Protein AF-A0AAF5DG46-F1 (afdb_monomer_lite)

Radius of gyration: 40.52 Å; chains: 1; bounding box: 109×115×112 Å

Organism: Strongyloides stercoralis (NCBI:txid6248)

Sequence (1044 aa):
SNCTDLVAKKNVWPFIKIKRNTKYVKRVKSITKSHSLKGSKYETRNIYICYGSWSNYEIKRKTKNILDYYFYFIKPTVSKISIVLEEEGLPFPSVTFCNFNPIRYSYVNKLNKTGLFSTKLLDYISMSLIEIPELMNLADYNDLMKGQEELEKYINNTHENFSINDFIFNAGFECKDMLRICSLGGKEFNCCSAARPVLTKNGKCFEINLKSSNLKWLHNPIRLGVDNGLMIIADYHSEEQLFFDTDIAEESLFGDIFQKGFRYSMHEKKAGNPFASEDSTASPGTRVFTALNVEYNKLLENNNWGNCTKTWPSKYKDKREYSSKICKTLCRAKYFNDLCGCTPYPYNIDGKYNVCTPYKLYNCIKKDKNYLNGNFLLSKCQECSPDCESWIYSAYNSYGGEFPSEALYKLAGRNKTWTPNFIKNNFVAVNIFFKDNSYTYYEQIKATTVSEVLSNIGGSMGLFLGMNIISVGEIYIYLLRIFWICVSKKRRRNVMEKKKRSSSQITSSRHEFARLQQTFCQLCKTPSDVKFKINCYICERPFHLECLLFKEKSINFFKEKCNEGKFRCPRCITCEICKEMILNPEFIECFNCSSPICSICIENQGKKIEKLRCKICKSYFSKKENFKETLNDEEIEENNLLIKRKLRSCTNKNIEKSKNHNNSKENVIENEKIFKDEVNQYTQLKLDTNSIKNCNNKVMEKALKKIFDMEIENKSMSDEEKIKIMKEIACESDFKLYINSKKENNCKEEREDENSKTTSTLHYNNFVMKGLFPSKYPHDIKCKEDIYVCRFCLTPLPEKEAYIEHDKLCNWKHPPGNEIYRDEEEMISIFEVDGKKRPDYARRLCWLASLFIPHKVSAYSVWFFQFYILTKITKAGFSLIGYFSKEMKPSGNNNLSCILTMPHCMGHGYGQLLIDLSYSLSKREKKIGSPEHPLSDQGLIAYRKYWKSILLCYIRQKYKEKAPSISLKELSHQSAIFIDDLVSTALSLGIIGYNKFSESYLINMSQAIDQPLKELRRKVLKEKLLIWSPENKPTADGWSRYDC

Foldseek 3Di:
DPDPPPPPDDDDDDDDDDDDDPPPPPPPVVPPPDDDDDDDDDDPVPPCPDDPDDDCLVVVVCCVLVVLVVLVVLQDWDKDKDKDFDPQAAFFFKKKKFFLALFFQVVLVVVVVVVLRDPLLVVLLVLLLDDPLVLLVPDDLVSLVVNVVSVVSSCVVVVDPDASLVNSAVRGDDCCQWWPWKDALNHTDDQVQQWDWFQASSGTIIIGHQCSGPPVVSRGHFDFDQSRWIKTKTFNPPVRHDDDDVVVCVVCVPPPSPAGFMKMAGFHPQDAHRPDPAIDGWHAQKEKEKAKAKAKEAFDPPVNSTFADQDQDPVDDDPTTDALRLLLLVVQQVVCCVQQVAGRSNSCRPVPGGHDRSSSSNVSQVPDPQCDPSDHDGDPSVVRTHHRIGMDIHIDMDMDGGDDPVVLVVVCVVDVPRHSVSRNRTIYMYTYGHNHSIHMYIYIDRPADPVRSVVVVQVLCCVQVVDDPVNVVVVVVVVVVVVVCVVDVVVVVVVVVVVVPPVPPVPPVVVVVVVVQQCAALQPSDNDPLADWAAQLPPRGIHGVVLLVDDPQQVVLCVVCVPPQRHHFLQCQAAPPPRHRAQAQPWDAQPHNGRTHHPVRVVVVPDDDPHDHPPVRVVVVVVVVVPPPPDDDDPPVVVVVVVPPPPDDPDDDDDDDDDDDDDDPPVVVVVVVVVVVVVVVVVVPPPPCVSVVRDPPPLSVVLVVVVVVVVVVVDDDDPVNVLVSCCSPDDPVVSVVVVVVVVVVVVPVVPDDDPQAQWAWEAAPPDIHTFPHQFPDPPVQRPANYWYAYQFLRDIDRDPVVNVVCNVVPPGFHHPADWFFADPVQQKTKGKDQCLVVLSSLLSVQRVCVSPDVDGDDSVPSNQWIKIFMFGHDPRHTGTQWIWIDGPDDPAQALTEDIDGPPVNPPPQVSLARVLVSQLVCLLQLAQHDHDDDADPVRCVSLLLNLLLLLLSQLVVCVVVVPPDDDLVVSCSVRSYDSVSNVVSQVVLVQWDQDSVSRDTDGNSVSSSSHRSNSNHGDHGPSVRRRDHDPDDDDPPGHDDPDD

pLDDT: mean 73.76, std 21.63, range [20.73, 98.12]

Struct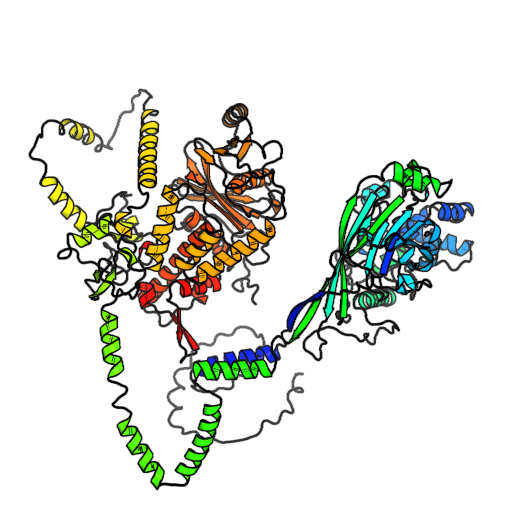ure (mmCIF, N/CA/C/O backbone):
data_AF-A0AAF5DG46-F1
#
_entry.id   AF-A0AAF5DG46-F1
#
loop_
_atom_site.group_PDB
_atom_site.id
_atom_site.type_symbol
_atom_site.label_atom_id
_atom_site.label_alt_id
_atom_site.label_comp_id
_atom_site.label_asym_id
_atom_site.label_entity_id
_atom_site.label_seq_id
_atom_site.pdbx_PDB_ins_code
_atom_site.Cartn_x
_atom_site.Cartn_y
_atom_site.Cartn_z
_atom_site.occupancy
_atom_site.B_iso_or_equiv
_atom_site.auth_seq_id
_atom_site.auth_comp_id
_atom_site.auth_asym_id
_atom_site.auth_atom_id
_atom_site.pdbx_PDB_model_num
ATOM 1 N N . SER A 1 1 ? -35.134 -11.183 -35.462 1.00 25.66 1 SER A N 1
ATOM 2 C CA . SER A 1 1 ? -35.303 -12.377 -36.311 1.00 25.66 1 SER A CA 1
ATOM 3 C C . SER A 1 1 ? -34.145 -13.376 -36.239 1.00 25.66 1 SER A C 1
ATOM 5 O O . SER A 1 1 ? -34.348 -14.460 -36.748 1.00 25.66 1 SER A O 1
ATOM 7 N N . ASN A 1 2 ? -33.017 -13.136 -35.546 1.00 30.39 2 ASN A N 1
ATOM 8 C CA . ASN A 1 2 ? -31.899 -14.105 -35.492 1.00 30.39 2 ASN A CA 1
ATOM 9 C C . ASN A 1 2 ? -31.485 -14.486 -34.057 1.00 30.39 2 ASN A C 1
ATOM 11 O O . ASN A 1 2 ? -30.464 -14.006 -33.585 1.00 30.39 2 ASN A O 1
ATOM 15 N N . CYS A 1 3 ? -32.259 -15.324 -33.354 1.00 29.08 3 CYS A N 1
ATOM 16 C CA . CYS A 1 3 ? -31.842 -15.888 -32.052 1.00 29.08 3 CYS A CA 1
ATOM 17 C C . CYS A 1 3 ? -32.527 -17.237 -31.712 1.00 29.08 3 CYS A C 1
ATOM 19 O O . CYS A 1 3 ? -32.825 -17.498 -30.547 1.00 29.08 3 CYS A O 1
ATOM 21 N N . THR A 1 4 ? -32.819 -18.094 -32.700 1.00 33.88 4 THR A N 1
ATOM 22 C CA . THR A 1 4 ? -33.536 -19.371 -32.470 1.00 33.88 4 THR A CA 1
ATOM 23 C C . THR A 1 4 ? -32.671 -20.633 -32.360 1.00 33.88 4 THR A C 1
ATOM 25 O O . THR A 1 4 ? -33.206 -21.654 -31.946 1.00 33.88 4 THR A O 1
ATOM 28 N N . ASP A 1 5 ? -31.350 -20.595 -32.567 1.00 34.50 5 ASP A N 1
ATOM 29 C CA . ASP A 1 5 ? -30.600 -21.851 -32.796 1.00 34.50 5 ASP A CA 1
ATOM 30 C C . ASP A 1 5 ? -29.727 -22.393 -31.646 1.00 34.50 5 ASP A C 1
ATOM 32 O O . ASP A 1 5 ? -28.920 -23.289 -31.868 1.00 34.50 5 ASP A O 1
ATOM 36 N N . LEU A 1 6 ? -29.888 -21.950 -30.391 1.00 30.27 6 LEU A N 1
ATOM 37 C CA . LEU A 1 6 ? -28.991 -22.400 -29.299 1.00 30.27 6 LEU A CA 1
ATOM 38 C C . LEU A 1 6 ? -29.641 -23.065 -28.072 1.00 30.27 6 LEU A C 1
ATOM 40 O O . LEU A 1 6 ? -29.008 -23.152 -27.023 1.00 30.27 6 LEU A O 1
ATOM 44 N N . VAL A 1 7 ? -30.865 -23.607 -28.171 1.00 29.56 7 VAL A N 1
ATOM 45 C CA . VAL A 1 7 ? -31.477 -24.378 -27.052 1.00 29.56 7 VAL A CA 1
ATOM 46 C C . VAL A 1 7 ? -32.059 -25.737 -27.477 1.00 29.56 7 VAL A C 1
ATOM 48 O O . VAL A 1 7 ? -32.929 -26.294 -26.813 1.00 29.56 7 VAL A O 1
ATOM 51 N N . ALA A 1 8 ? -31.557 -26.339 -28.556 1.00 29.19 8 ALA A N 1
ATOM 52 C CA . ALA A 1 8 ? -31.866 -27.734 -28.870 1.00 29.19 8 ALA A CA 1
ATOM 53 C C . ALA A 1 8 ? -30.824 -28.670 -28.226 1.00 29.19 8 ALA A C 1
ATOM 55 O O . ALA A 1 8 ? -29.629 -28.497 -28.436 1.00 29.19 8 ALA A O 1
ATOM 56 N N . LYS A 1 9 ? -31.300 -29.702 -27.511 1.00 26.81 9 LYS A N 1
ATOM 57 C CA . LYS A 1 9 ? -30.562 -30.849 -26.922 1.00 26.81 9 LYS A CA 1
ATOM 58 C C . LYS A 1 9 ? -30.070 -30.710 -25.472 1.00 26.81 9 LYS A C 1
ATOM 60 O O . LYS A 1 9 ? -28.873 -30.727 -25.216 1.00 26.81 9 LYS A O 1
ATOM 65 N N . LYS A 1 10 ? -30.987 -30.786 -24.500 1.00 29.92 10 LYS A N 1
ATOM 66 C CA . LYS A 1 10 ? -30.766 -31.604 -23.286 1.00 29.92 10 LYS A CA 1
ATOM 67 C C . LYS A 1 10 ? -32.069 -32.303 -22.893 1.00 29.92 10 LYS A C 1
ATOM 69 O O . LYS A 1 10 ? -32.980 -31.683 -22.356 1.00 29.92 10 LYS A O 1
ATOM 74 N N . ASN A 1 11 ? -32.142 -33.595 -23.210 1.00 26.83 11 ASN A N 1
ATOM 75 C CA . ASN A 1 11 ? -33.232 -34.505 -22.860 1.00 26.83 11 ASN A CA 1
ATOM 76 C C . ASN A 1 11 ? -33.349 -34.625 -21.333 1.00 26.83 11 ASN A C 1
ATOM 78 O O . ASN A 1 11 ? -32.525 -35.277 -20.694 1.00 26.83 11 ASN A O 1
ATOM 82 N N . VAL A 1 12 ? -34.369 -33.996 -20.748 1.00 31.06 12 VAL A N 1
ATOM 83 C CA . VAL A 1 12 ? -34.726 -34.174 -19.336 1.00 31.06 12 VAL A CA 1
ATOM 84 C C . VAL A 1 12 ? -35.682 -35.361 -19.232 1.00 31.06 12 VAL A C 1
ATOM 86 O O . VAL A 1 12 ? -36.730 -35.390 -19.873 1.00 31.06 12 VAL A O 1
ATOM 89 N N . TRP A 1 13 ? -35.271 -36.358 -18.451 1.00 23.77 13 TRP A N 1
ATOM 90 C CA . TRP A 1 13 ? -35.953 -37.636 -18.250 1.00 23.77 13 TRP A CA 1
ATOM 91 C C . TRP A 1 13 ? -37.372 -37.478 -17.661 1.00 23.77 13 TRP A C 1
ATOM 93 O O . TRP A 1 13 ? -37.564 -36.650 -16.765 1.00 23.77 13 TRP A O 1
ATOM 103 N N . PRO A 1 14 ? -38.366 -38.277 -18.102 1.00 34.19 14 PRO A N 1
ATOM 104 C CA . PRO A 1 14 ? -39.757 -38.117 -17.699 1.00 34.19 14 PRO A CA 1
ATOM 105 C C . PRO A 1 14 ? -40.133 -39.096 -16.580 1.00 34.19 14 PRO A C 1
ATOM 107 O O . PRO A 1 14 ? -40.186 -40.296 -16.814 1.00 34.19 14 PRO A O 1
ATOM 110 N N . PHE A 1 15 ? -40.497 -38.608 -15.392 1.00 25.69 15 PHE A N 1
ATOM 111 C CA . PHE A 1 15 ? -41.260 -39.420 -14.439 1.00 25.69 15 PHE A CA 1
ATOM 112 C C . PHE A 1 15 ? -42.315 -38.602 -13.671 1.00 25.69 15 PHE A C 1
ATOM 114 O O . PHE A 1 15 ? -42.012 -37.649 -12.961 1.00 25.69 15 PHE A O 1
ATOM 121 N N . ILE A 1 16 ? -43.556 -39.095 -13.805 1.00 25.77 16 ILE A N 1
ATOM 122 C CA . ILE A 1 16 ? -44.730 -38.966 -12.920 1.00 25.77 16 ILE A CA 1
ATOM 123 C C . ILE A 1 16 ? -45.666 -37.755 -13.156 1.00 25.77 16 ILE A C 1
ATOM 125 O O . ILE A 1 16 ? -45.583 -36.694 -12.541 1.00 25.77 16 ILE A O 1
ATOM 129 N N . LYS A 1 17 ? -46.674 -38.009 -14.011 1.00 24.27 17 LYS A N 1
ATOM 130 C CA . LYS A 1 17 ? -47.959 -37.289 -14.127 1.00 24.27 17 LYS A CA 1
ATOM 131 C C . LYS A 1 17 ? -48.744 -37.383 -12.807 1.00 24.27 17 LYS A C 1
ATOM 133 O O . LYS A 1 17 ? -49.314 -38.429 -12.506 1.00 24.27 17 LYS A O 1
ATOM 138 N N . ILE A 1 18 ? -48.866 -36.284 -12.064 1.00 29.38 18 ILE A N 1
ATOM 139 C CA . ILE A 1 18 ? -49.809 -36.172 -10.937 1.00 29.38 18 ILE A CA 1
ATOM 140 C C . ILE A 1 18 ? -51.119 -35.548 -11.448 1.00 29.38 18 ILE A C 1
ATOM 142 O O . ILE A 1 18 ? -51.140 -34.405 -11.910 1.00 29.38 18 ILE A O 1
ATOM 146 N N . LYS A 1 19 ? -52.220 -36.314 -11.384 1.00 27.69 19 LYS A N 1
ATOM 147 C CA . LYS A 1 19 ? -53.592 -35.880 -11.715 1.00 27.69 19 LYS A CA 1
ATOM 148 C C . LYS A 1 19 ? -53.982 -34.657 -10.866 1.00 27.69 19 LYS A C 1
ATOM 150 O O . LYS A 1 19 ? -54.117 -34.754 -9.649 1.00 27.69 19 LYS A O 1
ATOM 155 N N . ARG A 1 20 ? -54.179 -33.507 -11.523 1.00 29.72 20 ARG A N 1
ATOM 156 C CA . ARG A 1 20 ? -54.630 -32.240 -10.922 1.00 29.72 20 ARG A CA 1
ATOM 157 C C . ARG A 1 20 ? -56.107 -32.325 -10.528 1.00 29.72 20 ARG A C 1
ATOM 159 O O . ARG A 1 20 ? -56.972 -32.423 -11.390 1.00 29.72 20 ARG A O 1
ATOM 166 N N . ASN A 1 21 ? -56.384 -32.245 -9.229 1.00 29.67 21 ASN A N 1
ATOM 167 C CA . ASN A 1 21 ? -57.735 -32.159 -8.680 1.00 29.67 21 ASN A CA 1
ATOM 168 C C . ASN A 1 21 ? -58.224 -30.693 -8.753 1.00 29.67 21 ASN A C 1
ATOM 170 O O . ASN A 1 21 ? -57.635 -29.796 -8.150 1.00 29.67 21 ASN A O 1
ATOM 174 N N . THR A 1 22 ? -59.257 -30.426 -9.553 1.00 35.72 22 THR A N 1
ATOM 175 C CA . THR A 1 22 ? -59.615 -29.102 -10.107 1.00 35.72 22 THR A CA 1
ATOM 176 C C . THR A 1 22 ? -60.466 -28.196 -9.207 1.00 35.72 22 THR A C 1
ATOM 178 O O . THR A 1 22 ? -60.859 -27.113 -9.640 1.00 35.72 22 THR A O 1
ATOM 181 N N . LYS A 1 23 ? -60.718 -28.540 -7.937 1.00 35.06 23 LYS A N 1
ATOM 182 C CA . LYS A 1 23 ? -61.578 -27.705 -7.070 1.00 35.06 23 LYS A CA 1
ATOM 183 C C . LYS A 1 23 ? -60.915 -26.454 -6.471 1.00 35.06 23 LYS A C 1
ATOM 185 O O . LYS A 1 23 ? -61.635 -25.540 -6.086 1.00 35.06 23 LYS A O 1
ATOM 190 N N . TYR A 1 24 ? -59.584 -26.335 -6.459 1.00 33.06 24 TYR A N 1
ATOM 191 C CA . TYR A 1 24 ? -58.908 -25.191 -5.815 1.00 33.06 24 TYR A CA 1
ATOM 192 C C . TYR A 1 24 ? -58.553 -24.010 -6.742 1.00 33.06 24 TYR A C 1
ATOM 194 O O . TYR A 1 24 ? -58.163 -22.949 -6.262 1.00 33.06 24 TYR A O 1
ATOM 202 N N . VAL A 1 25 ? -58.724 -24.135 -8.065 1.00 34.22 25 VAL A N 1
ATOM 203 C CA . VAL A 1 25 ? -58.240 -23.114 -9.023 1.00 34.22 25 VAL A CA 1
ATOM 204 C C . VAL A 1 25 ? -59.238 -21.969 -9.264 1.00 34.22 25 VAL A C 1
ATOM 206 O O . VAL A 1 25 ? -58.837 -20.892 -9.701 1.00 34.22 25 VAL A O 1
ATOM 209 N N . LYS A 1 26 ? -60.527 -22.114 -8.921 1.00 35.12 26 LYS A N 1
ATOM 210 C CA . LYS A 1 26 ? -61.504 -21.028 -9.151 1.00 35.12 26 LYS A CA 1
ATOM 211 C C . LYS A 1 26 ? -61.382 -19.842 -8.184 1.00 35.12 26 LYS A C 1
ATOM 213 O O . LYS A 1 26 ? -61.832 -18.761 -8.538 1.00 35.12 26 LYS A O 1
ATOM 218 N N . ARG A 1 27 ? -60.739 -19.986 -7.018 1.00 33.81 27 ARG A N 1
ATOM 219 C CA . ARG A 1 27 ? -60.703 -18.906 -6.008 1.00 33.81 27 ARG A CA 1
ATOM 220 C C . ARG A 1 27 ? -59.530 -17.927 -6.144 1.00 33.81 27 ARG A C 1
ATOM 222 O O . ARG A 1 27 ? -59.548 -16.889 -5.503 1.00 33.81 27 ARG A O 1
ATOM 229 N N . VAL A 1 28 ? -58.540 -18.215 -6.995 1.00 34.69 28 VAL A N 1
ATOM 230 C CA . VAL A 1 28 ? -57.345 -17.353 -7.148 1.00 34.69 28 VAL A CA 1
ATOM 231 C C . VAL A 1 28 ? -57.417 -16.448 -8.388 1.00 34.69 28 VAL A C 1
ATOM 233 O O . VAL A 1 28 ? -56.741 -15.426 -8.442 1.00 34.69 28 VAL A O 1
ATOM 236 N N . LYS A 1 29 ? -58.292 -16.733 -9.363 1.00 34.03 29 LYS A N 1
ATOM 237 C CA . LYS A 1 29 ? -58.417 -15.902 -10.578 1.00 34.03 29 LYS A CA 1
ATOM 238 C C . LYS A 1 29 ? -59.112 -14.546 -10.380 1.00 34.03 29 LYS A C 1
ATOM 240 O O . LYS A 1 29 ? -59.095 -13.752 -11.313 1.00 34.03 29 LYS A O 1
ATOM 245 N N . SER A 1 30 ? -59.686 -14.247 -9.213 1.00 38.12 30 SER A N 1
ATOM 246 C CA . SER A 1 30 ? -60.318 -12.940 -8.976 1.00 38.12 30 SER A CA 1
ATOM 247 C C . SER A 1 30 ? -59.384 -11.877 -8.387 1.00 38.12 30 SER A C 1
ATOM 249 O O . SER A 1 30 ? -59.793 -10.727 -8.317 1.00 38.12 30 SER A O 1
ATOM 251 N N . ILE A 1 31 ? -58.151 -12.209 -7.977 1.00 31.92 31 ILE A N 1
ATOM 252 C CA . ILE A 1 31 ? -57.309 -11.269 -7.201 1.00 31.92 31 ILE A CA 1
ATOM 253 C C . ILE A 1 31 ? -56.119 -10.693 -7.998 1.00 31.92 31 ILE A C 1
ATOM 255 O O . ILE A 1 31 ? -55.473 -9.760 -7.544 1.00 31.92 31 ILE A O 1
ATOM 259 N N . THR A 1 32 ? -55.848 -11.134 -9.229 1.00 31.67 32 THR A N 1
ATOM 260 C CA . THR A 1 32 ? -54.680 -10.656 -10.008 1.00 31.67 32 THR A CA 1
ATOM 261 C C . THR A 1 32 ? -55.033 -9.814 -11.238 1.00 31.67 32 THR A C 1
ATOM 263 O O . THR A 1 32 ? -54.427 -9.959 -12.298 1.00 31.67 32 THR A O 1
ATOM 266 N N . LYS A 1 33 ? -56.002 -8.898 -11.104 1.00 29.19 33 LYS A N 1
ATOM 267 C CA . LYS A 1 33 ? -56.370 -7.919 -12.144 1.00 29.19 33 LYS A CA 1
ATOM 268 C C . LYS A 1 33 ? -56.185 -6.467 -11.670 1.00 29.19 33 LYS A C 1
ATOM 270 O O . LYS A 1 33 ? -57.102 -5.665 -11.747 1.00 29.19 33 LYS A O 1
ATOM 275 N N . SER A 1 34 ? -54.991 -6.117 -11.198 1.00 28.70 34 SER A N 1
ATOM 276 C CA . SER A 1 34 ? -54.542 -4.719 -11.080 1.00 28.70 34 SER A CA 1
ATOM 277 C C . SER A 1 34 ? -53.029 -4.673 -10.856 1.00 28.70 34 SER A C 1
ATOM 279 O O . SER A 1 34 ? -52.487 -5.543 -10.184 1.00 28.70 34 SER A O 1
ATOM 281 N N . HIS A 1 35 ? -52.371 -3.648 -11.401 1.00 31.73 35 HIS A N 1
ATOM 282 C CA . HIS A 1 35 ? -50.918 -3.385 -11.426 1.00 31.73 35 HIS A CA 1
ATOM 283 C C . HIS A 1 35 ? -50.159 -3.890 -12.660 1.00 31.73 35 HIS A C 1
ATOM 285 O O . HIS A 1 35 ? -49.275 -4.740 -12.611 1.00 31.73 35 HIS A O 1
ATOM 291 N N . SER A 1 36 ? -50.478 -3.251 -13.786 1.00 27.05 36 SER A N 1
ATOM 292 C CA . SER A 1 36 ? -49.556 -3.018 -14.894 1.00 27.05 36 SER A CA 1
ATOM 293 C C . SER A 1 36 ? -48.601 -1.865 -14.555 1.00 27.05 36 SER A C 1
ATOM 295 O O . SER A 1 36 ? -49.056 -0.734 -14.401 1.00 27.05 36 SER A O 1
ATOM 297 N N . LEU A 1 37 ? -47.293 -2.115 -14.511 1.00 29.52 37 LEU A N 1
ATOM 298 C CA . LEU A 1 37 ? -46.270 -1.074 -14.641 1.00 29.52 37 LEU A CA 1
ATOM 299 C C . LEU A 1 37 ? -45.226 -1.556 -15.655 1.00 29.52 37 LEU A C 1
ATOM 301 O O . LEU A 1 37 ? -44.532 -2.547 -15.444 1.00 29.52 37 LEU A O 1
ATOM 305 N N . LYS A 1 38 ? -45.210 -0.872 -16.804 1.00 25.83 38 LYS A N 1
ATOM 306 C CA . LYS A 1 38 ? -44.246 -1.012 -17.899 1.00 25.83 38 LYS A CA 1
ATOM 307 C C . LYS A 1 38 ? -42.946 -0.307 -17.495 1.00 25.83 38 LYS A C 1
ATOM 309 O O . LYS A 1 38 ? -42.996 0.861 -17.130 1.00 25.83 38 LYS A O 1
ATOM 314 N N . GLY A 1 39 ? -41.804 -0.979 -17.623 1.00 26.39 39 GLY A N 1
ATOM 315 C CA . GLY A 1 39 ? -40.482 -0.380 -17.416 1.00 26.39 39 GLY A CA 1
ATOM 316 C C . GLY A 1 39 ? -39.357 -1.292 -17.909 1.00 26.39 39 GLY A C 1
ATOM 317 O O . GLY A 1 39 ? -39.085 -2.310 -17.292 1.00 26.39 39 GLY A O 1
ATOM 318 N N . SER A 1 40 ? -38.803 -0.925 -19.069 1.00 24.83 40 SER A N 1
ATOM 319 C CA . SER A 1 40 ? -37.509 -1.262 -19.702 1.00 24.83 40 SER A CA 1
ATOM 320 C C . SER A 1 40 ? -36.788 -2.597 -19.422 1.00 24.83 40 SER A C 1
ATOM 322 O O . SER A 1 40 ? -36.368 -2.922 -18.316 1.00 24.83 40 SER A O 1
ATOM 324 N N . LYS A 1 41 ? -36.536 -3.287 -20.541 1.00 26.53 41 LYS A N 1
ATOM 325 C CA . LYS A 1 41 ? -35.821 -4.549 -20.757 1.00 26.53 41 LYS A CA 1
ATOM 326 C C . LYS A 1 41 ? -34.341 -4.499 -20.335 1.00 26.53 41 LYS A C 1
ATOM 328 O O . LYS A 1 41 ? -33.529 -3.928 -21.051 1.00 26.53 41 LYS A O 1
ATOM 333 N N . TYR A 1 42 ? -33.983 -5.225 -19.280 1.00 26.72 42 TYR A N 1
ATOM 334 C CA . TYR A 1 42 ? -32.708 -5.945 -19.212 1.00 26.72 42 TYR A CA 1
ATOM 335 C C . TYR A 1 42 ? -33.041 -7.419 -18.999 1.00 26.72 42 TYR A C 1
ATOM 337 O O . TYR A 1 42 ? -33.638 -7.799 -17.991 1.00 26.72 42 TYR A O 1
ATOM 345 N N . GLU A 1 43 ? -32.744 -8.227 -20.017 1.00 24.81 43 GLU A N 1
ATOM 346 C CA . GLU A 1 43 ? -33.071 -9.649 -20.126 1.00 24.81 43 GLU A CA 1
ATOM 347 C C . GLU A 1 43 ? -32.290 -10.490 -19.105 1.00 24.81 43 GLU A C 1
ATOM 349 O O . GLU A 1 43 ? -31.410 -11.278 -19.438 1.00 24.81 43 GLU A O 1
ATOM 354 N N . THR A 1 44 ? -32.653 -10.388 -17.830 1.00 25.03 44 THR A N 1
ATOM 355 C CA . THR A 1 44 ? -32.482 -11.522 -16.927 1.00 25.03 44 THR A CA 1
ATOM 356 C C . THR A 1 44 ? -33.541 -12.538 -17.330 1.00 25.03 44 THR A C 1
ATOM 358 O O . THR A 1 44 ? -34.737 -12.344 -17.112 1.00 25.03 44 THR A O 1
ATOM 361 N N . ARG A 1 45 ? -33.105 -13.604 -18.014 1.00 24.36 45 ARG A N 1
ATOM 362 C CA . ARG A 1 45 ? -33.895 -14.812 -18.291 1.00 24.36 45 ARG A CA 1
ATOM 363 C C . ARG A 1 45 ? -34.333 -15.433 -16.960 1.00 24.36 45 ARG A C 1
ATOM 365 O O . ARG A 1 45 ? -33.773 -16.422 -16.499 1.00 24.36 45 ARG A O 1
ATOM 372 N N . ASN A 1 46 ? -35.338 -14.836 -16.330 1.00 26.36 46 ASN A N 1
ATOM 373 C CA . ASN A 1 46 ? -36.010 -15.380 -15.169 1.00 26.36 46 ASN A CA 1
ATOM 374 C C . ASN A 1 46 ? -36.873 -16.536 -15.662 1.00 26.36 46 ASN A C 1
ATOM 376 O O . ASN A 1 46 ? -38.002 -16.359 -16.121 1.00 26.36 46 ASN A O 1
ATOM 380 N N . ILE A 1 47 ? -36.300 -17.736 -15.595 1.00 25.02 47 ILE A N 1
ATOM 381 C CA . ILE A 1 47 ? -37.017 -19.001 -15.701 1.00 25.02 47 ILE A CA 1
ATOM 382 C C . ILE A 1 47 ? -37.962 -19.070 -14.489 1.00 25.02 47 ILE A C 1
ATOM 384 O O . ILE A 1 47 ? -37.660 -19.660 -13.456 1.00 25.02 47 ILE A O 1
ATOM 388 N N . TYR A 1 48 ? -39.119 -18.415 -14.600 1.00 25.66 48 TYR A N 1
ATOM 389 C CA . TYR A 1 48 ? -40.245 -18.574 -13.687 1.00 25.66 48 TYR A CA 1
ATOM 390 C C . TYR A 1 48 ? -40.929 -19.906 -14.001 1.00 25.66 48 TYR A C 1
ATOM 392 O O . TYR A 1 48 ? -41.995 -19.953 -14.612 1.00 25.66 48 TYR A O 1
ATOM 400 N N . ILE A 1 49 ? -40.322 -21.022 -13.592 1.00 25.64 49 ILE A N 1
ATOM 401 C CA . ILE A 1 49 ? -41.090 -22.261 -13.469 1.00 25.64 49 ILE A CA 1
ATOM 402 C C . ILE A 1 49 ? -41.970 -22.093 -12.229 1.00 25.64 49 ILE A C 1
ATOM 404 O O . ILE A 1 49 ? -41.496 -22.112 -11.095 1.00 25.64 49 ILE A O 1
ATOM 408 N N . CYS A 1 50 ? -43.264 -21.873 -12.470 1.00 24.56 50 CYS A N 1
ATOM 409 C CA . CYS A 1 50 ? -44.302 -21.764 -11.454 1.00 24.56 50 CYS A CA 1
ATOM 410 C C . CYS A 1 50 ? -44.377 -23.038 -10.595 1.00 24.56 50 CYS A C 1
ATOM 412 O O . CYS A 1 50 ? -45.094 -23.978 -10.938 1.00 24.56 50 CYS A O 1
ATOM 414 N N . TYR A 1 51 ? -43.701 -23.053 -9.447 1.00 29.42 51 TYR A N 1
ATOM 415 C CA . TYR A 1 51 ? -43.971 -24.017 -8.383 1.00 29.42 51 TYR A CA 1
ATOM 416 C C . TYR A 1 51 ? -44.843 -23.357 -7.317 1.00 29.42 51 TYR A C 1
ATOM 418 O O . TYR A 1 51 ? -44.417 -22.474 -6.577 1.00 29.42 51 TYR A O 1
ATOM 426 N N . GLY A 1 52 ? -46.111 -23.766 -7.294 1.00 29.22 52 GLY A N 1
ATOM 427 C CA . GLY A 1 52 ? -47.086 -23.329 -6.307 1.00 29.22 52 GLY A CA 1
ATOM 428 C C . GLY A 1 52 ? -46.712 -23.766 -4.890 1.00 29.22 52 GLY A C 1
ATOM 429 O O . GLY A 1 52 ? -46.376 -24.924 -4.657 1.00 29.22 52 GLY A O 1
ATOM 430 N N . SER A 1 53 ? -46.815 -22.809 -3.966 1.00 32.62 53 SER A N 1
ATOM 431 C CA . SER A 1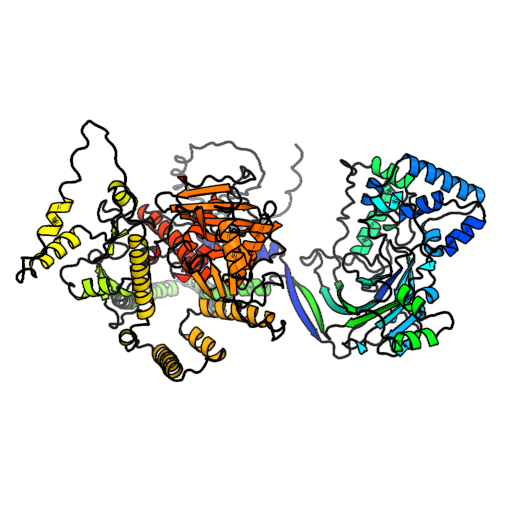 53 ? -47.048 -22.975 -2.524 1.00 32.62 53 SER A CA 1
ATOM 432 C C . SER A 1 53 ? -46.239 -24.055 -1.794 1.00 32.62 53 SER A C 1
ATOM 434 O O . SER A 1 53 ? -46.808 -24.826 -1.022 1.00 32.62 53 SER A O 1
ATOM 436 N N . TRP A 1 54 ? -44.920 -24.082 -1.981 1.00 28.62 54 TRP A N 1
ATOM 437 C CA . TRP A 1 54 ? -44.008 -24.698 -1.015 1.00 28.62 54 TRP A CA 1
ATOM 438 C C . TRP A 1 54 ? -43.227 -23.587 -0.306 1.00 28.62 54 TRP A C 1
ATOM 440 O O . TRP A 1 54 ? -42.676 -22.688 -0.936 1.00 28.62 54 TRP A O 1
ATOM 450 N N . SER A 1 55 ? -43.293 -23.593 1.024 1.00 37.78 55 SER A N 1
ATOM 451 C CA . SER A 1 55 ? -42.843 -22.530 1.926 1.00 37.78 55 SER A CA 1
ATOM 452 C C . SER A 1 55 ? -41.391 -22.095 1.686 1.00 37.78 55 SER A C 1
ATOM 454 O O . SER A 1 55 ? -40.503 -22.942 1.606 1.00 37.78 55 SER A O 1
ATOM 456 N N . ASN A 1 56 ? -41.146 -20.776 1.694 1.00 38.34 56 ASN A N 1
ATOM 457 C CA . ASN A 1 56 ? -39.856 -20.079 1.502 1.00 38.34 56 ASN A CA 1
ATOM 458 C C . ASN A 1 56 ? -38.647 -20.602 2.319 1.00 38.34 56 ASN A C 1
ATOM 460 O O . ASN A 1 56 ? -37.517 -20.177 2.097 1.00 38.34 56 ASN A O 1
ATOM 464 N N . TYR A 1 57 ? -38.857 -21.504 3.273 1.00 37.03 57 TYR A N 1
ATOM 465 C CA . TYR A 1 57 ? -37.830 -22.040 4.163 1.00 37.03 57 TYR A CA 1
ATOM 466 C C . TYR A 1 57 ? -37.064 -23.242 3.607 1.00 37.03 57 TYR A C 1
ATOM 468 O O . TYR A 1 57 ? -35.853 -23.327 3.802 1.00 37.03 57 TYR A O 1
ATOM 476 N N . GLU A 1 58 ? -37.703 -24.114 2.823 1.00 36.72 58 GLU A N 1
ATOM 477 C CA . GLU A 1 58 ? -36.942 -25.118 2.065 1.00 36.72 58 GLU A CA 1
ATOM 478 C C . GLU A 1 58 ? -36.105 -24.468 0.963 1.00 36.72 58 GLU A C 1
ATOM 480 O O . GLU A 1 58 ? -35.055 -24.994 0.604 1.00 36.72 58 GLU A O 1
ATOM 485 N N . ILE A 1 59 ? -36.512 -23.279 0.502 1.00 41.44 59 ILE A N 1
ATOM 486 C CA . ILE A 1 59 ? -35.708 -22.458 -0.400 1.00 41.44 59 ILE A CA 1
ATOM 487 C C . ILE A 1 59 ? -34.434 -22.009 0.317 1.00 41.44 59 ILE A C 1
ATOM 489 O O . ILE A 1 59 ? -33.386 -22.127 -0.294 1.00 41.44 59 ILE A O 1
ATOM 493 N N . LYS A 1 60 ? -34.457 -21.621 1.607 1.00 41.09 60 LYS A N 1
ATOM 494 C CA . LYS A 1 60 ? -33.225 -21.262 2.343 1.00 41.09 60 LYS A CA 1
ATOM 495 C C . LYS A 1 60 ? -32.300 -22.452 2.650 1.00 41.09 60 LYS A C 1
ATOM 497 O O . LYS A 1 60 ? -31.089 -22.346 2.458 1.00 41.09 60 LYS A O 1
ATOM 502 N N . ARG A 1 61 ? -32.874 -23.599 3.022 1.00 39.91 61 ARG A N 1
ATOM 503 C CA . ARG A 1 61 ? -32.161 -24.876 3.230 1.00 39.91 61 ARG A CA 1
ATOM 504 C C . ARG A 1 61 ? -31.462 -25.374 1.986 1.00 39.91 61 ARG A C 1
ATOM 506 O O . ARG A 1 61 ? -30.281 -25.718 2.000 1.00 39.91 61 ARG A O 1
ATOM 513 N N . LYS A 1 62 ? -32.213 -25.369 0.883 1.00 45.25 62 LYS A N 1
ATOM 514 C CA . LYS A 1 62 ? -31.621 -25.572 -0.419 1.00 45.25 62 LYS A CA 1
ATOM 515 C C . LYS A 1 62 ? -30.644 -24.444 -0.690 1.00 45.25 62 LYS A C 1
ATOM 517 O O . LYS A 1 62 ? -29.573 -24.791 -1.107 1.00 45.25 62 LYS A O 1
ATOM 522 N N . THR A 1 63 ? -30.875 -23.171 -0.354 1.00 47.31 63 THR A N 1
ATOM 523 C CA . THR A 1 63 ? -29.899 -22.107 -0.653 1.00 47.31 63 THR A CA 1
ATOM 524 C C . THR A 1 63 ? -28.562 -22.229 0.052 1.00 47.31 63 THR A C 1
ATOM 526 O O . THR A 1 63 ? -27.631 -21.802 -0.590 1.00 47.31 63 THR A O 1
ATOM 529 N N . LYS A 1 64 ? -28.389 -22.776 1.271 1.00 48.59 64 LYS A N 1
ATOM 530 C CA . LYS A 1 64 ? -27.025 -22.909 1.839 1.00 48.59 64 LYS A CA 1
ATOM 531 C C . LYS A 1 64 ? -26.248 -24.061 1.201 1.00 48.59 64 LYS A C 1
ATOM 533 O O . LYS A 1 64 ? -25.134 -23.853 0.755 1.00 48.59 64 LYS A O 1
ATOM 538 N N . ASN A 1 65 ? -26.871 -25.228 1.037 1.00 54.41 65 ASN A N 1
ATOM 539 C CA . ASN A 1 65 ? -26.244 -26.332 0.299 1.00 54.41 65 ASN A CA 1
ATOM 540 C C . ASN A 1 65 ? -26.131 -26.025 -1.205 1.00 54.41 65 ASN A C 1
ATOM 542 O O . ASN A 1 65 ? -25.163 -26.418 -1.836 1.00 54.41 65 ASN A O 1
ATOM 546 N N . ILE A 1 66 ? -27.097 -25.299 -1.780 1.00 58.75 66 ILE A N 1
ATOM 547 C CA . ILE A 1 66 ? -27.032 -24.714 -3.126 1.00 58.75 66 ILE A CA 1
ATOM 548 C C . ILE A 1 66 ? -25.989 -23.613 -3.136 1.00 58.75 66 ILE A C 1
ATOM 550 O O . ILE A 1 66 ? -25.395 -23.469 -4.174 1.00 58.75 66 ILE A O 1
ATOM 554 N N . LEU A 1 67 ? -25.740 -22.857 -2.063 1.00 58.94 67 LEU A N 1
ATOM 555 C CA . LEU A 1 67 ? -24.681 -21.848 -1.994 1.00 58.94 67 LEU A CA 1
ATOM 556 C C . LEU A 1 67 ? -23.343 -22.549 -1.979 1.00 58.94 67 LEU A C 1
ATOM 558 O O . LEU A 1 67 ? -22.532 -22.178 -2.792 1.00 58.94 67 LEU A O 1
ATOM 562 N N . ASP A 1 68 ? -23.121 -23.581 -1.169 1.00 59.16 68 ASP A N 1
ATOM 563 C CA . ASP A 1 68 ? -21.871 -24.352 -1.192 1.00 59.16 68 ASP A CA 1
ATOM 564 C C . ASP A 1 68 ? -21.683 -25.042 -2.554 1.00 59.16 68 ASP A C 1
ATOM 566 O O . ASP A 1 68 ? -20.604 -25.006 -3.142 1.00 59.16 68 ASP A O 1
ATOM 570 N N . TYR A 1 69 ? -22.763 -25.584 -3.124 1.00 65.75 69 TYR A N 1
ATOM 571 C CA . TYR A 1 69 ? -22.776 -26.129 -4.481 1.00 65.75 69 TYR A CA 1
ATOM 572 C C . TYR A 1 69 ? -22.521 -25.035 -5.532 1.00 65.75 69 TYR A C 1
ATOM 574 O O . TYR A 1 69 ? -21.733 -25.228 -6.443 1.00 65.75 69 TYR A O 1
ATOM 582 N N . TYR A 1 70 ? -23.131 -23.861 -5.403 1.00 67.25 70 TYR A N 1
ATOM 583 C CA . TYR A 1 70 ? -23.014 -22.718 -6.310 1.00 67.25 70 TYR A CA 1
ATOM 584 C C . TYR A 1 70 ? -21.642 -22.066 -6.193 1.00 67.25 70 TYR A C 1
ATOM 586 O O . TYR A 1 70 ? -21.054 -21.751 -7.215 1.00 67.25 70 TYR A O 1
ATOM 594 N N . PHE A 1 71 ? -21.091 -21.950 -4.987 1.00 64.81 71 PHE A N 1
ATOM 595 C CA . PHE A 1 71 ? -19.710 -21.585 -4.715 1.00 64.81 71 PHE A CA 1
ATOM 596 C C . PHE A 1 71 ? -18.802 -22.570 -5.439 1.00 64.81 71 PHE A C 1
ATOM 598 O O . PHE A 1 71 ? -17.954 -22.127 -6.199 1.00 64.81 71 PHE A O 1
ATOM 605 N N . TYR A 1 72 ? -19.050 -23.881 -5.364 1.00 69.56 72 TYR A N 1
ATOM 606 C CA . TYR A 1 72 ? -18.311 -24.847 -6.178 1.00 69.56 72 TYR A CA 1
ATOM 607 C C . TYR A 1 72 ? -18.434 -24.581 -7.701 1.00 69.56 72 TYR A C 1
ATOM 609 O O . TYR A 1 72 ? -17.455 -24.739 -8.428 1.00 69.56 72 TYR A O 1
ATOM 617 N N . PHE A 1 73 ? -19.577 -24.091 -8.208 1.00 71.38 73 PHE A N 1
ATOM 618 C CA . PHE A 1 73 ? -19.727 -23.679 -9.620 1.00 71.38 73 PHE A CA 1
ATOM 619 C C . PHE A 1 73 ? -19.118 -22.312 -9.974 1.00 71.38 73 PHE A C 1
ATOM 621 O O . PHE A 1 73 ? -18.738 -22.132 -11.131 1.00 71.38 73 PHE A O 1
ATOM 628 N N . ILE A 1 74 ? -19.000 -21.372 -9.028 1.00 74.81 74 ILE A N 1
ATOM 629 C CA . ILE A 1 74 ? -18.296 -20.086 -9.214 1.00 74.81 74 ILE A CA 1
ATOM 630 C C . ILE A 1 74 ? -16.782 -20.305 -9.311 1.00 74.81 74 ILE A C 1
ATOM 632 O O . ILE A 1 74 ? -16.089 -19.477 -9.896 1.00 74.81 74 ILE A O 1
ATOM 636 N N . LYS A 1 75 ? -16.284 -21.439 -8.799 1.00 75.88 75 LYS A N 1
ATOM 637 C CA . LYS A 1 75 ? -14.871 -21.829 -8.821 1.00 75.88 75 LYS A CA 1
ATOM 638 C C . LYS A 1 75 ? -13.931 -20.914 -7.996 1.00 75.88 75 LYS A C 1
ATOM 640 O O . LYS A 1 75 ? -12.888 -20.513 -8.504 1.00 75.88 75 LYS A O 1
ATOM 645 N N . PRO A 1 76 ? -14.249 -20.561 -6.733 1.00 80.12 76 PRO A N 1
ATOM 646 C CA . PRO A 1 76 ? -13.395 -19.722 -5.903 1.00 80.12 76 PRO A CA 1
ATOM 647 C C . PRO A 1 76 ? -12.108 -20.450 -5.499 1.00 80.12 76 PRO A C 1
ATOM 649 O O . PRO A 1 76 ? -12.100 -21.647 -5.194 1.00 80.12 76 PRO A O 1
ATOM 652 N N . THR A 1 77 ? -11.017 -19.699 -5.432 1.00 82.69 77 THR A N 1
ATOM 653 C CA . THR A 1 77 ? -9.699 -20.185 -5.012 1.00 82.69 77 THR A CA 1
ATOM 654 C C . THR A 1 77 ? -9.241 -19.464 -3.750 1.00 82.69 77 THR A C 1
ATOM 656 O O . THR A 1 77 ? -9.529 -18.280 -3.592 1.00 82.69 77 THR A O 1
ATOM 659 N N . VAL A 1 78 ? -8.484 -20.147 -2.896 1.00 86.94 78 VAL A N 1
ATOM 660 C CA . VAL A 1 78 ? -7.786 -19.556 -1.742 1.00 86.94 78 VAL A CA 1
ATOM 661 C C . VAL A 1 78 ? -6.291 -19.821 -1.867 1.00 86.94 78 VAL A C 1
ATOM 663 O O . VAL A 1 78 ? -5.891 -20.786 -2.515 1.00 86.94 78 VAL A O 1
ATOM 666 N N . SER A 1 79 ? -5.465 -18.983 -1.249 1.00 88.81 79 SER A N 1
ATOM 667 C CA . SER A 1 79 ? -4.014 -19.177 -1.232 1.00 88.81 79 SER A CA 1
ATOM 668 C C . SER A 1 79 ? -3.587 -19.788 0.096 1.00 88.81 79 SER A C 1
ATOM 670 O O . SER A 1 79 ? -3.843 -19.223 1.159 1.00 88.81 79 SER A O 1
ATOM 672 N N . LYS A 1 80 ? -2.932 -20.944 0.041 1.00 89.69 80 LYS A N 1
ATOM 673 C CA . LYS A 1 80 ? -2.226 -21.541 1.170 1.00 89.69 80 LYS A CA 1
ATOM 674 C C . LYS A 1 80 ? -0.832 -20.926 1.239 1.00 89.69 80 LYS A C 1
ATOM 676 O O . LYS A 1 80 ? -0.116 -20.927 0.243 1.00 89.69 80 LYS A O 1
ATOM 681 N N . ILE A 1 81 ? -0.464 -20.426 2.413 1.00 92.94 81 ILE A N 1
ATOM 682 C CA . ILE A 1 81 ? 0.857 -19.857 2.681 1.00 92.94 81 ILE A CA 1
ATOM 683 C C . ILE A 1 81 ? 1.620 -20.858 3.542 1.00 92.94 81 ILE A C 1
ATOM 685 O O . ILE A 1 81 ? 1.132 -21.276 4.593 1.00 92.94 81 ILE A O 1
ATOM 689 N N . SER A 1 82 ? 2.806 -21.249 3.098 1.00 91.25 82 SER A N 1
ATOM 690 C CA . SER A 1 82 ? 3.741 -22.065 3.872 1.00 91.25 82 SER A CA 1
ATOM 691 C C . SER A 1 82 ? 5.125 -21.443 3.824 1.00 91.25 82 SER A C 1
ATOM 693 O O . SER A 1 82 ? 5.527 -20.915 2.796 1.00 91.25 82 SER A O 1
ATOM 695 N N . ILE A 1 83 ? 5.854 -21.518 4.929 1.00 91.06 83 ILE A N 1
ATOM 696 C CA . ILE A 1 83 ? 7.250 -21.090 5.001 1.00 91.06 83 ILE A CA 1
ATOM 697 C C . ILE A 1 83 ? 8.090 -22.359 4.897 1.00 91.06 83 ILE A C 1
ATOM 699 O O . ILE A 1 83 ? 7.918 -23.270 5.708 1.00 91.06 83 ILE A O 1
ATOM 703 N N . VAL A 1 84 ? 8.943 -22.441 3.879 1.00 87.69 84 VAL A N 1
ATOM 704 C CA . VAL A 1 84 ? 9.827 -23.591 3.653 1.00 87.69 84 VAL A CA 1
ATOM 705 C C . VAL A 1 84 ? 11.232 -23.193 4.078 1.00 87.69 84 VAL A C 1
ATOM 707 O O . VAL A 1 84 ? 11.744 -22.184 3.603 1.00 87.69 84 VAL A O 1
ATOM 710 N N . LEU A 1 85 ? 11.828 -23.962 4.989 1.00 86.94 85 LEU A N 1
ATOM 711 C CA . LEU A 1 85 ? 13.200 -23.787 5.469 1.00 86.94 85 LEU A CA 1
ATOM 712 C C . LEU A 1 85 ? 14.127 -24.697 4.660 1.00 86.94 85 LEU A C 1
ATOM 714 O O . LEU A 1 85 ? 13.858 -25.892 4.576 1.00 86.94 85 LEU A O 1
ATOM 718 N N . GLU A 1 86 ? 15.204 -24.147 4.099 1.00 83.31 86 GLU A N 1
ATOM 719 C CA . GLU A 1 86 ? 16.144 -24.901 3.262 1.00 83.31 86 GLU A CA 1
ATOM 720 C C . GLU A 1 86 ? 17.526 -24.961 3.927 1.00 83.31 86 GLU A C 1
ATOM 722 O O . GLU A 1 86 ? 18.315 -24.024 3.835 1.00 83.31 86 GLU A O 1
ATOM 727 N N . GLU A 1 87 ? 17.837 -26.040 4.648 1.00 78.31 87 GLU A N 1
ATOM 728 C CA . GLU A 1 87 ? 19.060 -26.124 5.471 1.00 78.31 87 GLU A CA 1
ATOM 729 C C . GLU A 1 87 ? 20.362 -26.055 4.655 1.00 78.31 87 GLU A C 1
ATOM 731 O O . GLU A 1 87 ? 21.358 -25.496 5.120 1.00 78.31 87 GLU A O 1
ATOM 736 N N . GLU A 1 88 ? 20.354 -26.569 3.423 1.00 79.06 88 GLU A N 1
ATOM 737 C CA . GLU A 1 88 ? 21.528 -26.568 2.541 1.00 79.06 88 GLU A CA 1
ATOM 738 C C . GLU A 1 88 ? 21.777 -25.212 1.854 1.00 79.06 88 GLU A C 1
ATOM 740 O O . GLU A 1 88 ? 22.845 -25.002 1.274 1.00 79.06 88 GLU A O 1
ATOM 745 N N . GLY A 1 89 ? 20.840 -24.267 1.976 1.00 82.44 89 GLY A N 1
ATOM 746 C CA . GLY A 1 89 ? 20.874 -22.953 1.339 1.00 82.44 89 GLY A CA 1
ATOM 747 C C . GLY A 1 89 ? 20.031 -22.879 0.066 1.00 82.44 89 GLY A C 1
ATOM 748 O O . GLY A 1 89 ? 19.523 -23.875 -0.445 1.00 82.44 89 GLY A O 1
ATOM 749 N N . LEU A 1 90 ? 19.885 -21.668 -0.472 1.00 86.06 90 LEU A N 1
ATOM 750 C CA . LEU A 1 90 ? 19.006 -21.398 -1.611 1.00 86.06 90 LEU A CA 1
ATOM 751 C C . LEU A 1 90 ? 19.800 -21.198 -2.909 1.00 86.06 90 LEU A C 1
ATOM 753 O O . LEU A 1 90 ? 20.912 -20.656 -2.892 1.00 86.06 90 LEU A O 1
ATOM 757 N N . PRO A 1 91 ? 19.247 -21.598 -4.070 1.00 85.44 91 PRO A N 1
ATOM 758 C CA . PRO A 1 91 ? 19.855 -21.285 -5.353 1.00 85.44 91 PRO A CA 1
ATOM 759 C C . PRO A 1 91 ? 19.797 -19.775 -5.607 1.00 85.44 91 PRO A C 1
ATOM 761 O O . PRO A 1 91 ? 18.729 -19.166 -5.552 1.00 85.44 91 PRO A O 1
ATOM 764 N N . PHE A 1 92 ? 20.941 -19.177 -5.936 1.00 89.50 92 PHE A N 1
ATOM 765 C CA . PHE A 1 92 ? 21.008 -17.744 -6.216 1.00 89.50 92 PHE A CA 1
ATOM 766 C C . PHE A 1 92 ? 20.222 -17.364 -7.484 1.00 89.50 92 PHE A C 1
ATOM 768 O O . PHE A 1 92 ? 20.315 -18.090 -8.486 1.00 89.50 92 PHE A O 1
ATOM 775 N N . PRO A 1 93 ? 19.477 -16.240 -7.484 1.00 90.62 93 PRO A N 1
ATOM 776 C CA . PRO A 1 93 ? 18.832 -15.731 -8.691 1.00 90.62 93 PRO A CA 1
ATOM 777 C C . PRO A 1 93 ? 19.853 -15.281 -9.740 1.00 90.62 93 PRO A C 1
ATOM 779 O O . PRO A 1 93 ? 21.035 -15.083 -9.458 1.00 90.62 93 PRO A O 1
ATOM 782 N N . SER A 1 94 ? 19.381 -15.082 -10.969 1.00 90.50 94 SER A N 1
ATOM 783 C CA . SER A 1 94 ? 20.153 -14.330 -11.960 1.00 90.50 94 SER A CA 1
ATOM 784 C C . SER A 1 94 ? 20.052 -12.840 -11.638 1.00 90.50 94 SER A C 1
ATOM 786 O O . SER A 1 94 ? 18.996 -12.363 -11.219 1.00 90.50 94 SER A O 1
ATOM 788 N N . VAL A 1 95 ? 21.153 -12.114 -11.806 1.00 91.88 95 VAL A N 1
ATOM 789 C CA . VAL A 1 95 ? 21.229 -10.674 -11.537 1.00 91.88 95 VAL A CA 1
ATOM 790 C C . VAL A 1 95 ? 21.533 -9.964 -12.843 1.00 91.88 95 VAL A C 1
ATOM 792 O O . VAL A 1 95 ? 22.625 -10.128 -13.382 1.00 91.88 95 VAL A O 1
ATOM 795 N N . THR A 1 96 ? 20.601 -9.165 -13.356 1.00 92.06 96 THR A N 1
ATOM 796 C CA . THR A 1 96 ? 20.904 -8.273 -14.483 1.00 92.06 96 THR A CA 1
ATOM 797 C C . THR A 1 96 ? 21.413 -6.948 -13.949 1.00 92.06 96 THR A C 1
ATOM 799 O O . THR A 1 96 ? 20.720 -6.307 -13.166 1.00 92.06 96 THR A O 1
ATOM 802 N N . PHE A 1 97 ? 22.601 -6.541 -14.389 1.00 92.50 97 PHE A N 1
ATOM 803 C CA . PHE A 1 97 ? 23.289 -5.319 -13.983 1.00 92.50 97 PHE A CA 1
ATOM 804 C C . PHE A 1 97 ? 23.474 -4.402 -15.203 1.00 92.50 97 PHE A C 1
ATOM 806 O O . PHE A 1 97 ? 24.058 -4.815 -16.208 1.00 92.50 97 PHE A O 1
ATOM 813 N N . CYS A 1 98 ? 22.962 -3.175 -15.131 1.00 92.12 98 CYS A N 1
ATOM 814 C CA . CYS A 1 98 ? 22.985 -2.177 -16.200 1.00 92.12 98 CYS A CA 1
ATOM 815 C C . CYS A 1 98 ? 23.707 -0.913 -15.739 1.00 92.12 98 CYS A C 1
ATOM 817 O O . CYS A 1 98 ? 23.397 -0.389 -14.668 1.00 92.12 98 CYS A O 1
ATOM 819 N N . ASN A 1 99 ? 24.616 -0.397 -16.564 1.00 92.75 99 ASN A N 1
ATOM 820 C CA . ASN A 1 99 ? 25.172 0.941 -16.381 1.00 92.75 99 ASN A CA 1
ATOM 821 C C . ASN A 1 99 ? 24.136 1.983 -16.843 1.00 92.75 99 ASN A C 1
ATOM 823 O O . ASN A 1 99 ? 23.517 1.798 -17.890 1.00 92.75 99 ASN A O 1
ATOM 827 N N . PHE A 1 100 ? 23.939 3.062 -16.080 1.00 89.31 100 PHE A N 1
ATOM 828 C CA . PHE A 1 100 ? 23.092 4.184 -16.504 1.00 89.31 100 PHE A CA 1
ATOM 829 C C . PHE A 1 100 ? 23.663 4.983 -17.679 1.00 89.31 100 PHE A C 1
ATOM 831 O O . PHE A 1 100 ? 22.949 5.790 -18.263 1.00 89.31 100 PHE A O 1
ATOM 838 N N . ASN A 1 101 ? 24.920 4.745 -18.049 1.00 88.06 101 ASN A N 1
ATOM 839 C CA . ASN A 1 101 ? 25.529 5.269 -19.257 1.00 88.06 101 ASN A CA 1
ATOM 840 C C . ASN A 1 101 ? 25.438 4.232 -20.406 1.00 88.06 101 ASN A C 1
ATOM 842 O O . ASN A 1 101 ? 26.299 3.351 -20.501 1.00 88.06 101 ASN A O 1
ATOM 846 N N . PRO A 1 102 ? 24.404 4.276 -21.274 1.00 86.69 102 PRO A N 1
ATOM 847 C CA . PRO A 1 102 ? 24.217 3.286 -22.338 1.00 86.69 102 PRO A CA 1
ATOM 848 C C . PRO A 1 102 ? 25.183 3.464 -23.520 1.00 86.69 102 PRO A C 1
ATOM 850 O O . PRO A 1 102 ? 25.412 2.505 -24.259 1.00 86.69 102 PRO A O 1
ATOM 853 N N . ILE A 1 103 ? 25.727 4.671 -23.723 1.00 89.00 103 ILE A N 1
ATOM 854 C CA . ILE A 1 103 ? 26.531 5.048 -24.894 1.00 89.00 103 ILE A CA 1
ATOM 855 C C . ILE A 1 103 ? 27.814 5.732 -24.416 1.00 89.00 103 ILE A C 1
ATOM 857 O O . ILE A 1 103 ? 27.781 6.830 -23.873 1.00 89.00 103 ILE A O 1
ATOM 861 N N . ARG A 1 104 ? 28.964 5.109 -24.681 1.00 91.56 104 ARG A N 1
ATOM 862 C CA . ARG A 1 104 ? 30.276 5.655 -24.307 1.00 91.56 104 ARG A CA 1
ATOM 863 C C . ARG A 1 104 ? 30.667 6.876 -25.141 1.00 91.56 104 ARG A C 1
ATOM 865 O O . ARG A 1 104 ? 30.665 6.810 -26.375 1.00 91.56 104 ARG A O 1
ATOM 872 N N . TYR A 1 105 ? 31.128 7.938 -24.484 1.00 90.06 105 TYR A N 1
ATOM 873 C CA . TYR A 1 105 ? 31.711 9.114 -25.136 1.00 90.06 105 TYR A CA 1
ATOM 874 C C . TYR A 1 105 ? 32.852 8.753 -26.098 1.00 90.06 105 TYR A C 1
ATOM 876 O O . TYR A 1 105 ? 32.899 9.245 -27.225 1.00 90.06 105 TYR A O 1
ATOM 884 N N . SER A 1 106 ? 33.754 7.851 -25.712 1.00 91.44 106 SER A N 1
ATOM 885 C CA . SER A 1 106 ? 34.884 7.438 -26.548 1.00 91.44 106 SER A CA 1
ATOM 886 C C . SER A 1 106 ? 34.454 6.706 -27.820 1.00 91.44 106 SER A C 1
ATOM 888 O O . SER A 1 106 ? 35.133 6.818 -28.844 1.00 91.44 106 SER A O 1
ATOM 890 N N . TYR A 1 107 ? 33.326 5.990 -27.789 1.00 92.00 107 TYR A N 1
ATOM 891 C CA . TYR A 1 107 ? 32.737 5.362 -28.972 1.00 92.00 107 TYR A CA 1
ATOM 892 C C . TYR A 1 107 ? 32.190 6.421 -29.935 1.00 92.00 107 TYR A C 1
ATOM 894 O O . TYR A 1 107 ? 32.545 6.427 -31.113 1.00 92.00 107 TYR A O 1
ATOM 902 N N . VAL A 1 108 ? 31.419 7.380 -29.414 1.00 88.75 108 VAL A N 1
ATOM 903 C CA . VAL A 1 108 ? 30.888 8.509 -30.194 1.00 88.75 108 VAL A CA 1
ATOM 904 C C . VAL A 1 108 ? 32.013 9.356 -30.781 1.00 88.75 108 VAL A C 1
ATOM 906 O O . VAL A 1 108 ? 31.983 9.684 -31.960 1.00 88.75 108 VAL A O 1
ATOM 909 N N . ASN A 1 109 ? 33.049 9.670 -30.003 1.00 88.25 109 ASN A N 1
ATOM 910 C CA . ASN A 1 109 ? 34.177 10.477 -30.465 1.00 88.25 109 ASN A CA 1
ATOM 911 C C . ASN A 1 109 ? 34.943 9.791 -31.614 1.00 88.25 109 ASN A C 1
ATOM 913 O O . ASN A 1 109 ? 35.382 10.449 -32.554 1.00 88.25 109 ASN A O 1
ATOM 917 N N . LYS A 1 110 ? 35.068 8.455 -31.595 1.00 89.69 110 LYS A N 1
ATOM 918 C CA . LYS A 1 110 ? 35.637 7.698 -32.726 1.00 89.69 110 LYS A CA 1
ATOM 919 C C . LYS A 1 110 ? 34.787 7.827 -33.989 1.00 89.69 110 LYS A C 1
ATOM 921 O O . LYS A 1 110 ? 35.356 7.997 -35.062 1.00 89.69 110 LYS A O 1
ATOM 926 N N . LEU A 1 111 ? 33.460 7.785 -33.862 1.00 88.00 111 LEU A N 1
ATOM 927 C CA . LEU A 1 111 ? 32.550 7.995 -34.990 1.00 88.00 111 LEU A CA 1
ATOM 928 C C . LEU A 1 111 ? 32.592 9.445 -35.485 1.00 88.00 111 LEU A C 1
ATOM 930 O O . LEU A 1 111 ? 32.689 9.668 -36.687 1.00 88.00 111 LEU A O 1
ATOM 934 N N . ASN A 1 112 ? 32.613 10.429 -34.586 1.00 85.50 112 ASN A N 1
ATOM 935 C CA . ASN A 1 112 ? 32.687 11.849 -34.936 1.00 85.50 112 ASN A CA 1
ATOM 936 C C . ASN A 1 112 ? 33.974 12.180 -35.720 1.00 85.50 112 ASN A C 1
ATOM 938 O O . ASN A 1 112 ? 33.943 12.931 -36.689 1.00 85.50 112 ASN A O 1
ATOM 942 N N . LYS A 1 113 ? 35.103 11.530 -35.395 1.00 86.94 113 LYS A N 1
ATOM 943 C CA . LYS A 1 113 ? 36.367 11.671 -36.147 1.00 86.94 113 LYS A CA 1
ATOM 944 C C . LYS A 1 113 ? 36.283 11.261 -37.619 1.00 86.94 113 LYS A C 1
ATOM 946 O O . LYS A 1 113 ? 37.134 11.682 -38.394 1.00 86.94 113 LYS A O 1
ATOM 951 N N . THR A 1 114 ? 35.289 10.465 -38.017 1.00 85.69 114 THR A N 1
ATOM 952 C CA . THR A 1 114 ? 35.052 10.158 -39.439 1.00 85.69 114 THR A CA 1
ATOM 953 C C . THR A 1 114 ? 34.489 11.355 -40.213 1.00 85.69 114 THR A C 1
ATOM 955 O O . THR A 1 114 ? 34.494 11.340 -41.438 1.00 85.69 114 THR A O 1
ATOM 958 N N . GLY A 1 115 ? 33.989 12.383 -39.514 1.00 83.94 115 GLY A N 1
ATOM 959 C CA . GLY A 1 115 ? 33.301 13.539 -40.092 1.00 83.94 115 GLY A CA 1
ATOM 960 C C . GLY A 1 115 ? 31.862 13.257 -40.539 1.00 83.94 115 GLY A C 1
ATOM 961 O O . GLY A 1 115 ? 31.166 14.180 -40.948 1.00 83.94 115 GLY A O 1
ATOM 962 N N . LEU A 1 116 ? 31.404 12.003 -40.456 1.00 84.94 116 LEU A N 1
ATOM 963 C CA . LEU A 1 116 ? 30.089 11.576 -40.945 1.00 84.94 116 LEU A CA 1
ATOM 964 C C . LEU A 1 116 ? 29.016 11.510 -39.848 1.00 84.94 116 LEU A C 1
ATOM 966 O O . LEU A 1 116 ? 27.830 11.515 -40.163 1.00 84.94 116 LEU A O 1
ATOM 970 N N . PHE A 1 117 ? 29.409 11.414 -38.574 1.00 87.62 117 PHE A N 1
ATOM 971 C CA . PHE A 1 117 ? 28.488 11.206 -37.452 1.00 87.62 117 PHE A CA 1
ATOM 972 C C . PHE A 1 117 ? 28.294 12.500 -36.650 1.00 87.62 117 PHE A C 1
ATOM 974 O O . PHE A 1 117 ? 29.155 12.875 -35.854 1.00 87.62 117 PHE A O 1
ATOM 981 N N . SER A 1 118 ? 27.171 13.185 -36.874 1.00 85.44 118 SER A N 1
ATOM 982 C CA . SER A 1 118 ? 26.851 14.463 -36.229 1.00 85.44 118 SER A CA 1
ATOM 983 C C . SER A 1 118 ? 26.292 14.291 -34.807 1.00 85.44 118 SER A C 1
ATOM 985 O O . SER A 1 118 ? 25.757 13.242 -34.447 1.00 85.44 118 SER A O 1
ATOM 987 N N . THR A 1 119 ? 26.375 15.339 -33.979 1.00 82.81 119 THR A N 1
ATOM 988 C CA . THR A 1 119 ? 25.738 15.364 -32.645 1.00 82.81 119 THR A CA 1
ATOM 989 C C . THR A 1 119 ? 24.219 15.247 -32.744 1.00 82.81 119 THR A C 1
ATOM 991 O O . THR A 1 119 ? 23.613 14.468 -32.021 1.00 82.81 119 THR A O 1
ATOM 994 N N . LYS A 1 120 ? 23.612 15.908 -33.736 1.00 83.88 120 LYS A N 1
ATOM 995 C CA . LYS A 1 120 ? 22.175 15.791 -34.029 1.00 83.88 120 LYS A CA 1
ATOM 996 C C . LYS A 1 120 ? 21.749 14.352 -34.323 1.00 83.88 120 LYS A C 1
ATOM 998 O O . LYS A 1 120 ? 20.669 13.934 -33.913 1.00 83.88 120 LYS A O 1
ATOM 1003 N N . LEU A 1 121 ? 22.594 13.585 -35.017 1.00 87.69 121 LEU A N 1
ATOM 1004 C CA . LEU A 1 121 ? 22.343 12.168 -35.263 1.00 87.69 121 LEU A CA 1
ATOM 1005 C C . LEU A 1 121 ? 22.398 11.348 -33.966 1.00 87.69 121 LEU A C 1
ATOM 1007 O O . LEU A 1 121 ? 21.561 10.467 -33.770 1.00 87.69 121 LEU A O 1
ATOM 1011 N N . LEU A 1 122 ? 23.339 11.645 -33.065 1.00 87.12 122 LEU A N 1
ATOM 1012 C CA . LEU A 1 122 ? 23.405 11.007 -31.749 1.00 87.12 122 LEU A CA 1
ATOM 1013 C C . LEU A 1 122 ? 22.142 11.267 -30.926 1.00 87.12 122 LEU A C 1
ATOM 1015 O O . LEU A 1 122 ? 21.584 10.318 -30.371 1.00 87.12 122 LEU A O 1
ATOM 1019 N N . ASP A 1 123 ? 21.687 12.517 -30.867 1.00 82.81 123 ASP A N 1
ATOM 1020 C CA . ASP A 1 123 ? 20.480 12.900 -30.130 1.00 82.81 123 ASP A CA 1
ATOM 1021 C C . ASP A 1 123 ? 19.258 12.177 -30.703 1.00 82.81 123 ASP A C 1
ATOM 1023 O O . ASP A 1 123 ? 18.493 11.546 -29.969 1.00 82.81 123 ASP A O 1
ATOM 1027 N N . TYR A 1 124 ? 19.141 12.149 -32.034 1.00 87.19 124 TYR A N 1
ATOM 1028 C CA . TYR A 1 124 ? 18.082 11.427 -32.728 1.00 87.19 124 TYR A CA 1
ATOM 1029 C C . TYR A 1 124 ? 18.106 9.919 -32.443 1.00 87.19 124 TYR A C 1
ATOM 1031 O O . TYR A 1 124 ? 17.069 9.329 -32.153 1.00 87.19 124 TYR A O 1
ATOM 1039 N N . ILE A 1 125 ? 19.270 9.263 -32.472 1.00 86.69 125 ILE A N 1
ATOM 1040 C CA . ILE A 1 125 ? 19.367 7.834 -32.132 1.00 86.69 125 ILE A CA 1
ATOM 1041 C C . ILE A 1 125 ? 19.024 7.611 -30.651 1.00 86.69 125 ILE A C 1
ATOM 1043 O O . ILE A 1 125 ? 18.322 6.652 -30.324 1.00 86.69 125 ILE A O 1
ATOM 1047 N N . SER A 1 126 ? 19.460 8.502 -29.760 1.00 84.19 126 SER A N 1
ATOM 1048 C CA . SER A 1 126 ? 19.236 8.400 -28.311 1.00 84.19 126 SER A CA 1
ATOM 1049 C C . SER A 1 126 ? 17.756 8.510 -27.934 1.00 84.19 126 SER A C 1
ATOM 1051 O O . SER A 1 126 ? 17.319 7.831 -27.005 1.00 84.19 126 SER A O 1
ATOM 1053 N N . MET A 1 127 ? 16.943 9.238 -28.710 1.00 85.19 127 MET A N 1
ATOM 1054 C CA . MET A 1 127 ? 15.482 9.274 -28.540 1.00 85.19 127 MET A CA 1
ATOM 1055 C C . MET A 1 127 ? 14.820 7.888 -28.634 1.00 85.19 127 MET A C 1
ATOM 1057 O O . MET A 1 127 ? 13.731 7.692 -28.100 1.00 85.19 127 MET A O 1
ATOM 1061 N N . SER A 1 128 ? 15.459 6.899 -29.272 1.00 84.75 128 SER A N 1
ATOM 1062 C CA . SER A 1 128 ? 14.936 5.525 -29.324 1.00 84.75 128 SER A CA 1
ATOM 1063 C C . SER A 1 128 ? 14.930 4.807 -27.965 1.00 84.75 128 SER A C 1
ATOM 1065 O O . SER A 1 128 ? 14.189 3.837 -27.798 1.00 84.75 128 SER A O 1
ATOM 1067 N N . LEU A 1 129 ? 15.717 5.284 -26.993 1.00 80.81 129 LEU A N 1
ATOM 1068 C CA . LEU A 1 129 ? 15.762 4.754 -25.627 1.00 80.81 129 LEU A CA 1
ATOM 1069 C C . LEU A 1 129 ? 14.588 5.243 -24.758 1.00 80.81 129 LEU A C 1
ATOM 1071 O O . LEU A 1 129 ? 14.285 4.617 -23.743 1.00 80.81 129 LEU A O 1
ATOM 1075 N N . ILE A 1 130 ? 13.924 6.332 -25.156 1.00 78.50 130 ILE A N 1
ATOM 1076 C CA . ILE A 1 130 ? 12.839 6.975 -24.403 1.00 78.50 130 ILE A CA 1
ATOM 1077 C C . ILE A 1 130 ? 11.558 6.127 -24.486 1.00 78.50 130 ILE A C 1
ATOM 1079 O O . ILE A 1 130 ? 11.240 5.538 -25.527 1.00 78.50 130 ILE A O 1
ATOM 1083 N N . GLU A 1 131 ? 10.792 6.047 -23.391 1.00 78.75 131 GLU A N 1
ATOM 1084 C CA . GLU A 1 131 ? 9.507 5.348 -23.419 1.00 78.75 131 GLU A CA 1
ATOM 1085 C C . GLU A 1 131 ? 8.492 6.082 -24.306 1.00 78.75 131 GLU A C 1
ATOM 1087 O O . GLU A 1 131 ? 8.464 7.304 -24.399 1.00 78.75 131 GLU A O 1
ATOM 1092 N N . ILE A 1 132 ? 7.612 5.324 -24.961 1.00 81.69 132 ILE A N 1
ATOM 1093 C CA . ILE A 1 132 ? 6.708 5.866 -25.986 1.00 81.69 132 ILE A CA 1
ATOM 1094 C C . ILE A 1 132 ? 5.878 7.066 -25.502 1.00 81.69 132 ILE A C 1
ATOM 1096 O O . ILE A 1 132 ? 5.812 8.046 -26.238 1.00 81.69 132 ILE A O 1
ATOM 1100 N N . PRO A 1 133 ? 5.239 7.043 -24.315 1.00 79.00 133 PRO A N 1
ATOM 1101 C CA . PRO A 1 133 ? 4.466 8.195 -23.856 1.00 79.00 133 PRO A CA 1
ATOM 1102 C C . PRO A 1 133 ? 5.321 9.456 -23.681 1.00 79.00 133 PRO A C 1
ATOM 1104 O O . PRO A 1 133 ? 4.871 10.541 -24.030 1.00 79.00 133 PRO A O 1
ATOM 1107 N N . GLU A 1 134 ? 6.551 9.313 -23.186 1.00 76.31 134 GLU A N 1
ATOM 1108 C CA . GLU A 1 134 ? 7.495 10.422 -23.007 1.00 76.31 134 GLU A CA 1
ATOM 1109 C C . GLU A 1 134 ? 7.987 10.944 -24.357 1.00 76.31 134 GLU A C 1
ATOM 1111 O O . GLU A 1 134 ? 7.937 12.146 -24.595 1.00 76.31 134 GLU A O 1
ATOM 1116 N N . LEU A 1 135 ? 8.345 10.048 -25.285 1.00 79.12 135 LEU A N 1
ATOM 1117 C CA . LEU A 1 135 ? 8.723 10.415 -26.650 1.00 79.12 135 LEU A CA 1
ATOM 1118 C C . LEU A 1 135 ? 7.606 11.206 -27.343 1.00 79.12 135 LEU A C 1
ATOM 1120 O O . LEU A 1 135 ? 7.877 12.200 -28.003 1.00 79.12 135 LEU A O 1
ATOM 1124 N N . MET A 1 136 ? 6.345 10.792 -27.189 1.00 80.44 136 MET A N 1
ATOM 1125 C CA . MET A 1 136 ? 5.209 11.493 -27.801 1.00 80.44 136 MET A CA 1
ATOM 1126 C C . MET A 1 136 ? 4.968 12.888 -27.208 1.00 80.44 136 MET A C 1
ATOM 1128 O O . MET A 1 136 ? 4.384 13.723 -27.897 1.00 80.44 136 MET A O 1
ATOM 1132 N N . ASN A 1 137 ? 5.392 13.125 -25.965 1.00 75.62 137 ASN A N 1
ATOM 1133 C CA . ASN A 1 137 ? 5.252 14.414 -25.290 1.00 75.62 137 ASN A CA 1
ATOM 1134 C C . ASN A 1 137 ? 6.423 15.360 -25.587 1.00 75.62 137 ASN A C 1
ATOM 1136 O O . ASN A 1 137 ? 6.190 16.551 -25.749 1.00 75.62 137 ASN A O 1
ATOM 1140 N N . LEU A 1 138 ? 7.649 14.830 -25.656 1.00 71.69 138 LEU A N 1
ATOM 1141 C CA . LEU A 1 138 ? 8.880 15.605 -25.857 1.00 71.69 138 LEU A CA 1
ATOM 1142 C C . LEU A 1 138 ? 9.181 15.893 -27.334 1.00 71.69 138 LEU A C 1
ATOM 1144 O O . LEU A 1 138 ? 9.887 16.842 -27.650 1.00 71.69 138 LEU A O 1
ATOM 1148 N N . ALA A 1 139 ? 8.702 15.062 -28.262 1.00 74.56 139 ALA A N 1
ATOM 1149 C CA . ALA A 1 139 ? 9.142 15.161 -29.647 1.00 74.56 139 ALA A CA 1
ATOM 1150 C C . ALA A 1 139 ? 8.501 16.329 -30.421 1.00 74.56 139 ALA A C 1
ATOM 1152 O O . ALA A 1 139 ? 7.289 16.336 -30.666 1.00 74.56 139 ALA A O 1
ATOM 1153 N N . ASP A 1 140 ? 9.342 17.235 -30.934 1.00 81.31 140 ASP A N 1
ATOM 1154 C CA . ASP A 1 140 ? 8.993 18.151 -32.024 1.00 81.31 140 ASP A CA 1
ATOM 1155 C C . ASP A 1 140 ? 9.112 17.430 -33.377 1.00 81.31 140 ASP A C 1
ATOM 1157 O O . ASP A 1 140 ? 10.132 16.831 -33.730 1.00 81.31 140 ASP A O 1
ATOM 1161 N N . TYR A 1 141 ? 8.049 17.514 -34.174 1.00 83.25 141 TYR A N 1
ATOM 1162 C CA . TYR A 1 141 ? 7.994 16.959 -35.519 1.00 83.25 141 TYR A CA 1
ATOM 1163 C C . TYR A 1 141 ? 9.129 17.457 -36.430 1.00 83.25 141 TYR A C 1
ATOM 1165 O O . TYR A 1 141 ? 9.669 16.673 -37.215 1.00 83.25 141 TYR A O 1
ATOM 1173 N N . ASN A 1 142 ? 9.499 18.737 -36.340 1.00 85.19 142 ASN A N 1
ATOM 1174 C CA . ASN A 1 142 ? 10.545 19.314 -37.186 1.00 85.19 142 ASN A CA 1
ATOM 1175 C C . ASN A 1 142 ? 11.925 18.742 -36.854 1.00 85.19 142 ASN A C 1
ATOM 1177 O O . ASN A 1 142 ? 12.714 18.475 -37.762 1.00 85.19 142 ASN A O 1
ATOM 1181 N N . ASP A 1 143 ? 12.206 18.518 -35.574 1.00 84.31 143 ASP A N 1
ATOM 1182 C CA . ASP A 1 143 ? 13.482 17.961 -35.133 1.00 84.31 143 ASP A CA 1
ATOM 1183 C C . ASP A 1 143 ? 13.576 16.467 -35.436 1.00 84.31 143 ASP A C 1
ATOM 1185 O O . ASP A 1 143 ? 14.619 15.997 -35.892 1.00 84.31 143 ASP A O 1
ATOM 1189 N N . LEU A 1 144 ? 12.460 15.737 -35.329 1.00 88.06 144 LEU A N 1
ATOM 1190 C CA . LEU A 1 144 ? 12.382 14.352 -35.791 1.00 88.06 144 LEU A CA 1
ATOM 1191 C C . LEU A 1 144 ? 12.654 14.221 -37.299 1.00 88.06 144 LEU A C 1
ATOM 1193 O O . LEU A 1 144 ? 13.351 13.291 -37.705 1.00 88.06 144 LEU A O 1
ATOM 1197 N N . MET A 1 145 ? 12.122 15.127 -38.132 1.00 89.31 145 MET A N 1
ATOM 1198 C CA . MET A 1 145 ? 12.403 15.123 -39.576 1.00 89.31 145 MET A CA 1
ATOM 1199 C C . MET A 1 145 ? 13.884 15.367 -39.864 1.00 89.31 145 MET A C 1
ATOM 1201 O O . MET A 1 145 ? 14.500 14.579 -40.577 1.00 89.31 145 MET A O 1
ATOM 1205 N N . LYS A 1 146 ? 14.476 16.408 -39.265 1.00 88.94 146 LYS A N 1
ATOM 1206 C CA . LYS A 1 146 ? 15.909 16.706 -39.431 1.00 88.94 146 LYS A CA 1
ATOM 1207 C C . LYS A 1 146 ? 16.786 15.542 -38.967 1.00 88.94 146 LYS A C 1
ATOM 1209 O O . LYS A 1 146 ? 17.757 15.204 -39.636 1.00 88.94 146 LYS A O 1
ATOM 1214 N N . GLY A 1 147 ? 16.442 14.911 -37.844 1.00 87.75 147 GLY A N 1
ATOM 1215 C CA . GLY A 1 147 ? 17.153 13.737 -37.338 1.00 87.75 147 GLY A CA 1
ATOM 1216 C C . GLY A 1 147 ? 17.087 12.546 -38.299 1.00 87.75 147 GLY A C 1
ATOM 1217 O O . GLY A 1 147 ? 18.094 11.874 -38.524 1.00 87.75 147 GLY A O 1
ATOM 1218 N N . GLN A 1 148 ? 15.931 12.318 -38.931 1.00 93.06 148 GLN A N 1
ATOM 1219 C CA . GLN A 1 148 ? 15.771 11.284 -39.955 1.00 93.06 148 GLN A CA 1
ATOM 1220 C C . GLN A 1 148 ? 16.629 11.563 -41.201 1.00 93.06 148 GLN A C 1
ATOM 1222 O O . GLN A 1 148 ? 17.275 10.642 -41.697 1.00 93.06 148 GLN A O 1
ATOM 1227 N N . GLU A 1 149 ? 16.688 12.811 -41.671 1.00 92.88 149 GLU A N 1
ATOM 1228 C CA . GLU A 1 149 ? 17.553 13.204 -42.795 1.00 92.88 149 GLU A CA 1
ATOM 1229 C C . GLU A 1 149 ? 19.040 12.978 -42.482 1.00 92.88 149 GLU A C 1
ATOM 1231 O O . GLU A 1 149 ? 19.785 12.482 -43.325 1.00 92.88 149 GLU A O 1
ATOM 1236 N N . GLU A 1 150 ? 19.487 13.308 -41.268 1.00 90.50 150 GLU A N 1
ATOM 1237 C CA . GLU A 1 150 ? 20.865 13.056 -40.824 1.00 90.50 150 GLU A CA 1
ATOM 1238 C C . GLU A 1 150 ? 21.190 11.557 -40.780 1.00 90.50 150 GLU A C 1
ATOM 1240 O O . GLU A 1 150 ? 22.272 11.145 -41.203 1.00 90.50 150 GLU A O 1
ATOM 1245 N N . LEU A 1 151 ? 20.243 10.725 -40.334 1.00 90.94 151 LEU A N 1
ATOM 1246 C CA . LEU A 1 151 ? 20.407 9.272 -40.339 1.00 90.94 151 LEU A CA 1
ATOM 1247 C C . LEU A 1 151 ? 20.526 8.721 -41.767 1.00 90.94 151 LEU A C 1
ATOM 1249 O O . LEU A 1 151 ? 21.378 7.874 -42.030 1.00 90.94 151 LEU A O 1
ATOM 1253 N N . GLU A 1 152 ? 19.708 9.207 -42.698 1.00 91.12 152 GLU A N 1
ATOM 1254 C CA . GLU A 1 152 ? 19.761 8.795 -44.105 1.00 91.12 152 GLU A CA 1
ATOM 1255 C C . GLU A 1 152 ? 21.071 9.217 -44.778 1.00 91.12 152 GLU A C 1
ATOM 1257 O O . GLU A 1 152 ? 21.683 8.411 -45.481 1.00 91.12 152 GLU A O 1
ATOM 1262 N N . LYS A 1 153 ? 21.558 10.437 -44.512 1.00 90.38 153 LYS A N 1
ATOM 1263 C CA . LYS A 1 153 ? 22.885 10.886 -44.967 1.00 90.38 153 LYS A CA 1
ATOM 1264 C C . LYS A 1 153 ? 23.992 9.975 -44.442 1.00 90.38 153 LYS A C 1
ATOM 1266 O O . LYS A 1 153 ? 24.869 9.589 -45.209 1.00 90.38 153 LYS A O 1
ATOM 1271 N N . TYR A 1 154 ? 23.946 9.614 -43.159 1.00 89.56 154 TYR A N 1
ATOM 1272 C CA . TYR A 1 154 ? 24.937 8.728 -42.554 1.00 89.56 154 TYR A CA 1
ATOM 1273 C C . TYR A 1 154 ? 24.944 7.344 -43.213 1.00 89.56 154 TYR A C 1
ATOM 1275 O O . TYR A 1 154 ? 26.001 6.892 -43.643 1.00 89.56 154 TYR A O 1
ATOM 1283 N N . ILE A 1 155 ? 23.773 6.717 -43.373 1.00 88.69 155 ILE A N 1
ATOM 1284 C CA . ILE A 1 155 ? 23.631 5.399 -44.020 1.00 88.69 155 ILE A CA 1
ATOM 1285 C C . ILE A 1 155 ? 24.136 5.432 -45.468 1.00 88.69 155 ILE A C 1
ATOM 1287 O O . ILE A 1 155 ? 24.862 4.534 -45.896 1.00 88.69 155 ILE A O 1
ATOM 1291 N N . ASN A 1 156 ? 23.783 6.476 -46.222 1.00 87.88 156 ASN A N 1
ATOM 1292 C CA . ASN A 1 156 ? 24.206 6.619 -47.614 1.00 87.88 156 ASN A CA 1
ATOM 1293 C C . ASN A 1 156 ? 25.725 6.780 -47.748 1.00 87.88 156 ASN A C 1
ATOM 1295 O O . ASN A 1 156 ? 26.300 6.259 -48.698 1.00 87.88 156 ASN A O 1
ATOM 1299 N N . ASN A 1 157 ? 26.366 7.475 -46.806 1.00 87.06 157 ASN A N 1
ATOM 1300 C CA . ASN A 1 157 ? 27.804 7.735 -46.844 1.00 87.06 157 ASN A CA 1
ATOM 1301 C C . ASN A 1 157 ? 28.648 6.552 -46.351 1.00 87.06 157 ASN A C 1
ATOM 1303 O O . ASN A 1 157 ? 29.751 6.350 -46.853 1.00 87.06 157 ASN A O 1
ATOM 1307 N N . THR A 1 158 ? 28.174 5.787 -45.364 1.00 83.50 158 THR A N 1
ATOM 1308 C CA . THR A 1 158 ? 28.918 4.622 -44.855 1.00 83.50 158 THR A CA 1
ATOM 1309 C C . THR A 1 158 ? 28.697 3.369 -45.697 1.00 83.50 158 THR A C 1
ATOM 1311 O O . THR A 1 158 ? 29.532 2.470 -45.661 1.00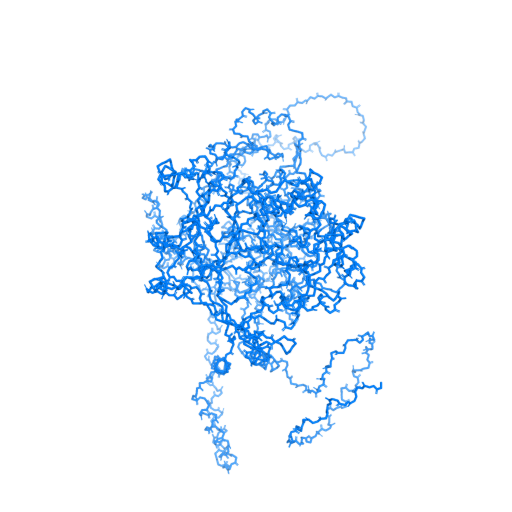 83.50 158 THR A O 1
ATOM 1314 N N . HIS A 1 159 ? 27.593 3.295 -46.452 1.00 73.94 159 HIS A N 1
ATOM 1315 C CA . HIS A 1 159 ? 27.122 2.078 -47.127 1.00 73.94 159 HIS A CA 1
ATOM 1316 C C . HIS A 1 159 ? 26.945 0.877 -46.174 1.00 73.94 159 HIS A C 1
ATOM 1318 O O . HIS A 1 159 ? 26.925 -0.276 -46.610 1.00 73.94 159 HIS A O 1
ATOM 1324 N N . GLU A 1 160 ? 26.800 1.131 -44.871 1.00 73.69 160 GLU A N 1
ATOM 1325 C CA . GLU A 1 160 ? 26.607 0.100 -43.854 1.00 73.69 160 GLU A CA 1
ATOM 1326 C C . GLU A 1 160 ? 25.120 -0.090 -43.531 1.00 73.69 160 GLU A C 1
ATOM 1328 O O . GLU A 1 160 ? 24.339 0.862 -43.459 1.00 73.69 160 GLU A O 1
ATOM 1333 N N . ASN A 1 161 ? 24.724 -1.339 -43.267 1.00 79.88 161 ASN A N 1
ATOM 1334 C CA . ASN A 1 161 ? 23.393 -1.657 -42.750 1.00 79.88 161 ASN A CA 1
ATOM 1335 C C . ASN A 1 161 ? 23.284 -1.187 -41.290 1.00 79.88 161 ASN A C 1
ATOM 1337 O O . ASN A 1 161 ? 23.562 -1.943 -40.361 1.00 79.88 161 ASN A O 1
ATOM 1341 N N . PHE A 1 162 ? 22.886 0.069 -41.085 1.00 85.62 162 PHE A N 1
ATOM 1342 C CA . PHE A 1 162 ? 22.725 0.633 -39.749 1.00 85.62 162 PHE A CA 1
ATOM 1343 C C . PHE A 1 162 ? 21.503 0.053 -39.024 1.00 85.62 162 PHE A C 1
ATOM 1345 O O . PHE A 1 162 ? 20.381 0.049 -39.534 1.00 85.62 162 PHE A O 1
ATOM 1352 N N . SER A 1 163 ? 21.715 -0.367 -37.780 1.00 86.88 163 SER A N 1
ATOM 1353 C CA . SER A 1 163 ? 20.681 -0.850 -36.870 1.00 86.88 163 SER A CA 1
ATOM 1354 C C . SER A 1 163 ? 20.881 -0.207 -35.505 1.00 86.88 163 SER A C 1
ATOM 1356 O O . SER A 1 163 ? 21.969 -0.257 -34.932 1.00 86.88 163 SER A O 1
ATOM 1358 N N . ILE A 1 164 ? 19.811 0.368 -34.954 1.00 87.50 164 ILE A N 1
ATOM 1359 C CA . ILE A 1 164 ? 19.827 0.996 -33.624 1.00 87.50 164 ILE A CA 1
ATOM 1360 C C . ILE A 1 164 ? 20.241 -0.017 -32.542 1.00 87.50 164 ILE A C 1
ATOM 1362 O O . ILE A 1 164 ? 20.990 0.332 -31.633 1.00 87.50 164 ILE A O 1
ATOM 1366 N N . ASN A 1 165 ? 19.812 -1.281 -32.660 1.00 87.94 165 ASN A N 1
ATOM 1367 C CA . ASN A 1 165 ? 20.206 -2.337 -31.724 1.00 87.94 165 ASN A CA 1
ATOM 1368 C C . ASN A 1 165 ? 21.721 -2.559 -31.731 1.00 87.94 165 ASN A C 1
ATOM 1370 O O . ASN A 1 165 ? 22.330 -2.630 -30.665 1.00 87.94 165 ASN A O 1
ATOM 1374 N N . ASP A 1 166 ? 22.318 -2.644 -32.920 1.00 88.44 166 ASP A N 1
ATOM 1375 C CA . ASP A 1 166 ? 23.751 -2.900 -33.072 1.00 88.44 166 ASP A CA 1
ATOM 1376 C C . ASP A 1 166 ? 24.568 -1.687 -32.622 1.00 88.44 166 ASP A C 1
ATOM 1378 O O . ASP A 1 166 ? 25.578 -1.840 -31.936 1.00 88.44 166 ASP A O 1
ATOM 1382 N N . PHE A 1 167 ? 24.087 -0.474 -32.916 1.00 90.38 167 PHE A N 1
ATOM 1383 C CA . PHE A 1 167 ? 24.682 0.760 -32.411 1.00 90.38 167 PHE A CA 1
ATOM 1384 C C . PHE A 1 167 ? 24.707 0.787 -30.879 1.00 90.38 167 PHE A C 1
ATOM 1386 O O . PHE A 1 167 ? 25.779 0.938 -30.298 1.00 90.38 167 PHE A O 1
ATOM 1393 N N . ILE A 1 168 ? 23.561 0.590 -30.214 1.00 89.38 168 ILE A N 1
ATOM 1394 C CA . ILE A 1 168 ? 23.472 0.631 -28.745 1.00 89.38 168 ILE A CA 1
ATOM 1395 C C . ILE A 1 168 ? 24.288 -0.507 -28.116 1.00 89.38 168 ILE A C 1
ATOM 1397 O O . ILE A 1 168 ? 24.955 -0.312 -27.098 1.00 89.38 168 ILE A O 1
ATOM 1401 N N . PHE A 1 169 ? 24.289 -1.694 -28.727 1.00 90.12 169 PHE A N 1
ATOM 1402 C CA . PHE A 1 169 ? 25.080 -2.822 -28.244 1.00 90.12 169 PHE A CA 1
ATOM 1403 C C . PHE A 1 169 ? 26.592 -2.552 -28.325 1.00 90.12 169 PHE A C 1
ATOM 1405 O O . PHE A 1 169 ? 27.316 -2.821 -27.366 1.00 90.12 169 PHE A O 1
ATOM 1412 N N . ASN A 1 170 ? 27.081 -1.992 -29.433 1.00 91.75 170 ASN A N 1
ATOM 1413 C CA . ASN A 1 170 ? 28.505 -1.691 -29.625 1.00 91.75 170 ASN A CA 1
ATOM 1414 C C . ASN A 1 170 ? 28.963 -0.452 -28.836 1.00 91.75 170 ASN A C 1
ATOM 1416 O O . ASN A 1 170 ? 30.107 -0.388 -28.368 1.00 91.75 170 ASN A O 1
ATOM 1420 N N . ALA A 1 171 ? 28.066 0.518 -28.650 1.00 91.75 171 ALA A N 1
ATOM 1421 C CA . ALA A 1 171 ? 28.324 1.717 -27.866 1.00 91.75 171 ALA A CA 1
ATOM 1422 C C . ALA A 1 171 ? 28.449 1.432 -26.362 1.00 91.75 171 ALA A C 1
ATOM 1424 O O . ALA A 1 171 ? 29.197 2.134 -25.676 1.00 91.75 171 ALA A O 1
ATOM 1425 N N . GLY A 1 172 ? 27.771 0.395 -25.862 1.00 92.06 172 GLY A N 1
ATOM 1426 C CA . GLY A 1 172 ? 27.817 -0.007 -24.459 1.00 92.06 172 GLY A CA 1
ATOM 1427 C C . GLY A 1 172 ? 29.179 -0.534 -23.989 1.00 92.06 172 GLY A C 1
ATOM 1428 O O . GLY A 1 172 ? 30.099 -0.783 -24.772 1.00 92.06 172 GLY A O 1
ATOM 1429 N N . PHE A 1 173 ? 29.308 -0.713 -22.675 1.00 94.75 173 PHE A N 1
ATOM 1430 C CA . PHE A 1 173 ? 30.542 -1.177 -22.037 1.00 94.75 173 PHE A CA 1
ATOM 1431 C C . PHE A 1 173 ? 30.792 -2.675 -22.247 1.00 94.75 173 PHE A C 1
ATOM 1433 O O . PHE A 1 173 ? 29.866 -3.483 -22.357 1.00 94.75 173 PHE A O 1
ATOM 1440 N N . GLU A 1 174 ? 32.068 -3.063 -22.258 1.00 95.44 174 GLU A N 1
ATOM 1441 C CA . GLU A 1 174 ? 32.455 -4.468 -22.160 1.00 95.44 174 GLU A CA 1
ATOM 1442 C C . GLU A 1 174 ? 32.413 -4.947 -20.706 1.00 95.44 174 GLU A C 1
ATOM 1444 O O . GLU A 1 174 ? 32.602 -4.173 -19.767 1.00 95.44 174 GLU A O 1
ATOM 1449 N N . CYS A 1 175 ? 32.209 -6.253 -20.508 1.00 95.50 175 CYS A N 1
ATOM 1450 C CA . CYS A 1 175 ? 32.032 -6.824 -19.170 1.00 95.50 175 CYS A CA 1
ATOM 1451 C C . CYS A 1 175 ? 33.198 -6.488 -18.228 1.00 95.50 175 CYS A C 1
ATOM 1453 O O . CYS A 1 175 ? 32.975 -6.085 -17.093 1.00 95.50 175 CYS A O 1
ATOM 1455 N N . LYS A 1 176 ? 34.437 -6.614 -18.718 1.00 93.94 176 LYS A N 1
ATOM 1456 C CA . LYS A 1 176 ? 35.671 -6.368 -17.949 1.00 93.94 176 LYS A CA 1
ATOM 1457 C C . LYS A 1 176 ? 35.866 -4.903 -17.542 1.00 93.94 176 LYS A C 1
ATOM 1459 O O . LYS A 1 176 ? 36.611 -4.620 -16.602 1.00 93.94 176 LYS A O 1
ATOM 1464 N N . ASP A 1 177 ? 35.240 -3.989 -18.279 1.00 92.75 177 ASP A N 1
ATOM 1465 C CA . ASP A 1 177 ? 35.318 -2.555 -18.025 1.00 92.75 177 ASP A CA 1
ATOM 1466 C C . ASP A 1 177 ? 34.293 -2.174 -16.956 1.00 92.75 177 ASP A C 1
ATOM 1468 O O . ASP A 1 177 ? 34.622 -1.466 -16.016 1.00 92.75 177 ASP A O 1
ATOM 1472 N N . MET A 1 178 ? 33.094 -2.758 -17.029 1.00 94.25 178 MET A N 1
ATOM 1473 C CA . MET A 1 178 ? 32.000 -2.482 -16.102 1.00 94.25 178 MET A CA 1
ATOM 1474 C C . MET A 1 178 ? 32.091 -3.267 -14.781 1.00 94.25 178 MET A C 1
ATOM 1476 O O . MET A 1 178 ? 31.995 -2.687 -13.705 1.00 94.25 178 MET A O 1
ATOM 1480 N N . LEU A 1 179 ? 32.244 -4.593 -14.834 1.00 95.75 179 LEU A N 1
ATOM 1481 C CA . LEU A 1 179 ? 32.249 -5.487 -13.671 1.00 95.75 179 LEU A CA 1
ATOM 1482 C C . LEU A 1 179 ? 33.694 -5.815 -13.284 1.00 95.75 179 LEU A C 1
ATOM 1484 O O . LEU A 1 179 ? 34.327 -6.684 -13.886 1.00 95.75 179 LEU A O 1
ATOM 1488 N N . ARG A 1 180 ? 34.228 -5.114 -12.278 1.00 94.06 180 ARG A N 1
ATOM 1489 C CA . ARG A 1 180 ? 35.648 -5.203 -11.908 1.00 94.06 180 ARG A CA 1
ATOM 1490 C C . ARG A 1 180 ? 35.949 -6.384 -10.998 1.00 94.06 180 ARG A C 1
ATOM 1492 O O . ARG A 1 180 ? 36.902 -7.117 -11.245 1.00 94.06 180 ARG A O 1
ATOM 1499 N N . ILE A 1 181 ? 35.175 -6.542 -9.926 1.00 94.19 181 ILE A N 1
ATOM 1500 C CA . ILE A 1 181 ? 35.421 -7.566 -8.904 1.00 94.19 181 ILE A CA 1
ATOM 1501 C C . ILE A 1 181 ? 34.099 -8.244 -8.572 1.00 94.19 181 ILE A C 1
ATOM 1503 O O . ILE A 1 181 ? 33.129 -7.567 -8.242 1.00 94.19 181 ILE A O 1
ATOM 1507 N N . CYS A 1 182 ? 34.083 -9.575 -8.617 1.00 95.69 182 CYS A N 1
ATOM 1508 C CA . CYS A 1 182 ? 32.980 -10.377 -8.107 1.00 95.69 182 CYS A CA 1
ATOM 1509 C C . CYS A 1 182 ? 33.506 -11.335 -7.048 1.00 95.69 182 CYS A C 1
ATOM 1511 O O . CYS A 1 182 ? 34.554 -11.959 -7.219 1.00 95.69 182 CYS A O 1
ATOM 1513 N N . SER A 1 183 ? 32.779 -11.447 -5.946 1.00 94.12 183 SER A N 1
ATOM 1514 C CA . SER A 1 183 ? 33.104 -12.348 -4.850 1.00 94.12 183 SER A CA 1
ATOM 1515 C C . SER A 1 183 ? 31.838 -13.012 -4.344 1.00 94.12 183 SER A C 1
ATOM 1517 O O . SER A 1 183 ? 30.806 -12.357 -4.220 1.00 94.12 183 SER A O 1
ATOM 1519 N N . LEU A 1 184 ? 31.912 -14.311 -4.080 1.00 93.50 184 LEU A N 1
ATOM 1520 C CA . LEU A 1 184 ? 30.822 -15.083 -3.498 1.00 93.50 184 LEU A CA 1
ATOM 1521 C C . LEU A 1 184 ? 31.313 -15.697 -2.193 1.00 93.50 184 LEU A C 1
ATOM 1523 O O . LEU A 1 184 ? 32.289 -16.451 -2.203 1.00 93.50 184 LEU A O 1
ATOM 1527 N N . GLY A 1 185 ? 30.678 -15.355 -1.072 1.00 88.50 185 GLY A N 1
ATOM 1528 C CA . GLY A 1 185 ? 31.116 -15.848 0.238 1.00 88.50 185 GLY A CA 1
ATOM 1529 C C . GLY A 1 185 ? 32.554 -15.454 0.597 1.00 88.50 185 GLY A C 1
ATOM 1530 O O . GLY A 1 185 ? 33.277 -16.232 1.213 1.00 88.50 185 GLY A O 1
ATOM 1531 N N . GLY A 1 186 ? 33.024 -14.303 0.106 1.00 87.00 186 GLY A N 1
ATOM 1532 C CA . GLY A 1 186 ? 34.403 -13.834 0.277 1.00 87.00 186 GLY A CA 1
ATOM 1533 C C . GLY A 1 186 ? 35.421 -14.404 -0.721 1.00 87.00 186 GLY A C 1
ATOM 1534 O O . GLY A 1 186 ? 36.528 -13.872 -0.814 1.00 87.00 186 GLY A O 1
ATOM 1535 N N . LYS A 1 187 ? 35.068 -15.419 -1.523 1.00 91.69 187 LYS A N 1
ATOM 1536 C CA . LYS A 1 187 ? 35.950 -15.972 -2.560 1.00 91.69 187 LYS A CA 1
ATOM 1537 C C . LYS A 1 187 ? 35.761 -15.254 -3.894 1.00 91.69 187 LYS A C 1
ATOM 1539 O O . LYS A 1 187 ? 34.696 -15.315 -4.508 1.00 91.69 187 LYS A O 1
ATOM 1544 N N . GLU A 1 188 ? 36.827 -14.617 -4.367 1.00 93.38 188 GLU A N 1
ATOM 1545 C CA . GLU A 1 188 ? 36.818 -13.873 -5.627 1.00 93.38 188 GLU A CA 1
ATOM 1546 C C . GLU A 1 188 ? 36.788 -14.781 -6.860 1.00 93.38 188 GLU A C 1
ATOM 1548 O O . GLU A 1 188 ? 37.394 -15.856 -6.897 1.00 93.38 188 GLU A O 1
ATOM 1553 N N . PHE A 1 189 ? 36.089 -14.320 -7.896 1.00 94.56 189 PHE A N 1
ATOM 1554 C CA . PHE A 1 189 ? 36.025 -14.957 -9.203 1.00 94.56 189 PHE A CA 1
ATOM 1555 C C . PHE A 1 189 ? 35.883 -13.914 -10.316 1.00 94.56 189 PHE A C 1
ATOM 1557 O O . PHE A 1 189 ? 35.497 -12.767 -10.095 1.00 94.56 189 PHE A O 1
ATOM 1564 N N . ASN A 1 190 ? 36.182 -14.323 -11.548 1.00 93.62 190 ASN A N 1
ATOM 1565 C CA . ASN A 1 190 ? 35.994 -13.461 -12.708 1.00 93.62 190 ASN A CA 1
ATOM 1566 C C . ASN A 1 190 ? 34.493 -13.297 -13.007 1.00 93.62 190 ASN A C 1
ATOM 1568 O O . ASN A 1 190 ? 33.856 -14.256 -13.451 1.00 93.62 190 ASN A O 1
ATOM 1572 N N . CYS A 1 191 ? 33.953 -12.086 -12.833 1.00 93.94 191 CYS A N 1
ATOM 1573 C CA . CYS A 1 191 ? 32.560 -11.741 -13.142 1.00 93.94 191 CYS A CA 1
ATOM 1574 C C . CYS A 1 191 ? 32.120 -12.242 -14.526 1.00 93.94 191 CYS A C 1
ATOM 1576 O O . CYS A 1 191 ? 31.078 -12.878 -14.672 1.00 93.94 191 CYS A O 1
ATOM 1578 N N . CYS A 1 192 ? 32.958 -12.023 -15.540 1.00 94.56 192 CYS A N 1
ATOM 1579 C CA . CYS A 1 192 ? 32.657 -12.313 -16.941 1.00 94.56 192 CYS A CA 1
ATOM 1580 C C . CYS A 1 192 ? 32.643 -13.809 -17.270 1.00 94.56 192 CYS A C 1
ATOM 1582 O O . CYS A 1 192 ? 32.185 -14.193 -18.338 1.00 94.56 192 CYS A O 1
ATOM 1584 N N . SER A 1 193 ? 33.097 -14.666 -16.350 1.00 92.56 193 SER A N 1
ATOM 1585 C CA . SER A 1 193 ? 32.931 -16.120 -16.473 1.00 92.56 193 SER A CA 1
ATOM 1586 C C . SER A 1 193 ? 31.511 -16.597 -16.146 1.00 92.56 193 SER A C 1
ATOM 1588 O O . SER A 1 193 ? 31.174 -17.740 -16.441 1.00 92.56 193 SER A O 1
ATOM 1590 N N . ALA A 1 194 ? 30.703 -15.749 -15.503 1.00 92.12 194 ALA A N 1
ATOM 1591 C CA . ALA A 1 194 ? 29.318 -16.023 -15.123 1.00 92.12 194 ALA A CA 1
ATOM 1592 C C . ALA A 1 194 ? 28.326 -15.007 -15.719 1.00 92.12 194 ALA A C 1
ATOM 1594 O O . ALA A 1 194 ? 27.119 -15.156 -15.531 1.00 92.12 194 ALA A O 1
ATOM 1595 N N . ALA A 1 195 ? 28.823 -13.969 -16.398 1.00 93.50 195 ALA A N 1
ATOM 1596 C CA . ALA A 1 195 ? 28.028 -12.889 -16.961 1.00 93.50 195 ALA A CA 1
ATOM 1597 C C . ALA A 1 195 ? 27.914 -13.016 -18.483 1.00 93.50 195 ALA A C 1
ATOM 1599 O O . ALA A 1 195 ? 28.903 -13.287 -19.163 1.00 93.50 195 ALA A O 1
ATOM 1600 N N . ARG A 1 196 ? 26.727 -12.750 -19.032 1.00 91.38 196 ARG A N 1
ATOM 1601 C CA . ARG A 1 196 ? 26.499 -12.653 -20.482 1.00 91.38 196 ARG A CA 1
ATOM 1602 C C . ARG A 1 196 ? 25.888 -11.299 -20.851 1.00 91.38 196 ARG A C 1
ATOM 1604 O O . ARG A 1 196 ? 25.078 -10.788 -20.076 1.00 91.38 196 ARG A O 1
ATOM 1611 N N . PRO A 1 197 ? 26.228 -10.722 -22.014 1.00 91.94 197 PRO A N 1
ATOM 1612 C CA . PRO A 1 197 ? 25.612 -9.481 -22.455 1.00 91.94 197 PRO A CA 1
ATOM 1613 C C . PRO A 1 197 ? 24.143 -9.717 -22.837 1.00 91.94 197 PRO A C 1
ATOM 1615 O O . PRO A 1 197 ? 23.804 -10.711 -23.485 1.00 91.94 197 PRO A O 1
ATOM 1618 N N . VAL A 1 198 ? 23.272 -8.796 -22.434 1.00 87.81 198 VAL A N 1
ATOM 1619 C CA . VAL A 1 198 ? 21.841 -8.774 -22.756 1.00 87.81 198 VAL A CA 1
ATOM 1620 C C . VAL A 1 198 ? 21.453 -7.342 -23.107 1.00 87.81 198 VAL A C 1
ATOM 1622 O O . VAL A 1 198 ? 21.754 -6.412 -22.361 1.00 87.81 198 VAL A O 1
ATOM 1625 N N . LEU A 1 199 ? 20.782 -7.160 -24.244 1.00 85.81 199 LEU A N 1
ATOM 1626 C CA . LEU A 1 199 ? 20.262 -5.860 -24.649 1.00 85.81 199 LEU A CA 1
ATOM 1627 C C . LEU A 1 199 ? 18.931 -5.599 -23.932 1.00 85.81 199 LEU A C 1
ATOM 1629 O O . LEU A 1 199 ? 18.023 -6.430 -23.962 1.00 85.81 199 LEU A O 1
ATOM 1633 N N . THR A 1 200 ? 18.823 -4.460 -23.256 1.00 84.94 200 THR A N 1
ATOM 1634 C CA . THR A 1 200 ? 17.625 -4.055 -22.509 1.00 84.94 200 THR A CA 1
ATOM 1635 C C . THR A 1 200 ? 17.219 -2.633 -22.886 1.00 84.94 200 THR A C 1
ATOM 1637 O O . THR A 1 200 ? 17.916 -1.957 -23.645 1.00 84.94 200 THR A O 1
ATOM 1640 N N . LYS A 1 201 ? 16.119 -2.128 -22.311 1.00 79.44 201 LYS A N 1
ATOM 1641 C CA . LYS A 1 201 ? 15.727 -0.722 -22.490 1.00 79.44 201 LYS A CA 1
ATOM 1642 C C . LYS A 1 201 ? 16.808 0.278 -22.039 1.00 79.44 201 LYS A C 1
ATOM 1644 O O . LYS A 1 201 ? 16.859 1.372 -22.573 1.00 79.44 201 LYS A O 1
ATOM 1649 N N . ASN A 1 202 ? 17.707 -0.132 -21.138 1.00 82.81 202 ASN A N 1
ATOM 1650 C CA . ASN A 1 202 ? 18.828 0.676 -20.642 1.00 82.81 202 ASN A CA 1
ATOM 1651 C C . ASN A 1 202 ? 20.131 0.452 -21.440 1.00 82.81 202 ASN A C 1
ATOM 1653 O O . ASN A 1 202 ? 21.214 0.761 -20.958 1.00 82.81 202 ASN A O 1
ATOM 1657 N N . GLY A 1 203 ? 20.052 -0.158 -22.625 1.00 87.19 203 GLY A N 1
ATOM 1658 C CA . GLY A 1 203 ? 21.215 -0.505 -23.441 1.00 87.19 203 GLY A CA 1
ATOM 1659 C C . GLY A 1 203 ? 21.823 -1.869 -23.105 1.00 87.19 203 GLY A C 1
ATOM 1660 O O . GLY A 1 203 ? 21.118 -2.798 -22.691 1.00 87.19 203 GLY A O 1
ATOM 1661 N N . LYS A 1 204 ? 23.133 -2.016 -23.348 1.00 90.94 204 LYS A N 1
ATOM 1662 C CA . LYS A 1 204 ? 23.885 -3.260 -23.116 1.00 90.94 204 LYS A CA 1
ATOM 1663 C C . LYS A 1 204 ? 24.120 -3.470 -21.621 1.00 90.94 204 LYS A C 1
ATOM 1665 O O . LYS A 1 204 ? 24.922 -2.780 -20.999 1.00 90.94 204 LYS A O 1
ATOM 1670 N N . CYS A 1 205 ? 23.439 -4.465 -21.069 1.00 92.50 205 CYS A N 1
ATOM 1671 C CA . CYS A 1 205 ? 23.566 -4.890 -19.681 1.00 92.50 205 CYS A CA 1
ATOM 1672 C C . CYS A 1 205 ? 24.197 -6.277 -19.591 1.00 92.50 205 CYS A C 1
ATOM 1674 O O . CYS A 1 205 ? 24.370 -6.963 -20.600 1.00 92.50 205 CYS A O 1
ATOM 1676 N N . PHE A 1 206 ? 24.503 -6.717 -18.374 1.00 93.31 206 PHE A N 1
ATOM 1677 C CA . PHE A 1 206 ? 25.081 -8.031 -18.127 1.00 93.31 206 PHE A CA 1
ATOM 1678 C C . PHE A 1 206 ? 24.218 -8.831 -17.158 1.00 93.31 206 PHE A C 1
ATOM 1680 O O . PHE A 1 206 ? 24.012 -8.423 -16.018 1.00 93.31 206 PHE A O 1
ATOM 1687 N N . GLU A 1 207 ? 23.723 -9.981 -17.613 1.00 92.06 207 GLU A N 1
ATOM 1688 C CA . GLU A 1 207 ? 23.048 -10.954 -16.756 1.00 92.06 207 GLU A CA 1
ATOM 1689 C C . GLU A 1 207 ? 24.095 -11.894 -16.159 1.00 92.06 207 GLU A C 1
ATOM 1691 O O . GLU A 1 207 ? 24.737 -12.661 -16.879 1.00 92.06 207 GLU A O 1
ATOM 1696 N N . ILE A 1 208 ? 24.254 -11.834 -14.841 1.00 92.50 208 ILE A N 1
ATOM 1697 C CA . ILE A 1 208 ? 25.116 -12.702 -14.047 1.00 92.50 208 ILE A CA 1
ATOM 1698 C C . ILE A 1 208 ? 24.284 -13.892 -13.580 1.00 92.50 208 ILE A C 1
ATOM 1700 O O . ILE A 1 208 ? 23.352 -13.747 -12.789 1.00 92.50 208 ILE A O 1
ATOM 1704 N N . ASN A 1 209 ? 24.642 -15.085 -14.043 1.00 91.31 209 ASN A N 1
ATOM 1705 C CA . ASN A 1 209 ? 24.026 -16.333 -13.619 1.00 91.31 209 ASN A CA 1
ATOM 1706 C C . ASN A 1 209 ? 25.110 -17.308 -13.153 1.00 91.31 209 ASN A C 1
ATOM 1708 O O . ASN A 1 209 ? 25.815 -17.920 -13.960 1.00 91.31 209 ASN A O 1
ATOM 1712 N N . LEU A 1 210 ? 25.206 -17.492 -11.836 1.00 90.75 210 LEU A N 1
ATOM 1713 C CA . LEU A 1 210 ? 26.236 -18.321 -11.205 1.00 90.75 210 LEU A CA 1
ATOM 1714 C C . LEU A 1 210 ? 26.200 -19.782 -11.682 1.00 90.75 210 LEU A C 1
ATOM 1716 O O . LEU A 1 210 ? 27.253 -20.367 -11.929 1.00 90.75 210 LEU A O 1
ATOM 1720 N N . LYS A 1 211 ? 25.005 -20.340 -11.931 1.00 86.50 211 LYS A N 1
ATOM 1721 C CA . LYS A 1 211 ? 24.828 -21.710 -12.455 1.00 86.50 211 LYS A CA 1
ATOM 1722 C C . LYS A 1 211 ? 25.295 -21.877 -13.900 1.00 86.50 211 LYS A C 1
ATOM 1724 O O . LYS A 1 211 ? 25.505 -22.997 -14.350 1.00 86.50 211 LYS A O 1
ATOM 1729 N N . SER A 1 212 ? 25.409 -20.782 -14.648 1.00 84.69 212 SER A N 1
ATOM 1730 C CA . SER A 1 212 ? 25.894 -20.810 -16.031 1.00 84.69 212 SER A CA 1
ATOM 1731 C C . SER A 1 212 ? 27.419 -20.746 -16.137 1.00 84.69 212 SER A C 1
ATOM 1733 O O . SER A 1 212 ? 27.958 -20.944 -17.221 1.00 84.69 212 SER A O 1
ATOM 1735 N N . SER A 1 213 ? 28.114 -20.494 -15.023 1.00 87.88 213 SER A N 1
ATOM 1736 C CA . SER A 1 213 ? 29.570 -20.399 -15.007 1.00 87.88 213 SER A CA 1
ATOM 1737 C C . SER A 1 213 ? 30.239 -21.752 -15.233 1.00 87.88 213 SER A C 1
ATOM 1739 O O . SER A 1 213 ? 29.760 -22.786 -14.772 1.00 87.88 213 SER A O 1
ATOM 1741 N N . ASN A 1 214 ? 31.425 -21.736 -15.836 1.00 88.19 214 ASN A N 1
ATOM 1742 C CA . ASN A 1 214 ? 32.291 -22.914 -15.932 1.00 88.19 214 ASN A CA 1
ATOM 1743 C C . ASN A 1 214 ? 32.868 -23.334 -14.561 1.00 88.19 214 ASN A C 1
ATOM 1745 O O . ASN A 1 214 ? 33.372 -24.447 -14.401 1.00 88.19 214 ASN A O 1
ATOM 1749 N N . LEU A 1 215 ? 32.805 -22.451 -13.559 1.00 88.06 215 LEU A N 1
ATOM 1750 C CA . LEU A 1 215 ? 33.286 -22.702 -12.205 1.00 88.06 215 LEU A CA 1
ATOM 1751 C C . LEU A 1 215 ? 32.227 -23.462 -11.393 1.00 88.06 215 LEU A C 1
ATOM 1753 O O . LEU A 1 215 ? 31.339 -22.858 -10.799 1.00 88.06 215 LEU A O 1
ATOM 1757 N N . LYS A 1 216 ? 32.357 -24.792 -11.312 1.00 87.19 216 LYS A N 1
ATOM 1758 C CA . LYS A 1 216 ? 31.385 -25.681 -10.637 1.00 87.19 216 LYS A CA 1
ATOM 1759 C C . LYS A 1 216 ? 31.046 -25.288 -9.194 1.00 87.19 216 LYS A C 1
ATOM 1761 O O . LYS A 1 216 ? 29.921 -25.485 -8.760 1.00 87.19 216 LYS A O 1
ATOM 1766 N N . TRP A 1 217 ? 31.995 -24.722 -8.445 1.00 88.94 217 TRP A N 1
ATOM 1767 C CA . TRP A 1 217 ? 31.759 -24.331 -7.050 1.00 88.94 217 TRP A CA 1
ATOM 1768 C C . TRP A 1 217 ? 30.759 -23.170 -6.902 1.00 88.94 217 TRP A C 1
ATOM 1770 O O . TRP A 1 217 ? 30.140 -23.049 -5.851 1.00 88.94 217 TRP A O 1
ATOM 1780 N N . LEU A 1 218 ? 30.557 -22.355 -7.948 1.00 88.62 218 LEU A N 1
ATOM 1781 C CA . LEU A 1 218 ? 29.542 -21.291 -7.970 1.00 88.62 218 LEU A CA 1
ATOM 1782 C C . LEU A 1 218 ? 28.112 -21.836 -8.105 1.00 88.62 218 LEU A C 1
ATOM 1784 O O . LEU A 1 218 ? 27.153 -21.080 -7.982 1.00 88.62 218 LEU A O 1
ATOM 1788 N N . HIS A 1 219 ? 27.948 -23.128 -8.403 1.00 86.44 219 HIS A N 1
ATOM 1789 C CA . HIS A 1 219 ? 26.631 -23.741 -8.602 1.00 86.44 219 HIS A CA 1
ATOM 1790 C C . HIS A 1 219 ? 25.984 -24.163 -7.284 1.00 86.44 219 HIS A C 1
ATOM 1792 O O . HIS A 1 219 ? 24.788 -24.462 -7.265 1.00 86.44 219 HIS A O 1
ATOM 1798 N N . ASN A 1 220 ? 26.773 -24.193 -6.208 1.00 86.38 220 ASN A N 1
ATOM 1799 C CA . ASN A 1 220 ? 26.326 -24.618 -4.894 1.00 86.38 220 ASN A CA 1
ATOM 1800 C C . ASN A 1 220 ? 25.283 -23.637 -4.328 1.00 86.38 220 ASN A C 1
ATOM 1802 O O . ASN A 1 220 ? 25.376 -22.431 -4.581 1.00 86.38 220 ASN A O 1
ATOM 1806 N N . PRO A 1 221 ? 24.302 -24.130 -3.552 1.00 83.88 221 PRO A N 1
ATOM 1807 C CA . PRO A 1 221 ? 23.371 -23.264 -2.846 1.00 83.88 221 PRO A CA 1
ATOM 1808 C C . PRO A 1 221 ? 24.109 -22.339 -1.872 1.00 83.88 221 PRO A C 1
ATOM 1810 O O . PRO A 1 221 ? 25.165 -22.682 -1.333 1.00 83.88 221 PRO A O 1
ATOM 1813 N N . ILE A 1 222 ? 23.555 -21.148 -1.663 1.00 84.62 222 ILE A N 1
ATOM 1814 C CA . ILE A 1 222 ? 24.173 -20.103 -0.847 1.00 84.62 222 ILE A CA 1
ATOM 1815 C C . ILE A 1 222 ? 23.445 -20.009 0.489 1.00 84.62 222 ILE A C 1
ATOM 1817 O O . ILE A 1 222 ? 22.213 -20.000 0.546 1.00 84.62 222 ILE A O 1
ATOM 1821 N N . ARG A 1 223 ? 24.231 -19.928 1.565 1.00 83.81 223 ARG A N 1
ATOM 1822 C CA . ARG A 1 223 ? 23.739 -19.753 2.935 1.00 83.81 223 ARG A CA 1
ATOM 1823 C C . ARG A 1 223 ? 23.283 -18.314 3.189 1.00 83.81 223 ARG A C 1
ATOM 1825 O O . ARG A 1 223 ? 23.679 -17.387 2.490 1.00 83.81 223 ARG A O 1
ATOM 1832 N N . LEU A 1 224 ? 22.479 -18.132 4.233 1.00 84.50 224 LEU A N 1
ATOM 1833 C CA . LEU A 1 224 ? 21.994 -16.821 4.673 1.00 84.50 224 LEU A CA 1
ATOM 1834 C C . LEU A 1 224 ? 23.124 -15.876 5.118 1.00 84.50 224 LEU A C 1
ATOM 1836 O O . LEU A 1 224 ? 24.198 -16.318 5.535 1.00 84.50 224 LEU A O 1
ATOM 1840 N N . GLY A 1 225 ? 22.829 -14.576 5.119 1.00 82.56 225 GLY A N 1
ATOM 1841 C CA . GLY A 1 225 ? 23.661 -13.560 5.762 1.00 82.56 225 GLY A CA 1
ATOM 1842 C C . GLY A 1 225 ? 24.623 -12.824 4.830 1.00 82.56 225 GLY A C 1
ATOM 1843 O O . GLY A 1 225 ? 24.988 -13.290 3.752 1.00 82.56 225 GL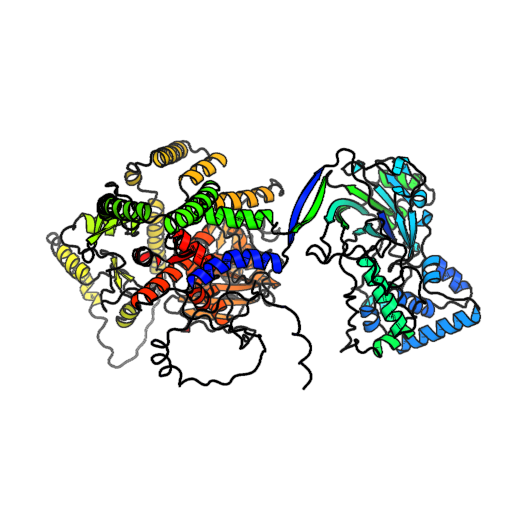Y A O 1
ATOM 1844 N N . VAL A 1 226 ? 25.030 -11.638 5.284 1.00 85.94 226 VAL A N 1
ATOM 1845 C CA . VAL A 1 226 ? 25.786 -10.642 4.506 1.00 85.94 226 VAL A CA 1
ATOM 1846 C C . VAL A 1 226 ? 27.114 -11.191 3.979 1.00 85.94 226 VAL A C 1
ATOM 1848 O O . VAL A 1 226 ? 27.502 -10.870 2.857 1.00 85.94 226 VAL A O 1
ATOM 1851 N N . ASP A 1 227 ? 27.789 -12.036 4.757 1.00 87.56 227 ASP A N 1
ATOM 1852 C CA . ASP A 1 227 ? 29.120 -12.558 4.421 1.00 87.56 227 ASP A CA 1
ATOM 1853 C C . ASP A 1 227 ? 29.091 -13.621 3.316 1.00 87.56 227 ASP A C 1
ATOM 1855 O O . ASP A 1 227 ? 30.092 -13.823 2.633 1.00 87.56 227 ASP A O 1
ATOM 1859 N N . ASN A 1 228 ? 27.942 -14.272 3.109 1.00 89.12 228 ASN A N 1
ATOM 1860 C CA . ASN A 1 228 ? 27.759 -15.341 2.124 1.00 89.12 228 ASN A CA 1
ATOM 1861 C C . ASN A 1 228 ? 27.250 -14.831 0.764 1.00 89.12 228 ASN A C 1
ATOM 1863 O O . ASN A 1 228 ? 27.147 -15.606 -0.187 1.00 89.12 228 ASN A O 1
ATOM 1867 N N . GLY A 1 229 ? 26.927 -13.539 0.669 1.00 92.06 229 GLY A N 1
ATOM 1868 C CA . GLY A 1 229 ? 26.345 -12.919 -0.516 1.00 92.06 229 GLY A CA 1
ATOM 1869 C C . GLY A 1 229 ? 27.264 -12.849 -1.737 1.00 92.06 229 GLY A C 1
ATOM 1870 O O . GLY A 1 229 ? 28.466 -13.125 -1.683 1.00 92.06 229 GLY A O 1
ATOM 1871 N N . LEU A 1 230 ? 26.664 -12.440 -2.855 1.00 94.75 230 LEU A N 1
ATOM 1872 C CA . LEU A 1 230 ? 27.360 -12.024 -4.064 1.00 94.75 230 LEU A CA 1
ATOM 1873 C C . LEU A 1 230 ? 27.723 -10.541 -3.947 1.00 94.75 230 LEU A C 1
ATOM 1875 O O . LEU A 1 230 ? 26.861 -9.669 -4.061 1.00 94.75 230 LEU A O 1
ATOM 1879 N N . MET A 1 231 ? 29.009 -10.261 -3.774 1.00 94.69 231 MET A N 1
ATOM 1880 C CA . MET A 1 231 ? 29.561 -8.915 -3.824 1.00 94.69 231 MET A CA 1
ATOM 1881 C C . MET A 1 231 ? 30.046 -8.595 -5.239 1.00 94.69 231 MET A C 1
ATOM 1883 O O . MET A 1 231 ? 30.854 -9.330 -5.802 1.00 94.69 231 MET A O 1
ATOM 1887 N N . ILE A 1 232 ? 29.585 -7.476 -5.790 1.00 96.31 232 ILE A N 1
ATOM 1888 C CA . ILE A 1 232 ? 29.965 -6.934 -7.094 1.00 96.31 232 ILE A CA 1
ATOM 1889 C C . ILE A 1 232 ? 30.529 -5.533 -6.866 1.00 96.31 232 ILE A C 1
ATOM 1891 O O . ILE A 1 232 ? 29.849 -4.673 -6.308 1.00 96.31 232 ILE A O 1
ATOM 1895 N N . ILE A 1 233 ? 31.757 -5.293 -7.319 1.00 94.81 233 ILE A N 1
ATOM 1896 C CA . ILE A 1 233 ? 32.326 -3.950 -7.442 1.00 94.81 233 ILE A CA 1
ATOM 1897 C C . ILE A 1 233 ? 32.338 -3.600 -8.924 1.00 94.81 233 ILE A C 1
ATOM 1899 O O . ILE A 1 233 ? 33.016 -4.262 -9.718 1.00 94.81 233 ILE A O 1
ATOM 1903 N N . ALA A 1 234 ? 31.563 -2.583 -9.282 1.00 96.19 234 ALA A N 1
ATOM 1904 C CA . ALA A 1 234 ? 31.373 -2.144 -10.656 1.00 96.19 234 ALA A CA 1
ATOM 1905 C C . ALA A 1 234 ? 31.830 -0.693 -10.844 1.00 96.19 234 ALA A C 1
ATOM 1907 O O . ALA A 1 234 ? 31.783 0.103 -9.908 1.00 96.19 234 ALA A O 1
ATOM 1908 N N . ASP A 1 235 ? 32.277 -0.377 -12.055 1.00 94.94 235 ASP A N 1
ATOM 1909 C CA . ASP A 1 235 ? 32.875 0.896 -12.458 1.00 94.94 235 ASP A CA 1
ATOM 1910 C C . ASP A 1 235 ? 31.942 1.646 -13.416 1.00 94.94 235 ASP A C 1
ATOM 1912 O O . ASP A 1 235 ? 31.682 1.191 -14.534 1.00 94.94 235 ASP A O 1
ATOM 1916 N N . TYR A 1 236 ? 31.375 2.760 -12.946 1.00 93.62 236 TYR A N 1
ATOM 1917 C CA . TYR A 1 236 ? 30.408 3.565 -13.694 1.00 93.62 236 TYR A CA 1
ATOM 1918 C C . TYR A 1 236 ? 31.031 4.266 -14.908 1.00 93.62 236 TYR A C 1
ATOM 1920 O O . TYR A 1 236 ? 30.316 4.495 -15.884 1.00 93.62 236 TYR A O 1
ATOM 1928 N N . HIS A 1 237 ? 32.336 4.574 -14.871 1.00 93.19 237 HIS A N 1
ATOM 1929 C CA . HIS A 1 237 ? 33.029 5.373 -15.886 1.00 93.19 237 HIS A CA 1
ATOM 1930 C C . HIS A 1 237 ? 32.375 6.748 -16.144 1.00 93.19 237 HIS A C 1
ATOM 1932 O O . HIS A 1 237 ? 31.859 7.020 -17.230 1.00 93.19 237 HIS A O 1
ATOM 1938 N N . SER A 1 238 ? 32.399 7.646 -15.149 1.00 88.94 238 SER A N 1
ATOM 1939 C CA . SER A 1 238 ? 31.843 9.007 -15.273 1.00 88.94 238 SER A CA 1
ATOM 1940 C C . SER A 1 238 ? 32.501 9.845 -16.371 1.00 88.94 238 SER A C 1
ATOM 1942 O O . SER A 1 238 ? 31.850 10.718 -16.936 1.00 88.94 238 SER A O 1
ATOM 1944 N N . GLU A 1 239 ? 33.754 9.558 -16.718 1.00 87.81 239 GLU A N 1
ATOM 1945 C CA . GLU A 1 239 ? 34.475 10.193 -17.823 1.00 87.81 239 GLU A CA 1
ATOM 1946 C C . GLU A 1 239 ? 33.939 9.817 -19.215 1.00 87.81 239 GLU A C 1
ATOM 1948 O O . GLU A 1 239 ? 34.226 10.505 -20.190 1.00 87.81 239 GLU A O 1
ATOM 1953 N N . GLU A 1 240 ? 33.158 8.741 -19.317 1.00 89.19 240 GLU A N 1
ATOM 1954 C CA . GLU A 1 240 ? 32.523 8.290 -20.559 1.00 89.19 240 GLU A CA 1
ATOM 1955 C C . GLU A 1 240 ? 31.096 8.839 -20.722 1.00 89.19 240 GLU A C 1
ATOM 1957 O O . GLU A 1 240 ? 30.404 8.466 -21.672 1.00 89.19 240 GLU A O 1
ATOM 1962 N N . GLN A 1 241 ? 30.622 9.674 -19.790 1.00 85.00 241 GLN A N 1
ATOM 1963 C CA . GLN A 1 241 ? 29.282 10.255 -19.829 1.00 85.00 241 GLN A CA 1
ATOM 1964 C C . GLN A 1 241 ? 29.168 11.286 -20.963 1.00 85.00 241 GLN A C 1
ATOM 1966 O O . GLN A 1 241 ? 30.007 12.175 -21.105 1.00 85.00 241 GLN A O 1
ATOM 1971 N N . LEU A 1 242 ? 28.102 11.182 -21.758 1.00 78.31 242 LEU A N 1
ATOM 1972 C CA . LEU A 1 242 ? 27.756 12.183 -22.765 1.00 78.31 242 LEU A CA 1
ATOM 1973 C C . LEU A 1 242 ? 27.126 13.414 -22.098 1.00 78.31 242 LEU A C 1
ATOM 1975 O O . LEU A 1 242 ? 26.268 13.285 -21.223 1.00 78.31 242 LEU A O 1
ATOM 1979 N N . PHE A 1 243 ? 27.548 14.604 -22.521 1.00 66.75 243 PHE A N 1
ATOM 1980 C CA . PHE A 1 243 ? 26.915 15.863 -22.134 1.00 66.75 243 PHE A CA 1
ATOM 1981 C C . PHE A 1 243 ? 25.809 16.175 -23.143 1.00 66.75 243 PHE A C 1
ATOM 1983 O O . PHE A 1 243 ? 26.097 16.352 -24.325 1.00 66.75 243 PHE A O 1
ATOM 1990 N N . PHE A 1 244 ? 24.560 16.204 -22.681 1.00 59.06 244 PHE A N 1
ATOM 1991 C CA . PHE A 1 244 ? 23.426 16.669 -23.478 1.00 59.06 244 PHE A CA 1
ATOM 1992 C C . PHE A 1 244 ? 23.339 18.197 -23.401 1.00 59.06 244 PHE A C 1
ATOM 1994 O O . PHE A 1 244 ? 23.683 18.777 -22.367 1.00 59.06 244 PHE A O 1
ATOM 2001 N N . ASP A 1 245 ? 22.907 18.832 -24.490 1.00 52.91 245 ASP A N 1
ATOM 2002 C CA . ASP A 1 245 ? 22.725 20.285 -24.547 1.00 52.91 245 ASP A CA 1
ATOM 2003 C C . ASP A 1 245 ? 21.681 20.747 -23.512 1.00 52.91 245 ASP A C 1
ATOM 2005 O O . ASP A 1 245 ? 20.760 19.996 -23.165 1.00 52.91 245 ASP A O 1
ATOM 2009 N N . THR A 1 246 ? 21.839 21.964 -22.984 1.00 48.19 246 THR A N 1
ATOM 2010 C CA . THR A 1 246 ? 21.094 22.455 -21.804 1.00 48.19 246 THR A CA 1
ATOM 2011 C C . THR A 1 246 ? 19.578 22.426 -21.973 1.00 48.19 246 THR A C 1
ATOM 2013 O O . THR A 1 246 ? 18.866 22.230 -20.989 1.00 48.19 246 THR A O 1
ATOM 2016 N N . ASP A 1 247 ? 19.092 22.547 -23.207 1.00 49.22 247 ASP A N 1
ATOM 2017 C CA . ASP A 1 247 ? 17.662 22.616 -23.516 1.00 49.22 247 ASP A CA 1
ATOM 2018 C C . ASP A 1 247 ? 16.934 21.302 -23.178 1.00 49.22 247 ASP A C 1
ATOM 2020 O O . ASP A 1 247 ? 15.812 21.318 -22.676 1.00 49.22 247 ASP A O 1
ATOM 2024 N N . ILE A 1 248 ? 17.595 20.149 -23.344 1.00 47.28 248 ILE A N 1
ATOM 2025 C CA . ILE A 1 248 ? 17.014 18.842 -22.988 1.00 47.28 248 ILE A CA 1
ATOM 2026 C C . ILE A 1 248 ? 16.997 18.666 -21.463 1.00 47.28 248 ILE A C 1
ATOM 2028 O O . ILE A 1 248 ? 16.091 18.029 -20.918 1.00 47.28 248 ILE A O 1
ATOM 2032 N N . ALA A 1 249 ? 17.981 19.233 -20.757 1.00 45.41 249 ALA A N 1
ATOM 2033 C CA . ALA A 1 249 ? 18.134 19.070 -19.314 1.00 45.41 249 ALA A CA 1
ATOM 2034 C C . ALA A 1 249 ? 16.997 19.710 -18.505 1.00 45.41 249 ALA A C 1
ATOM 2036 O O . ALA A 1 249 ? 16.606 19.151 -17.477 1.00 45.41 249 ALA A O 1
ATOM 2037 N N . GLU A 1 250 ? 16.434 20.830 -18.970 1.00 44.41 250 GLU A N 1
ATOM 2038 C CA . GLU A 1 250 ? 15.298 21.474 -18.300 1.00 44.41 250 GLU A CA 1
ATOM 2039 C C . GLU A 1 250 ? 14.020 20.625 -18.376 1.00 44.41 250 GLU A C 1
ATOM 2041 O O . GLU A 1 250 ? 13.325 20.468 -17.370 1.00 44.41 250 GLU A O 1
ATOM 2046 N N . GLU A 1 251 ? 13.727 20.018 -19.530 1.00 46.59 251 GLU A N 1
ATOM 2047 C CA . GLU A 1 251 ? 12.494 19.239 -19.724 1.00 46.59 251 GLU A CA 1
ATOM 2048 C C . GLU A 1 251 ? 12.550 17.846 -19.083 1.00 46.59 251 GLU A C 1
ATOM 2050 O O . GLU A 1 251 ? 11.533 17.307 -18.638 1.00 46.59 251 GLU A O 1
ATOM 2055 N N . SER A 1 252 ? 13.745 17.260 -18.987 1.00 45.91 252 SER A N 1
ATOM 2056 C CA . SER A 1 252 ? 13.945 15.885 -18.515 1.00 45.91 252 SER A CA 1
ATOM 2057 C C . SER A 1 252 ? 14.389 15.771 -17.054 1.00 45.91 252 SER A C 1
ATOM 2059 O O . SER A 1 252 ? 14.702 14.677 -16.585 1.00 45.91 252 SER A O 1
ATOM 2061 N N . LEU A 1 253 ? 14.329 16.870 -16.293 1.00 43.66 253 LEU A N 1
ATOM 2062 C CA . LEU A 1 253 ? 14.619 16.939 -14.850 1.00 43.66 253 LEU A CA 1
ATOM 2063 C C . LEU A 1 253 ? 13.829 15.910 -14.011 1.00 43.66 253 LEU A C 1
ATOM 2065 O O . LEU A 1 253 ? 14.222 15.574 -12.895 1.00 43.66 253 LEU A O 1
ATOM 2069 N N . PHE A 1 254 ? 12.720 15.402 -14.557 1.00 46.38 254 PHE A N 1
ATOM 2070 C CA . PHE A 1 254 ? 11.853 14.389 -13.950 1.00 46.38 254 PHE A CA 1
ATOM 2071 C C . PHE A 1 254 ? 12.025 12.968 -14.523 1.00 46.38 254 PHE A C 1
ATOM 2073 O O . PHE A 1 254 ? 11.346 12.052 -14.060 1.00 46.38 254 PHE A O 1
ATOM 2080 N N . GLY A 1 255 ? 12.892 12.769 -15.521 1.00 48.38 255 GLY A N 1
ATOM 2081 C CA . GLY A 1 255 ? 13.148 11.475 -16.156 1.00 48.38 255 GLY A CA 1
ATOM 2082 C C . GLY A 1 255 ? 14.280 10.690 -15.485 1.00 48.38 255 GLY A C 1
ATOM 2083 O O . GLY A 1 255 ? 15.247 11.259 -14.980 1.00 48.38 255 GLY A O 1
ATOM 2084 N N . ASP A 1 256 ? 14.205 9.357 -15.542 1.00 52.53 256 ASP A N 1
ATOM 2085 C CA . ASP A 1 256 ? 15.231 8.437 -15.011 1.00 52.53 256 ASP A CA 1
ATOM 2086 C C . ASP A 1 256 ? 16.623 8.607 -15.663 1.00 52.53 256 ASP A C 1
ATOM 2088 O O . ASP A 1 256 ? 17.611 8.053 -15.174 1.00 52.53 256 ASP A O 1
ATOM 2092 N N . ILE A 1 257 ? 16.713 9.366 -16.760 1.00 54.16 257 ILE A N 1
ATOM 2093 C CA . ILE A 1 257 ? 17.910 9.523 -17.594 1.00 54.16 257 ILE A CA 1
ATOM 2094 C C . ILE A 1 257 ? 19.083 10.243 -16.904 1.00 54.16 257 ILE A C 1
ATOM 2096 O O . ILE A 1 257 ? 20.214 10.116 -17.365 1.00 54.16 257 ILE A O 1
ATOM 2100 N N . PHE A 1 258 ? 18.861 10.949 -15.788 1.00 57.56 258 PHE A N 1
ATOM 2101 C CA . PHE A 1 258 ? 19.918 11.684 -15.066 1.00 57.56 258 PHE A CA 1
ATOM 2102 C C . PHE A 1 258 ? 20.493 10.969 -13.838 1.00 57.56 258 PHE A C 1
ATOM 2104 O O . PHE A 1 258 ? 21.163 11.588 -13.006 1.00 57.56 258 PHE A O 1
ATOM 2111 N N . GLN A 1 259 ? 20.267 9.666 -13.694 1.00 73.12 259 GLN A N 1
ATOM 2112 C CA . GLN A 1 259 ? 20.852 8.909 -12.589 1.00 73.12 259 GLN A CA 1
ATOM 2113 C C . GLN A 1 259 ? 22.286 8.474 -12.916 1.00 73.12 259 GLN A C 1
ATOM 2115 O O . GLN A 1 259 ? 22.558 7.916 -13.972 1.00 73.12 259 GLN A O 1
ATOM 2120 N N . LYS A 1 260 ? 23.221 8.704 -11.987 1.00 84.25 260 LYS A N 1
ATOM 2121 C CA . LYS A 1 260 ? 24.584 8.155 -12.069 1.00 84.25 260 LYS A CA 1
ATOM 2122 C C . LYS A 1 260 ? 24.641 6.786 -11.403 1.00 84.25 260 LYS A C 1
ATOM 2124 O O . LYS A 1 260 ? 24.016 6.576 -10.365 1.00 84.25 260 LYS A O 1
ATOM 2129 N N . GLY A 1 261 ? 25.469 5.893 -11.940 1.00 91.94 261 GLY A N 1
ATOM 2130 C CA . GLY A 1 261 ? 25.736 4.575 -11.366 1.00 91.94 261 GLY A CA 1
ATOM 2131 C C . GLY A 1 261 ? 25.036 3.449 -12.114 1.00 91.94 261 GLY A C 1
ATOM 2132 O O . GLY A 1 261 ? 25.127 3.352 -13.337 1.00 91.94 261 GLY A O 1
ATOM 2133 N N . PHE A 1 262 ? 24.361 2.577 -11.372 1.00 93.31 262 PHE A N 1
ATOM 2134 C CA . PHE A 1 262 ? 23.859 1.314 -11.899 1.00 93.31 262 PHE A CA 1
ATOM 2135 C C . PHE A 1 262 ? 22.420 1.031 -11.505 1.00 93.31 262 PHE A C 1
ATOM 2137 O O . PHE A 1 262 ? 21.979 1.364 -10.405 1.00 93.31 262 PHE A O 1
ATOM 2144 N N . ARG A 1 263 ? 21.727 0.310 -12.385 1.00 90.75 263 ARG A N 1
ATOM 2145 C CA . ARG A 1 263 ? 20.428 -0.308 -12.129 1.00 90.75 263 ARG A CA 1
ATOM 2146 C C . ARG A 1 263 ? 20.568 -1.820 -12.211 1.00 90.75 263 ARG A C 1
ATOM 2148 O O . ARG A 1 263 ? 21.153 -2.334 -13.164 1.00 90.75 263 ARG A O 1
ATOM 2155 N N . TYR A 1 264 ? 20.012 -2.542 -11.250 1.00 92.69 264 TYR A N 1
ATOM 2156 C CA . TYR A 1 264 ? 20.061 -3.998 -11.235 1.00 92.69 264 TYR A CA 1
ATOM 2157 C C . TYR A 1 264 ? 18.772 -4.625 -10.720 1.00 92.69 264 TYR A C 1
ATOM 2159 O O . TYR A 1 264 ? 17.993 -3.996 -10.012 1.00 92.69 264 TYR A O 1
ATOM 2167 N N . SER A 1 265 ? 18.521 -5.868 -11.121 1.00 90.31 265 SER A N 1
ATOM 2168 C CA . SER A 1 265 ? 17.328 -6.620 -10.722 1.00 90.31 265 SER A CA 1
ATOM 2169 C C . SER A 1 265 ? 17.636 -8.108 -10.590 1.00 90.31 265 SER A C 1
ATOM 2171 O O . SER A 1 265 ? 18.477 -8.646 -11.316 1.00 90.31 265 SER A O 1
ATOM 2173 N N . MET A 1 266 ? 16.944 -8.765 -9.658 1.00 89.94 266 MET A N 1
ATOM 2174 C CA . MET A 1 266 ? 17.076 -10.192 -9.377 1.00 89.94 266 MET A CA 1
ATOM 2175 C C . MET A 1 266 ? 15.887 -10.930 -9.978 1.00 89.94 266 MET A C 1
ATOM 2177 O O . MET A 1 266 ? 14.734 -10.587 -9.725 1.00 89.94 266 MET A O 1
ATOM 2181 N N . HIS A 1 267 ? 16.152 -11.952 -10.781 1.00 86.94 267 HIS A N 1
ATOM 2182 C CA . HIS A 1 267 ? 15.099 -12.690 -11.463 1.00 86.94 267 HIS A CA 1
ATOM 2183 C C . HIS A 1 267 ? 15.491 -14.142 -11.742 1.00 86.94 267 HIS A C 1
ATOM 2185 O O . HIS A 1 267 ? 16.653 -14.548 -11.684 1.00 86.94 267 HIS A O 1
ATOM 2191 N N . GLU A 1 268 ? 14.485 -14.953 -12.062 1.00 83.19 268 GLU A N 1
ATOM 2192 C CA . GLU A 1 268 ? 14.685 -16.306 -12.574 1.00 83.19 268 GLU A CA 1
ATOM 2193 C C . GLU A 1 268 ? 15.328 -16.264 -13.977 1.00 83.19 268 GLU A C 1
ATOM 2195 O O . GLU A 1 268 ? 15.195 -15.284 -14.711 1.00 83.19 268 GLU A O 1
ATOM 2200 N N . LYS A 1 269 ? 15.973 -17.361 -14.398 1.00 70.19 269 LYS A N 1
ATOM 2201 C CA . LYS A 1 269 ? 16.597 -17.507 -15.731 1.00 70.19 269 LYS A CA 1
ATOM 2202 C C . LYS A 1 269 ? 15.599 -17.424 -16.903 1.00 70.19 269 LYS A C 1
ATOM 2204 O O . LYS A 1 269 ? 16.018 -17.465 -18.057 1.00 70.19 269 LYS A O 1
ATOM 2209 N N . LYS A 1 270 ? 14.283 -17.346 -16.664 1.00 64.69 270 LYS A N 1
ATOM 2210 C CA . LYS A 1 270 ? 13.275 -17.218 -17.732 1.00 64.69 270 LYS A CA 1
ATOM 2211 C C . LYS A 1 270 ? 13.538 -15.921 -18.512 1.00 64.69 270 LYS A C 1
ATOM 2213 O O . LYS A 1 270 ? 13.158 -14.836 -18.090 1.00 64.69 270 LYS A O 1
ATOM 2218 N N . ALA A 1 271 ? 14.266 -16.056 -19.621 1.00 52.03 271 ALA A N 1
ATOM 2219 C CA . ALA A 1 271 ? 14.940 -14.974 -20.329 1.00 52.03 271 ALA A CA 1
ATOM 2220 C C . ALA A 1 271 ? 13.947 -13.965 -20.927 1.00 52.03 271 ALA A C 1
ATOM 2222 O O . ALA A 1 271 ? 13.406 -14.196 -22.008 1.00 52.03 271 ALA A O 1
ATOM 2223 N N . GLY A 1 272 ? 13.730 -12.847 -20.234 1.00 56.56 272 GLY A N 1
ATOM 2224 C CA . GLY A 1 272 ? 12.857 -11.742 -20.631 1.00 56.56 272 GLY A CA 1
ATOM 2225 C C . GLY A 1 272 ? 13.392 -10.390 -20.167 1.00 56.56 272 GLY A C 1
ATOM 2226 O O . GLY A 1 272 ? 14.491 -10.317 -19.630 1.00 56.56 272 GLY A O 1
ATOM 2227 N N . ASN A 1 273 ? 12.613 -9.318 -20.363 1.00 59.44 273 ASN A N 1
ATOM 2228 C CA . ASN A 1 273 ? 12.967 -7.993 -19.844 1.00 59.44 273 ASN A CA 1
ATOM 2229 C C . ASN A 1 273 ? 12.895 -8.020 -18.301 1.00 59.44 273 ASN A C 1
ATOM 2231 O O . ASN A 1 273 ? 11.799 -8.226 -17.766 1.00 59.44 273 ASN A O 1
ATOM 2235 N N . PRO A 1 274 ? 14.022 -7.861 -17.587 1.00 57.44 274 PRO A N 1
ATOM 2236 C CA . PRO A 1 274 ? 14.065 -8.091 -16.147 1.00 57.44 274 PRO A CA 1
ATOM 2237 C C . PRO A 1 274 ? 13.456 -6.925 -15.347 1.00 57.44 274 PRO A C 1
ATOM 2239 O O . PRO A 1 274 ? 12.997 -7.113 -14.221 1.00 57.44 274 PRO A O 1
ATOM 2242 N N . PHE A 1 275 ? 13.343 -5.742 -15.959 1.00 55.94 275 PHE A N 1
ATOM 2243 C CA . PHE A 1 275 ? 12.830 -4.526 -15.331 1.00 55.94 275 PHE A CA 1
ATOM 2244 C C . PHE A 1 275 ? 11.311 -4.419 -15.505 1.00 55.94 275 PHE A C 1
ATOM 2246 O O . PHE A 1 275 ? 10.829 -3.950 -16.537 1.00 55.94 275 PHE A O 1
ATOM 2253 N N . ALA A 1 276 ? 10.537 -4.873 -14.514 1.00 48.59 276 ALA A N 1
ATOM 2254 C CA . ALA A 1 276 ? 9.077 -4.718 -14.539 1.00 48.59 276 ALA A CA 1
ATOM 2255 C C . ALA A 1 276 ? 8.424 -4.247 -13.224 1.00 48.59 276 ALA A C 1
ATOM 2257 O O . ALA A 1 276 ? 7.250 -3.891 -13.284 1.00 48.59 276 ALA A O 1
ATOM 2258 N N . SER A 1 277 ? 9.130 -4.202 -12.082 1.00 51.41 277 SER A N 1
ATOM 2259 C CA . SER A 1 277 ? 8.619 -3.557 -10.846 1.00 51.41 277 SER A CA 1
ATOM 2260 C C . SER A 1 277 ? 9.581 -3.541 -9.649 1.00 51.41 277 SER A C 1
ATOM 2262 O O . SER A 1 277 ? 9.387 -2.723 -8.761 1.00 51.41 277 SER A O 1
ATOM 2264 N N . GLU A 1 278 ? 10.564 -4.445 -9.579 1.00 62.38 278 GLU A N 1
ATOM 2265 C CA . GLU A 1 278 ? 11.467 -4.584 -8.421 1.00 62.38 278 GLU A CA 1
ATOM 2266 C C . GLU A 1 278 ? 12.932 -4.465 -8.866 1.00 62.38 278 GLU A C 1
ATOM 2268 O O . GLU A 1 278 ? 13.672 -5.449 -8.922 1.00 62.38 278 GLU A O 1
ATOM 2273 N N . ASP A 1 279 ? 13.335 -3.262 -9.270 1.00 79.06 279 ASP A N 1
ATOM 2274 C CA . ASP A 1 279 ? 14.728 -2.916 -9.526 1.00 79.06 279 ASP A CA 1
ATOM 2275 C C . ASP A 1 279 ? 15.329 -2.097 -8.381 1.00 79.06 279 ASP A C 1
ATOM 2277 O O . ASP A 1 279 ? 14.655 -1.381 -7.643 1.00 79.06 279 ASP A O 1
ATOM 2281 N N . SER A 1 280 ? 16.637 -2.245 -8.231 1.00 88.94 280 SER A N 1
ATOM 2282 C CA . SER A 1 280 ? 17.455 -1.515 -7.279 1.00 88.94 280 SER A CA 1
ATOM 2283 C C . SER A 1 280 ? 18.423 -0.627 -8.044 1.00 88.94 280 SER A C 1
ATOM 2285 O O . SER A 1 280 ? 18.919 -0.993 -9.114 1.00 88.94 280 SER A O 1
ATOM 2287 N N . THR A 1 281 ? 18.728 0.535 -7.484 1.00 90.56 281 THR A N 1
ATOM 2288 C CA . THR A 1 281 ? 19.729 1.452 -8.028 1.00 90.56 281 THR A CA 1
ATOM 2289 C C . THR A 1 281 ? 20.892 1.590 -7.057 1.00 90.56 281 THR A C 1
ATOM 2291 O O . THR A 1 281 ? 20.757 1.360 -5.853 1.00 90.56 281 THR A O 1
ATOM 2294 N N . ALA A 1 282 ? 22.073 1.898 -7.581 1.00 91.88 282 ALA A N 1
ATOM 2295 C CA . ALA A 1 282 ? 23.256 2.123 -6.768 1.00 91.88 282 ALA A CA 1
ATOM 2296 C C . ALA A 1 282 ? 24.122 3.223 -7.385 1.00 91.88 282 ALA A C 1
ATOM 2298 O O . ALA A 1 282 ? 24.580 3.103 -8.523 1.00 91.88 282 ALA A O 1
ATOM 2299 N N . SER A 1 283 ? 24.338 4.288 -6.615 1.00 91.19 283 SER A N 1
ATOM 2300 C CA . SER A 1 283 ? 25.104 5.460 -7.040 1.00 91.19 283 SER A CA 1
ATOM 2301 C C . SER A 1 283 ? 26.606 5.267 -6.802 1.00 91.19 283 SER A C 1
ATOM 2303 O O . SER A 1 283 ? 26.989 4.551 -5.868 1.00 91.19 283 SER A O 1
ATOM 2305 N N . PRO A 1 284 ? 27.482 5.924 -7.581 1.00 91.00 284 PRO A N 1
ATOM 2306 C CA . PRO A 1 284 ? 28.922 5.861 -7.356 1.00 91.00 284 PRO A CA 1
ATOM 2307 C C . PRO A 1 284 ? 29.318 6.339 -5.951 1.00 91.00 284 PRO A C 1
ATOM 2309 O O . PRO A 1 284 ? 28.645 7.180 -5.355 1.00 91.00 284 PRO A O 1
ATOM 2312 N N . GLY A 1 285 ? 30.397 5.775 -5.413 1.00 87.81 285 GLY A N 1
ATOM 2313 C CA . GLY A 1 285 ? 30.921 6.068 -4.078 1.00 87.81 285 GLY A CA 1
ATOM 2314 C C . GLY A 1 285 ? 30.166 5.395 -2.930 1.00 87.81 285 GLY A C 1
ATOM 2315 O O . GLY A 1 285 ? 30.584 5.527 -1.781 1.00 87.81 285 GLY A O 1
ATOM 2316 N N . THR A 1 286 ? 29.086 4.663 -3.217 1.00 90.31 286 THR A N 1
ATOM 2317 C CA . THR A 1 286 ? 28.250 4.018 -2.197 1.00 90.31 286 THR A CA 1
ATOM 2318 C C . THR A 1 286 ? 28.509 2.520 -2.084 1.00 90.31 286 THR A C 1
ATOM 2320 O O . THR A 1 286 ? 28.939 1.848 -3.032 1.00 90.31 286 THR A O 1
ATOM 2323 N N . ARG A 1 287 ? 28.197 1.975 -0.904 1.00 90.38 287 ARG A N 1
ATOM 2324 C CA . ARG A 1 287 ? 28.123 0.532 -0.676 1.00 90.38 287 ARG A CA 1
ATOM 2325 C C . ARG A 1 287 ? 26.680 0.133 -0.399 1.00 90.38 287 ARG A C 1
ATOM 2327 O O . ARG A 1 287 ? 26.112 0.557 0.598 1.00 90.38 287 ARG A O 1
ATOM 2334 N N . VAL A 1 288 ? 26.091 -0.702 -1.244 1.00 93.69 288 VAL A N 1
ATOM 2335 C CA . VAL A 1 288 ? 24.692 -1.125 -1.130 1.00 93.69 288 VAL A CA 1
ATOM 2336 C C . VAL A 1 288 ? 24.621 -2.567 -0.652 1.00 93.69 288 VAL A C 1
ATOM 2338 O O . VAL A 1 288 ? 25.187 -3.467 -1.266 1.00 93.69 288 VAL A O 1
ATOM 2341 N N . PHE A 1 289 ? 23.903 -2.795 0.440 1.00 94.06 289 PHE A N 1
ATOM 2342 C CA . PHE A 1 289 ? 23.589 -4.120 0.960 1.00 94.06 289 PHE A CA 1
ATOM 2343 C C . PHE A 1 289 ? 22.151 -4.458 0.579 1.00 94.06 289 PHE A C 1
ATOM 2345 O O . PHE A 1 289 ? 21.221 -3.814 1.054 1.00 94.06 289 PHE A O 1
ATOM 2352 N N . THR A 1 290 ? 21.976 -5.443 -0.295 1.00 94.81 290 THR A N 1
ATOM 2353 C CA . THR A 1 290 ? 20.676 -5.885 -0.808 1.00 94.81 290 THR A CA 1
ATOM 2354 C C . THR A 1 290 ? 20.294 -7.202 -0.151 1.00 94.81 290 THR A C 1
ATOM 2356 O O . THR A 1 290 ? 20.812 -8.259 -0.517 1.00 94.81 290 THR A O 1
ATOM 2359 N N . ALA A 1 291 ? 19.382 -7.140 0.814 1.00 94.12 291 ALA A N 1
ATOM 2360 C CA . ALA A 1 291 ? 18.808 -8.325 1.435 1.00 94.12 291 ALA A CA 1
ATOM 2361 C C . ALA A 1 291 ? 17.621 -8.823 0.595 1.00 94.12 291 ALA A C 1
ATOM 2363 O O . ALA A 1 291 ? 16.664 -8.084 0.366 1.00 94.12 291 ALA A O 1
ATOM 2364 N N . LEU A 1 292 ? 17.675 -10.074 0.140 1.00 92.44 292 LEU A N 1
ATOM 2365 C CA . LEU A 1 292 ? 16.634 -10.699 -0.673 1.00 92.44 292 LEU A CA 1
ATOM 2366 C C . LEU A 1 292 ? 15.635 -11.457 0.195 1.00 92.44 292 LEU A C 1
ATOM 2368 O O . LEU A 1 292 ? 16.027 -12.324 0.980 1.00 92.44 292 LEU A O 1
ATOM 2372 N N . ASN A 1 293 ? 14.351 -11.179 -0.016 1.00 91.69 293 ASN A N 1
ATOM 2373 C CA . ASN A 1 293 ? 13.257 -12.042 0.412 1.00 91.69 293 ASN A CA 1
ATOM 2374 C C . ASN A 1 293 ? 12.733 -12.828 -0.793 1.00 91.69 293 ASN A C 1
ATOM 2376 O O . ASN A 1 293 ? 12.497 -12.250 -1.855 1.00 91.69 293 ASN A O 1
ATOM 2380 N N . VAL A 1 294 ? 12.574 -14.139 -0.631 1.00 91.38 294 VAL A N 1
ATOM 2381 C CA . VAL A 1 294 ? 12.237 -15.046 -1.731 1.00 91.38 294 VAL A CA 1
ATOM 2382 C C . VAL A 1 294 ? 10.822 -15.572 -1.553 1.00 91.38 294 VAL A C 1
ATOM 2384 O O . VAL A 1 294 ? 10.461 -16.094 -0.495 1.00 91.38 294 VAL A O 1
ATOM 2387 N N . GLU A 1 295 ? 10.035 -15.485 -2.617 1.00 91.44 295 GLU A N 1
ATOM 2388 C CA . GLU A 1 295 ? 8.681 -16.020 -2.665 1.00 91.44 295 GLU A CA 1
ATOM 2389 C C . GLU A 1 295 ? 8.506 -16.916 -3.888 1.00 91.44 295 GLU A C 1
ATOM 2391 O O . GLU A 1 295 ? 9.004 -16.628 -4.979 1.00 91.44 295 GLU A O 1
ATOM 2396 N N . TYR A 1 296 ? 7.769 -18.006 -3.713 1.00 92.56 296 TYR A N 1
ATOM 2397 C CA . TYR A 1 296 ? 7.386 -18.900 -4.793 1.00 92.56 296 TYR A CA 1
ATOM 2398 C C . TYR A 1 296 ? 5.868 -18.946 -4.899 1.00 92.56 296 TYR A C 1
ATOM 2400 O O . TYR A 1 296 ? 5.184 -19.358 -3.963 1.00 92.56 296 TYR A O 1
ATOM 2408 N N . ASN A 1 297 ? 5.347 -18.546 -6.056 1.00 91.31 297 ASN A N 1
ATOM 2409 C CA . ASN A 1 297 ? 3.921 -18.552 -6.347 1.00 91.31 297 ASN A CA 1
ATOM 2410 C C . ASN A 1 297 ? 3.578 -19.699 -7.291 1.00 91.31 297 ASN A C 1
ATOM 2412 O O . ASN A 1 297 ? 4.135 -19.796 -8.386 1.00 91.31 297 ASN A O 1
ATOM 2416 N N . LYS A 1 298 ? 2.599 -20.511 -6.890 1.00 94.06 298 LYS A N 1
ATOM 2417 C CA . LYS A 1 298 ? 2.009 -21.575 -7.696 1.00 94.06 298 LYS A CA 1
ATOM 2418 C C . LYS A 1 298 ? 0.516 -21.329 -7.874 1.00 94.06 298 LYS A C 1
ATOM 2420 O O . LYS A 1 298 ? -0.263 -21.457 -6.932 1.00 94.06 298 LYS A O 1
ATOM 2425 N N . LEU A 1 299 ? 0.122 -20.963 -9.087 1.00 93.38 299 LEU A N 1
ATOM 2426 C CA . LEU A 1 299 ? -1.252 -20.656 -9.472 1.00 93.38 299 LEU A CA 1
ATOM 2427 C C . LEU A 1 299 ? -1.916 -21.850 -10.173 1.00 93.38 299 LEU A C 1
ATOM 2429 O O . LEU A 1 299 ? -1.251 -22.721 -10.735 1.00 93.38 299 LEU A O 1
ATOM 2433 N N . LEU A 1 300 ? -3.248 -21.880 -10.159 1.00 91.12 300 LEU A N 1
ATOM 2434 C CA . LEU A 1 300 ? -4.040 -22.911 -10.826 1.00 91.12 300 LEU A CA 1
ATOM 2435 C C . LEU A 1 300 ? -4.297 -22.556 -12.294 1.00 91.12 300 LEU A C 1
ATOM 2437 O O . LEU A 1 300 ? -4.569 -21.408 -12.661 1.00 91.12 300 LEU A O 1
ATOM 2441 N N . GLU A 1 301 ? -4.258 -23.576 -13.144 1.00 90.50 301 GLU A N 1
ATOM 2442 C CA . GLU A 1 301 ? -4.654 -23.463 -14.546 1.00 90.50 301 GLU A CA 1
ATOM 2443 C C . GLU A 1 301 ? -6.174 -23.280 -14.684 1.00 90.50 301 GLU A C 1
ATOM 2445 O O . GLU A 1 301 ? -6.959 -23.600 -13.784 1.00 90.50 301 GLU A O 1
ATOM 2450 N N . ASN A 1 302 ? -6.611 -22.811 -15.853 1.00 84.12 302 ASN A N 1
ATOM 2451 C CA . ASN A 1 302 ? -8.029 -22.574 -16.152 1.00 84.12 302 ASN A CA 1
ATOM 2452 C C . ASN A 1 302 ? -8.900 -23.849 -16.081 1.00 84.12 302 ASN A C 1
ATOM 2454 O O . ASN A 1 302 ? -10.049 -23.820 -15.629 1.00 84.12 302 ASN A O 1
ATOM 2458 N N . ASN A 1 303 ? -8.334 -25.012 -16.429 1.00 83.69 303 ASN A N 1
ATOM 2459 C CA . ASN A 1 303 ? -8.979 -26.322 -16.235 1.00 83.69 303 ASN A CA 1
ATOM 2460 C C . ASN A 1 303 ? -9.283 -26.627 -14.748 1.00 83.69 303 ASN A C 1
ATOM 2462 O O . ASN A 1 303 ? -10.191 -27.400 -14.441 1.00 83.69 303 ASN A O 1
ATOM 2466 N N . ASN A 1 304 ? -8.576 -25.968 -13.829 1.00 84.94 304 ASN A N 1
ATOM 2467 C CA . ASN A 1 304 ? -8.554 -26.217 -12.398 1.00 84.94 304 ASN A CA 1
ATOM 2468 C C . ASN A 1 304 ? -8.947 -24.991 -11.564 1.00 84.94 304 ASN A C 1
ATOM 2470 O O . ASN A 1 304 ? -8.568 -24.935 -10.401 1.00 84.94 304 ASN A O 1
ATOM 2474 N N . TRP A 1 305 ? -9.773 -24.091 -12.117 1.00 82.94 305 TRP A N 1
ATOM 2475 C CA . TRP A 1 305 ? -10.371 -22.914 -11.450 1.00 82.94 305 TRP A CA 1
ATOM 2476 C C . TRP A 1 305 ? -9.509 -21.650 -11.395 1.00 82.94 305 TRP A C 1
ATOM 2478 O O . TRP A 1 305 ? -10.013 -20.615 -10.968 1.00 82.94 305 TRP A O 1
ATOM 2488 N N . GLY A 1 306 ? -8.252 -21.693 -11.830 1.00 85.69 306 GLY A N 1
ATOM 2489 C CA . GLY A 1 306 ? -7.439 -20.482 -11.909 1.00 85.69 306 GLY A CA 1
ATOM 2490 C C . GLY A 1 306 ? -7.453 -19.853 -13.302 1.00 85.69 306 GLY A C 1
ATOM 2491 O O . GLY A 1 306 ? -8.361 -20.075 -14.097 1.00 85.69 306 GLY A O 1
ATOM 2492 N N . ASN A 1 307 ? -6.452 -19.027 -13.594 1.00 89.06 307 ASN A N 1
ATOM 2493 C CA . ASN A 1 307 ? -6.322 -18.320 -14.875 1.00 89.06 307 ASN A CA 1
ATOM 2494 C C . ASN A 1 307 ? -4.880 -18.342 -15.412 1.00 89.06 307 ASN A C 1
ATOM 2496 O O . ASN A 1 307 ? -4.553 -17.603 -16.340 1.00 89.06 307 ASN A O 1
ATOM 2500 N N . CYS A 1 308 ? -3.994 -19.146 -14.819 1.00 92.06 308 CYS A N 1
ATOM 2501 C CA . CYS A 1 308 ? -2.616 -19.244 -15.288 1.00 92.06 308 CYS A CA 1
ATOM 2502 C C . CYS A 1 308 ? -2.508 -20.153 -16.524 1.00 92.06 308 CYS A C 1
ATOM 2504 O O . CYS A 1 308 ? -3.402 -20.962 -16.802 1.00 92.06 308 CYS A O 1
ATOM 2506 N N . THR A 1 309 ? -1.402 -20.031 -17.258 1.00 90.12 309 THR A N 1
ATOM 2507 C CA . THR A 1 309 ? -1.039 -20.952 -18.344 1.00 90.12 309 THR A CA 1
ATOM 2508 C C . THR A 1 309 ? 0.449 -21.290 -18.301 1.00 90.12 309 THR A C 1
ATOM 2510 O O . THR A 1 309 ? 1.269 -20.484 -17.864 1.00 90.12 309 THR A O 1
ATOM 2513 N N . LYS A 1 310 ? 0.796 -22.484 -18.790 1.00 88.06 310 LYS A N 1
ATOM 2514 C CA . LYS A 1 310 ? 2.174 -22.893 -19.119 1.00 88.06 310 LYS A CA 1
ATOM 2515 C C . LYS A 1 310 ? 2.437 -22.901 -20.628 1.00 88.06 310 LYS A C 1
ATOM 2517 O O . LYS A 1 310 ? 3.561 -23.120 -21.065 1.00 88.06 310 LYS A O 1
ATOM 2522 N N . THR A 1 311 ? 1.392 -22.703 -21.431 1.00 87.94 311 THR A N 1
ATOM 2523 C CA . THR A 1 311 ? 1.439 -22.838 -22.891 1.00 87.94 311 THR A CA 1
ATOM 2524 C C . THR A 1 311 ? 1.428 -21.475 -23.567 1.00 87.94 311 THR A C 1
ATOM 2526 O O . THR A 1 311 ? 0.675 -20.580 -23.179 1.00 87.94 311 THR A O 1
ATOM 2529 N N . TRP A 1 312 ? 2.260 -21.330 -24.598 1.00 89.06 312 TRP A N 1
ATOM 2530 C CA . TRP A 1 312 ? 2.306 -20.129 -25.423 1.00 89.06 312 TRP A CA 1
ATOM 2531 C C . TRP A 1 312 ? 1.023 -19.969 -26.254 1.00 89.06 312 TRP A C 1
ATOM 2533 O O . TRP A 1 312 ? 0.538 -20.949 -26.828 1.00 89.06 312 TRP A O 1
ATOM 2543 N N . PRO A 1 313 ? 0.493 -18.740 -26.400 1.00 88.88 313 PRO A N 1
ATOM 2544 C CA . PRO A 1 313 ? -0.564 -18.467 -27.364 1.00 88.88 313 PRO A CA 1
ATOM 2545 C C . PRO A 1 313 ? -0.102 -18.803 -28.787 1.00 88.88 313 PRO A C 1
ATOM 2547 O O . PRO A 1 313 ? 1.006 -18.446 -29.178 1.00 88.88 313 PRO A O 1
ATOM 2550 N N . SER A 1 314 ? -0.971 -19.402 -29.605 1.00 84.25 314 SER A N 1
ATOM 2551 C CA . SER A 1 314 ? -0.649 -19.858 -30.973 1.00 84.25 314 SER A CA 1
ATOM 2552 C C . SER A 1 314 ? -0.078 -18.776 -31.904 1.00 84.25 314 SER A C 1
ATOM 2554 O O . SER A 1 314 ? 0.622 -19.087 -32.867 1.00 84.25 314 SER A O 1
ATOM 2556 N N . LYS A 1 315 ? -0.346 -17.496 -31.610 1.00 82.38 315 LYS A N 1
ATOM 2557 C CA . LYS A 1 315 ? 0.194 -16.334 -32.336 1.00 82.38 315 LYS A CA 1
ATOM 2558 C C . LYS A 1 315 ? 1.707 -16.151 -32.174 1.00 82.38 315 LYS A C 1
ATOM 2560 O O . LYS A 1 315 ? 2.311 -15.476 -33.013 1.00 82.38 315 LYS A O 1
ATOM 2565 N N . TYR A 1 316 ? 2.296 -16.692 -31.110 1.00 82.31 316 TYR A N 1
ATOM 2566 C CA . TYR A 1 316 ? 3.694 -16.506 -30.741 1.00 82.31 316 TYR A CA 1
ATOM 2567 C C . TYR A 1 316 ? 4.390 -17.873 -30.727 1.00 82.31 316 TYR A C 1
ATOM 2569 O O . TYR A 1 316 ? 3.997 -18.774 -29.995 1.00 82.31 316 TYR A O 1
ATOM 2577 N N . LYS A 1 317 ? 5.422 -18.038 -31.560 1.00 70.94 317 LYS A N 1
ATOM 2578 C CA . LYS A 1 317 ? 6.296 -19.218 -31.537 1.00 70.94 317 LYS A CA 1
ATOM 2579 C C . LYS A 1 317 ? 7.578 -18.845 -30.809 1.00 70.94 317 LYS A C 1
ATOM 2581 O O . LYS A 1 317 ? 8.347 -18.038 -31.330 1.00 70.94 317 LYS A O 1
ATOM 2586 N N . ASP A 1 318 ? 7.780 -19.428 -29.635 1.00 79.31 318 ASP A N 1
ATOM 2587 C CA . ASP A 1 318 ? 8.987 -19.270 -28.832 1.00 79.31 318 ASP A CA 1
ATOM 2588 C C . ASP A 1 318 ? 9.463 -20.641 -28.336 1.00 79.31 318 ASP A C 1
ATOM 2590 O O . ASP A 1 318 ? 8.646 -21.525 -28.082 1.00 79.31 318 ASP A O 1
ATOM 2594 N N . LYS A 1 319 ? 10.783 -20.833 -28.253 1.00 81.00 319 LYS A N 1
ATOM 2595 C CA . LYS A 1 319 ? 11.392 -22.072 -27.737 1.00 81.00 319 LYS A CA 1
ATOM 2596 C C . LYS A 1 319 ? 11.579 -22.030 -26.217 1.00 81.00 319 LYS A C 1
ATOM 2598 O O . LYS A 1 319 ? 11.827 -23.071 -25.617 1.00 81.00 319 LYS A O 1
ATOM 2603 N N . ARG A 1 320 ? 11.515 -20.840 -25.609 1.00 81.06 320 ARG A N 1
ATOM 2604 C CA . ARG A 1 320 ? 11.646 -20.633 -24.164 1.00 81.06 320 ARG A CA 1
ATOM 2605 C C . ARG A 1 320 ? 10.415 -21.158 -23.429 1.00 81.06 320 ARG A C 1
ATOM 2607 O O . ARG A 1 320 ? 9.321 -21.244 -23.991 1.00 81.06 320 ARG A O 1
ATOM 2614 N N . GLU A 1 321 ? 10.585 -21.444 -22.144 1.00 83.81 321 GLU A N 1
ATOM 2615 C CA . GLU A 1 321 ? 9.451 -21.649 -21.245 1.00 83.81 321 GLU A CA 1
ATOM 2616 C C . GLU A 1 321 ? 8.549 -20.413 -21.230 1.00 83.81 321 GLU A C 1
ATOM 2618 O O . GLU A 1 321 ? 9.016 -19.278 -21.374 1.00 83.81 321 GLU A O 1
ATOM 2623 N N . TYR A 1 322 ? 7.243 -20.638 -21.081 1.00 87.19 322 TYR A N 1
ATOM 2624 C CA . TYR A 1 322 ? 6.282 -19.548 -21.046 1.00 87.19 322 TYR A CA 1
ATOM 2625 C C . TYR A 1 322 ? 6.584 -18.595 -19.887 1.00 87.19 322 TYR A C 1
ATOM 2627 O O . TYR A 1 322 ? 6.786 -19.019 -18.750 1.00 87.19 322 TYR A O 1
ATOM 2635 N N . SER A 1 323 ? 6.585 -17.300 -20.202 1.00 86.44 323 SER A N 1
ATOM 2636 C CA . SER A 1 323 ? 6.568 -16.230 -19.215 1.00 86.44 323 SER A CA 1
ATOM 2637 C C . SER A 1 323 ? 5.525 -15.191 -19.606 1.00 86.44 323 SER A C 1
ATOM 2639 O O . SER A 1 323 ? 5.562 -14.675 -20.729 1.00 86.44 323 SER A O 1
ATOM 2641 N N . SER A 1 324 ? 4.649 -14.801 -18.681 1.00 87.06 324 SER A N 1
ATOM 2642 C CA . SER A 1 324 ? 3.666 -13.736 -18.911 1.00 87.06 324 SER A CA 1
ATOM 2643 C C . SER A 1 324 ? 4.346 -12.414 -19.288 1.00 87.06 324 SER A C 1
ATOM 2645 O O . SER A 1 324 ? 3.876 -11.696 -20.176 1.00 87.06 324 SER A O 1
ATOM 2647 N N . LYS A 1 325 ? 5.497 -12.110 -18.669 1.00 83.81 325 LYS A N 1
ATOM 2648 C CA . LYS A 1 325 ? 6.295 -10.906 -18.957 1.00 83.81 325 LYS A CA 1
ATOM 2649 C C . LYS A 1 325 ? 6.818 -10.918 -20.398 1.00 83.81 325 LYS A C 1
ATOM 2651 O O . LYS A 1 325 ? 6.618 -9.947 -21.123 1.00 83.81 325 LYS A O 1
ATOM 2656 N N . ILE A 1 326 ? 7.406 -12.033 -20.840 1.00 82.81 326 ILE A N 1
ATOM 2657 C CA . ILE A 1 326 ? 7.908 -12.187 -22.218 1.00 82.81 326 ILE A CA 1
ATOM 2658 C C . ILE A 1 326 ? 6.750 -12.150 -23.219 1.00 82.81 326 ILE A C 1
ATOM 2660 O O . ILE A 1 326 ? 6.835 -11.449 -24.225 1.00 82.81 326 ILE A O 1
ATOM 2664 N N . CYS A 1 327 ? 5.646 -12.846 -22.931 1.00 87.81 327 CYS A N 1
ATOM 2665 C CA . CYS A 1 327 ? 4.455 -12.848 -23.779 1.00 87.81 327 CYS A CA 1
ATOM 2666 C C . CYS A 1 327 ? 3.942 -11.431 -24.030 1.00 87.81 327 CYS A C 1
ATOM 2668 O O . CYS A 1 327 ? 3.702 -11.062 -25.178 1.00 87.81 327 CYS A O 1
ATOM 2670 N N . LYS A 1 328 ? 3.834 -10.607 -22.981 1.00 87.38 328 LYS A N 1
ATOM 2671 C CA . LYS A 1 328 ? 3.393 -9.213 -23.115 1.00 87.38 328 LYS A CA 1
ATOM 2672 C C . LYS A 1 328 ? 4.346 -8.396 -23.979 1.00 87.38 328 LYS A C 1
ATOM 2674 O O . LYS A 1 328 ? 3.875 -7.612 -24.801 1.00 87.38 328 LYS A O 1
ATOM 2679 N N . THR A 1 329 ? 5.656 -8.588 -23.847 1.00 84.00 329 THR A N 1
ATOM 2680 C CA . THR A 1 329 ? 6.609 -7.866 -24.694 1.00 84.00 329 THR A CA 1
ATOM 2681 C C . THR A 1 329 ? 6.569 -8.339 -26.145 1.00 84.00 329 THR A C 1
ATOM 2683 O O . THR A 1 329 ? 6.515 -7.500 -27.036 1.00 84.00 329 THR A O 1
ATOM 2686 N N . LEU A 1 330 ? 6.485 -9.647 -26.409 1.00 86.56 330 LEU A N 1
ATOM 2687 C CA . LEU A 1 330 ? 6.322 -10.186 -27.767 1.00 86.56 330 LEU A CA 1
ATOM 2688 C C . LEU A 1 330 ? 5.002 -9.745 -28.414 1.00 86.56 330 LEU A C 1
ATOM 2690 O O . LEU A 1 330 ? 4.972 -9.435 -29.605 1.00 86.56 330 LEU A O 1
ATOM 2694 N N . CYS A 1 331 ? 3.924 -9.686 -27.632 1.00 89.38 331 CYS A N 1
ATOM 2695 C CA . CYS A 1 331 ? 2.633 -9.154 -28.053 1.00 89.38 331 CYS A CA 1
ATOM 2696 C C . CYS A 1 331 ? 2.746 -7.683 -28.468 1.00 89.38 331 CYS A C 1
ATOM 2698 O O . CYS A 1 331 ? 2.299 -7.319 -29.554 1.00 89.38 331 CYS A O 1
ATOM 2700 N N . ARG A 1 332 ? 3.392 -6.844 -27.648 1.00 88.06 332 ARG A N 1
ATOM 2701 C CA . ARG A 1 332 ? 3.623 -5.424 -27.961 1.00 88.06 332 ARG A CA 1
ATOM 2702 C C . ARG A 1 332 ? 4.535 -5.248 -29.170 1.00 88.06 332 ARG A C 1
ATOM 2704 O O . ARG A 1 332 ? 4.216 -4.453 -30.045 1.00 88.06 332 ARG A O 1
ATOM 2711 N N . ALA A 1 333 ? 5.611 -6.025 -29.260 1.00 88.44 333 ALA A N 1
ATOM 2712 C CA . ALA A 1 333 ? 6.511 -6.016 -30.406 1.00 88.44 333 ALA A CA 1
ATOM 2713 C C . ALA A 1 333 ? 5.757 -6.321 -31.705 1.00 88.44 333 ALA A C 1
ATOM 2715 O O . ALA A 1 333 ? 5.808 -5.554 -32.662 1.00 88.44 333 ALA A O 1
ATOM 2716 N N . LYS A 1 334 ? 4.967 -7.400 -31.705 1.00 89.00 334 LYS A N 1
ATOM 2717 C CA . LYS A 1 334 ? 4.135 -7.767 -32.850 1.00 89.00 334 LYS A CA 1
ATOM 2718 C C . LYS A 1 334 ? 3.093 -6.697 -33.179 1.00 89.00 334 LYS A C 1
ATOM 2720 O O . LYS A 1 334 ? 2.934 -6.370 -34.345 1.00 89.00 334 LYS A O 1
ATOM 2725 N N . TYR A 1 335 ? 2.421 -6.139 -32.172 1.00 89.38 335 TYR A N 1
ATOM 2726 C CA . TYR A 1 335 ? 1.438 -5.070 -32.358 1.00 89.38 335 TYR A CA 1
ATOM 2727 C C . TYR A 1 335 ? 2.023 -3.887 -33.138 1.00 89.38 335 TYR A C 1
ATOM 2729 O O . TYR A 1 335 ? 1.431 -3.451 -34.121 1.00 89.38 335 TYR A O 1
ATOM 2737 N N . PHE A 1 336 ? 3.205 -3.403 -32.744 1.00 89.88 336 PHE A N 1
ATOM 2738 C CA . PHE A 1 336 ? 3.857 -2.310 -33.462 1.00 89.88 336 PHE A CA 1
ATOM 2739 C C . PHE A 1 336 ? 4.373 -2.727 -34.832 1.00 89.88 336 PHE A C 1
ATOM 2741 O O . PHE A 1 336 ? 4.240 -1.959 -35.777 1.00 89.88 336 PHE A O 1
ATOM 2748 N N . ASN A 1 337 ? 4.904 -3.941 -34.973 1.00 91.38 337 ASN A N 1
ATOM 2749 C CA . ASN A 1 337 ? 5.324 -4.435 -36.276 1.00 91.38 337 ASN A CA 1
ATOM 2750 C C . ASN A 1 337 ? 4.152 -4.508 -37.269 1.00 91.38 337 ASN A C 1
ATOM 2752 O O . ASN A 1 337 ? 4.302 -4.101 -38.416 1.00 91.38 337 ASN A O 1
ATOM 2756 N N . ASP A 1 338 ? 2.985 -4.977 -36.829 1.00 90.62 338 ASP A N 1
ATOM 2757 C CA . ASP A 1 338 ? 1.785 -5.074 -37.663 1.00 90.62 338 ASP A CA 1
ATOM 2758 C C . ASP A 1 338 ? 1.206 -3.679 -37.988 1.00 90.62 338 ASP A C 1
ATOM 2760 O O . ASP A 1 338 ? 0.664 -3.474 -39.072 1.00 90.62 338 ASP A O 1
ATOM 2764 N N . LEU A 1 339 ? 1.349 -2.708 -37.076 1.00 89.94 339 LEU A N 1
ATOM 2765 C CA . LEU A 1 339 ? 0.872 -1.331 -37.247 1.00 89.94 339 LEU A CA 1
ATOM 2766 C C . LEU A 1 339 ? 1.817 -0.461 -38.103 1.00 89.94 339 LEU A C 1
ATOM 2768 O O . LEU A 1 339 ? 1.360 0.284 -38.967 1.00 89.94 339 LEU A O 1
ATOM 2772 N N . CYS A 1 340 ? 3.126 -0.537 -37.855 1.00 91.31 340 CYS A N 1
ATOM 2773 C CA . CYS A 1 340 ? 4.147 0.385 -38.370 1.00 91.31 340 CYS A CA 1
ATOM 2774 C C . CYS A 1 340 ? 5.157 -0.265 -39.335 1.00 91.31 340 CYS A C 1
ATOM 2776 O O . CYS A 1 340 ? 5.974 0.437 -39.940 1.00 91.31 340 CYS A O 1
ATOM 2778 N N . GLY A 1 341 ? 5.184 -1.598 -39.439 1.00 91.56 341 GLY A N 1
ATOM 2779 C CA . GLY A 1 341 ? 6.237 -2.348 -40.140 1.00 91.56 341 GLY A CA 1
ATOM 2780 C C . GLY A 1 341 ? 7.600 -2.331 -39.431 1.00 91.56 341 GLY A C 1
ATOM 2781 O O . GLY A 1 341 ? 8.621 -2.623 -40.049 1.00 91.56 341 GLY A O 1
ATOM 2782 N N . CYS A 1 342 ? 7.645 -1.905 -38.168 1.00 92.75 342 CYS A N 1
ATOM 2783 C CA . CYS A 1 342 ? 8.832 -1.872 -37.316 1.00 92.75 342 CYS A CA 1
ATOM 2784 C C . CYS A 1 342 ? 8.406 -1.935 -35.842 1.00 92.75 342 CYS A C 1
ATOM 2786 O O . CYS A 1 342 ? 7.243 -1.695 -35.518 1.00 92.75 342 CYS A O 1
ATOM 2788 N N . THR A 1 343 ? 9.341 -2.232 -34.943 1.00 91.69 343 THR A N 1
ATOM 2789 C CA . THR A 1 343 ? 9.091 -2.308 -33.497 1.00 91.69 343 THR A CA 1
ATOM 2790 C C . THR A 1 343 ? 9.909 -1.254 -32.741 1.00 91.69 343 THR A C 1
ATOM 2792 O O . THR A 1 343 ? 11.100 -1.121 -33.006 1.00 91.69 343 THR A O 1
ATOM 2795 N N . PRO A 1 344 ? 9.334 -0.525 -31.769 1.00 90.06 344 PRO A N 1
ATOM 2796 C CA . PRO A 1 344 ? 10.087 0.347 -30.867 1.00 90.06 344 PRO A CA 1
ATOM 2797 C C . PRO A 1 344 ? 11.208 -0.398 -30.138 1.00 90.06 344 PRO A C 1
ATOM 2799 O O . PRO A 1 344 ? 10.998 -1.521 -29.670 1.00 90.06 344 PRO A O 1
ATOM 2802 N N . TYR A 1 345 ? 12.366 0.246 -29.975 1.00 87.38 345 TYR A N 1
ATOM 2803 C CA . TYR A 1 345 ? 13.536 -0.345 -29.317 1.00 87.38 345 TYR A CA 1
ATOM 2804 C C . TYR A 1 345 ? 13.219 -1.000 -27.951 1.00 87.38 345 TYR A C 1
ATOM 2806 O O . TYR A 1 345 ? 13.546 -2.179 -27.786 1.00 87.38 345 TYR A O 1
ATOM 2814 N N . PRO A 1 346 ? 12.473 -0.362 -27.018 1.00 82.69 346 PRO A N 1
ATOM 2815 C CA . PRO A 1 346 ? 12.205 -0.943 -25.695 1.00 82.69 346 PRO A CA 1
ATOM 2816 C C . PRO A 1 346 ? 11.430 -2.273 -25.702 1.00 82.69 346 PRO A C 1
ATOM 2818 O O . PRO A 1 346 ? 11.410 -2.986 -24.696 1.00 82.69 346 PRO A O 1
ATOM 2821 N N . TYR A 1 347 ? 10.767 -2.616 -26.812 1.00 84.12 347 TYR A N 1
ATOM 2822 C CA . TYR A 1 347 ? 9.991 -3.852 -26.951 1.00 84.12 347 TYR A CA 1
ATOM 2823 C C . TYR A 1 347 ? 10.658 -4.893 -27.859 1.00 84.12 347 TYR A C 1
ATOM 2825 O O . TYR A 1 347 ? 10.155 -6.011 -27.969 1.00 84.12 347 TYR A O 1
ATOM 2833 N N . ASN A 1 348 ? 11.801 -4.582 -28.475 1.00 83.25 348 ASN A N 1
ATOM 2834 C CA . ASN A 1 348 ? 12.468 -5.456 -29.439 1.00 83.25 348 ASN A CA 1
ATOM 2835 C C . ASN A 1 348 ? 13.490 -6.414 -28.788 1.00 83.25 348 ASN A C 1
ATOM 2837 O O . ASN A 1 348 ? 14.660 -6.418 -29.158 1.00 83.25 348 ASN A O 1
ATOM 2841 N N . ILE A 1 349 ? 13.044 -7.231 -27.821 1.00 66.44 349 ILE A N 1
ATOM 2842 C CA . ILE A 1 349 ? 13.914 -8.046 -26.937 1.00 66.44 349 ILE A CA 1
ATOM 2843 C C . ILE A 1 349 ? 14.956 -8.889 -27.694 1.00 66.44 349 ILE A C 1
ATOM 2845 O O . ILE A 1 349 ? 16.115 -8.908 -27.299 1.00 66.44 349 ILE A O 1
ATOM 2849 N N . ASP A 1 350 ? 14.558 -9.598 -28.753 1.00 68.94 350 ASP A N 1
ATOM 2850 C CA . ASP A 1 350 ? 15.445 -10.549 -29.446 1.00 68.94 350 ASP A CA 1
ATOM 2851 C C . ASP A 1 350 ? 15.989 -10.000 -30.780 1.00 68.94 350 ASP A C 1
ATOM 2853 O O . ASP A 1 350 ? 16.465 -10.771 -31.610 1.00 68.94 350 ASP A O 1
ATOM 2857 N N . GLY A 1 351 ? 15.827 -8.697 -31.055 1.00 75.56 351 GLY A N 1
ATOM 2858 C CA . GLY A 1 351 ? 16.140 -8.129 -32.375 1.00 75.56 351 GLY A CA 1
ATOM 2859 C C . GLY A 1 351 ? 15.330 -8.758 -33.517 1.00 75.56 351 GLY A C 1
ATOM 2860 O O . GLY A 1 351 ? 15.752 -8.744 -34.668 1.00 75.56 351 GLY A O 1
ATOM 2861 N N . LYS A 1 352 ? 14.171 -9.349 -33.198 1.00 78.31 352 LYS A N 1
ATOM 2862 C CA . LYS A 1 352 ? 13.356 -10.138 -34.134 1.00 78.31 352 LYS A CA 1
ATOM 2863 C C . LYS A 1 352 ? 12.766 -9.300 -35.268 1.00 78.31 352 LYS A C 1
ATOM 2865 O O . LYS A 1 352 ? 12.522 -9.825 -36.351 1.00 78.31 352 LYS A O 1
ATOM 2870 N N . TYR A 1 353 ? 12.480 -8.033 -34.991 1.00 86.81 353 TYR A N 1
ATOM 2871 C CA . TYR A 1 353 ? 11.931 -7.086 -35.952 1.00 86.81 353 TYR A CA 1
ATOM 2872 C C . TYR A 1 353 ? 12.895 -5.917 -36.135 1.00 86.81 353 TYR A C 1
ATOM 2874 O O . TYR A 1 353 ? 13.723 -5.639 -35.266 1.00 86.81 353 TYR A O 1
ATOM 2882 N N . ASN A 1 354 ? 12.736 -5.184 -37.233 1.00 88.62 354 ASN A N 1
ATOM 2883 C CA . ASN A 1 354 ? 13.481 -3.949 -37.449 1.00 88.62 354 ASN A CA 1
ATOM 2884 C C . ASN A 1 354 ? 13.057 -2.896 -36.420 1.00 88.62 354 ASN A C 1
ATOM 2886 O O . ASN A 1 354 ? 11.862 -2.732 -36.149 1.00 88.62 354 ASN A O 1
ATOM 2890 N N . VAL A 1 355 ? 14.028 -2.176 -35.858 1.00 90.62 355 VAL A N 1
ATOM 2891 C CA . VAL A 1 355 ? 13.762 -1.112 -34.885 1.00 90.62 355 VAL A CA 1
ATOM 2892 C C . VAL A 1 355 ? 13.142 0.092 -35.597 1.00 90.62 355 VAL A C 1
ATOM 2894 O O . VAL A 1 355 ? 13.607 0.492 -36.663 1.00 90.62 355 VAL A O 1
ATOM 2897 N N . CYS A 1 356 ? 12.081 0.674 -35.035 1.00 91.69 356 CYS A N 1
ATOM 2898 C CA . CYS A 1 356 ? 11.544 1.933 -35.549 1.00 91.69 356 CYS A CA 1
ATOM 2899 C C . CYS A 1 356 ? 12.499 3.090 -35.252 1.00 91.69 356 CYS A C 1
ATOM 2901 O O . CYS A 1 356 ? 12.911 3.267 -34.106 1.00 91.69 356 CYS A O 1
ATOM 2903 N N . THR A 1 357 ? 12.761 3.932 -36.252 1.00 91.38 357 THR A N 1
ATOM 2904 C CA . THR A 1 357 ? 13.342 5.254 -35.999 1.00 91.38 357 THR A CA 1
ATOM 2905 C C . THR A 1 357 ? 12.317 6.137 -35.272 1.00 91.38 357 THR A C 1
ATOM 2907 O O . THR A 1 357 ? 11.109 5.946 -35.481 1.00 91.38 357 THR A O 1
ATOM 2910 N N . PRO A 1 358 ? 12.744 7.094 -34.426 1.00 90.81 358 PRO A N 1
ATOM 2911 C CA . PRO A 1 358 ? 11.820 7.966 -33.697 1.00 90.81 358 PRO A CA 1
ATOM 2912 C C . PRO A 1 358 ? 10.817 8.692 -34.604 1.00 90.81 358 PRO A C 1
ATOM 2914 O O . PRO A 1 358 ? 9.622 8.694 -34.305 1.00 90.81 358 PRO A O 1
ATOM 2917 N N . TYR A 1 359 ? 11.252 9.195 -35.766 1.00 91.56 359 TYR A N 1
ATOM 2918 C CA . TYR A 1 359 ? 10.362 9.820 -36.753 1.00 91.56 359 TYR A CA 1
ATOM 2919 C C . TYR A 1 359 ? 9.289 8.856 -37.274 1.00 91.56 359 TYR A C 1
ATOM 2921 O O . TYR A 1 359 ? 8.092 9.167 -37.275 1.00 91.56 359 TYR A O 1
ATOM 2929 N N . LYS A 1 360 ? 9.699 7.650 -37.694 1.00 91.69 360 LYS A N 1
ATOM 2930 C CA . LYS A 1 360 ? 8.778 6.630 -38.214 1.00 91.69 360 LYS A CA 1
ATOM 2931 C C . LYS A 1 360 ? 7.778 6.191 -37.144 1.00 91.69 360 LYS A C 1
ATOM 2933 O O . LYS A 1 360 ? 6.598 6.011 -37.449 1.00 91.69 360 LYS A O 1
ATOM 2938 N N . LEU A 1 361 ? 8.235 6.047 -35.899 1.00 91.00 361 LEU A N 1
ATOM 2939 C CA . LEU A 1 361 ? 7.391 5.682 -34.768 1.00 91.00 361 LEU A CA 1
ATOM 2940 C C . LEU A 1 361 ? 6.351 6.765 -34.462 1.00 91.00 361 LEU A C 1
ATOM 2942 O O . LEU A 1 361 ? 5.162 6.455 -34.388 1.00 91.00 361 LEU A O 1
ATOM 2946 N N . TYR A 1 362 ? 6.781 8.023 -34.347 1.00 89.62 362 TYR A N 1
ATOM 2947 C CA . TYR A 1 362 ? 5.905 9.161 -34.063 1.00 89.62 362 TYR A CA 1
ATOM 2948 C C . TYR A 1 362 ? 4.794 9.291 -35.115 1.00 89.62 362 TYR A C 1
ATOM 2950 O O . TYR A 1 362 ? 3.606 9.356 -34.788 1.00 89.62 362 TYR A O 1
ATOM 2958 N N . ASN A 1 363 ? 5.162 9.224 -36.398 1.00 89.31 363 ASN A N 1
ATOM 2959 C CA . ASN A 1 363 ? 4.209 9.276 -37.507 1.00 89.31 363 ASN A CA 1
ATOM 2960 C C . ASN A 1 363 ? 3.235 8.101 -37.540 1.00 89.31 363 ASN A C 1
ATOM 2962 O O . ASN A 1 363 ? 2.088 8.266 -37.960 1.00 89.31 363 ASN A O 1
ATOM 2966 N N . CYS A 1 364 ? 3.689 6.919 -37.132 1.00 90.38 364 CYS A N 1
ATOM 2967 C CA . CYS A 1 364 ? 2.836 5.748 -37.042 1.00 90.38 364 CYS A CA 1
ATOM 2968 C C . CYS A 1 364 ? 1.799 5.899 -35.920 1.00 90.38 364 CYS A C 1
ATOM 2970 O O . CYS A 1 364 ? 0.602 5.744 -36.157 1.00 90.38 364 CYS A O 1
ATOM 2972 N N . ILE A 1 365 ? 2.246 6.269 -34.715 1.00 88.06 365 ILE A N 1
ATOM 2973 C CA . ILE A 1 365 ? 1.387 6.399 -33.530 1.00 88.06 365 ILE A CA 1
ATOM 2974 C C . ILE A 1 365 ? 0.350 7.505 -33.708 1.00 88.06 365 ILE A C 1
ATOM 2976 O O . ILE A 1 365 ? -0.813 7.306 -33.373 1.00 88.06 365 ILE A O 1
ATOM 2980 N N . LYS A 1 366 ? 0.733 8.648 -34.287 1.00 83.75 366 LYS A N 1
ATOM 2981 C CA . LYS A 1 366 ? -0.183 9.775 -34.524 1.00 83.75 366 LYS A CA 1
ATOM 2982 C C . LYS A 1 366 ? -1.354 9.416 -35.450 1.00 83.75 366 LYS A C 1
ATOM 2984 O O . LYS A 1 366 ? -2.390 10.074 -35.411 1.00 83.75 366 LYS A O 1
ATOM 2989 N N . LYS A 1 367 ? -1.196 8.379 -36.280 1.00 83.31 367 LYS A N 1
ATOM 2990 C CA . LYS A 1 367 ? -2.245 7.838 -37.159 1.00 83.31 367 LYS A CA 1
ATOM 2991 C C . LYS A 1 367 ? -3.057 6.715 -36.504 1.00 83.31 367 LYS A C 1
ATOM 2993 O O . LYS A 1 367 ? -4.071 6.306 -37.070 1.00 83.31 367 LYS A O 1
ATOM 2998 N N . ASP A 1 368 ? -2.625 6.196 -35.355 1.00 80.88 368 ASP A N 1
ATOM 2999 C CA . ASP A 1 368 ? -3.303 5.095 -34.679 1.00 80.88 368 ASP A CA 1
ATOM 3000 C C . ASP A 1 368 ? -4.579 5.563 -33.971 1.00 80.88 368 ASP A C 1
ATOM 3002 O O . ASP A 1 368 ? -4.637 6.629 -33.360 1.00 80.88 368 ASP A O 1
ATOM 3006 N N . LYS A 1 369 ? -5.609 4.715 -33.988 1.00 74.00 369 LYS A N 1
ATOM 3007 C CA . LYS A 1 369 ? -6.902 5.008 -33.350 1.00 74.00 369 LYS A CA 1
ATOM 3008 C C . LYS A 1 369 ? -6.806 5.083 -31.825 1.00 74.00 369 LYS A C 1
ATOM 3010 O O . LYS A 1 369 ? -7.679 5.676 -31.198 1.00 74.00 369 LYS A O 1
ATOM 3015 N N . ASN A 1 370 ? -5.781 4.466 -31.231 1.00 75.12 370 ASN A N 1
ATOM 3016 C CA . ASN A 1 370 ? -5.557 4.474 -29.783 1.00 75.12 370 ASN A CA 1
ATOM 3017 C C . ASN A 1 370 ? -4.859 5.745 -29.278 1.00 75.12 370 ASN A C 1
ATOM 3019 O O . ASN A 1 370 ? -4.697 5.890 -28.065 1.00 75.12 370 ASN A O 1
ATOM 3023 N N . TYR A 1 371 ? -4.438 6.647 -30.169 1.00 72.75 371 TYR A N 1
ATOM 3024 C CA . TYR A 1 371 ? -3.920 7.957 -29.797 1.00 72.75 371 TYR A CA 1
ATOM 3025 C C . TYR A 1 371 ? -5.090 8.939 -29.642 1.00 72.75 371 TYR A C 1
ATOM 3027 O O . TYR A 1 371 ? -5.659 9.419 -30.622 1.00 72.75 371 TYR A O 1
ATOM 3035 N N . LEU A 1 372 ? -5.489 9.208 -28.397 1.00 66.50 372 LEU A N 1
ATOM 3036 C CA . LEU A 1 372 ? -6.612 10.088 -28.061 1.00 66.50 372 LEU A CA 1
ATOM 3037 C C . LEU A 1 372 ? -6.135 11.198 -27.121 1.00 66.50 372 LEU A C 1
ATOM 3039 O O . LEU A 1 372 ? -5.626 10.918 -26.038 1.00 66.50 372 LEU A O 1
ATOM 3043 N N . ASN A 1 373 ? -6.345 12.459 -27.513 1.00 63.78 373 ASN A N 1
ATOM 3044 C CA . ASN A 1 373 ? -6.032 13.648 -26.706 1.00 63.78 373 ASN A CA 1
ATOM 3045 C C . ASN A 1 373 ? -4.595 13.660 -26.142 1.00 63.78 373 ASN A C 1
ATOM 3047 O O . ASN A 1 373 ? -4.398 13.943 -24.964 1.00 63.78 373 ASN A O 1
ATOM 3051 N N . GLY A 1 374 ? -3.600 13.300 -26.957 1.00 64.81 374 GLY A N 1
ATOM 3052 C CA . GLY A 1 374 ? -2.195 13.254 -26.533 1.00 64.81 374 GLY A CA 1
ATOM 3053 C C . GLY A 1 374 ? -1.776 11.964 -25.821 1.00 64.81 374 GLY A C 1
ATOM 3054 O O . GLY A 1 374 ? -0.586 11.708 -25.694 1.00 64.81 374 GLY A O 1
ATOM 3055 N N . ASN A 1 375 ? -2.719 11.103 -25.426 1.00 67.06 375 ASN A N 1
ATOM 3056 C CA . ASN A 1 375 ? -2.418 9.862 -24.718 1.00 67.06 375 ASN A CA 1
ATOM 3057 C C . ASN A 1 375 ? -2.532 8.644 -25.636 1.00 67.06 375 ASN A C 1
ATOM 3059 O O . ASN A 1 375 ? -3.572 8.392 -26.248 1.00 67.06 375 ASN A O 1
ATOM 3063 N N . PHE A 1 376 ? -1.464 7.849 -25.680 1.00 72.88 376 PHE A N 1
ATOM 3064 C CA . PHE A 1 376 ? -1.425 6.581 -26.397 1.00 72.88 376 PHE A CA 1
ATOM 3065 C C . PHE A 1 376 ? -1.780 5.408 -25.475 1.00 72.88 376 PHE A C 1
ATOM 3067 O O . PHE A 1 376 ? -1.056 5.115 -24.520 1.00 72.88 376 PHE A O 1
ATOM 3074 N N . LEU A 1 377 ? -2.879 4.701 -25.759 1.00 75.88 377 LEU A N 1
ATOM 3075 C CA . LEU A 1 377 ? -3.257 3.514 -24.988 1.00 75.88 377 LEU A CA 1
ATOM 3076 C C . LEU A 1 377 ? -2.571 2.254 -25.533 1.00 75.88 377 LEU A C 1
ATOM 3078 O O . LEU A 1 377 ? -2.979 1.687 -26.545 1.00 75.88 377 LEU A O 1
ATOM 3082 N N . LEU A 1 378 ? -1.561 1.774 -24.808 1.00 77.00 378 LEU A N 1
ATOM 3083 C CA . LEU A 1 378 ? -0.847 0.542 -25.139 1.00 77.00 378 LEU A CA 1
ATOM 3084 C C . LEU A 1 378 ? -1.776 -0.690 -25.095 1.00 77.00 378 LEU A C 1
ATOM 3086 O O . LEU A 1 378 ? -2.601 -0.832 -24.186 1.00 77.00 378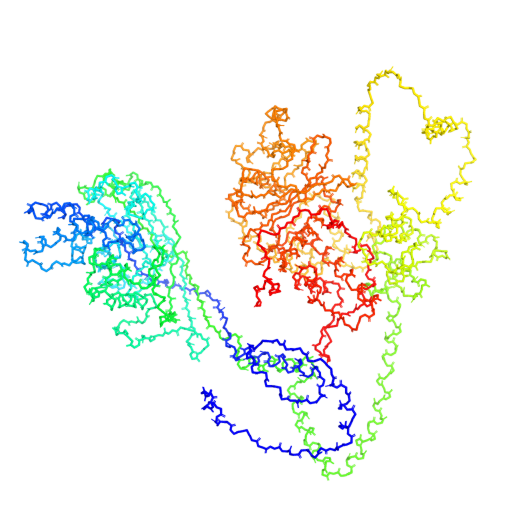 LEU A O 1
ATOM 3090 N N . SER A 1 379 ? -1.601 -1.631 -26.031 1.00 77.62 379 SER A N 1
ATOM 3091 C CA . SER A 1 379 ? -2.364 -2.887 -26.039 1.00 77.62 379 SER A CA 1
ATOM 3092 C C . SER A 1 379 ? -2.189 -3.665 -24.727 1.00 77.62 379 SER A C 1
ATOM 3094 O O . SER A 1 379 ? -1.072 -3.885 -24.244 1.00 77.62 379 SER A O 1
ATOM 3096 N N . LYS A 1 380 ? -3.313 -4.108 -24.147 1.00 80.31 380 LYS A N 1
ATOM 3097 C CA . LYS A 1 380 ? -3.347 -4.827 -22.861 1.00 80.31 380 LYS A CA 1
ATOM 3098 C C . LYS A 1 380 ? -2.859 -6.278 -22.952 1.00 80.31 380 LYS A C 1
ATOM 3100 O O . LYS A 1 380 ? -2.619 -6.874 -21.907 1.00 80.31 380 LYS A O 1
ATOM 3105 N N . CYS A 1 381 ? -2.712 -6.833 -24.161 1.00 87.38 381 CYS A N 1
ATOM 3106 C CA . CYS A 1 381 ? -2.265 -8.214 -24.397 1.00 87.38 381 CYS A CA 1
ATOM 3107 C C . CYS A 1 381 ? -3.054 -9.245 -23.568 1.00 87.38 381 CYS A C 1
ATOM 3109 O O . CYS A 1 381 ? -2.479 -9.998 -22.782 1.00 87.38 381 CYS A O 1
ATOM 3111 N N . GLN A 1 382 ? -4.385 -9.243 -23.714 1.00 86.81 382 GLN A N 1
ATOM 3112 C CA . GLN A 1 382 ? -5.301 -10.067 -22.908 1.00 86.81 382 GLN A CA 1
ATOM 3113 C C . GLN A 1 382 ? -5.074 -11.576 -23.077 1.00 86.81 382 GLN A C 1
ATOM 3115 O O . GLN A 1 382 ? -5.432 -12.342 -22.190 1.00 86.81 382 GLN A O 1
ATOM 3120 N N . GLU A 1 383 ? -4.460 -12.009 -24.179 1.00 88.00 383 GLU A N 1
ATOM 3121 C CA . GLU A 1 383 ? -4.072 -13.407 -24.386 1.00 88.00 383 GLU A CA 1
ATOM 3122 C C . GLU A 1 383 ? -2.910 -13.887 -23.496 1.00 88.00 383 GLU A C 1
ATOM 3124 O O . GLU A 1 383 ? -2.695 -15.093 -23.382 1.00 88.00 383 GLU A O 1
ATOM 3129 N N . CYS A 1 384 ? -2.151 -12.978 -22.877 1.00 90.19 384 CYS A N 1
ATOM 3130 C CA . CYS A 1 384 ? -1.007 -13.317 -22.032 1.00 90.19 384 CYS A CA 1
ATOM 3131 C C . CYS A 1 384 ? -1.443 -13.508 -20.574 1.00 90.19 384 CYS A C 1
ATOM 3133 O O . CYS A 1 384 ? -1.334 -12.597 -19.746 1.00 90.19 384 CYS A O 1
ATOM 3135 N N . SER A 1 385 ? -1.921 -14.712 -20.258 1.00 91.38 385 SER A N 1
ATOM 3136 C CA . SER A 1 385 ? -2.269 -15.122 -18.893 1.00 91.38 385 SER A CA 1
ATOM 3137 C C . SER A 1 385 ? -1.063 -15.097 -17.931 1.00 91.38 385 SER A C 1
ATOM 3139 O O . SER A 1 385 ? 0.087 -15.143 -18.381 1.00 91.38 385 SER A O 1
ATOM 3141 N N . PRO A 1 386 ? -1.285 -15.014 -16.606 1.00 90.88 386 PRO A N 1
ATOM 3142 C CA . PRO A 1 386 ? -0.221 -15.114 -15.607 1.00 90.88 386 PRO A CA 1
ATOM 3143 C C . PRO A 1 386 ? 0.533 -16.450 -15.655 1.00 90.88 386 PRO A C 1
ATOM 3145 O O . PRO A 1 386 ? -0.001 -17.466 -16.108 1.00 90.88 386 PRO A O 1
ATOM 3148 N N . ASP A 1 387 ? 1.760 -16.437 -15.144 1.00 89.75 387 ASP A N 1
ATOM 3149 C CA . ASP A 1 387 ? 2.594 -17.626 -14.976 1.00 89.75 387 ASP A CA 1
ATOM 3150 C C . ASP A 1 387 ? 1.991 -18.577 -13.939 1.00 89.75 387 ASP A C 1
ATOM 3152 O O . ASP A 1 387 ? 1.533 -18.139 -12.886 1.00 89.75 387 ASP A O 1
ATOM 3156 N N . CYS A 1 388 ? 1.979 -19.883 -14.221 1.00 91.69 388 CYS A N 1
ATOM 3157 C CA . CYS A 1 388 ? 1.522 -20.861 -13.229 1.00 91.69 388 CYS A CA 1
ATOM 3158 C C . CYS A 1 388 ? 2.522 -21.069 -12.097 1.00 91.69 388 CYS A C 1
ATOM 3160 O O . CYS A 1 388 ? 2.120 -21.405 -10.991 1.00 91.69 388 CYS A O 1
ATOM 3162 N N . GLU A 1 389 ? 3.810 -20.896 -12.375 1.00 90.50 389 GLU A N 1
ATOM 3163 C CA . GLU A 1 389 ? 4.887 -21.047 -11.404 1.00 90.50 389 GLU A CA 1
ATOM 3164 C C . GLU A 1 389 ? 5.875 -19.902 -11.605 1.00 90.50 389 GLU A C 1
ATOM 3166 O O . GLU A 1 389 ? 6.402 -19.712 -12.710 1.00 90.50 389 GLU A O 1
ATOM 3171 N N . SER A 1 390 ? 6.115 -19.128 -10.552 1.00 88.12 390 SER A N 1
ATOM 3172 C CA . SER A 1 390 ? 7.002 -17.967 -10.613 1.00 88.12 390 SER A CA 1
ATOM 3173 C C . SER A 1 390 ? 7.717 -17.732 -9.292 1.00 88.12 390 SER A C 1
ATOM 3175 O O . SER A 1 390 ? 7.078 -17.736 -8.238 1.00 88.12 390 SER A O 1
ATOM 3177 N N . TRP A 1 391 ? 9.012 -17.441 -9.379 1.00 88.19 391 TRP A N 1
ATOM 3178 C CA . TRP A 1 391 ? 9.816 -16.929 -8.274 1.00 88.19 391 TRP A CA 1
ATOM 3179 C C . TRP A 1 391 ? 9.790 -15.397 -8.256 1.00 88.19 391 TRP A C 1
ATOM 3181 O O . TRP A 1 391 ? 9.930 -14.762 -9.306 1.00 88.19 391 TRP A O 1
ATOM 3191 N N . ILE A 1 392 ? 9.622 -14.813 -7.073 1.00 88.06 392 ILE A N 1
ATOM 3192 C CA . ILE A 1 392 ? 9.691 -13.370 -6.820 1.00 88.06 392 ILE A CA 1
ATOM 3193 C C . ILE A 1 392 ? 10.830 -13.111 -5.829 1.00 88.06 392 ILE A C 1
ATOM 3195 O O . ILE A 1 392 ? 10.998 -13.855 -4.861 1.00 88.06 392 ILE A O 1
ATOM 3199 N N . TYR A 1 393 ? 11.627 -12.077 -6.103 1.00 88.88 393 TYR A N 1
ATOM 3200 C CA . TYR A 1 393 ? 12.818 -11.716 -5.336 1.00 88.88 393 TYR A CA 1
ATOM 3201 C C . TYR A 1 393 ? 12.725 -10.252 -4.911 1.00 88.88 393 TYR A C 1
ATOM 3203 O O . TYR A 1 393 ? 13.223 -9.364 -5.603 1.00 88.88 393 TYR A O 1
ATOM 3211 N N . SER A 1 394 ? 12.118 -10.002 -3.756 1.00 90.56 394 SER A N 1
ATOM 3212 C CA . SER A 1 394 ? 11.959 -8.642 -3.250 1.00 90.56 394 SER A CA 1
ATOM 3213 C C . SER A 1 394 ? 13.250 -8.161 -2.586 1.00 90.56 394 SER A C 1
ATOM 3215 O O . SER A 1 394 ? 13.806 -8.826 -1.705 1.00 90.56 394 SER A O 1
ATOM 3217 N N . ALA A 1 395 ? 13.726 -6.995 -3.021 1.00 91.06 395 ALA A N 1
ATOM 3218 C CA . ALA A 1 395 ? 14.985 -6.395 -2.600 1.00 91.06 395 ALA A CA 1
ATOM 3219 C C . ALA A 1 395 ? 14.782 -5.386 -1.462 1.00 91.06 395 ALA A C 1
ATOM 3221 O O . ALA A 1 395 ? 14.022 -4.429 -1.605 1.00 91.06 395 ALA A O 1
ATOM 3222 N N . TYR A 1 396 ? 15.504 -5.555 -0.356 1.00 92.12 396 TYR A N 1
ATOM 3223 C CA . TYR A 1 396 ? 15.576 -4.572 0.725 1.00 92.12 396 TYR A CA 1
ATOM 3224 C C . TYR A 1 396 ? 16.986 -3.989 0.781 1.00 92.12 396 TYR A C 1
ATOM 3226 O O . TYR A 1 396 ? 17.928 -4.664 1.202 1.00 92.12 396 TYR A O 1
ATOM 3234 N N . ASN A 1 397 ? 17.126 -2.741 0.334 1.00 92.44 397 ASN A N 1
ATOM 3235 C CA . ASN A 1 397 ? 18.423 -2.084 0.207 1.00 92.44 397 ASN A CA 1
ATOM 3236 C C . ASN A 1 397 ? 18.746 -1.242 1.441 1.00 92.44 397 ASN A C 1
ATOM 3238 O O . ASN A 1 397 ? 17.949 -0.401 1.857 1.00 92.44 397 ASN A O 1
ATOM 3242 N N . SER A 1 398 ? 19.965 -1.401 1.943 1.00 91.00 398 SER A N 1
ATOM 3243 C CA . SER A 1 398 ? 20.592 -0.508 2.915 1.00 91.00 398 SER A CA 1
ATOM 3244 C C . SER A 1 398 ? 21.818 0.136 2.279 1.00 91.00 398 SER A C 1
ATOM 3246 O O . SER A 1 398 ? 22.668 -0.557 1.717 1.00 91.00 398 SER A O 1
ATOM 3248 N N . TYR A 1 399 ? 21.919 1.459 2.374 1.00 89.31 399 TYR A N 1
ATOM 3249 C CA . TYR A 1 399 ? 23.004 2.230 1.771 1.00 89.31 399 TYR A CA 1
ATOM 3250 C C . TYR A 1 399 ? 24.027 2.605 2.843 1.00 89.31 399 TYR A C 1
ATOM 3252 O O . TYR A 1 399 ? 23.720 3.310 3.801 1.00 89.31 399 TYR A O 1
ATOM 3260 N N . GLY A 1 400 ? 25.247 2.106 2.681 1.00 81.75 400 GLY A N 1
ATOM 3261 C CA . GLY A 1 400 ? 26.431 2.571 3.383 1.00 81.75 400 GLY A CA 1
ATOM 3262 C C . GLY A 1 400 ? 27.041 3.773 2.667 1.00 81.75 400 GLY A C 1
ATOM 3263 O O . GLY A 1 400 ? 26.959 3.879 1.440 1.00 81.75 400 GLY A O 1
ATOM 3264 N N . GLY A 1 401 ? 27.646 4.665 3.454 1.00 76.50 401 GLY A N 1
ATOM 3265 C CA . GLY A 1 401 ? 28.379 5.825 2.948 1.00 76.50 401 GLY A CA 1
ATOM 3266 C C . GLY A 1 401 ? 29.663 5.444 2.204 1.00 76.50 401 GLY A C 1
ATOM 3267 O O . GLY A 1 401 ? 29.802 4.342 1.672 1.00 76.50 401 GLY A O 1
ATOM 3268 N N . GLU A 1 402 ? 30.609 6.378 2.179 1.00 76.94 402 GLU A N 1
ATOM 3269 C CA . GLU A 1 402 ? 31.868 6.218 1.451 1.00 76.94 402 GLU A CA 1
ATOM 3270 C C . GLU A 1 402 ? 32.671 4.988 1.900 1.00 76.94 402 GLU A C 1
ATOM 3272 O O . GLU A 1 402 ? 32.604 4.535 3.047 1.00 76.94 402 GLU A O 1
ATOM 3277 N N . PHE A 1 403 ? 33.473 4.456 0.975 1.00 81.19 403 PHE A N 1
ATOM 3278 C CA . PHE A 1 403 ? 34.407 3.380 1.278 1.00 81.19 403 PHE A CA 1
ATOM 3279 C C . PHE A 1 403 ? 35.382 3.808 2.390 1.00 81.19 403 PHE A C 1
ATOM 3281 O O . PHE A 1 403 ? 35.954 4.897 2.312 1.00 81.19 403 PHE A O 1
ATOM 3288 N N . PRO A 1 404 ? 35.641 2.947 3.391 1.00 83.56 404 PRO A N 1
ATOM 3289 C CA . PRO A 1 404 ? 36.663 3.211 4.398 1.00 83.56 404 PRO A CA 1
ATOM 3290 C C . PRO A 1 404 ? 38.024 3.476 3.747 1.00 83.56 404 PRO A C 1
ATOM 3292 O O . PRO A 1 404 ? 38.380 2.793 2.784 1.00 83.56 404 PRO A O 1
ATOM 3295 N N . SER A 1 405 ? 38.816 4.402 4.300 1.00 82.19 405 SER A N 1
ATOM 3296 C CA . SER A 1 405 ? 40.115 4.804 3.734 1.00 82.19 405 SER A CA 1
ATOM 3297 C C . SER A 1 405 ? 41.026 3.610 3.433 1.00 82.19 405 SER A C 1
ATOM 3299 O O . SER A 1 405 ? 41.598 3.517 2.353 1.00 82.19 405 SER A O 1
ATOM 3301 N N . GLU A 1 406 ? 41.089 2.639 4.344 1.00 83.44 406 GLU A N 1
ATOM 3302 C CA . GLU A 1 406 ? 41.880 1.416 4.169 1.00 83.44 406 GLU A CA 1
ATOM 3303 C C . GLU A 1 406 ? 41.395 0.555 2.989 1.00 83.44 406 GLU A C 1
ATOM 3305 O O . GLU A 1 406 ? 42.189 -0.001 2.229 1.00 83.44 406 GLU A O 1
ATOM 3310 N N . ALA A 1 407 ? 40.077 0.466 2.795 1.00 82.31 407 ALA A N 1
ATOM 3311 C CA . ALA A 1 407 ? 39.494 -0.253 1.668 1.00 82.31 407 ALA A CA 1
ATOM 3312 C C . ALA A 1 407 ? 39.775 0.468 0.340 1.00 82.31 407 ALA A C 1
ATOM 3314 O O . ALA A 1 407 ? 40.079 -0.194 -0.652 1.00 82.31 407 ALA A O 1
ATOM 3315 N N . LEU A 1 408 ? 39.738 1.807 0.331 1.00 84.62 408 LEU A N 1
ATOM 3316 C CA . LEU A 1 408 ? 40.109 2.620 -0.831 1.00 84.62 408 LEU A CA 1
ATOM 3317 C C . LEU A 1 408 ? 41.561 2.372 -1.247 1.00 84.62 408 LEU A C 1
ATOM 3319 O O . LEU A 1 408 ? 41.807 2.099 -2.420 1.00 84.62 408 LEU A O 1
ATOM 3323 N N . TYR A 1 409 ? 42.512 2.405 -0.307 1.00 85.38 409 TYR A N 1
ATOM 3324 C CA . TYR A 1 409 ? 43.926 2.154 -0.612 1.00 85.38 409 TYR A CA 1
ATOM 3325 C C . TYR A 1 409 ? 44.177 0.718 -1.083 1.00 85.38 409 TYR A C 1
ATOM 3327 O O . TYR A 1 409 ? 44.922 0.511 -2.041 1.00 85.38 409 TYR A O 1
ATOM 3335 N N . LYS A 1 410 ? 43.509 -0.278 -0.486 1.00 85.19 410 LYS A N 1
ATOM 3336 C CA . LYS A 1 410 ? 43.595 -1.674 -0.948 1.00 85.19 410 LYS A CA 1
ATOM 3337 C C . LYS A 1 410 ? 43.047 -1.864 -2.357 1.00 85.19 410 LYS A C 1
ATOM 3339 O O . LYS A 1 410 ? 43.649 -2.597 -3.139 1.00 85.19 410 LYS A O 1
ATOM 3344 N N . LEU A 1 411 ? 41.925 -1.225 -2.688 1.00 86.50 411 LEU A N 1
ATOM 3345 C CA . LEU A 1 411 ? 41.375 -1.256 -4.043 1.00 86.50 411 LEU A CA 1
ATOM 3346 C C . LEU A 1 411 ? 42.312 -0.541 -5.021 1.00 86.50 411 LEU A C 1
ATOM 3348 O O . LEU A 1 411 ? 42.660 -1.127 -6.041 1.00 86.50 411 LEU A O 1
ATOM 3352 N N . ALA A 1 412 ? 42.797 0.655 -4.680 1.00 86.75 412 ALA A N 1
ATOM 3353 C CA . ALA A 1 412 ? 43.757 1.412 -5.487 1.00 86.75 412 ALA A CA 1
ATOM 3354 C C . ALA A 1 412 ? 45.051 0.622 -5.762 1.00 86.75 412 ALA A C 1
ATOM 3356 O O . ALA A 1 412 ? 45.598 0.671 -6.859 1.00 86.75 412 ALA A O 1
ATOM 3357 N N . GLY A 1 413 ? 45.508 -0.188 -4.803 1.00 86.94 413 GLY A N 1
ATOM 3358 C CA . GLY A 1 413 ? 46.678 -1.053 -4.969 1.00 86.94 413 GLY A CA 1
ATOM 3359 C C . GLY A 1 413 ? 46.508 -2.190 -5.987 1.00 86.94 413 GLY A C 1
ATOM 3360 O O . GLY A 1 413 ? 47.509 -2.730 -6.455 1.00 86.94 413 GLY A O 1
ATOM 3361 N N . ARG A 1 414 ? 45.275 -2.565 -6.364 1.00 87.00 414 ARG A N 1
ATOM 3362 C CA . ARG A 1 414 ? 45.030 -3.663 -7.323 1.00 87.00 414 ARG A CA 1
ATOM 3363 C C . ARG A 1 414 ? 45.316 -3.283 -8.766 1.00 87.00 414 ARG A C 1
ATOM 3365 O O . ARG A 1 414 ? 45.647 -4.153 -9.567 1.00 87.00 414 ARG A O 1
ATOM 3372 N N . ASN A 1 415 ? 45.163 -2.010 -9.111 1.00 86.62 415 ASN A N 1
ATOM 3373 C CA . ASN A 1 415 ? 45.399 -1.526 -10.460 1.00 86.62 415 ASN A CA 1
ATOM 3374 C C . ASN A 1 415 ? 45.966 -0.110 -10.404 1.00 86.62 415 ASN A C 1
ATOM 3376 O O . ASN A 1 415 ? 45.353 0.783 -9.830 1.00 86.62 415 ASN A O 1
ATOM 3380 N N . LYS A 1 416 ? 47.103 0.107 -11.072 1.00 83.69 416 LYS A N 1
ATOM 3381 C CA . LYS A 1 416 ? 47.812 1.395 -11.094 1.00 83.69 416 LYS A CA 1
ATOM 3382 C C . LYS A 1 416 ? 46.946 2.560 -11.587 1.00 83.69 416 LYS A C 1
ATOM 3384 O O . LYS A 1 416 ? 47.240 3.702 -11.256 1.00 83.69 416 LYS A O 1
ATOM 3389 N N . THR A 1 417 ? 45.902 2.293 -12.375 1.00 84.94 417 THR A N 1
ATOM 3390 C CA . THR A 1 417 ? 44.981 3.325 -12.878 1.00 84.94 417 THR A CA 1
ATOM 3391 C C . THR A 1 417 ? 43.937 3.769 -11.851 1.00 84.94 417 THR A C 1
ATOM 3393 O O . THR A 1 417 ? 43.299 4.800 -12.044 1.00 84.94 417 THR A O 1
ATOM 3396 N N . TRP A 1 418 ? 43.714 3.009 -10.776 1.00 89.31 418 TRP A N 1
ATOM 3397 C CA . TRP A 1 418 ? 42.681 3.310 -9.788 1.00 89.31 418 TRP A CA 1
ATOM 3398 C C . TRP A 1 418 ? 43.248 4.195 -8.683 1.00 89.31 418 TRP A C 1
ATOM 3400 O O . TRP A 1 418 ? 43.961 3.738 -7.796 1.00 89.31 418 TRP A O 1
ATOM 3410 N N . THR A 1 419 ? 42.908 5.481 -8.716 1.00 88.44 419 THR A N 1
ATOM 3411 C CA . THR A 1 419 ? 43.205 6.403 -7.612 1.00 88.44 419 THR A CA 1
ATOM 3412 C C . THR A 1 419 ? 42.054 6.411 -6.599 1.00 88.44 419 THR A C 1
ATOM 3414 O O . THR A 1 419 ? 40.912 6.138 -6.977 1.00 88.44 419 THR A O 1
ATOM 3417 N N . PRO A 1 420 ? 42.290 6.771 -5.323 1.00 86.50 420 PRO A N 1
ATOM 3418 C CA . PRO A 1 420 ? 41.210 6.894 -4.339 1.00 86.50 420 PRO A CA 1
ATOM 3419 C C . PRO A 1 420 ? 40.070 7.816 -4.801 1.00 86.50 420 PRO A C 1
ATOM 3421 O O . PRO A 1 420 ? 38.899 7.503 -4.595 1.00 86.50 420 PRO A O 1
ATOM 3424 N N . ASN A 1 421 ? 40.401 8.913 -5.491 1.00 87.62 421 ASN A N 1
ATOM 3425 C CA . ASN A 1 421 ? 39.411 9.840 -6.043 1.00 87.62 421 ASN A CA 1
ATOM 3426 C C . ASN A 1 421 ? 38.620 9.221 -7.211 1.00 87.62 421 ASN A C 1
ATOM 3428 O O . ASN A 1 421 ? 37.405 9.379 -7.292 1.00 87.62 421 ASN A O 1
ATOM 3432 N N . PHE A 1 422 ? 39.290 8.470 -8.090 1.00 89.88 422 PHE A N 1
ATOM 3433 C CA . PHE A 1 422 ? 38.628 7.732 -9.168 1.00 89.88 422 PHE A CA 1
ATOM 3434 C C . PHE A 1 422 ? 37.632 6.704 -8.612 1.00 89.88 422 PHE A C 1
ATOM 3436 O O . PHE A 1 422 ? 36.478 6.679 -9.028 1.00 89.88 422 PHE A O 1
ATOM 3443 N N . ILE A 1 423 ? 38.042 5.916 -7.610 1.00 89.12 423 ILE A N 1
ATOM 3444 C CA . ILE A 1 423 ? 37.177 4.921 -6.956 1.00 89.12 423 ILE A CA 1
ATOM 3445 C C . ILE A 1 423 ? 35.954 5.604 -6.336 1.00 89.12 423 ILE A C 1
ATOM 3447 O O . ILE A 1 423 ? 34.831 5.159 -6.550 1.00 89.12 423 ILE A O 1
ATOM 3451 N N . LYS A 1 424 ? 36.144 6.717 -5.621 1.00 88.12 424 LYS A N 1
ATOM 3452 C CA . LYS A 1 424 ? 35.044 7.463 -4.997 1.00 88.12 424 LYS A CA 1
ATOM 3453 C C . LYS A 1 424 ? 34.005 7.964 -6.010 1.00 88.12 424 LYS A C 1
ATOM 3455 O O . LYS A 1 424 ? 32.817 7.925 -5.715 1.00 88.12 424 LYS A O 1
ATOM 3460 N N . ASN A 1 425 ? 34.436 8.403 -7.191 1.00 88.69 425 ASN A N 1
ATOM 3461 C CA . ASN A 1 425 ? 33.540 8.997 -8.189 1.00 88.69 425 ASN A CA 1
ATOM 3462 C C . ASN A 1 425 ? 32.913 7.983 -9.154 1.00 88.69 425 ASN A C 1
ATOM 3464 O O . ASN A 1 425 ? 31.888 8.292 -9.760 1.00 88.69 425 ASN A O 1
ATOM 3468 N N . ASN A 1 426 ? 33.504 6.792 -9.296 1.00 92.12 426 ASN A N 1
ATOM 3469 C CA . ASN A 1 426 ? 33.088 5.813 -10.300 1.00 92.12 426 ASN A CA 1
ATOM 3470 C C . ASN A 1 426 ? 32.635 4.469 -9.725 1.00 92.12 426 ASN A C 1
ATOM 3472 O O . ASN A 1 426 ? 31.780 3.818 -10.323 1.00 92.12 426 ASN A O 1
ATOM 3476 N N . PHE A 1 427 ? 33.186 4.015 -8.598 1.00 94.06 427 PHE A N 1
ATOM 3477 C CA . PHE A 1 427 ? 32.944 2.646 -8.145 1.00 94.06 427 PHE A CA 1
ATOM 3478 C C . PHE A 1 427 ? 31.700 2.555 -7.279 1.00 94.06 427 PHE A C 1
ATOM 3480 O O . PHE A 1 427 ? 31.440 3.410 -6.437 1.00 94.06 427 PHE A O 1
ATOM 3487 N N . VAL A 1 428 ? 30.975 1.454 -7.431 1.00 94.44 428 VAL A N 1
ATOM 3488 C CA . VAL A 1 428 ? 29.906 1.053 -6.522 1.00 94.44 428 VAL A CA 1
ATOM 3489 C C . VAL A 1 428 ? 30.179 -0.353 -6.018 1.00 94.44 428 VAL A C 1
ATOM 3491 O O . VAL A 1 428 ? 30.657 -1.196 -6.776 1.00 94.44 428 VAL A O 1
ATOM 3494 N N . ALA A 1 429 ? 29.880 -0.619 -4.750 1.00 94.25 429 ALA A N 1
ATOM 3495 C CA . ALA A 1 429 ? 29.949 -1.966 -4.193 1.00 94.25 429 ALA A CA 1
ATOM 3496 C C . ALA A 1 429 ? 28.549 -2.436 -3.814 1.00 94.25 429 ALA A C 1
ATOM 3498 O O . ALA A 1 429 ? 27.960 -1.922 -2.869 1.00 94.25 429 ALA A O 1
ATOM 3499 N N . VAL A 1 430 ? 28.026 -3.431 -4.521 1.00 95.50 430 VAL A N 1
ATOM 3500 C CA . VAL A 1 430 ? 26.719 -4.034 -4.246 1.00 95.50 430 VAL A CA 1
ATOM 3501 C C . VAL A 1 430 ? 26.940 -5.420 -3.658 1.00 95.50 430 VAL A C 1
ATOM 3503 O O . VAL A 1 430 ? 27.613 -6.242 -4.268 1.00 95.50 430 VAL A O 1
ATOM 3506 N N . ASN A 1 431 ? 26.389 -5.691 -2.478 1.00 94.56 431 ASN A N 1
ATOM 3507 C CA . ASN A 1 431 ? 26.398 -7.012 -1.860 1.00 94.56 431 ASN A CA 1
ATOM 3508 C C . ASN A 1 431 ? 24.972 -7.558 -1.772 1.00 94.56 431 ASN A C 1
ATOM 3510 O O . ASN A 1 431 ? 24.155 -7.014 -1.030 1.00 94.56 431 ASN A O 1
ATOM 3514 N N . ILE A 1 432 ? 24.680 -8.616 -2.523 1.00 95.19 432 ILE A N 1
ATOM 3515 C CA . ILE A 1 432 ? 23.355 -9.231 -2.631 1.00 95.19 432 ILE A CA 1
ATOM 3516 C C . ILE A 1 432 ? 23.359 -10.553 -1.863 1.00 95.19 432 ILE A C 1
ATOM 3518 O O . ILE A 1 432 ? 24.117 -11.462 -2.195 1.00 95.19 432 ILE A O 1
ATOM 3522 N N . PHE A 1 433 ? 22.499 -10.690 -0.857 1.00 94.19 433 PHE A N 1
ATOM 3523 C CA . PHE A 1 433 ? 22.455 -11.865 0.018 1.00 94.19 433 PHE A CA 1
ATOM 3524 C C . PHE A 1 433 ? 21.019 -12.230 0.400 1.00 94.19 433 PHE A C 1
ATOM 3526 O O . PHE A 1 433 ? 20.116 -11.401 0.322 1.00 94.19 433 PHE A O 1
ATOM 3533 N N . PHE A 1 434 ? 20.792 -13.470 0.836 1.00 93.06 434 PHE A N 1
ATOM 3534 C CA . PHE A 1 434 ? 19.486 -13.886 1.348 1.00 93.06 434 PHE A CA 1
ATOM 3535 C C . PHE A 1 434 ? 19.273 -13.377 2.772 1.00 93.06 434 PHE A C 1
ATOM 3537 O O . PHE A 1 434 ? 20.124 -13.579 3.644 1.00 93.06 434 PHE A O 1
ATOM 3544 N N . LYS A 1 435 ? 18.129 -12.721 2.992 1.00 89.69 435 LYS A N 1
ATOM 3545 C CA . LYS A 1 435 ? 17.722 -12.195 4.297 1.00 89.69 435 LYS A CA 1
ATOM 3546 C C . LYS A 1 435 ? 17.483 -13.324 5.301 1.00 89.69 435 LYS A C 1
ATOM 3548 O O . LYS A 1 435 ? 17.998 -13.272 6.411 1.00 89.69 435 LYS A O 1
ATOM 3553 N N . ASP A 1 436 ? 16.732 -14.332 4.869 1.00 86.88 436 ASP A N 1
ATOM 3554 C CA . ASP A 1 436 ? 16.281 -15.464 5.674 1.00 86.88 436 ASP A CA 1
ATOM 3555 C C . ASP A 1 436 ? 16.660 -16.782 4.966 1.00 86.88 436 ASP A C 1
ATOM 3557 O O . ASP A 1 436 ? 16.802 -16.817 3.743 1.00 86.88 436 ASP A O 1
ATOM 3561 N N . ASN A 1 437 ? 16.802 -17.885 5.714 1.00 84.75 437 ASN A N 1
ATOM 3562 C CA . ASN A 1 437 ? 17.050 -19.227 5.144 1.00 84.75 437 ASN A CA 1
ATOM 3563 C C . ASN A 1 437 ? 15.777 -19.928 4.641 1.00 84.75 437 ASN A C 1
ATOM 3565 O O . ASN A 1 437 ? 15.764 -21.127 4.358 1.00 84.75 437 ASN A O 1
ATOM 3569 N N . SER A 1 438 ? 14.672 -19.195 4.632 1.00 86.88 438 SER A N 1
ATOM 3570 C CA . SER A 1 438 ? 13.372 -19.687 4.223 1.00 86.88 438 SER A CA 1
ATOM 3571 C C . SER A 1 438 ? 12.821 -18.852 3.093 1.00 86.88 438 SER A C 1
ATOM 3573 O O . SER A 1 438 ? 13.040 -17.643 3.047 1.00 86.88 438 SER A O 1
ATOM 3575 N N . TYR A 1 439 ? 12.018 -19.483 2.251 1.00 91.06 439 TYR A N 1
ATOM 3576 C CA . TYR A 1 439 ? 11.200 -18.790 1.270 1.00 91.06 439 TYR A CA 1
ATOM 3577 C C . TYR A 1 439 ? 9.717 -19.025 1.557 1.00 91.06 439 TYR A C 1
ATOM 3579 O O . TYR A 1 439 ? 9.315 -20.047 2.127 1.00 91.06 439 TYR A O 1
ATOM 3587 N N . THR A 1 440 ? 8.892 -18.056 1.167 1.00 93.88 440 THR A N 1
ATOM 3588 C CA . THR A 1 440 ? 7.439 -18.153 1.336 1.00 93.88 440 THR A CA 1
ATOM 3589 C C . THR A 1 440 ? 6.829 -18.820 0.107 1.00 93.88 440 THR A C 1
ATOM 3591 O O . THR A 1 440 ? 6.940 -18.318 -1.007 1.00 93.88 440 THR A O 1
ATOM 3594 N N . TYR A 1 441 ? 6.188 -19.967 0.303 1.00 94.81 441 TYR A N 1
ATOM 3595 C CA . TYR A 1 441 ? 5.498 -20.739 -0.725 1.00 94.81 441 TYR A CA 1
ATOM 3596 C C . TYR A 1 441 ? 4.001 -20.421 -0.693 1.00 94.81 441 TYR A C 1
ATOM 3598 O O . TYR A 1 441 ? 3.294 -20.805 0.245 1.00 94.81 441 TYR A O 1
ATOM 3606 N N . TYR A 1 442 ? 3.524 -19.732 -1.724 1.00 93.81 442 TYR A N 1
ATOM 3607 C CA . TYR A 1 442 ? 2.118 -19.427 -1.951 1.00 93.81 442 TYR A CA 1
ATOM 3608 C C . TYR A 1 442 ? 1.538 -20.407 -2.970 1.00 93.81 442 TYR A C 1
ATOM 3610 O O . TYR A 1 442 ? 1.877 -20.380 -4.153 1.00 93.81 442 TYR A O 1
ATOM 3618 N N . GLU A 1 443 ? 0.617 -21.256 -2.526 1.00 93.75 443 GLU A N 1
ATOM 3619 C CA . GLU A 1 443 ? -0.082 -22.206 -3.390 1.00 93.75 443 GLU A CA 1
ATOM 3620 C C . GLU A 1 443 ? -1.557 -21.845 -3.510 1.00 93.75 443 GLU A C 1
ATOM 3622 O O . GLU A 1 443 ? -2.296 -21.848 -2.524 1.00 93.75 443 GLU A O 1
ATOM 3627 N N . GLN A 1 444 ? -2.015 -21.571 -4.727 1.00 91.69 444 GLN A N 1
ATOM 3628 C CA . GLN A 1 444 ? -3.432 -21.422 -5.013 1.00 91.69 444 GLN A CA 1
ATOM 3629 C C . GLN A 1 444 ? -4.095 -22.805 -4.974 1.00 91.69 444 GLN A C 1
ATOM 3631 O O . GLN A 1 444 ? -3.777 -23.693 -5.763 1.00 91.69 444 GLN A O 1
ATOM 3636 N N . ILE A 1 445 ? -5.046 -22.985 -4.062 1.00 88.19 445 ILE A N 1
ATOM 3637 C CA . ILE A 1 445 ? -5.828 -24.210 -3.900 1.00 88.19 445 ILE A CA 1
ATOM 3638 C C . ILE A 1 445 ? -7.321 -23.922 -4.087 1.00 88.19 445 ILE A C 1
ATOM 3640 O O . ILE A 1 445 ? -7.797 -22.788 -3.972 1.00 88.19 445 ILE A O 1
ATOM 3644 N N . LYS A 1 446 ? -8.089 -24.967 -4.403 1.00 84.44 446 LYS A N 1
ATOM 3645 C CA . LYS A 1 446 ? -9.551 -24.871 -4.518 1.00 84.44 446 LYS A CA 1
ATOM 3646 C C . LYS A 1 446 ? -10.118 -24.550 -3.134 1.00 84.44 446 LYS A C 1
ATOM 3648 O O . LYS A 1 446 ? -9.803 -25.259 -2.184 1.00 84.44 446 LYS A O 1
ATOM 3653 N N . ALA A 1 447 ? -10.948 -23.510 -3.027 1.00 77.00 447 ALA A N 1
ATOM 3654 C CA . ALA A 1 447 ? -11.488 -23.066 -1.737 1.00 77.00 447 ALA A CA 1
ATOM 3655 C C . ALA A 1 447 ? -12.358 -24.127 -1.051 1.00 77.00 447 ALA A C 1
ATOM 3657 O O . ALA A 1 447 ? -12.517 -24.102 0.161 1.00 77.00 447 ALA A O 1
ATOM 3658 N N . THR A 1 448 ? -12.947 -25.029 -1.839 1.00 76.50 448 THR A N 1
ATOM 3659 C CA . THR A 1 448 ? -13.753 -26.146 -1.351 1.00 76.50 448 THR A CA 1
ATOM 3660 C C . THR A 1 448 ? -13.446 -27.399 -2.163 1.00 76.50 448 THR A C 1
ATOM 3662 O O . THR A 1 448 ? -13.402 -27.375 -3.398 1.00 76.50 448 THR A O 1
ATOM 3665 N N . THR A 1 449 ? -13.239 -28.521 -1.477 1.00 79.50 449 THR A N 1
ATOM 3666 C CA . THR A 1 449 ? -13.138 -29.839 -2.125 1.00 79.50 449 THR A CA 1
ATOM 3667 C C . THR A 1 449 ? -14.500 -30.533 -2.163 1.00 79.50 449 THR A C 1
ATOM 3669 O O . THR A 1 449 ? -15.377 -30.240 -1.357 1.00 79.50 449 THR A O 1
ATOM 3672 N N . VAL A 1 450 ? -14.696 -31.506 -3.063 1.00 78.62 450 VAL A N 1
ATOM 3673 C CA . VAL A 1 450 ? -15.938 -32.311 -3.079 1.00 78.62 450 VAL A CA 1
ATOM 3674 C C . VAL A 1 450 ? -16.138 -33.028 -1.738 1.00 78.62 450 VAL A C 1
ATOM 3676 O O . VAL A 1 450 ? -17.256 -33.091 -1.235 1.00 78.62 450 VAL A O 1
ATOM 3679 N N . SER A 1 451 ? -15.048 -33.504 -1.126 1.00 79.19 451 SER A N 1
ATOM 3680 C CA . SER A 1 451 ? -15.073 -34.111 0.208 1.00 79.19 451 SER A CA 1
ATOM 3681 C C . SER A 1 451 ? -15.516 -33.119 1.280 1.00 79.19 451 SER A C 1
ATOM 3683 O O . SER A 1 451 ? -16.274 -33.482 2.170 1.00 79.19 451 SER A O 1
ATOM 3685 N N . GLU A 1 452 ? -15.072 -31.868 1.202 1.00 76.31 452 GLU A N 1
ATOM 3686 C CA . GLU A 1 452 ? -15.425 -30.819 2.157 1.00 76.31 452 GLU A CA 1
ATOM 3687 C C . GLU A 1 452 ? -16.859 -30.327 1.968 1.00 76.31 452 GLU A C 1
ATOM 3689 O O . GLU A 1 452 ? -17.560 -30.140 2.952 1.00 76.31 452 GLU A O 1
ATOM 3694 N N . VAL A 1 453 ? -17.354 -30.230 0.730 1.00 78.94 453 VAL A N 1
ATOM 3695 C CA . VAL A 1 453 ? -18.779 -29.977 0.460 1.00 78.94 453 VAL A CA 1
ATOM 3696 C C . VAL A 1 453 ? -19.635 -31.110 1.033 1.00 78.94 453 VAL A C 1
ATOM 3698 O O . VAL A 1 453 ? -20.606 -30.849 1.738 1.00 78.94 453 VAL A O 1
ATOM 3701 N N . LEU A 1 454 ? -19.259 -32.374 0.804 1.00 77.25 454 LEU A N 1
ATOM 3702 C CA . LEU A 1 454 ? -19.953 -33.529 1.387 1.00 77.25 454 LEU A CA 1
ATOM 3703 C C . LEU A 1 454 ? -19.848 -33.558 2.918 1.00 77.25 454 LEU A C 1
ATOM 3705 O O . LEU A 1 454 ? -20.828 -33.889 3.583 1.00 77.25 454 LEU A O 1
ATOM 3709 N N . SER A 1 455 ? -18.701 -33.170 3.476 1.00 77.00 455 SER A N 1
ATOM 3710 C CA . SER A 1 455 ? -18.473 -33.051 4.918 1.00 77.00 455 SER A CA 1
ATOM 3711 C C . SER A 1 455 ? -19.306 -31.928 5.530 1.00 77.00 455 SER A C 1
ATOM 3713 O O . SER A 1 455 ? -19.942 -32.138 6.553 1.00 77.00 455 SER A O 1
ATOM 3715 N N . ASN A 1 456 ? -19.401 -30.766 4.884 1.00 77.38 456 ASN A N 1
ATOM 3716 C CA . ASN A 1 456 ? -20.212 -29.635 5.333 1.00 77.38 456 ASN A CA 1
ATOM 3717 C C . ASN A 1 456 ? -21.706 -29.952 5.250 1.00 77.38 456 ASN A C 1
ATOM 3719 O O . ASN A 1 456 ? -22.450 -29.625 6.179 1.00 77.38 456 ASN A O 1
ATOM 3723 N N . ILE A 1 457 ? -22.142 -30.644 4.191 1.00 78.00 457 ILE A N 1
ATOM 3724 C CA . ILE A 1 457 ? -23.504 -31.178 4.078 1.00 78.00 457 ILE A CA 1
ATOM 3725 C C . ILE A 1 457 ? -23.749 -32.188 5.205 1.00 78.00 457 ILE A C 1
ATOM 3727 O O . ILE A 1 457 ? -24.728 -32.052 5.937 1.00 78.00 457 ILE A O 1
ATOM 3731 N N . GLY A 1 458 ? -22.849 -33.154 5.400 1.00 74.00 458 GLY A N 1
ATOM 3732 C CA . GLY A 1 458 ? -22.949 -34.180 6.439 1.00 74.00 458 GLY A CA 1
ATOM 3733 C C . GLY A 1 458 ? -22.934 -33.608 7.859 1.00 74.00 458 GLY A C 1
ATOM 3734 O O . GLY A 1 458 ? -23.769 -33.975 8.678 1.00 74.00 458 GLY A O 1
ATOM 3735 N N . GLY A 1 459 ? -22.051 -32.654 8.138 1.00 75.56 459 GLY A N 1
ATOM 3736 C CA . GLY A 1 459 ? -21.915 -31.956 9.413 1.00 75.56 459 GLY A CA 1
ATOM 3737 C C . GLY A 1 459 ? -23.103 -31.045 9.698 1.00 75.56 459 GLY A C 1
ATOM 3738 O O . GLY A 1 459 ? -23.618 -31.045 10.813 1.00 75.56 459 GLY A O 1
ATOM 3739 N N . SER A 1 460 ? -23.621 -30.344 8.686 1.00 75.81 460 SER A N 1
ATOM 3740 C CA . SER A 1 460 ? -24.865 -29.574 8.809 1.00 75.81 460 SER A CA 1
ATOM 3741 C C . SER A 1 460 ? -26.062 -30.497 9.056 1.00 75.81 460 SER A C 1
ATOM 3743 O O . SER A 1 460 ? -26.882 -30.221 9.930 1.00 75.81 460 SER A O 1
ATOM 3745 N N . MET A 1 461 ? -26.147 -31.637 8.362 1.00 71.25 461 MET A N 1
ATOM 3746 C CA . MET A 1 461 ? -27.169 -32.657 8.618 1.00 71.25 461 MET A CA 1
ATOM 3747 C C . MET A 1 461 ? -27.032 -33.261 10.025 1.00 71.25 461 MET A C 1
ATOM 3749 O O . MET A 1 461 ? -28.034 -33.403 10.723 1.00 71.25 461 MET A O 1
ATOM 3753 N N . GLY A 1 462 ? -25.818 -33.533 10.498 1.00 70.38 462 GLY A N 1
ATOM 3754 C CA . GLY A 1 462 ? -25.571 -34.015 11.857 1.00 70.38 462 GLY A CA 1
ATOM 3755 C C . GLY A 1 462 ? -25.927 -32.996 12.931 1.00 70.38 462 GLY A C 1
ATOM 3756 O O . GLY A 1 462 ? -26.616 -33.323 13.893 1.00 70.38 462 GLY A O 1
ATOM 3757 N N . LEU A 1 463 ? -25.557 -31.731 12.738 1.00 70.50 463 LEU A N 1
ATOM 3758 C CA . LEU A 1 463 ? -25.827 -30.654 13.690 1.00 70.50 463 LEU A CA 1
ATOM 3759 C C . LEU A 1 463 ? -27.312 -30.255 13.755 1.00 70.50 463 LEU A C 1
ATOM 3761 O O . LEU A 1 463 ? -27.787 -29.846 14.823 1.00 70.50 463 LEU A O 1
ATOM 3765 N N . PHE A 1 464 ? -28.031 -30.314 12.626 1.00 62.06 464 PHE A N 1
ATOM 3766 C CA . PHE A 1 464 ? -29.405 -29.805 12.519 1.00 62.06 464 PHE A CA 1
ATOM 3767 C C . PHE A 1 464 ? -30.483 -30.886 12.476 1.00 62.06 464 PHE A C 1
ATOM 3769 O O . PHE A 1 464 ? -31.558 -30.661 13.030 1.00 62.06 464 PHE A O 1
ATOM 3776 N N . LEU A 1 465 ? -30.224 -32.043 11.864 1.00 67.88 465 LEU A N 1
ATOM 3777 C CA . LEU A 1 465 ? -31.152 -33.183 11.869 1.00 67.88 465 LEU A CA 1
ATOM 3778 C C . LEU A 1 465 ? -30.810 -34.208 12.959 1.00 67.88 465 LEU A C 1
ATOM 3780 O O . LEU A 1 465 ? -31.601 -35.120 13.182 1.00 67.88 465 LEU A O 1
ATOM 3784 N N . GLY A 1 466 ? -29.656 -34.080 13.628 1.00 69.94 466 GLY A N 1
ATOM 3785 C CA . GLY A 1 466 ? -29.140 -35.133 14.506 1.00 69.94 466 GLY A CA 1
ATOM 3786 C C . GLY A 1 466 ? -28.719 -36.383 13.729 1.00 69.94 466 GLY A C 1
ATOM 3787 O O . GLY A 1 466 ? -28.590 -37.449 14.324 1.00 69.94 466 GLY A O 1
ATOM 3788 N N . MET A 1 467 ? -28.554 -36.275 12.404 1.00 74.50 467 MET A N 1
ATOM 3789 C CA . MET A 1 467 ? -28.211 -37.409 11.552 1.00 74.50 467 MET A CA 1
ATOM 3790 C C . MET A 1 467 ? -26.743 -37.779 11.722 1.00 74.50 467 MET A C 1
ATOM 3792 O O . MET A 1 467 ? -25.851 -37.038 11.321 1.00 74.50 467 MET A O 1
ATOM 3796 N N . ASN A 1 468 ? -26.482 -38.957 12.264 1.00 74.75 468 ASN A N 1
ATOM 3797 C CA . ASN A 1 468 ? -25.163 -39.574 12.203 1.00 74.75 468 ASN A CA 1
ATOM 3798 C C . ASN A 1 468 ? -25.130 -40.597 11.053 1.00 74.75 468 ASN A C 1
ATOM 3800 O O . ASN A 1 468 ? -26.130 -40.839 10.372 1.00 74.75 468 ASN A O 1
ATOM 3804 N N . ILE A 1 469 ? -23.976 -41.224 10.819 1.00 76.88 469 ILE A N 1
ATOM 3805 C CA . ILE A 1 469 ? -23.881 -42.289 9.811 1.00 76.88 469 ILE A CA 1
ATOM 3806 C C . ILE A 1 469 ? -24.803 -43.476 10.149 1.00 76.88 469 ILE A C 1
ATOM 3808 O O . ILE A 1 469 ? -25.332 -44.131 9.252 1.00 76.88 469 ILE A O 1
ATOM 3812 N N . ILE A 1 470 ? -25.092 -43.679 11.442 1.00 79.12 470 ILE A N 1
ATOM 3813 C CA . ILE A 1 470 ? -26.068 -44.662 11.923 1.00 79.12 470 ILE A CA 1
ATOM 3814 C C . ILE A 1 470 ? -27.477 -44.288 11.445 1.00 79.12 470 ILE A C 1
ATOM 3816 O O . ILE A 1 470 ? -28.196 -45.175 11.009 1.00 79.12 470 ILE A O 1
ATOM 3820 N N . SER A 1 471 ? -27.854 -43.006 11.396 1.00 78.81 471 SER A N 1
ATOM 3821 C CA . SER A 1 471 ? -29.147 -42.538 10.887 1.00 78.81 471 SER A CA 1
ATOM 3822 C C . SER A 1 471 ? -29.341 -42.853 9.408 1.00 78.81 471 SER A C 1
ATOM 3824 O O . SER A 1 471 ? -30.463 -43.108 8.988 1.00 78.81 471 SER A O 1
ATOM 3826 N N . VAL A 1 472 ? -28.277 -42.878 8.600 1.00 76.06 472 VAL A N 1
ATOM 3827 C CA . VAL A 1 472 ? -28.368 -43.357 7.208 1.00 76.06 472 VAL A CA 1
ATOM 3828 C C . VAL A 1 472 ? -28.686 -44.855 7.189 1.00 76.06 472 VAL A C 1
ATOM 3830 O O . VAL A 1 472 ? -29.580 -45.283 6.456 1.00 76.06 472 VAL A O 1
ATOM 3833 N N . GLY A 1 473 ? -28.039 -45.637 8.060 1.00 82.31 473 GLY A N 1
ATOM 3834 C CA . GLY A 1 473 ? -28.386 -47.040 8.303 1.00 82.31 473 GLY A CA 1
ATOM 3835 C C . GLY A 1 473 ? -29.818 -47.222 8.822 1.00 82.31 473 GLY A C 1
ATOM 3836 O O . GLY A 1 473 ? -30.535 -48.104 8.360 1.00 82.31 473 GLY A O 1
ATOM 3837 N N . GLU A 1 474 ? -30.291 -46.351 9.714 1.00 82.06 474 GLU A N 1
ATOM 3838 C CA . GLU A 1 474 ? -31.665 -46.348 10.218 1.00 82.06 474 GLU A CA 1
ATOM 3839 C C . GLU A 1 474 ? -32.667 -45.966 9.137 1.00 82.06 474 GLU A C 1
ATOM 3841 O O . GLU A 1 474 ? -33.724 -46.579 9.093 1.00 82.06 474 GLU A O 1
ATOM 3846 N N . ILE A 1 475 ? -32.361 -45.006 8.256 1.00 82.12 475 ILE A N 1
ATOM 3847 C CA . ILE A 1 475 ? -33.194 -44.656 7.097 1.00 82.12 475 ILE A CA 1
ATOM 3848 C C . ILE A 1 475 ? -33.266 -45.847 6.151 1.00 82.12 475 ILE A C 1
ATOM 3850 O O . ILE A 1 475 ? -34.353 -46.174 5.689 1.00 82.12 475 ILE A O 1
ATOM 3854 N N . TYR A 1 476 ? -32.155 -46.540 5.904 1.00 84.44 476 TYR A N 1
ATOM 3855 C CA . TYR A 1 476 ? -32.152 -47.762 5.107 1.00 84.44 476 TYR A CA 1
ATOM 3856 C C . TYR A 1 476 ? -33.020 -48.853 5.755 1.00 84.44 476 TYR A C 1
ATOM 3858 O O . TYR A 1 476 ? -33.939 -49.373 5.123 1.00 84.44 476 TYR A O 1
ATOM 3866 N N . ILE A 1 477 ? -32.837 -49.117 7.054 1.00 83.25 477 ILE A N 1
ATOM 3867 C CA . ILE A 1 477 ? -33.683 -50.035 7.832 1.00 83.25 477 ILE A CA 1
ATOM 3868 C C . ILE A 1 477 ? -35.142 -49.560 7.853 1.00 83.25 477 ILE A C 1
ATOM 3870 O O . ILE A 1 477 ? -36.057 -50.377 7.841 1.00 83.25 477 ILE A O 1
ATOM 3874 N N . TYR A 1 478 ? -35.397 -48.256 7.887 1.00 81.19 478 TYR A N 1
ATOM 3875 C CA . TYR A 1 478 ? -36.727 -47.659 7.911 1.00 81.19 478 TYR A CA 1
ATOM 3876 C C . TYR A 1 478 ? -37.414 -47.774 6.555 1.00 81.19 478 TYR A C 1
ATOM 3878 O O . TYR A 1 478 ? -38.585 -48.127 6.524 1.00 81.19 478 TYR A O 1
ATOM 3886 N N . LEU A 1 479 ? -36.708 -47.559 5.444 1.00 84.81 479 LEU A N 1
ATOM 3887 C CA . LEU A 1 479 ? -37.201 -47.807 4.091 1.00 84.81 479 LEU A CA 1
ATOM 3888 C C . LEU A 1 479 ? -37.493 -49.295 3.899 1.00 84.81 479 LEU A C 1
ATOM 3890 O O . LEU A 1 479 ? -38.574 -49.632 3.419 1.00 84.81 479 LEU A O 1
ATOM 3894 N N . LEU A 1 480 ? -36.614 -50.179 4.385 1.00 85.38 480 LEU A N 1
ATOM 3895 C CA . LEU A 1 480 ? -36.880 -51.617 4.448 1.00 85.38 480 LEU A CA 1
ATOM 3896 C C . LEU A 1 480 ? -38.114 -51.916 5.307 1.00 85.38 480 LEU A C 1
ATOM 3898 O O . LEU A 1 480 ? -38.976 -52.678 4.888 1.00 85.38 480 LEU A O 1
ATOM 3902 N N . ARG A 1 481 ? -38.271 -51.280 6.476 1.00 76.69 481 ARG A N 1
ATOM 3903 C CA . ARG A 1 481 ? -39.447 -51.440 7.348 1.00 76.69 481 ARG A CA 1
ATOM 3904 C C . ARG A 1 481 ? -40.719 -50.877 6.720 1.00 76.69 481 ARG A C 1
ATOM 3906 O O . ARG A 1 481 ? -41.755 -51.504 6.890 1.00 76.69 481 ARG A O 1
ATOM 3913 N N . ILE A 1 482 ? -40.683 -49.747 6.011 1.00 78.44 482 ILE A N 1
ATOM 3914 C CA . ILE A 1 482 ? -41.829 -49.205 5.264 1.00 78.44 482 ILE A CA 1
ATOM 3915 C C . ILE A 1 482 ? -42.207 -50.185 4.169 1.00 78.44 482 ILE A C 1
ATOM 3917 O O . ILE A 1 482 ? -43.376 -50.545 4.079 1.00 78.44 482 ILE A O 1
ATOM 3921 N N . PHE A 1 483 ? -41.234 -50.641 3.380 1.00 82.75 483 PHE A N 1
ATOM 3922 C CA . PHE A 1 483 ? -41.449 -51.655 2.357 1.00 82.75 483 PHE A CA 1
ATOM 3923 C C . PHE A 1 483 ? -42.114 -52.893 2.977 1.00 82.75 483 PHE A C 1
ATOM 3925 O O . PHE A 1 483 ? -43.154 -53.349 2.508 1.00 82.75 483 PHE A O 1
ATOM 3932 N N . TRP A 1 484 ? -41.636 -53.331 4.144 1.00 74.94 484 TRP A N 1
ATOM 3933 C CA . TRP A 1 484 ? -42.202 -54.468 4.866 1.00 74.94 484 TRP A CA 1
ATOM 3934 C C . TRP A 1 484 ? -43.585 -54.210 5.484 1.00 74.94 484 TRP A C 1
ATOM 3936 O O . TRP A 1 484 ? -44.418 -55.111 5.534 1.00 74.94 484 TRP A O 1
ATOM 3946 N N . ILE A 1 485 ? -43.868 -52.991 5.947 1.00 67.81 485 ILE A N 1
ATOM 3947 C CA . ILE A 1 485 ? -45.179 -52.564 6.469 1.00 67.81 485 ILE A CA 1
ATOM 3948 C C . ILE A 1 485 ? -46.189 -52.380 5.327 1.00 67.81 485 ILE A C 1
ATOM 3950 O O . ILE A 1 485 ? -47.386 -52.593 5.529 1.00 67.81 485 ILE A O 1
ATOM 3954 N N . CYS A 1 486 ? -45.738 -51.991 4.133 1.00 74.81 486 CYS A N 1
ATOM 3955 C CA . CYS A 1 486 ? -46.556 -51.969 2.922 1.00 74.81 486 CYS A CA 1
ATOM 3956 C C . CYS A 1 486 ? -46.957 -53.386 2.506 1.00 74.81 486 CYS A C 1
ATOM 3958 O O . CYS A 1 486 ? -48.106 -53.588 2.123 1.00 74.81 486 CYS A O 1
ATOM 3960 N N . VAL A 1 487 ? -46.059 -54.362 2.669 1.00 80.00 487 VAL A N 1
ATOM 3961 C CA . VAL A 1 487 ? -46.349 -55.781 2.414 1.00 80.00 487 VAL A CA 1
ATOM 3962 C C . VAL A 1 487 ? -47.194 -56.410 3.539 1.00 80.00 487 VAL A C 1
ATOM 3964 O O . VAL A 1 487 ? -48.090 -57.205 3.267 1.00 80.00 487 VAL A O 1
ATOM 3967 N N . SER A 1 488 ? -46.985 -56.041 4.810 1.00 65.31 488 SER A N 1
ATOM 3968 C CA . SER A 1 488 ? -47.610 -56.713 5.963 1.00 65.31 488 SER A CA 1
ATOM 3969 C C . SER A 1 488 ? -48.651 -55.866 6.713 1.00 65.31 488 SER A C 1
ATOM 3971 O O . SER A 1 488 ? -48.332 -54.996 7.533 1.00 65.31 488 SER A O 1
ATOM 3973 N N . LYS A 1 489 ? -49.936 -56.213 6.530 1.00 63.81 489 LYS A N 1
ATOM 3974 C CA . LYS A 1 489 ? -51.093 -55.583 7.205 1.00 63.81 489 LYS A CA 1
ATOM 3975 C C . LYS A 1 489 ? -51.070 -55.714 8.739 1.00 63.81 489 LYS A C 1
ATOM 3977 O O . LYS A 1 489 ? -51.556 -54.817 9.427 1.00 63.81 489 LYS A O 1
ATOM 3982 N N . LYS A 1 490 ? -50.497 -56.795 9.292 1.00 65.31 490 LYS A N 1
ATOM 3983 C CA . LYS A 1 490 ? -50.481 -57.083 10.745 1.00 65.31 490 LYS A CA 1
ATOM 3984 C C . LYS A 1 490 ? -49.611 -56.080 11.509 1.00 65.31 490 LYS A C 1
ATOM 3986 O O . LYS A 1 490 ? -50.010 -55.560 12.547 1.00 65.31 490 LYS A O 1
ATOM 3991 N N . ARG A 1 491 ? -48.455 -55.720 10.944 1.00 59.94 491 ARG A N 1
ATOM 3992 C CA . ARG A 1 491 ? -47.502 -54.794 11.576 1.00 59.94 491 ARG A CA 1
ATOM 3993 C C . ARG A 1 491 ? -47.984 -53.342 11.552 1.00 59.94 491 ARG A C 1
ATOM 3995 O O . ARG A 1 491 ? -47.683 -52.585 12.471 1.00 59.94 491 ARG A O 1
ATOM 4002 N N . ARG A 1 492 ? -48.799 -52.980 10.553 1.00 57.69 492 ARG A N 1
ATOM 4003 C CA . ARG A 1 492 ? -49.433 -51.658 10.439 1.00 57.69 492 ARG A CA 1
ATOM 4004 C C . ARG A 1 492 ? -50.339 -51.340 11.645 1.00 57.69 492 ARG A C 1
ATOM 4006 O O . ARG A 1 492 ? -50.383 -50.185 12.056 1.00 57.69 492 ARG A O 1
ATOM 4013 N N . ARG A 1 493 ? -50.984 -52.346 12.262 1.00 56.25 493 ARG A N 1
ATOM 4014 C CA . ARG A 1 493 ? -51.800 -52.170 13.485 1.00 56.25 493 ARG A CA 1
ATOM 4015 C C . ARG A 1 493 ? -50.944 -51.912 14.733 1.00 56.25 493 ARG A C 1
ATOM 4017 O O . ARG A 1 493 ? -51.185 -50.936 15.434 1.00 56.25 493 ARG A O 1
ATOM 4024 N N . ASN A 1 494 ? -49.872 -52.681 14.935 1.00 56.88 494 ASN A N 1
ATOM 4025 C CA . ASN A 1 494 ? -49.003 -52.550 16.118 1.00 56.88 494 ASN A CA 1
ATOM 4026 C C . ASN A 1 494 ? -48.282 -51.189 16.202 1.00 56.88 494 ASN A C 1
ATOM 4028 O O . ASN A 1 494 ? -48.002 -50.686 17.290 1.00 56.88 494 ASN A O 1
ATOM 4032 N N . VAL A 1 495 ? -47.975 -50.571 15.055 1.00 60.12 495 VAL A N 1
ATOM 4033 C CA . VAL A 1 495 ? -47.359 -49.231 15.016 1.00 60.12 495 VAL A CA 1
ATOM 4034 C C . VAL A 1 495 ? -48.350 -48.145 15.461 1.00 60.12 495 VAL A C 1
ATOM 4036 O O . VAL A 1 495 ? -47.936 -47.188 16.119 1.00 60.12 495 VAL A O 1
ATOM 4039 N N . MET A 1 496 ? -49.651 -48.295 15.176 1.00 55.22 496 MET A N 1
ATOM 4040 C CA . MET A 1 496 ? -50.670 -47.337 15.630 1.00 55.22 496 MET A CA 1
ATOM 4041 C C . MET A 1 496 ? -50.860 -47.365 17.153 1.00 55.22 496 MET A C 1
ATOM 4043 O O . MET A 1 496 ? -51.051 -46.314 17.760 1.00 55.22 496 MET A O 1
ATOM 4047 N N . GLU A 1 497 ? -50.746 -48.534 17.785 1.00 57.44 497 GLU A N 1
ATOM 4048 C CA . GLU A 1 497 ? -50.889 -48.672 19.241 1.00 57.44 497 GLU A CA 1
ATOM 4049 C C . GLU A 1 497 ? -49.707 -48.075 20.012 1.00 57.44 497 GLU A C 1
ATOM 4051 O O . GLU A 1 497 ? -49.908 -47.392 21.017 1.00 57.44 497 GLU A O 1
ATOM 4056 N N . LYS A 1 498 ? -48.471 -48.225 19.511 1.00 53.34 498 LYS A N 1
ATOM 4057 C CA . LYS A 1 498 ? -47.293 -47.585 20.129 1.00 53.34 498 LYS A CA 1
ATOM 4058 C C . LYS A 1 498 ? -47.349 -46.059 20.064 1.00 53.34 498 LYS A C 1
ATOM 4060 O O . LYS A 1 498 ? -46.942 -45.401 21.019 1.00 53.34 498 LYS A O 1
ATOM 4065 N N . LYS A 1 499 ? -47.919 -45.492 18.993 1.00 49.75 499 LYS A N 1
ATOM 4066 C CA . LYS A 1 499 ? -48.069 -44.036 18.837 1.00 49.75 499 LYS A CA 1
ATOM 4067 C C . LYS A 1 499 ? -49.024 -43.419 19.868 1.00 49.75 499 LYS A C 1
ATOM 4069 O O . LYS A 1 499 ? -48.863 -42.250 20.196 1.00 49.75 499 LYS A O 1
ATOM 4074 N N . LYS A 1 500 ? -49.965 -44.201 20.418 1.00 51.00 500 LYS A N 1
ATOM 4075 C CA . LYS A 1 500 ? -50.864 -43.756 21.498 1.00 51.00 500 LYS A CA 1
ATOM 4076 C C . LYS A 1 500 ? -50.176 -43.654 22.869 1.00 51.00 500 LYS A C 1
ATOM 4078 O O . LYS A 1 500 ? -50.668 -42.922 23.716 1.00 51.00 500 LYS A O 1
ATOM 4083 N N . ARG A 1 501 ? -49.052 -44.351 23.102 1.00 48.34 501 ARG A N 1
ATOM 4084 C CA . ARG A 1 501 ? -48.366 -44.383 24.414 1.00 48.34 501 ARG A CA 1
ATOM 4085 C C . ARG A 1 501 ? -47.252 -43.342 24.575 1.00 48.34 501 ARG A C 1
ATOM 4087 O O . ARG A 1 501 ? -46.965 -42.951 25.696 1.00 48.34 501 ARG A O 1
ATOM 4094 N N . SER A 1 502 ? -46.636 -42.869 23.489 1.00 43.78 502 SER A N 1
ATOM 4095 C CA . SER A 1 502 ? -45.491 -41.941 23.561 1.00 43.78 502 SER A CA 1
ATOM 4096 C C . SER A 1 502 ? -45.872 -40.455 23.627 1.00 43.78 502 SER A C 1
ATOM 4098 O O . SER A 1 502 ? -45.044 -39.627 23.996 1.00 43.78 502 SER A O 1
ATOM 4100 N N . SER A 1 503 ? -47.108 -40.088 23.273 1.00 43.25 503 SER A N 1
ATOM 4101 C CA . SER A 1 503 ? -47.571 -38.692 23.275 1.00 43.25 503 SER A CA 1
ATOM 4102 C C . SER A 1 503 ? -47.881 -38.131 24.669 1.00 43.25 503 SER A C 1
ATOM 4104 O O . SER A 1 503 ? -47.955 -36.916 24.812 1.00 43.25 503 SER A O 1
ATOM 4106 N N . SER A 1 504 ? -48.042 -38.977 25.692 1.00 48.31 504 SER A N 1
ATOM 4107 C CA . SER A 1 504 ? -48.421 -38.552 27.049 1.00 48.31 504 SER A CA 1
ATOM 4108 C C . SER A 1 504 ? -47.241 -38.213 27.969 1.00 48.31 504 SER A C 1
ATOM 4110 O O . SER A 1 504 ? -47.428 -37.465 28.919 1.00 48.31 504 SER A O 1
ATOM 4112 N N . GLN A 1 505 ? -46.026 -38.709 27.703 1.00 44.69 505 GLN A N 1
ATOM 4113 C CA . GLN A 1 505 ? -44.875 -38.516 28.606 1.00 44.69 505 GLN A CA 1
ATOM 4114 C C . GLN A 1 505 ? -44.033 -37.262 28.301 1.00 44.69 505 GLN A C 1
ATOM 4116 O O . GLN A 1 505 ? -43.368 -36.736 29.189 1.00 44.69 505 GLN A O 1
ATOM 4121 N N . ILE A 1 506 ? -44.080 -36.731 27.074 1.00 41.06 506 ILE A N 1
ATOM 4122 C CA . ILE A 1 506 ? -43.236 -35.594 26.643 1.00 41.06 506 ILE A CA 1
ATOM 4123 C C . ILE A 1 506 ? -43.785 -34.233 27.129 1.00 41.06 506 ILE A C 1
ATOM 4125 O O . ILE A 1 506 ? -43.061 -33.237 27.149 1.00 41.06 506 ILE A O 1
ATOM 4129 N N . THR A 1 507 ? -45.050 -34.162 27.552 1.00 43.59 507 THR A N 1
ATOM 4130 C CA . THR A 1 507 ? -45.700 -32.909 27.972 1.00 43.59 507 THR A CA 1
ATOM 4131 C C . THR A 1 507 ? -45.422 -32.525 29.431 1.00 43.59 507 THR A C 1
ATOM 4133 O O . THR A 1 507 ? -45.424 -31.335 29.734 1.00 43.59 507 THR A O 1
ATOM 4136 N N . SER A 1 508 ? -45.107 -33.475 30.323 1.00 42.81 508 SER A N 1
ATOM 4137 C CA . SER A 1 508 ? -44.968 -33.200 31.767 1.00 42.81 508 SER A CA 1
ATOM 4138 C C . SER A 1 508 ? -43.678 -32.451 32.140 1.00 42.81 508 SER A C 1
ATOM 4140 O O . SER A 1 508 ? -43.727 -31.487 32.899 1.00 42.81 508 SER A O 1
ATOM 4142 N N . SER A 1 509 ? -42.522 -32.808 31.565 1.00 46.81 509 SER A N 1
ATOM 4143 C CA . SER A 1 509 ? -41.224 -32.224 31.966 1.00 46.81 509 SER A CA 1
ATOM 4144 C C . SER A 1 509 ? -40.984 -30.796 31.453 1.00 46.81 509 SER A C 1
ATOM 4146 O O . SER A 1 509 ? -40.194 -30.043 32.021 1.00 46.81 509 SER A O 1
ATOM 4148 N N . ARG A 1 510 ? -41.694 -30.375 30.396 1.00 42.69 510 ARG A N 1
ATOM 4149 C CA . ARG A 1 510 ? -41.594 -29.012 29.843 1.00 42.69 510 ARG A CA 1
ATOM 4150 C C . ARG A 1 510 ? -42.304 -27.956 30.694 1.00 42.69 510 ARG A C 1
ATOM 4152 O O . ARG A 1 510 ? -41.897 -26.796 30.659 1.00 42.69 510 ARG A O 1
ATOM 4159 N N . HIS A 1 511 ? -43.336 -28.333 31.448 1.00 47.34 511 HIS A N 1
ATOM 4160 C CA . HIS A 1 511 ? -44.115 -27.386 32.250 1.00 47.34 511 HIS A CA 1
ATOM 4161 C C . HIS A 1 511 ? -43.442 -27.021 33.582 1.00 47.34 511 HIS A C 1
ATOM 4163 O O . HIS A 1 511 ? -43.534 -25.864 33.994 1.00 47.34 511 HIS A O 1
ATOM 4169 N N . GLU A 1 512 ? -42.704 -27.940 34.212 1.00 45.97 512 GLU A N 1
ATOM 4170 C CA . GLU A 1 512 ? -41.938 -27.637 35.435 1.00 45.97 512 GLU A CA 1
ATOM 4171 C C . GLU A 1 512 ? -40.743 -26.718 35.163 1.00 45.97 512 GLU A C 1
ATOM 4173 O O . GLU A 1 512 ? -40.554 -25.722 35.864 1.00 45.97 512 GLU A O 1
ATOM 4178 N N . PHE A 1 513 ? -39.994 -26.964 34.083 1.00 49.47 513 PHE A N 1
ATOM 4179 C CA . PHE A 1 513 ? -38.859 -26.112 33.713 1.00 49.47 513 PHE A CA 1
ATOM 4180 C C . PHE A 1 513 ? -39.301 -24.690 33.313 1.00 49.47 513 PHE A C 1
ATOM 4182 O O . PHE A 1 513 ? -38.617 -23.710 33.609 1.00 49.47 513 PHE A O 1
ATOM 4189 N N . ALA A 1 514 ? -40.479 -24.557 32.688 1.00 50.59 514 ALA A N 1
ATOM 4190 C CA . ALA A 1 514 ? -41.054 -23.263 32.320 1.00 50.59 514 ALA A CA 1
ATOM 4191 C C . ALA A 1 514 ? -41.540 -22.446 33.533 1.00 50.59 514 ALA A C 1
ATOM 4193 O O . ALA A 1 514 ? -41.462 -21.218 33.493 1.00 50.59 514 ALA A O 1
ATOM 4194 N N . ARG A 1 515 ? -42.009 -23.093 34.613 1.00 51.06 515 ARG A N 1
ATOM 4195 C CA . ARG A 1 515 ? -42.399 -22.402 35.858 1.00 51.06 515 ARG A CA 1
ATOM 4196 C C . ARG A 1 515 ? -41.191 -21.834 36.603 1.00 51.06 515 ARG A C 1
ATOM 4198 O O . ARG A 1 515 ? -41.240 -20.686 37.032 1.00 51.06 515 ARG A O 1
ATOM 4205 N N . LEU A 1 516 ? -40.091 -22.586 36.696 1.00 53.03 516 LEU A N 1
ATOM 4206 C CA . LEU A 1 516 ? -38.877 -22.141 37.397 1.00 53.03 516 LEU A CA 1
ATOM 4207 C C . LEU A 1 516 ? -38.252 -20.885 36.760 1.00 53.03 516 LEU A C 1
ATOM 4209 O O . LEU A 1 516 ? -37.861 -19.960 37.473 1.00 53.03 516 LEU A O 1
ATOM 4213 N N . GLN A 1 517 ? -38.240 -20.796 35.423 1.00 55.78 517 GLN A N 1
ATOM 4214 C CA . GLN A 1 517 ? -37.654 -19.662 34.693 1.00 55.78 517 GLN A CA 1
ATOM 4215 C C . GLN A 1 517 ? -38.385 -18.323 34.890 1.00 55.78 517 GLN A C 1
ATOM 4217 O O . GLN A 1 517 ? -37.782 -17.272 34.673 1.00 55.78 517 GLN A O 1
ATOM 4222 N N . GLN A 1 518 ? -39.657 -18.325 35.303 1.00 59.94 518 GLN A N 1
ATOM 4223 C CA . GLN A 1 518 ? -40.440 -17.092 35.482 1.00 59.94 518 GLN A CA 1
ATOM 4224 C C . GLN A 1 518 ? -39.985 -16.253 36.684 1.00 59.94 518 GLN A C 1
ATOM 4226 O O . GLN A 1 518 ? -40.315 -15.072 36.767 1.00 59.94 518 GLN A O 1
ATOM 4231 N N . THR A 1 519 ? -39.203 -16.833 37.597 1.00 64.62 519 THR A N 1
ATOM 4232 C CA . THR A 1 519 ? -38.735 -16.147 38.808 1.00 64.62 519 THR A CA 1
ATOM 4233 C C . THR A 1 519 ? -37.396 -15.426 38.622 1.00 64.62 519 THR A C 1
ATOM 4235 O O . THR A 1 519 ? -37.006 -14.642 39.488 1.00 64.62 519 THR A O 1
ATOM 4238 N N . PHE A 1 520 ? -36.681 -15.640 37.515 1.00 78.44 520 PHE A N 1
ATOM 4239 C CA . PHE A 1 520 ? -35.341 -15.082 37.309 1.00 78.44 520 PHE A CA 1
ATOM 4240 C C . PHE A 1 520 ? -35.381 -13.675 36.730 1.00 78.44 520 PHE A C 1
ATOM 4242 O O . PHE A 1 520 ? -36.225 -13.372 35.888 1.00 78.44 520 PHE A O 1
ATOM 4249 N N . CYS A 1 521 ? -34.416 -12.834 37.117 1.00 79.94 521 CYS A N 1
ATOM 4250 C CA . CYS A 1 521 ? -34.273 -11.508 36.526 1.00 79.94 521 CYS A CA 1
ATOM 4251 C C . CYS A 1 521 ? -34.237 -11.600 35.000 1.00 79.94 521 CYS A C 1
ATOM 4253 O O . CYS A 1 521 ? -33.433 -12.329 34.411 1.00 79.94 521 CYS A O 1
ATOM 4255 N N . GLN A 1 522 ? -35.098 -10.825 34.348 1.00 81.81 522 GLN A N 1
ATOM 4256 C CA . GLN A 1 522 ? -35.339 -10.979 32.923 1.00 81.81 522 GLN A CA 1
ATOM 4257 C C . GLN A 1 522 ? -34.139 -10.581 32.044 1.00 81.81 522 GLN A C 1
ATOM 4259 O O . GLN A 1 522 ? -34.085 -10.998 30.886 1.00 81.81 522 GLN A O 1
ATOM 4264 N N . LEU A 1 523 ? -33.164 -9.855 32.599 1.00 80.88 523 LEU A N 1
ATOM 4265 C CA . LEU A 1 523 ? -31.925 -9.466 31.923 1.00 80.88 523 LEU A CA 1
ATOM 4266 C C . LEU A 1 523 ? -30.787 -10.470 32.135 1.00 80.88 523 LEU A C 1
ATOM 4268 O O . LEU A 1 523 ? -30.340 -11.081 31.172 1.00 80.88 523 LEU A O 1
ATOM 4272 N N . CYS A 1 524 ? -30.330 -10.673 33.375 1.00 79.25 524 CYS A N 1
ATOM 4273 C CA . CYS A 1 524 ? -29.173 -11.537 33.652 1.00 79.25 524 CYS A CA 1
ATOM 4274 C C . CYS A 1 524 ? -29.518 -13.024 33.801 1.00 79.25 524 CYS A C 1
ATOM 4276 O O . CYS A 1 524 ? -28.610 -13.841 33.907 1.00 79.25 524 CYS A O 1
ATOM 4278 N N . LYS A 1 525 ? -30.808 -13.383 33.838 1.00 76.44 525 LYS A N 1
ATOM 4279 C CA . LYS A 1 525 ? -31.312 -14.756 34.021 1.00 76.44 525 LYS A CA 1
ATOM 4280 C C . LYS A 1 525 ? -30.808 -15.467 35.282 1.00 76.44 525 LYS A C 1
ATOM 4282 O O . LYS A 1 525 ? -30.967 -16.678 35.391 1.00 76.44 525 LYS A O 1
ATOM 4287 N N . THR A 1 526 ? -30.251 -14.737 36.249 1.00 71.25 526 THR A N 1
ATOM 4288 C CA . THR A 1 526 ? -29.837 -15.306 37.533 1.00 71.25 526 THR A CA 1
ATOM 4289 C C . THR A 1 526 ? -30.968 -15.187 38.564 1.00 71.25 526 THR A C 1
ATOM 4291 O O . THR A 1 526 ? -31.601 -14.128 38.643 1.00 71.25 526 THR A O 1
ATOM 4294 N N . PRO A 1 527 ? -31.238 -16.245 39.356 1.00 63.62 527 PRO A N 1
ATOM 4295 C CA . PRO A 1 527 ? -32.144 -16.174 40.506 1.00 63.62 527 PRO A CA 1
ATOM 4296 C C . PRO A 1 527 ? -31.591 -15.361 41.673 1.00 63.62 527 PRO A C 1
ATOM 4298 O O . PRO A 1 527 ? -32.373 -14.854 42.460 1.00 63.62 527 PRO A O 1
ATOM 4301 N N . SER A 1 528 ? -30.261 -15.295 41.775 1.00 55.88 528 SER A N 1
ATOM 4302 C CA . SER A 1 528 ? -29.489 -14.881 42.950 1.00 55.88 528 SER A CA 1
ATOM 4303 C C . SER A 1 528 ? -30.120 -13.754 43.779 1.00 55.88 528 SER A C 1
ATOM 4305 O O . SER A 1 528 ? -30.155 -12.613 43.315 1.00 55.88 528 SER A O 1
ATOM 4307 N N . ASP A 1 529 ? -30.449 -14.054 45.039 1.00 59.09 529 ASP A N 1
ATOM 4308 C CA . ASP A 1 529 ? -30.954 -13.109 46.055 1.00 59.09 529 ASP A CA 1
ATOM 4309 C C . ASP A 1 529 ? -29.949 -12.001 46.436 1.00 59.09 529 ASP A C 1
ATOM 4311 O O . ASP A 1 529 ? -30.249 -11.106 47.218 1.00 59.09 529 ASP A O 1
ATOM 4315 N N . VAL A 1 530 ? -28.741 -12.038 45.865 1.00 65.56 530 VAL A N 1
ATOM 4316 C CA . VAL A 1 530 ? -27.650 -11.085 46.123 1.00 65.56 530 VAL A CA 1
ATOM 4317 C C . VAL A 1 530 ? -27.988 -9.668 45.638 1.00 65.56 530 VAL A C 1
ATOM 4319 O O . VAL A 1 530 ? -27.476 -8.690 46.179 1.00 65.56 530 VAL A O 1
ATOM 4322 N N . LYS A 1 531 ? -28.824 -9.533 44.601 1.00 69.88 531 LYS A N 1
ATOM 4323 C CA . LYS A 1 531 ? -29.169 -8.239 43.989 1.00 69.88 531 LYS A CA 1
ATOM 4324 C C . LYS A 1 531 ? -30.614 -7.876 44.295 1.00 69.88 531 LYS A C 1
ATOM 4326 O O . LYS A 1 531 ? -31.485 -8.743 44.287 1.00 69.88 531 LYS A O 1
ATOM 4331 N N . PHE A 1 532 ? -30.884 -6.591 44.526 1.00 72.69 532 PHE A N 1
ATOM 4332 C CA . PHE A 1 532 ? -32.231 -6.142 44.868 1.00 72.69 532 PHE A CA 1
ATOM 4333 C C . PHE A 1 532 ? -33.185 -6.374 43.690 1.00 72.69 532 PHE A C 1
ATOM 4335 O O . PHE A 1 532 ? -33.101 -5.727 42.639 1.00 72.69 532 PHE A O 1
ATOM 4342 N N . LYS A 1 533 ? -34.089 -7.335 43.876 1.00 76.75 533 LYS A N 1
ATOM 4343 C CA . LYS A 1 533 ? -35.062 -7.773 42.881 1.00 76.75 533 LYS A CA 1
ATOM 4344 C C . LYS A 1 533 ? -36.388 -7.054 43.093 1.00 76.75 533 LYS A C 1
ATOM 4346 O O . LYS A 1 533 ? -36.939 -7.058 44.188 1.00 76.75 533 LYS A O 1
ATOM 4351 N N . ILE A 1 534 ? -36.919 -6.479 42.020 1.00 81.44 534 ILE A N 1
ATOM 4352 C CA . ILE A 1 534 ? -38.212 -5.796 42.006 1.00 81.44 534 ILE A CA 1
ATOM 4353 C C . ILE A 1 534 ? -39.042 -6.262 40.808 1.00 81.44 534 ILE A C 1
ATOM 4355 O O . ILE A 1 534 ? -38.528 -6.448 39.700 1.00 81.44 534 ILE A O 1
ATOM 4359 N N . ASN A 1 535 ? -40.342 -6.454 41.025 1.00 84.31 535 ASN A N 1
ATOM 4360 C CA . ASN A 1 535 ? -41.266 -6.873 39.977 1.00 84.31 535 ASN A CA 1
ATOM 4361 C C . ASN A 1 535 ? -41.893 -5.648 39.314 1.00 84.31 535 ASN A C 1
ATOM 4363 O O . ASN A 1 535 ? -42.267 -4.678 39.974 1.00 84.31 535 ASN A O 1
ATOM 4367 N N . CYS A 1 536 ? -42.027 -5.683 37.990 1.00 86.44 536 CYS A N 1
ATOM 4368 C CA . CYS A 1 536 ? -42.740 -4.632 37.279 1.00 86.44 536 CYS A CA 1
ATOM 4369 C C . CYS A 1 536 ? -44.213 -4.598 37.704 1.00 86.44 536 CYS A C 1
ATOM 4371 O O . CYS A 1 536 ? -44.913 -5.586 37.545 1.00 86.44 536 CYS A O 1
ATOM 4373 N N . TYR A 1 537 ? -44.722 -3.435 38.105 1.00 82.94 537 TYR A N 1
ATOM 4374 C CA . TYR A 1 537 ? -46.119 -3.259 38.512 1.00 82.94 537 TYR A CA 1
ATOM 4375 C C . TYR A 1 537 ? -47.155 -3.626 37.428 1.00 82.94 537 TYR A C 1
ATOM 4377 O O . TYR A 1 537 ? -48.300 -3.907 37.746 1.00 82.94 537 TYR A O 1
ATOM 4385 N N . ILE A 1 538 ? -46.779 -3.588 36.143 1.00 83.81 538 ILE A N 1
ATOM 4386 C CA . ILE A 1 538 ? -47.709 -3.808 35.020 1.00 83.81 538 ILE A CA 1
ATOM 4387 C C . ILE A 1 538 ? -47.649 -5.244 34.495 1.00 83.81 538 ILE A C 1
ATOM 4389 O O . ILE A 1 538 ? -48.682 -5.832 34.204 1.00 83.81 538 ILE A O 1
ATOM 4393 N N . CYS A 1 539 ? -46.448 -5.795 34.304 1.00 85.50 539 CYS A N 1
ATOM 4394 C CA . CYS A 1 539 ? -46.276 -7.124 33.707 1.00 85.50 539 CYS A CA 1
ATOM 4395 C C . CYS A 1 539 ? -45.757 -8.178 34.686 1.00 85.50 539 CYS A C 1
ATOM 4397 O O . CYS A 1 539 ? -45.474 -9.292 34.253 1.00 85.50 539 CYS A O 1
ATOM 4399 N N . GLU A 1 540 ? -45.543 -7.798 35.949 1.00 84.50 540 GLU A N 1
ATOM 4400 C CA . GLU A 1 540 ? -45.079 -8.627 37.074 1.00 84.50 540 GLU A CA 1
ATOM 4401 C C . GLU A 1 540 ? -43.733 -9.331 36.866 1.00 84.50 540 GLU A C 1
ATOM 4403 O O . GLU A 1 540 ? -43.250 -10.055 37.732 1.00 84.50 540 GLU A O 1
ATOM 4408 N N . ARG A 1 541 ? -43.061 -9.065 35.742 1.00 86.38 541 ARG A N 1
ATOM 4409 C CA . ARG A 1 541 ? -41.755 -9.644 35.439 1.00 86.38 541 ARG A CA 1
ATOM 4410 C C . ARG A 1 541 ? -40.695 -9.118 36.412 1.00 86.38 541 ARG A C 1
ATOM 4412 O O . ARG A 1 541 ? -40.632 -7.899 36.615 1.00 86.38 541 ARG A O 1
ATOM 4419 N N . PRO A 1 542 ? -39.841 -9.999 36.952 1.00 84.44 542 PRO A N 1
ATOM 4420 C CA . PRO A 1 542 ? -38.776 -9.621 37.871 1.00 84.44 542 PRO A CA 1
ATOM 4421 C C . PRO A 1 542 ? -37.555 -9.024 37.160 1.00 84.44 542 PRO A C 1
ATOM 4423 O O . PRO A 1 542 ? -37.097 -9.527 36.128 1.00 84.44 542 PRO A O 1
ATOM 4426 N N . PHE A 1 543 ? -36.974 -7.984 37.755 1.00 85.62 543 PHE A N 1
ATOM 4427 C CA . PHE A 1 543 ? -35.730 -7.350 37.318 1.00 85.62 543 PHE A CA 1
ATOM 4428 C C . PHE A 1 543 ? -34.838 -7.023 38.519 1.00 85.62 543 PHE A C 1
ATOM 4430 O O . PHE A 1 543 ? -35.332 -6.732 39.604 1.00 85.62 543 PHE A O 1
ATOM 4437 N N . HIS A 1 544 ? -33.525 -7.003 38.304 1.00 86.12 544 HIS A N 1
ATOM 4438 C CA . HIS A 1 544 ? -32.589 -6.347 39.219 1.00 86.12 544 HIS A CA 1
ATOM 4439 C C . HIS A 1 544 ? -32.448 -4.881 38.806 1.00 86.12 544 HIS A C 1
ATOM 4441 O O . HIS A 1 544 ? -32.239 -4.596 37.619 1.00 86.12 544 HIS A O 1
ATOM 4447 N N . LEU A 1 545 ? -32.536 -3.952 39.760 1.00 81.69 545 LEU A N 1
ATOM 4448 C CA . LEU A 1 545 ? -32.367 -2.525 39.461 1.00 81.69 545 LEU A CA 1
ATOM 4449 C C . LEU A 1 545 ? -30.942 -2.208 38.980 1.00 81.69 545 LEU A C 1
ATOM 4451 O O . LEU A 1 545 ? -30.763 -1.358 38.106 1.00 81.69 545 LEU A O 1
ATOM 4455 N N . GLU A 1 546 ? -29.943 -2.949 39.462 1.00 80.50 546 GLU A N 1
ATOM 4456 C CA . GLU A 1 546 ? -28.554 -2.853 39.009 1.00 80.50 546 GLU A CA 1
ATOM 4457 C C . GLU A 1 546 ? -28.417 -3.286 37.542 1.00 80.50 546 GLU A C 1
ATOM 4459 O O . GLU A 1 546 ? -27.743 -2.621 36.759 1.00 80.50 546 GLU A O 1
ATOM 4464 N N . CYS A 1 547 ? -29.114 -4.355 37.124 1.00 82.56 547 CYS A N 1
ATOM 4465 C CA . CYS A 1 547 ? -29.133 -4.790 35.719 1.00 82.56 547 CYS A CA 1
ATOM 4466 C C . CYS A 1 547 ? -29.796 -3.762 34.793 1.00 82.56 547 CYS A C 1
ATOM 4468 O O . CYS A 1 547 ? -29.518 -3.748 33.598 1.00 82.56 547 CYS A O 1
ATOM 4470 N N . LEU A 1 548 ? -30.658 -2.902 35.338 1.00 82.88 548 LEU A N 1
ATOM 4471 C CA . LEU A 1 548 ? -31.287 -1.789 34.631 1.00 82.88 548 LEU A CA 1
ATOM 4472 C C . LEU A 1 548 ? -30.474 -0.487 34.698 1.00 82.88 548 LEU A C 1
ATOM 4474 O O . LEU A 1 548 ? -30.960 0.565 34.277 1.00 82.88 548 LEU A O 1
ATOM 4478 N N . LEU A 1 549 ? -29.239 -0.548 35.205 1.00 79.88 549 LEU A N 1
ATOM 4479 C CA . LEU A 1 549 ? -28.320 0.583 35.335 1.00 79.88 549 LEU A CA 1
ATOM 4480 C C . LEU A 1 549 ? -28.890 1.727 36.191 1.00 79.88 549 LEU A C 1
ATOM 4482 O O . LEU A 1 549 ? -28.586 2.901 35.953 1.00 79.88 549 LEU A O 1
ATOM 4486 N N . PHE A 1 550 ? -29.749 1.437 37.174 1.00 77.06 550 PHE A N 1
ATOM 4487 C CA . PHE A 1 550 ? -30.217 2.456 38.118 1.00 77.06 550 PHE A CA 1
ATOM 4488 C C . PHE A 1 550 ? -29.049 2.945 38.985 1.00 77.06 550 PHE A C 1
ATOM 4490 O O . PHE A 1 550 ? -28.174 2.174 39.360 1.00 77.06 550 PHE A O 1
ATOM 4497 N N . LYS A 1 551 ? -29.018 4.254 39.276 1.00 75.25 551 LYS A N 1
ATOM 4498 C CA . LYS A 1 551 ? -28.026 4.811 40.209 1.00 75.25 551 LYS A CA 1
ATOM 4499 C C . LYS A 1 551 ? -28.406 4.390 41.625 1.00 75.25 551 LYS A C 1
ATOM 4501 O O . LYS A 1 551 ? -29.594 4.262 41.912 1.00 75.25 551 LYS A O 1
ATOM 4506 N N . GLU A 1 552 ? -27.428 4.287 42.514 1.00 72.50 552 GLU A N 1
ATOM 4507 C CA . GLU A 1 552 ? -27.634 3.874 43.906 1.00 72.50 552 GLU A CA 1
ATOM 4508 C C . GLU A 1 552 ? -28.727 4.679 44.625 1.00 72.50 552 GLU A C 1
ATOM 4510 O O . GLU A 1 552 ? -29.622 4.099 45.225 1.00 72.50 552 GLU A O 1
ATOM 4515 N N . LYS A 1 553 ? -28.770 6.007 44.446 1.00 70.50 553 LYS A N 1
ATOM 4516 C CA . LYS A 1 553 ? -29.839 6.863 45.001 1.00 70.50 553 LYS A CA 1
ATOM 4517 C C . LYS A 1 553 ? -31.247 6.449 44.553 1.00 70.50 553 LYS A C 1
ATOM 4519 O O . LYS A 1 553 ? -32.188 6.508 45.339 1.00 70.50 553 LYS A O 1
ATOM 4524 N N . SER A 1 554 ? -31.404 6.027 43.298 1.00 72.94 554 SER A N 1
ATOM 4525 C CA . SER A 1 554 ? -32.682 5.529 42.780 1.00 72.94 554 SER A CA 1
ATOM 4526 C C . SER A 1 554 ? -32.975 4.116 43.287 1.00 72.94 554 SER A C 1
ATOM 4528 O O . SER A 1 554 ? -34.127 3.807 43.566 1.00 72.94 554 SER A O 1
ATOM 4530 N N . ILE A 1 555 ? -31.948 3.272 43.446 1.00 75.38 555 ILE A N 1
ATOM 4531 C CA . ILE A 1 555 ? -32.078 1.942 44.059 1.00 75.38 555 ILE A CA 1
ATOM 4532 C C . ILE A 1 555 ? -32.560 2.081 45.509 1.00 75.38 555 ILE A C 1
ATOM 4534 O O . ILE A 1 555 ? -33.539 1.441 45.880 1.00 75.38 555 ILE A O 1
ATOM 4538 N N . ASN A 1 556 ? -31.946 2.969 46.293 1.00 75.19 556 ASN A N 1
ATOM 4539 C CA . ASN A 1 556 ? -32.321 3.243 47.682 1.00 75.19 556 ASN A CA 1
ATOM 4540 C C . ASN A 1 556 ? -33.740 3.815 47.778 1.00 75.19 556 ASN A C 1
ATOM 4542 O O . ASN A 1 556 ? -34.520 3.352 48.603 1.00 75.19 556 ASN A O 1
ATOM 4546 N N . PHE A 1 557 ? -34.127 4.709 46.858 1.00 72.38 557 PHE A N 1
ATOM 4547 C CA . PHE A 1 557 ? -35.510 5.186 46.755 1.00 72.38 557 PHE A CA 1
ATOM 4548 C C . PHE A 1 557 ? -36.525 4.038 46.597 1.00 72.38 557 PHE A C 1
ATOM 4550 O O . PHE A 1 557 ? -37.590 4.087 47.207 1.00 72.38 557 PHE A O 1
ATOM 4557 N N . PHE A 1 558 ? -36.216 3.002 45.809 1.00 75.75 558 PHE A N 1
ATOM 4558 C CA . PHE A 1 558 ? -37.093 1.832 45.673 1.00 75.75 558 PHE A CA 1
ATOM 4559 C C . PHE A 1 558 ? -36.991 0.857 46.856 1.00 75.75 558 PHE A C 1
ATOM 4561 O O . PHE A 1 558 ? -38.018 0.303 47.241 1.00 75.75 558 PHE A O 1
ATOM 4568 N N . LYS A 1 559 ? -35.805 0.676 47.458 1.00 73.69 559 LYS A N 1
ATOM 4569 C CA . LYS A 1 559 ? -35.607 -0.158 48.661 1.00 73.69 559 LYS A CA 1
ATOM 4570 C C . LYS A 1 559 ? -36.401 0.368 49.858 1.00 73.69 559 LYS A C 1
ATOM 4572 O O . LYS A 1 559 ? -37.094 -0.404 50.509 1.00 73.69 559 LYS A O 1
ATOM 4577 N N . GLU A 1 560 ? -36.351 1.675 50.114 1.00 70.06 560 GLU A N 1
ATOM 4578 C CA . GLU A 1 560 ? -37.059 2.316 51.233 1.00 70.06 560 GLU A CA 1
ATOM 4579 C C . GLU A 1 560 ? -38.587 2.334 51.052 1.00 70.06 560 GLU A C 1
ATOM 4581 O O . GLU A 1 560 ? -39.326 2.391 52.030 1.00 70.06 560 GLU A O 1
ATOM 4586 N N . LYS A 1 561 ? -39.083 2.303 49.807 1.00 60.84 561 LYS A N 1
ATOM 4587 C CA . LYS A 1 561 ? -40.505 2.514 49.477 1.00 60.84 561 LYS A CA 1
ATOM 4588 C C . LYS A 1 561 ? -41.159 1.376 48.694 1.00 60.84 561 LYS A C 1
ATOM 4590 O O . LYS A 1 561 ? -42.085 1.644 47.921 1.00 60.84 561 LYS A O 1
ATOM 4595 N N . CYS A 1 562 ? -40.733 0.125 48.897 1.00 51.69 562 CYS A N 1
ATOM 4596 C CA . CYS A 1 562 ? -41.216 -1.045 48.141 1.00 51.69 562 CYS A CA 1
ATOM 4597 C C . CYS A 1 562 ? -42.754 -1.116 47.965 1.00 51.69 562 CYS A C 1
ATOM 4599 O O . CYS A 1 562 ? -43.220 -1.626 46.950 1.00 51.69 562 CYS A O 1
ATOM 4601 N N . ASN A 1 563 ? -43.545 -0.536 48.879 1.00 47.97 563 ASN A N 1
ATOM 4602 C CA . ASN A 1 563 ? -45.009 -0.618 48.840 1.00 47.97 563 ASN A CA 1
ATOM 4603 C C . ASN A 1 563 ? -45.740 0.570 48.174 1.00 47.97 563 ASN A C 1
ATOM 4605 O O . ASN A 1 563 ? -46.922 0.443 47.868 1.00 47.97 563 ASN A O 1
ATOM 4609 N N . GLU A 1 564 ? -45.084 1.702 47.884 1.00 54.72 564 GLU A N 1
ATOM 4610 C CA . GLU A 1 564 ? -45.755 2.872 47.265 1.00 54.72 564 GLU A CA 1
ATOM 4611 C C . GLU A 1 564 ? -45.250 3.197 45.848 1.00 54.72 564 GLU A C 1
ATOM 4613 O O . GLU A 1 564 ? -45.991 3.719 45.008 1.00 54.72 564 GLU A O 1
ATOM 4618 N N . GLY A 1 565 ? -43.982 2.896 45.550 1.00 56.72 565 GLY A N 1
ATOM 4619 C CA . GLY A 1 565 ? -43.369 3.178 44.253 1.00 56.72 565 GLY A CA 1
ATOM 4620 C C . GLY A 1 565 ? -43.692 2.107 43.211 1.00 56.72 565 GLY A C 1
ATOM 4621 O O . GLY A 1 565 ? -43.029 1.078 43.157 1.00 56.72 565 GLY A O 1
ATOM 4622 N N . LYS A 1 566 ? -44.658 2.361 42.319 1.00 73.50 566 LYS A N 1
ATOM 4623 C CA . LYS A 1 566 ? -45.012 1.445 41.213 1.00 73.50 566 LYS A CA 1
ATOM 4624 C C . LYS A 1 566 ? -43.909 1.388 40.141 1.00 73.50 566 LYS A C 1
ATOM 4626 O O . LYS A 1 566 ? -44.012 2.057 39.110 1.00 73.50 566 LYS A O 1
ATOM 4631 N N . PHE A 1 567 ? -42.854 0.602 40.370 1.00 82.44 567 PHE A N 1
ATOM 4632 C CA . PHE A 1 567 ? -41.778 0.362 39.400 1.00 82.44 567 PHE A CA 1
ATOM 4633 C C . PHE A 1 567 ? -42.330 -0.189 38.073 1.00 82.44 567 PHE A C 1
ATOM 4635 O O . PHE A 1 567 ? -43.166 -1.093 38.043 1.00 82.44 567 PHE A O 1
ATOM 4642 N N . ARG A 1 568 ? -41.845 0.341 36.946 1.00 85.00 568 ARG A N 1
ATOM 4643 C CA . ARG A 1 568 ? -42.211 -0.112 35.596 1.00 85.00 568 ARG A CA 1
ATOM 4644 C C . ARG A 1 568 ? -40.946 -0.491 34.834 1.00 85.00 568 ARG A C 1
ATOM 4646 O O . ARG A 1 568 ? -40.017 0.305 34.756 1.00 85.00 568 ARG A O 1
ATOM 4653 N N . CYS A 1 569 ? -40.923 -1.687 34.249 1.00 87.50 569 CYS A N 1
ATOM 4654 C CA . CYS A 1 569 ? -39.800 -2.143 33.429 1.00 87.50 569 CYS A CA 1
ATOM 4655 C C . CYS A 1 569 ? -39.694 -1.347 32.110 1.00 87.50 569 CYS A C 1
ATOM 4657 O O . CYS A 1 569 ? -40.688 -0.750 31.688 1.00 87.50 569 CYS A O 1
ATOM 4659 N N . PRO A 1 570 ? -38.551 -1.394 31.395 1.00 87.62 570 PRO A N 1
ATOM 4660 C CA . PRO A 1 570 ? -38.343 -0.677 30.125 1.00 87.62 570 PRO A CA 1
ATOM 4661 C C . PRO A 1 570 ? -39.394 -0.927 29.030 1.00 87.62 570 PRO A C 1
ATOM 4663 O O . PRO A 1 570 ? -39.582 -0.099 28.131 1.00 87.62 570 PRO A O 1
ATOM 4666 N N . ARG A 1 571 ? -40.095 -2.064 29.105 1.00 87.00 571 ARG A N 1
ATOM 4667 C CA . ARG A 1 571 ? -41.217 -2.414 28.227 1.00 87.00 571 ARG A CA 1
ATOM 4668 C C . ARG A 1 571 ? -42.523 -1.704 28.583 1.00 87.00 571 ARG A C 1
ATOM 4670 O O . ARG A 1 571 ? -43.291 -1.385 27.684 1.00 87.00 571 ARG A O 1
ATOM 4677 N N . CYS A 1 572 ? -42.790 -1.507 29.872 1.00 87.44 572 CYS A N 1
ATOM 4678 C CA . CYS A 1 572 ? -44.063 -0.973 30.371 1.00 87.44 572 CYS A CA 1
ATOM 4679 C C . CYS A 1 572 ? -43.966 0.495 30.802 1.00 87.44 572 CYS A C 1
ATOM 4681 O O . CYS A 1 572 ? -44.980 1.132 31.081 1.00 87.44 572 CYS A O 1
ATOM 4683 N N . ILE A 1 573 ? -42.750 1.027 30.911 1.00 87.62 573 ILE A N 1
ATOM 4684 C CA . ILE A 1 573 ? -42.517 2.426 31.233 1.00 87.62 573 ILE A CA 1
ATOM 4685 C C . ILE A 1 573 ? -42.764 3.293 29.991 1.00 87.62 573 ILE A C 1
ATOM 4687 O O . ILE A 1 573 ? -42.288 3.013 28.888 1.00 87.62 573 ILE A O 1
ATOM 4691 N N . THR A 1 574 ? -43.532 4.355 30.185 1.00 88.88 574 THR A N 1
ATOM 4692 C CA . THR A 1 574 ? -43.950 5.301 29.149 1.00 88.88 574 THR A CA 1
ATOM 4693 C C . THR A 1 574 ? -43.528 6.707 29.548 1.00 88.88 574 THR A C 1
ATOM 4695 O O . THR A 1 574 ? -43.215 6.953 30.714 1.00 88.88 574 THR A O 1
ATOM 4698 N N . CYS A 1 575 ? -43.553 7.642 28.602 1.00 88.06 575 CYS A N 1
ATOM 4699 C CA . CYS A 1 575 ? -43.386 9.057 28.893 1.00 88.06 575 CYS A CA 1
ATOM 4700 C C . CYS A 1 575 ? -44.386 9.503 29.964 1.00 88.06 575 CYS A C 1
ATOM 4702 O O . CYS A 1 575 ? -45.573 9.184 29.885 1.00 88.06 575 CYS A O 1
ATOM 4704 N N . GLU A 1 576 ? -43.927 10.271 30.949 1.00 82.44 576 GLU A N 1
ATOM 4705 C CA . GLU A 1 576 ? -44.795 10.720 32.036 1.00 82.44 576 GLU A CA 1
ATOM 4706 C C . GLU A 1 576 ? -45.889 11.697 31.574 1.00 82.44 576 GLU A C 1
ATOM 4708 O O . GLU A 1 576 ? -46.929 11.789 32.222 1.00 82.44 576 GLU A O 1
ATOM 4713 N N . ILE A 1 577 ? -45.691 12.382 30.445 1.00 81.44 577 ILE A N 1
ATOM 4714 C CA . ILE A 1 577 ? -46.612 13.403 29.928 1.00 81.44 577 ILE A CA 1
ATOM 4715 C C . ILE A 1 577 ? -47.571 12.799 28.901 1.00 81.44 577 ILE A C 1
ATOM 4717 O O . ILE A 1 577 ? -48.759 12.688 29.179 1.00 81.44 577 ILE A O 1
ATOM 4721 N N . CYS A 1 578 ? -47.072 12.365 27.740 1.00 86.62 578 CYS A N 1
ATOM 4722 C CA . CYS A 1 578 ? -47.931 11.845 26.671 1.00 86.62 578 CYS A CA 1
ATOM 4723 C C . CYS A 1 578 ? -48.329 10.373 26.844 1.00 86.62 578 CYS A C 1
ATOM 4725 O O . CYS A 1 578 ? -49.097 9.863 26.041 1.00 86.62 578 CYS A O 1
ATOM 4727 N N . LYS A 1 579 ? -47.793 9.674 27.856 1.00 88.25 579 LYS A N 1
ATOM 4728 C CA . LYS A 1 579 ? -48.011 8.234 28.099 1.00 88.25 579 LYS A CA 1
ATOM 4729 C C . LYS A 1 579 ? -47.637 7.318 26.920 1.00 88.25 579 LYS A C 1
ATOM 4731 O O . LYS A 1 579 ? -47.961 6.136 26.932 1.00 88.25 579 LYS A O 1
ATOM 4736 N N . GLU A 1 580 ? -46.844 7.816 25.972 1.00 89.50 580 GLU A N 1
ATOM 4737 C CA . GLU A 1 580 ? -46.307 7.043 24.849 1.00 89.50 580 GLU A CA 1
ATOM 4738 C C . GLU A 1 580 ? -45.024 6.279 25.206 1.00 89.50 580 GLU A C 1
ATOM 4740 O O . GLU A 1 580 ? -44.267 6.660 26.102 1.00 89.50 580 GLU A O 1
ATOM 4745 N N . MET A 1 581 ? -44.739 5.205 24.466 1.00 89.50 581 MET A N 1
ATOM 4746 C CA . MET A 1 581 ? -43.486 4.452 24.594 1.00 89.50 581 MET A CA 1
ATOM 4747 C C . MET A 1 581 ? -42.278 5.333 24.241 1.00 89.50 581 MET A C 1
ATOM 4749 O O . MET A 1 581 ? -42.272 6.001 23.208 1.00 89.50 581 MET A O 1
ATOM 4753 N N . ILE A 1 582 ? -41.228 5.297 25.068 1.00 90.06 582 ILE A N 1
ATOM 4754 C CA . ILE A 1 582 ? -39.967 5.994 24.773 1.00 90.06 582 ILE A CA 1
ATOM 4755 C C . ILE A 1 582 ? -39.268 5.288 23.611 1.00 90.06 582 ILE A C 1
ATOM 4757 O O . ILE A 1 582 ? -38.917 4.109 23.731 1.00 90.06 582 ILE A O 1
ATOM 4761 N N . LEU A 1 583 ? -39.097 6.007 22.501 1.00 88.31 583 LEU A N 1
ATOM 4762 C CA . LEU A 1 583 ? -38.440 5.522 21.284 1.00 88.31 583 LEU A CA 1
ATOM 4763 C C . LEU A 1 583 ? -37.135 6.254 20.989 1.00 88.31 583 LEU A C 1
ATOM 4765 O O . LEU A 1 583 ? -36.214 5.657 20.446 1.00 88.31 583 LEU A O 1
ATOM 4769 N N . ASN A 1 584 ? -37.075 7.542 21.316 1.00 85.88 584 ASN A N 1
ATOM 4770 C CA . ASN A 1 584 ? -35.962 8.405 20.973 1.00 85.88 584 ASN A CA 1
ATOM 4771 C C . ASN A 1 584 ? -34.908 8.442 22.089 1.00 85.88 584 ASN A C 1
ATOM 4773 O O . ASN A 1 584 ? -35.249 8.278 23.259 1.00 85.88 584 ASN A O 1
ATOM 4777 N N . PRO A 1 585 ? -33.634 8.685 21.748 1.00 89.88 585 PRO A N 1
ATOM 4778 C CA . PRO A 1 585 ? -32.529 8.680 22.707 1.00 89.88 585 PRO A CA 1
ATOM 4779 C C . PRO A 1 585 ? -32.459 9.927 23.616 1.00 89.88 585 PRO A C 1
ATOM 4781 O O . PRO A 1 585 ? -31.821 9.868 24.664 1.00 89.88 585 PRO A O 1
ATOM 4784 N N . GLU A 1 586 ? -33.120 11.035 23.263 1.00 86.75 586 GLU A N 1
ATOM 4785 C CA . GLU A 1 586 ? -33.020 12.355 23.931 1.00 86.75 586 GLU A CA 1
ATOM 4786 C C . GLU A 1 586 ? -33.999 12.549 25.105 1.00 86.75 586 GLU A C 1
ATOM 4788 O O . GLU A 1 586 ? -34.337 13.665 25.494 1.00 86.75 586 GLU A O 1
ATOM 4793 N N . PHE A 1 587 ? -34.513 11.462 25.677 1.00 87.31 587 PHE A N 1
ATOM 4794 C CA . PHE A 1 587 ? -35.438 11.534 26.806 1.00 87.31 587 PHE A CA 1
ATOM 4795 C C . PHE A 1 587 ? -34.704 11.822 28.131 1.00 87.31 587 PHE A C 1
ATOM 4797 O O . PHE A 1 587 ? -33.662 11.234 28.452 1.00 87.31 587 PHE A O 1
ATOM 4804 N N . ILE A 1 588 ? -35.307 12.658 28.973 1.00 82.62 588 ILE A N 1
ATOM 4805 C CA . ILE A 1 588 ? -34.810 12.977 30.321 1.00 82.62 588 ILE A CA 1
ATOM 4806 C C . ILE A 1 588 ? -35.502 12.063 31.338 1.00 82.62 588 ILE A C 1
ATOM 4808 O O . ILE A 1 588 ? -36.613 11.597 31.111 1.00 82.62 588 ILE A O 1
ATOM 4812 N N . GLU A 1 589 ? -34.847 11.754 32.456 1.00 81.81 589 GLU A N 1
ATOM 4813 C CA . GLU A 1 589 ? -35.423 10.966 33.553 1.00 81.81 589 GLU A CA 1
ATOM 4814 C C . GLU A 1 589 ? -35.597 11.844 34.784 1.00 81.81 589 GLU A C 1
ATOM 4816 O O . GLU A 1 589 ? -34.762 12.697 35.077 1.00 81.81 589 GLU A O 1
ATOM 4821 N N . CYS A 1 590 ? -36.652 11.578 35.549 1.00 76.88 590 CYS A N 1
ATOM 4822 C CA . CYS A 1 590 ? -36.812 12.165 36.865 1.00 76.88 590 CYS A CA 1
ATOM 4823 C C . CYS A 1 590 ? -35.621 11.810 37.766 1.00 76.88 590 CYS A C 1
ATOM 4825 O O . CYS A 1 590 ? -35.305 10.632 37.932 1.00 76.88 590 CYS A O 1
ATOM 4827 N N . PHE A 1 591 ? -35.038 12.809 38.431 1.00 72.12 591 PHE A N 1
ATOM 4828 C CA . PHE A 1 591 ? -33.855 12.635 39.282 1.00 72.12 591 PHE A CA 1
ATOM 4829 C C . PHE A 1 591 ? -34.022 11.552 40.368 1.00 72.12 591 PHE A C 1
ATOM 4831 O O . PHE A 1 591 ? -33.106 10.773 40.606 1.00 72.12 591 PHE A O 1
ATOM 4838 N N . ASN A 1 592 ? -35.199 11.467 40.998 1.00 71.62 592 ASN A N 1
ATOM 4839 C CA . ASN A 1 592 ? -35.461 10.500 42.069 1.00 71.62 592 ASN A CA 1
ATOM 4840 C C . ASN A 1 592 ? -35.949 9.136 41.548 1.00 71.62 592 ASN A C 1
ATOM 4842 O O . ASN A 1 592 ? -35.267 8.131 41.728 1.00 71.62 592 ASN A O 1
ATOM 4846 N N . CYS A 1 593 ? -37.112 9.093 40.889 1.00 72.50 593 CYS A N 1
ATOM 4847 C CA . CYS A 1 593 ? -37.755 7.831 40.494 1.00 72.50 593 CYS A CA 1
ATOM 4848 C C . CYS A 1 593 ? -37.376 7.313 39.095 1.00 72.50 593 CYS A C 1
ATOM 4850 O O . CYS A 1 593 ? -37.914 6.297 38.662 1.00 72.50 593 CYS A O 1
ATOM 4852 N N . SER A 1 594 ? -36.529 8.032 38.351 1.00 77.94 594 SER A N 1
ATOM 4853 C CA . SER A 1 594 ? -36.135 7.704 36.971 1.00 77.94 594 SER A CA 1
ATOM 4854 C C . SER A 1 594 ? -37.306 7.510 35.992 1.00 77.94 594 SER A C 1
ATOM 4856 O O . SER A 1 594 ? -37.192 6.779 35.014 1.00 77.94 594 SER A O 1
ATOM 4858 N N . SER A 1 595 ? -38.444 8.175 36.223 1.00 81.94 595 SER A N 1
ATOM 4859 C CA . SER A 1 595 ? -39.547 8.208 35.249 1.00 81.94 595 SER A CA 1
ATOM 4860 C C . SER A 1 595 ? -39.162 9.053 34.024 1.00 81.94 595 SER A C 1
ATOM 4862 O O . SER A 1 595 ? -38.748 10.200 34.215 1.00 81.94 595 SER A O 1
ATOM 4864 N N . PRO A 1 596 ? -39.280 8.531 32.790 1.00 85.94 596 PRO A N 1
ATOM 4865 C CA . PRO A 1 596 ? -38.797 9.205 31.594 1.00 85.94 596 PRO A CA 1
ATOM 4866 C C . PRO A 1 596 ? -39.799 10.228 31.035 1.00 85.94 596 PRO A C 1
ATOM 4868 O O . PRO A 1 596 ? -41.017 10.050 31.102 1.00 85.94 596 PRO A O 1
ATOM 4871 N N . ILE A 1 597 ? -39.281 11.278 30.404 1.00 84.19 597 ILE A N 1
ATOM 4872 C CA . ILE A 1 597 ? -40.027 12.260 29.613 1.00 84.19 597 ILE A CA 1
ATOM 4873 C C . ILE A 1 597 ? -39.370 12.343 28.234 1.00 84.19 597 ILE A C 1
ATOM 4875 O O . ILE A 1 597 ? -38.171 12.595 28.151 1.00 84.19 597 ILE A O 1
ATOM 4879 N N . CYS A 1 598 ? -40.124 12.088 27.161 1.00 86.75 598 CYS A N 1
ATOM 4880 C CA . CYS A 1 598 ? -39.583 12.122 25.801 1.00 86.75 598 CYS A CA 1
ATOM 4881 C C . CYS A 1 598 ? -39.273 13.558 25.348 1.00 86.75 598 CYS A C 1
ATOM 4883 O O . CYS A 1 598 ? -39.885 14.504 25.847 1.00 86.75 598 CYS A O 1
ATOM 4885 N N . SER A 1 599 ? -38.356 13.707 24.383 1.00 78.56 599 SER A N 1
ATOM 4886 C CA . SER A 1 599 ? -37.910 15.029 23.894 1.00 78.56 599 SER A CA 1
ATOM 4887 C C . SER A 1 599 ? -39.059 15.935 23.447 1.00 78.56 599 SER A C 1
ATOM 4889 O O . SER A 1 599 ? -39.113 17.080 23.868 1.00 78.56 599 SER A O 1
ATOM 4891 N N . ILE A 1 600 ? -40.040 15.408 22.706 1.00 82.94 600 ILE A N 1
ATOM 4892 C CA . ILE A 1 600 ? -41.184 16.185 22.198 1.00 82.94 600 ILE A CA 1
ATOM 4893 C C . ILE A 1 600 ? -41.960 16.835 23.354 1.00 82.94 600 ILE A C 1
ATOM 4895 O O . ILE A 1 600 ? -42.354 17.996 23.297 1.00 82.94 600 ILE A O 1
ATOM 4899 N N . CYS A 1 601 ? -42.163 16.099 24.450 1.00 82.06 601 CYS A N 1
ATOM 4900 C CA . CYS A 1 601 ? -42.834 16.650 25.622 1.00 82.06 601 CYS A CA 1
ATOM 4901 C C . CYS A 1 601 ? -41.953 17.616 26.427 1.00 82.06 601 CYS A C 1
ATOM 4903 O O . CYS A 1 601 ? -42.503 18.413 27.181 1.00 82.06 601 CYS A O 1
ATOM 4905 N N . ILE A 1 602 ? -40.626 17.539 26.298 1.00 77.12 602 ILE A N 1
ATOM 4906 C CA . ILE A 1 602 ? -39.687 18.493 26.904 1.00 77.12 602 ILE A CA 1
ATOM 4907 C C . ILE A 1 602 ? -39.703 19.808 26.121 1.00 77.12 602 ILE A C 1
ATOM 4909 O O . ILE A 1 602 ? -39.860 20.864 26.730 1.00 77.12 602 ILE A O 1
ATOM 4913 N N . GLU A 1 603 ? -39.614 19.742 24.791 1.00 74.31 603 GLU A N 1
ATOM 4914 C CA . GLU A 1 603 ? -39.684 20.902 23.892 1.00 74.31 603 GLU A CA 1
ATOM 4915 C C . GLU A 1 603 ? -40.970 21.706 24.134 1.00 74.31 603 GLU A C 1
ATOM 4917 O O . GLU A 1 603 ? -40.919 22.916 24.343 1.00 74.31 603 GLU A O 1
ATOM 4922 N N . ASN A 1 604 ? -42.112 21.022 24.269 1.00 74.81 604 ASN A N 1
ATOM 4923 C CA . ASN A 1 604 ? -43.401 21.656 24.570 1.00 74.81 604 ASN A CA 1
ATOM 4924 C C . ASN A 1 604 ? -43.470 22.343 25.952 1.00 74.81 604 ASN A C 1
ATOM 4926 O O . ASN A 1 604 ? -44.400 23.109 26.197 1.00 74.81 604 ASN A O 1
ATOM 4930 N N . GLN A 1 605 ? -42.541 22.069 26.878 1.00 67.94 605 GLN A N 1
ATOM 4931 C CA . GLN A 1 605 ? -42.517 22.686 28.213 1.00 67.94 605 GLN A CA 1
ATOM 4932 C C . GLN A 1 605 ? -41.622 23.930 28.325 1.00 67.94 605 GLN A C 1
ATOM 4934 O O . GLN A 1 605 ? -41.668 24.598 29.360 1.00 67.94 605 GLN A O 1
ATOM 4939 N N . GLY A 1 606 ? -40.828 24.264 27.301 1.00 55.72 606 GLY A N 1
ATOM 4940 C CA . GLY A 1 606 ? -40.116 25.547 27.195 1.00 55.72 606 GLY A CA 1
ATOM 4941 C C . GLY A 1 606 ? -39.125 25.895 28.322 1.00 55.72 606 GLY A C 1
ATOM 4942 O O . GLY A 1 606 ? -38.777 27.064 28.470 1.00 55.72 606 GLY A O 1
ATOM 4943 N N . LYS A 1 607 ? -38.674 24.939 29.152 1.00 53.19 607 LYS A N 1
ATOM 4944 C CA . LYS A 1 607 ? -37.729 25.193 30.261 1.00 53.19 607 LYS A CA 1
ATOM 4945 C C . LYS A 1 607 ? -36.615 24.145 30.336 1.00 53.19 607 LYS A C 1
ATOM 4947 O O . LYS A 1 607 ? -36.896 22.955 30.470 1.00 53.19 607 LYS A O 1
ATOM 4952 N N . LYS A 1 608 ? -35.353 24.597 30.370 1.00 50.97 608 LYS A N 1
ATOM 4953 C CA . LYS A 1 608 ? -34.196 23.795 30.812 1.00 50.97 608 LYS A CA 1
ATOM 4954 C C . LYS A 1 608 ? -34.311 23.584 32.329 1.00 50.97 608 LYS A C 1
ATOM 4956 O O . LYS A 1 608 ? -34.158 24.527 33.096 1.00 50.97 608 LYS A O 1
ATOM 4961 N N . ILE A 1 609 ? -34.645 22.372 32.774 1.00 51.62 609 ILE A N 1
ATOM 4962 C CA . ILE A 1 609 ? -34.732 22.027 34.203 1.00 51.62 609 ILE A CA 1
ATOM 4963 C C . ILE A 1 609 ? -33.561 21.097 34.534 1.00 51.62 609 ILE A C 1
ATOM 4965 O O . ILE A 1 609 ? -33.626 19.908 34.232 1.00 51.62 609 ILE A O 1
ATOM 4969 N N . GLU A 1 610 ? -32.511 21.611 35.180 1.00 51.53 610 GLU A N 1
ATOM 4970 C CA . GLU A 1 610 ? -31.316 20.820 35.540 1.00 51.53 610 GLU A CA 1
ATOM 4971 C C . GLU A 1 610 ? -31.625 19.662 36.505 1.00 51.53 610 GLU A C 1
ATOM 4973 O O . GLU A 1 610 ? -31.023 18.593 36.428 1.00 51.53 610 GLU A O 1
ATOM 4978 N N . LYS A 1 611 ? -32.619 19.829 37.389 1.00 58.62 611 LYS A N 1
ATOM 4979 C CA . LYS A 1 611 ? -33.075 18.792 38.333 1.00 58.62 611 LYS A CA 1
ATOM 4980 C C . LYS A 1 611 ? -34.562 18.514 38.155 1.00 58.62 611 LYS A C 1
ATOM 4982 O O . LYS A 1 611 ? -35.398 18.857 38.994 1.00 58.62 611 LYS A O 1
ATOM 4987 N N . LEU A 1 612 ? -34.913 17.903 37.026 1.00 65.12 612 LEU A N 1
ATOM 4988 C CA . LEU A 1 612 ? -36.301 17.582 36.714 1.00 65.12 612 LEU A CA 1
ATOM 4989 C C . LEU A 1 612 ? -36.824 16.508 37.687 1.00 65.12 612 LEU A C 1
ATOM 4991 O O . LEU A 1 612 ? -36.477 15.333 37.607 1.00 65.12 612 LEU A O 1
ATOM 4995 N N . ARG A 1 613 ? -37.660 16.920 38.647 1.00 68.31 613 ARG A N 1
ATOM 4996 C CA . ARG A 1 613 ? -38.478 16.029 39.488 1.00 68.31 613 ARG A CA 1
ATOM 4997 C C . ARG A 1 613 ? -39.853 15.869 38.825 1.00 68.31 613 ARG A C 1
ATOM 4999 O O . ARG A 1 613 ? -40.475 16.872 38.467 1.00 68.31 613 ARG A O 1
ATOM 5006 N N . CYS A 1 614 ? -40.342 14.637 38.650 1.00 66.56 614 CYS A N 1
ATOM 5007 C CA . CYS A 1 614 ? -41.704 14.402 38.152 1.00 66.56 614 CYS A CA 1
ATOM 5008 C C . CYS A 1 614 ? -42.740 14.957 39.145 1.00 66.56 614 CYS A C 1
ATOM 5010 O O . CYS A 1 614 ? -42.408 15.193 40.307 1.00 66.56 614 CYS A O 1
ATOM 5012 N N . LYS A 1 615 ? -43.997 15.153 38.715 1.00 66.81 615 LYS A N 1
ATOM 5013 C CA . LYS A 1 615 ? -45.062 15.705 39.578 1.00 66.81 615 LYS A CA 1
ATOM 5014 C C . LYS A 1 615 ? -45.172 14.960 40.915 1.00 66.81 615 LYS A C 1
ATOM 5016 O O . LYS A 1 615 ? -45.224 15.607 41.952 1.00 66.81 615 LYS A O 1
ATOM 5021 N N . ILE A 1 616 ? -45.095 13.628 40.875 1.00 64.12 616 ILE A N 1
ATOM 5022 C CA . ILE A 1 616 ? -45.155 12.747 42.051 1.00 64.12 616 ILE A CA 1
ATOM 5023 C C . ILE A 1 616 ? -43.985 13.023 43.007 1.00 64.12 616 ILE A C 1
ATOM 5025 O O . ILE A 1 616 ? -44.187 13.226 44.202 1.00 64.12 616 ILE A O 1
ATOM 5029 N N . CYS A 1 617 ? -42.753 13.078 42.489 1.00 67.94 617 CYS A N 1
ATOM 5030 C CA . CYS A 1 617 ? -41.582 13.383 43.310 1.00 67.94 617 CYS A CA 1
ATOM 5031 C C . CYS A 1 617 ? -41.619 14.822 43.840 1.00 67.94 617 CYS A C 1
ATOM 5033 O O . CYS A 1 617 ? -41.272 15.029 44.995 1.00 67.94 617 CYS A O 1
ATOM 5035 N N . LYS A 1 618 ? -42.077 15.807 43.053 1.00 69.38 618 LYS A N 1
ATOM 5036 C CA . LYS A 1 618 ? -42.255 17.189 43.531 1.00 69.38 618 LYS A CA 1
ATOM 5037 C C . LYS A 1 618 ? -43.224 17.243 44.710 1.00 69.38 618 LYS A C 1
ATOM 5039 O O . LYS A 1 618 ? -42.825 17.687 45.776 1.00 69.38 618 LYS A O 1
ATOM 5044 N N . SER A 1 619 ? -44.437 16.704 44.559 1.00 62.62 619 SER A N 1
ATOM 5045 C CA . SER A 1 619 ? -45.431 16.681 45.642 1.00 62.62 619 SER A CA 1
ATOM 5046 C C . SER A 1 619 ? -44.957 15.928 46.884 1.00 62.62 619 SER A C 1
ATOM 5048 O O . SER A 1 619 ? -45.379 16.243 47.990 1.00 62.62 619 SER A O 1
ATOM 5050 N N . TYR A 1 620 ? -44.097 14.922 46.710 1.00 59.41 620 TYR A N 1
ATOM 5051 C CA . TYR A 1 620 ? -43.591 14.122 47.817 1.00 59.41 620 TYR A CA 1
ATOM 5052 C C . TYR A 1 620 ? -42.481 14.835 48.601 1.00 59.41 620 TYR A C 1
ATOM 5054 O O . TYR A 1 620 ? -42.535 14.881 49.825 1.00 59.41 620 TYR A O 1
ATOM 5062 N N . PHE A 1 621 ? -41.492 15.417 47.914 1.00 61.91 621 PHE A N 1
ATOM 5063 C CA . PHE A 1 621 ? -40.390 16.113 48.587 1.00 61.91 621 PHE A CA 1
ATOM 5064 C C . PHE A 1 621 ? -40.816 17.463 49.174 1.00 61.91 621 PHE A C 1
ATOM 5066 O O . PHE A 1 621 ? -40.381 17.776 50.275 1.00 61.91 621 PHE A O 1
ATOM 5073 N N . SER A 1 622 ? -41.758 18.181 48.547 1.00 56.88 622 SER A N 1
ATOM 5074 C CA . SER A 1 622 ? -42.341 19.394 49.144 1.00 56.88 622 SER A CA 1
ATOM 5075 C C . SER A 1 622 ? -43.082 19.125 50.463 1.00 56.88 622 SER A C 1
ATOM 5077 O O . SER A 1 622 ? -43.193 20.020 51.285 1.00 56.88 622 SER A O 1
ATOM 5079 N N . LYS A 1 623 ? -43.558 17.893 50.710 1.00 49.59 623 LYS A N 1
ATOM 5080 C CA . LYS A 1 623 ? -44.165 17.510 51.999 1.00 49.59 623 LYS A CA 1
ATOM 5081 C C . LYS A 1 623 ? -43.144 17.148 53.087 1.00 49.59 623 LYS A C 1
ATOM 5083 O O . LYS A 1 623 ? -43.513 17.142 54.253 1.00 49.59 623 LYS A O 1
ATOM 5088 N N . LYS A 1 624 ? -41.896 16.815 52.728 1.00 44.34 624 LYS A N 1
ATOM 5089 C CA . LYS A 1 624 ? -40.829 16.470 53.690 1.00 44.34 624 LYS A CA 1
ATOM 5090 C C . LYS A 1 624 ? -39.996 17.679 54.117 1.00 44.34 624 LYS A C 1
ATOM 5092 O O . LYS A 1 624 ? -39.489 17.665 55.231 1.00 44.34 624 LYS A O 1
ATOM 5097 N N . GLU A 1 625 ? -39.864 18.693 53.263 1.00 43.62 625 GLU A N 1
ATOM 5098 C CA . GLU A 1 625 ? -39.192 19.951 53.631 1.00 43.62 625 GLU A CA 1
ATOM 5099 C C . GLU A 1 625 ? -40.009 20.719 54.695 1.00 43.62 625 GLU A C 1
ATOM 5101 O O . GLU A 1 625 ? -39.430 21.178 55.669 1.00 43.62 625 GLU A O 1
ATOM 5106 N N . ASN A 1 626 ? -41.348 20.651 54.664 1.00 36.53 626 ASN A N 1
ATOM 5107 C CA . ASN A 1 626 ? -42.220 21.231 55.705 1.00 36.53 626 ASN A CA 1
ATOM 5108 C C . ASN A 1 626 ? -42.195 20.525 57.083 1.00 36.53 626 ASN A C 1
ATOM 5110 O O . ASN A 1 626 ? -42.989 20.876 57.948 1.00 36.53 626 ASN A O 1
ATOM 5114 N N . PHE A 1 627 ? -41.351 19.511 57.306 1.00 36.12 627 PHE A N 1
ATOM 5115 C CA . PHE A 1 627 ? -41.278 18.801 58.597 1.00 36.12 627 PHE A CA 1
ATOM 5116 C C . PHE A 1 627 ? -39.947 18.997 59.336 1.00 36.12 627 PHE A C 1
ATOM 5118 O O . PHE A 1 627 ? -39.678 18.288 60.306 1.00 36.12 627 PHE A O 1
ATOM 5125 N N . LYS A 1 628 ? -39.096 19.930 58.885 1.00 30.30 628 LYS A N 1
ATOM 5126 C CA . LYS A 1 628 ? -37.817 20.245 59.545 1.00 30.30 628 LYS A CA 1
ATOM 5127 C C . LYS A 1 628 ? -37.526 21.740 59.740 1.00 30.30 628 LYS A C 1
ATOM 5129 O O . LYS A 1 628 ? -36.394 22.079 60.053 1.00 30.30 628 LYS A O 1
ATOM 5134 N N . GLU A 1 629 ? -38.540 22.594 59.659 1.00 27.09 629 GLU A N 1
ATOM 5135 C CA . GLU A 1 629 ? -38.457 24.012 60.039 1.00 27.09 629 GLU A CA 1
ATOM 5136 C C . GLU A 1 629 ? -39.456 24.281 61.171 1.00 27.09 629 GLU A C 1
ATOM 5138 O O . GLU A 1 629 ? -40.537 24.826 61.006 1.00 27.09 629 GLU A O 1
ATOM 5143 N N . THR A 1 630 ? -39.107 23.765 62.342 1.00 27.72 630 THR A N 1
ATOM 5144 C CA . THR A 1 630 ? -39.407 24.400 63.627 1.00 27.72 630 THR A CA 1
ATOM 5145 C C . THR A 1 630 ? -38.096 24.296 64.364 1.00 27.72 630 THR A C 1
ATOM 5147 O O . THR A 1 630 ? -37.854 23.272 64.996 1.00 27.72 630 THR A O 1
ATOM 5150 N N . LEU A 1 631 ? -37.204 25.251 64.103 1.00 26.94 631 LEU A N 1
ATOM 5151 C CA . LEU A 1 631 ? -36.064 25.676 64.917 1.00 26.94 631 LEU A CA 1
ATOM 5152 C C . LEU A 1 631 ? -35.320 26.756 64.102 1.00 26.94 631 LEU A C 1
ATOM 5154 O O . LEU A 1 631 ? -34.568 26.438 63.185 1.00 26.94 631 LEU A O 1
ATOM 5158 N N . ASN A 1 632 ? -35.554 28.011 64.504 1.00 27.59 632 ASN A N 1
ATOM 5159 C CA . ASN A 1 632 ? -34.841 29.254 64.168 1.00 27.59 632 ASN A CA 1
ATOM 5160 C C . ASN A 1 632 ? -35.205 29.949 62.833 1.00 27.59 632 ASN A C 1
ATOM 5162 O O . ASN A 1 632 ? -34.390 30.040 61.920 1.00 27.59 632 ASN A O 1
ATOM 5166 N N . ASP A 1 633 ? -36.415 30.522 62.786 1.00 28.39 633 ASP A N 1
ATOM 5167 C CA . ASP A 1 633 ? -36.998 31.293 61.670 1.00 28.39 633 ASP A CA 1
ATOM 5168 C C . ASP A 1 633 ? -36.739 32.820 61.723 1.00 28.39 633 ASP A C 1
ATOM 5170 O O . ASP A 1 633 ? -37.638 33.600 61.424 1.00 28.39 633 ASP A O 1
ATOM 5174 N N . GLU A 1 634 ? -35.536 33.296 62.069 1.00 29.52 634 GLU A N 1
ATOM 5175 C CA . GLU A 1 634 ? -35.275 34.759 62.073 1.00 29.52 634 GLU A CA 1
ATOM 5176 C C . GLU A 1 634 ? -34.168 35.269 61.135 1.00 29.52 634 GLU A C 1
ATOM 5178 O O . GLU A 1 634 ? -33.936 36.470 61.093 1.00 29.52 634 GLU A O 1
ATOM 5183 N N . GLU A 1 635 ? -33.553 34.443 60.275 1.00 30.50 635 GLU A N 1
ATOM 5184 C CA . GLU A 1 635 ? -32.487 34.947 59.373 1.00 30.50 635 GLU A CA 1
ATOM 5185 C C . GLU A 1 635 ? -32.692 34.744 57.860 1.00 30.50 635 GLU A C 1
ATOM 5187 O O . GLU A 1 635 ? -31.832 35.122 57.065 1.00 30.50 635 GLU A O 1
ATOM 5192 N N . ILE A 1 636 ? -33.829 34.205 57.398 1.00 30.48 636 ILE A N 1
ATOM 5193 C CA . ILE A 1 636 ? -34.007 33.885 55.961 1.00 30.48 636 ILE A CA 1
ATOM 5194 C C . ILE A 1 636 ? -35.065 34.749 55.245 1.00 30.48 636 ILE A C 1
ATOM 5196 O O . ILE A 1 636 ? -35.104 34.785 54.008 1.00 30.48 636 ILE A O 1
ATOM 5200 N N . GLU A 1 637 ? -35.865 35.547 55.956 1.00 30.23 637 GLU A N 1
ATOM 5201 C CA . GLU A 1 637 ? -36.891 36.372 55.296 1.00 30.23 637 GLU A CA 1
ATOM 5202 C C . GLU A 1 637 ? -36.362 37.640 54.607 1.00 30.23 637 GLU A C 1
ATOM 5204 O O . GLU A 1 637 ? -36.990 38.126 53.660 1.00 30.23 637 GLU A O 1
ATOM 5209 N N . GLU A 1 638 ? -35.166 38.126 54.950 1.00 33.34 638 GLU A N 1
ATOM 5210 C CA . GLU A 1 638 ? -34.652 39.361 54.344 1.00 33.34 638 GLU A CA 1
ATOM 5211 C C . GLU A 1 638 ? -34.160 39.161 52.895 1.00 33.34 638 GLU A C 1
ATOM 5213 O O . GLU A 1 638 ? -34.347 40.020 52.027 1.00 33.34 638 GLU A O 1
ATOM 5218 N N . ASN A 1 639 ? -33.642 37.974 52.557 1.00 31.66 639 ASN A N 1
ATOM 5219 C CA . ASN A 1 639 ? -33.058 37.729 51.232 1.00 31.66 639 ASN A CA 1
ATOM 5220 C C . ASN A 1 639 ? -34.081 37.416 50.126 1.00 31.66 639 ASN A C 1
ATOM 5222 O O . ASN A 1 639 ? -33.799 37.607 48.939 1.00 31.66 639 ASN A O 1
ATOM 5226 N N . ASN A 1 640 ? -35.300 36.992 50.469 1.00 32.94 640 ASN A N 1
ATOM 5227 C CA . ASN A 1 640 ? -36.309 36.635 49.464 1.00 32.94 640 ASN A CA 1
ATOM 5228 C C . ASN A 1 640 ? -37.199 37.811 49.023 1.00 32.94 640 ASN A C 1
ATOM 5230 O O . ASN A 1 640 ? -37.798 37.763 47.939 1.00 32.94 640 ASN A O 1
ATOM 5234 N N . LEU A 1 641 ? -37.247 38.897 49.797 1.00 33.69 641 LEU A N 1
ATOM 5235 C CA . LEU A 1 641 ? -38.005 40.102 49.444 1.00 33.69 641 LEU A CA 1
ATOM 5236 C C . LEU A 1 641 ? -37.303 40.968 48.386 1.00 33.69 641 LEU A C 1
ATOM 5238 O O . LEU A 1 641 ? -37.978 41.615 47.578 1.00 33.69 641 LEU A O 1
ATOM 5242 N N . LEU A 1 642 ? -35.973 40.898 48.283 1.00 34.72 642 LEU A N 1
ATOM 5243 C CA . LEU A 1 642 ? -35.206 41.629 47.266 1.00 34.72 642 LEU A CA 1
ATOM 5244 C C . LEU A 1 642 ? -35.349 41.049 45.848 1.00 34.72 642 LEU A C 1
ATOM 5246 O O . LEU A 1 642 ? -35.255 41.787 44.864 1.00 34.72 642 LEU A O 1
ATOM 5250 N N . ILE A 1 643 ? -35.664 39.758 45.708 1.00 33.06 643 ILE A N 1
ATOM 5251 C CA . ILE A 1 643 ? -35.713 39.096 44.393 1.00 33.06 643 ILE A CA 1
ATOM 5252 C C . ILE A 1 643 ? -37.086 39.256 43.711 1.00 33.06 643 ILE A C 1
ATOM 5254 O O . ILE A 1 643 ? -37.176 39.299 42.481 1.00 33.06 643 ILE A O 1
ATOM 5258 N N . LYS A 1 644 ? -38.180 39.437 44.465 1.00 29.41 644 LYS A N 1
ATOM 5259 C CA . LYS A 1 644 ? -39.536 39.499 43.880 1.00 29.41 644 LYS A CA 1
ATOM 5260 C C . LYS A 1 644 ? -39.950 40.853 43.298 1.00 29.41 644 LYS A C 1
ATOM 5262 O O . LYS A 1 644 ? -40.945 40.897 42.576 1.00 29.41 644 LYS A O 1
ATOM 5267 N N . ARG A 1 645 ? -39.200 41.940 43.513 1.00 30.52 645 ARG A N 1
ATOM 5268 C CA . ARG A 1 645 ? -39.560 43.264 42.959 1.00 30.52 645 ARG A CA 1
ATOM 5269 C C . ARG A 1 645 ? -38.973 43.604 41.582 1.00 30.52 645 ARG A C 1
ATOM 5271 O O . ARG A 1 645 ? -39.293 44.666 41.066 1.00 30.52 645 ARG A O 1
ATOM 5278 N N . LYS A 1 646 ? -38.206 42.723 40.922 1.00 32.03 646 LYS A N 1
ATOM 5279 C CA . LYS A 1 646 ? -37.574 43.052 39.618 1.00 32.03 646 LYS A CA 1
ATOM 5280 C C . LYS A 1 646 ? -38.089 42.322 38.367 1.00 32.03 646 LYS A C 1
ATOM 5282 O O . LYS A 1 646 ? -37.480 42.458 37.315 1.00 32.03 646 LYS A O 1
ATOM 5287 N N . LEU A 1 647 ? -39.226 41.616 38.409 1.00 26.97 647 LEU A N 1
ATOM 5288 C CA . LEU A 1 647 ? -39.740 40.880 37.229 1.00 26.97 647 LEU A CA 1
ATOM 5289 C C . LEU A 1 647 ? -41.169 41.224 36.771 1.00 26.97 647 LEU A C 1
ATOM 5291 O O . LEU A 1 647 ? -41.787 40.444 36.049 1.00 26.97 647 LEU A O 1
ATOM 5295 N N . ARG A 1 648 ? -41.706 42.400 37.119 1.00 24.98 648 ARG A N 1
ATOM 5296 C CA . ARG A 1 648 ? -42.965 42.896 36.531 1.00 24.98 648 ARG A CA 1
ATOM 5297 C C . ARG A 1 648 ? -42.933 44.406 36.309 1.00 24.98 648 ARG A C 1
ATOM 5299 O O . ARG A 1 648 ? -43.298 45.159 37.200 1.00 24.98 648 ARG A O 1
ATOM 5306 N N . SER A 1 649 ? -42.510 44.831 35.124 1.00 26.88 649 SER A N 1
ATOM 5307 C CA . SER A 1 649 ? -43.070 45.994 34.408 1.00 26.88 649 SER A CA 1
ATOM 5308 C C . SER A 1 649 ? -42.262 46.262 33.138 1.00 26.88 649 SER A C 1
ATOM 5310 O O . SER A 1 649 ? -41.437 47.164 33.052 1.00 26.88 649 SER A O 1
ATOM 5312 N N . CYS A 1 650 ? -42.526 45.471 32.100 1.00 21.58 650 CYS A N 1
ATOM 5313 C CA . CYS A 1 650 ? -42.335 45.945 30.735 1.00 21.58 650 CYS A CA 1
ATOM 5314 C C . CYS A 1 650 ? -43.545 46.813 30.370 1.00 21.58 650 CYS A C 1
ATOM 5316 O O . CYS A 1 650 ? -44.466 46.318 29.736 1.00 21.58 650 CYS A O 1
ATOM 5318 N N . THR A 1 651 ? -43.556 48.080 30.784 1.00 25.28 651 THR A N 1
ATOM 5319 C CA . THR A 1 651 ? -44.393 49.127 30.175 1.00 25.28 651 THR A CA 1
ATOM 5320 C C . THR A 1 651 ? -43.767 50.500 30.417 1.00 25.28 651 THR A C 1
ATOM 5322 O O . THR A 1 651 ? -43.847 51.035 31.513 1.00 25.28 651 THR A O 1
ATOM 5325 N N . ASN A 1 652 ? -43.213 51.046 29.335 1.00 21.81 652 ASN A N 1
ATOM 5326 C CA . ASN A 1 652 ? -43.077 52.461 28.991 1.00 21.81 652 ASN A CA 1
ATOM 5327 C C . ASN A 1 652 ? -42.265 53.441 29.870 1.00 21.81 652 ASN A C 1
ATOM 5329 O O . ASN A 1 652 ? -42.687 53.864 30.937 1.00 21.81 652 ASN A O 1
ATOM 5333 N N . LYS A 1 653 ? -41.251 53.982 29.172 1.00 23.56 653 LYS A N 1
ATOM 5334 C CA . LYS A 1 653 ? -40.732 55.361 29.154 1.00 23.56 653 LYS A CA 1
ATOM 5335 C C . LYS A 1 653 ? -39.609 55.761 30.125 1.00 23.56 653 LYS A C 1
ATOM 5337 O O . LYS A 1 653 ? -39.687 55.606 31.333 1.00 23.56 653 LYS A O 1
ATOM 5342 N N . ASN A 1 654 ? -38.646 56.423 29.476 1.00 23.00 654 ASN A N 1
ATOM 5343 C CA . ASN A 1 654 ? -37.606 57.340 29.943 1.00 23.00 654 ASN A CA 1
ATOM 5344 C C . ASN A 1 654 ? -36.233 56.740 30.285 1.00 23.00 654 ASN A C 1
ATOM 5346 O O . ASN A 1 654 ? -35.923 56.306 31.387 1.00 23.00 654 ASN A O 1
ATOM 5350 N N . ILE A 1 655 ? -35.422 56.774 29.226 1.00 20.73 655 ILE A N 1
ATOM 5351 C CA . ILE A 1 655 ? -33.967 56.705 29.150 1.00 20.73 655 ILE A CA 1
ATOM 5352 C C . ILE A 1 655 ? -33.365 57.813 30.017 1.00 20.73 655 ILE A C 1
ATOM 5354 O O . ILE A 1 655 ? -33.619 58.976 29.733 1.00 20.73 655 ILE A O 1
ATOM 5358 N N . GLU A 1 656 ? -32.501 57.466 30.972 1.00 21.55 656 GLU A N 1
ATOM 5359 C CA . GLU A 1 656 ? -31.371 58.313 31.365 1.00 21.55 656 GLU A CA 1
ATOM 5360 C C . GLU A 1 656 ? -30.256 57.504 32.052 1.00 21.55 656 GLU A C 1
ATOM 5362 O O . GLU A 1 656 ? -30.449 56.406 32.565 1.00 21.55 656 GLU A O 1
ATOM 5367 N N . LYS A 1 657 ? -29.040 58.023 31.896 1.00 21.72 657 LYS A N 1
ATOM 5368 C CA . LYS A 1 657 ? -27.733 57.352 31.889 1.00 21.72 657 LYS A CA 1
ATOM 5369 C C . LYS A 1 657 ? -27.116 57.179 33.287 1.00 21.72 657 LYS A C 1
ATOM 5371 O O . LYS A 1 657 ? -27.199 58.098 34.089 1.00 21.72 657 LYS A O 1
ATOM 5376 N N . SER A 1 658 ? -26.353 56.094 33.498 1.00 23.42 658 SER A N 1
ATOM 5377 C CA . SER A 1 658 ? -25.033 56.025 34.202 1.00 23.42 658 SER A CA 1
ATOM 5378 C C . SER A 1 658 ? -24.695 54.559 34.561 1.00 23.42 658 SER A C 1
ATOM 5380 O O . SER A 1 658 ? -25.450 53.884 35.243 1.00 23.42 658 SER A O 1
ATOM 5382 N N . LYS A 1 659 ? -23.741 53.909 33.876 1.00 22.56 659 LYS A N 1
ATOM 5383 C CA . LYS A 1 659 ? -22.324 53.703 34.269 1.00 22.56 659 LYS A CA 1
ATOM 5384 C C . LYS A 1 659 ? -22.112 53.188 35.709 1.00 22.56 659 LYS A C 1
ATOM 5386 O O . LYS A 1 659 ? -22.126 53.987 36.632 1.00 22.56 659 LYS A O 1
ATOM 5391 N N . ASN A 1 660 ? -21.763 51.902 35.872 1.00 26.33 660 ASN A N 1
ATOM 5392 C CA . ASN A 1 660 ? -20.401 51.492 36.268 1.00 26.33 660 ASN A CA 1
ATOM 5393 C C . ASN A 1 660 ? -20.204 49.962 36.356 1.00 26.33 660 ASN A C 1
ATOM 5395 O O . ASN A 1 660 ? -21.056 49.212 36.821 1.00 26.33 660 ASN A O 1
ATOM 5399 N N . HIS A 1 661 ? -19.039 49.543 35.857 1.00 24.59 661 HIS A N 1
ATOM 5400 C CA . HIS A 1 661 ? -18.435 48.208 35.853 1.00 24.59 661 HIS A CA 1
ATOM 5401 C C . HIS A 1 661 ? -18.003 47.751 37.262 1.00 24.59 661 HIS A C 1
ATOM 5403 O O . HIS A 1 661 ? -17.498 48.593 37.997 1.00 24.59 661 HIS A O 1
ATOM 5409 N N . ASN A 1 662 ? -18.108 46.438 37.573 1.00 28.25 662 ASN A N 1
ATOM 5410 C CA . ASN A 1 662 ? -17.041 45.606 38.207 1.00 28.25 662 ASN A CA 1
ATOM 5411 C C . ASN A 1 662 ? -17.419 44.167 38.686 1.00 28.25 662 ASN A C 1
ATOM 5413 O O . ASN A 1 662 ? -16.679 43.589 39.472 1.00 28.25 662 ASN A O 1
ATOM 5417 N N . ASN A 1 663 ? -18.456 43.492 38.165 1.00 29.59 663 ASN A N 1
ATOM 5418 C CA . ASN A 1 663 ? -18.845 42.138 38.649 1.00 29.59 663 ASN A CA 1
ATOM 5419 C C . ASN A 1 663 ? -18.296 40.926 37.855 1.00 29.59 663 ASN A C 1
ATOM 5421 O O . ASN A 1 663 ? -18.892 39.850 37.868 1.00 29.59 663 ASN A O 1
ATOM 5425 N N . SER A 1 664 ? -17.177 41.042 37.129 1.00 32.91 664 SER A N 1
ATOM 5426 C CA . SER A 1 664 ? -16.695 39.928 36.284 1.00 32.91 664 SER A CA 1
ATOM 5427 C C . SER A 1 664 ? -15.657 39.000 36.927 1.00 32.91 664 SER A C 1
ATOM 5429 O O . SER A 1 664 ? -15.376 37.958 36.340 1.00 32.91 664 SER A O 1
ATOM 5431 N N . LYS A 1 665 ? -15.079 39.328 38.094 1.00 30.97 665 LYS A N 1
ATOM 5432 C CA . LYS A 1 665 ? -14.041 38.486 38.728 1.00 30.97 665 LYS A CA 1
ATOM 5433 C C . LYS A 1 665 ? -14.590 37.413 39.678 1.00 30.97 665 LYS A C 1
ATOM 5435 O O . LYS A 1 665 ? -14.042 36.317 39.698 1.00 30.97 665 LYS A O 1
ATOM 5440 N N . GLU A 1 666 ? -15.686 37.666 40.392 1.00 34.34 666 GLU A N 1
ATOM 5441 C CA . GLU A 1 666 ? -16.218 36.702 41.378 1.00 34.34 666 GLU A CA 1
ATOM 5442 C C . GLU A 1 666 ? -16.856 35.466 40.723 1.00 34.34 666 GLU A C 1
ATOM 5444 O O . GLU A 1 666 ? -16.580 34.339 41.131 1.00 34.34 666 GLU A O 1
ATOM 5449 N N . ASN A 1 667 ? -17.574 35.645 39.607 1.00 36.53 667 ASN A N 1
ATOM 5450 C CA . ASN A 1 667 ? -18.214 34.541 38.877 1.00 36.53 667 ASN A CA 1
ATOM 5451 C C . ASN A 1 667 ? -17.226 33.507 38.298 1.00 36.53 667 ASN A C 1
ATOM 5453 O O . ASN A 1 667 ? -17.623 32.391 37.966 1.00 36.53 667 ASN A O 1
ATOM 5457 N N . VAL A 1 668 ? -15.948 33.853 38.118 1.00 35.78 668 VAL A N 1
ATOM 5458 C CA . VAL A 1 668 ? -14.942 32.909 37.596 1.00 35.78 668 VAL A CA 1
ATOM 5459 C C . VAL A 1 668 ? -14.436 31.993 38.712 1.00 35.78 668 VAL A C 1
ATOM 5461 O O . VAL A 1 668 ? -14.324 30.788 38.503 1.00 35.78 668 VAL A O 1
ATOM 5464 N N . ILE A 1 669 ? -14.221 32.543 39.910 1.00 34.94 669 ILE A N 1
ATOM 5465 C CA . ILE A 1 669 ? -13.734 31.802 41.083 1.00 34.94 669 ILE A CA 1
ATOM 5466 C C . ILE A 1 669 ? -14.792 30.802 41.571 1.00 34.94 669 ILE A C 1
ATOM 5468 O O . ILE A 1 669 ? -14.461 29.684 41.967 1.00 34.94 669 ILE A O 1
ATOM 5472 N N . GLU A 1 670 ? -16.074 31.171 41.506 1.00 37.00 670 GLU A N 1
ATOM 5473 C CA . GLU A 1 670 ? -17.173 30.291 41.915 1.00 37.00 670 GLU A CA 1
ATOM 5474 C C . GLU A 1 670 ? -17.333 29.087 40.971 1.00 37.00 670 GLU A C 1
ATOM 5476 O O . GLU A 1 670 ? -17.458 27.951 41.428 1.00 37.00 670 GLU A O 1
ATOM 5481 N N . ASN A 1 671 ? -17.194 29.297 39.657 1.00 38.66 671 ASN A N 1
ATOM 5482 C CA . ASN A 1 671 ? -17.209 28.207 38.677 1.00 38.66 671 ASN A CA 1
ATOM 5483 C C . ASN A 1 671 ? -15.990 27.272 38.807 1.00 38.66 671 ASN A C 1
ATOM 5485 O O . ASN A 1 671 ? -16.120 26.067 38.591 1.00 38.66 671 ASN A O 1
ATOM 5489 N N . GLU A 1 672 ? -14.817 27.789 39.192 1.00 36.97 672 GLU A N 1
ATOM 5490 C CA . GLU A 1 672 ? -13.635 26.960 39.474 1.00 36.97 672 GLU A CA 1
ATOM 5491 C C . GLU A 1 672 ? -13.791 26.115 40.747 1.00 36.97 672 GLU A C 1
ATOM 5493 O O . GLU A 1 672 ? -13.351 24.962 40.762 1.00 36.97 672 GLU A O 1
ATOM 5498 N N . LYS A 1 673 ? -14.443 26.642 41.795 1.00 39.59 673 LYS A N 1
ATOM 5499 C CA . LYS A 1 673 ? -14.766 25.870 43.009 1.00 39.59 673 LYS A CA 1
ATOM 5500 C C . LYS A 1 673 ? -15.765 24.752 42.717 1.00 39.59 673 LYS A C 1
ATOM 5502 O O . LYS A 1 673 ? -15.479 23.606 43.049 1.00 39.59 673 LYS A O 1
ATOM 5507 N N . ILE A 1 674 ? -16.859 25.056 42.012 1.00 40.88 674 ILE A N 1
ATOM 5508 C CA . ILE A 1 674 ? -17.869 24.058 41.615 1.00 40.88 674 ILE A CA 1
ATOM 5509 C C . ILE A 1 674 ? -17.219 22.932 40.798 1.00 40.88 674 ILE A C 1
ATOM 5511 O O . ILE A 1 674 ? -17.477 21.756 41.044 1.00 40.88 674 ILE A O 1
ATOM 5515 N N . PHE A 1 675 ? -16.314 23.275 39.875 1.00 35.19 675 PHE A N 1
ATOM 5516 C CA . PHE A 1 675 ? -15.604 22.286 39.066 1.00 35.19 675 PHE A CA 1
ATOM 5517 C C . PHE A 1 675 ? -14.615 21.439 39.884 1.00 35.19 675 PHE A C 1
ATOM 5519 O O . PHE A 1 675 ? -14.563 20.222 39.707 1.00 35.19 675 PHE A O 1
ATOM 5526 N N . LYS A 1 676 ? -13.851 22.043 40.809 1.00 37.75 676 LYS A N 1
ATOM 5527 C CA . LYS A 1 676 ? -12.977 21.289 41.727 1.00 37.75 676 LYS A CA 1
ATOM 5528 C C . LYS A 1 676 ? -13.772 20.327 42.608 1.00 37.75 676 LYS A C 1
ATOM 5530 O O . LYS A 1 676 ? -13.316 19.205 42.812 1.00 37.75 676 LYS A O 1
ATOM 5535 N N . ASP A 1 677 ? -14.948 20.729 43.076 1.00 40.84 677 ASP A N 1
ATOM 5536 C CA . ASP A 1 677 ? -15.806 19.889 43.912 1.00 40.84 677 ASP A CA 1
ATOM 5537 C C . ASP A 1 677 ? -16.444 18.738 43.117 1.00 40.84 677 ASP A C 1
ATOM 5539 O O . ASP A 1 677 ? -16.510 17.613 43.615 1.00 40.84 677 ASP A O 1
ATOM 5543 N N . GLU A 1 678 ? -16.836 18.961 41.856 1.00 39.31 678 GLU A N 1
ATOM 5544 C CA . GLU A 1 678 ? -17.337 17.897 40.972 1.00 39.31 678 GLU A CA 1
ATOM 5545 C C . GLU A 1 678 ? -16.244 16.893 40.581 1.00 39.31 678 GLU A C 1
ATOM 5547 O O . GLU A 1 678 ? -16.490 15.682 40.565 1.00 39.31 678 GLU A O 1
ATOM 5552 N N . VAL A 1 679 ? -15.021 17.369 40.316 1.00 33.00 679 VAL A N 1
ATOM 5553 C CA . VAL A 1 679 ? -13.869 16.496 40.051 1.00 33.00 679 VAL A CA 1
ATOM 5554 C C . VAL A 1 679 ? -13.490 15.722 41.311 1.00 33.00 679 VAL A C 1
ATOM 5556 O O . VAL A 1 679 ? -13.312 14.512 41.218 1.00 33.00 679 VAL A O 1
ATOM 5559 N N . ASN A 1 680 ? -13.459 16.365 42.485 1.00 36.47 680 ASN A N 1
ATOM 5560 C CA . ASN A 1 680 ? -13.194 15.698 43.763 1.00 36.47 680 ASN A CA 1
ATOM 5561 C C . ASN A 1 680 ? -14.278 14.681 44.135 1.00 36.47 680 ASN A C 1
ATOM 5563 O O . ASN A 1 680 ? -13.943 13.623 44.661 1.00 36.47 680 ASN A O 1
ATOM 5567 N N . GLN A 1 681 ? -15.552 14.922 43.807 1.00 38.53 681 GLN A N 1
ATOM 5568 C CA . GLN A 1 681 ? -16.590 13.891 43.923 1.00 38.53 681 GLN A CA 1
ATOM 5569 C C . GLN A 1 681 ? -16.311 12.697 43.007 1.00 38.53 681 GLN A C 1
ATOM 5571 O O . GLN A 1 681 ? -16.566 11.559 43.396 1.00 38.53 681 GLN A O 1
ATOM 5576 N N . TYR A 1 682 ? -15.755 12.923 41.816 1.00 31.56 682 TYR A N 1
ATOM 5577 C CA . TYR A 1 682 ? -15.375 11.844 40.906 1.00 31.56 682 TYR A CA 1
ATOM 5578 C C . TYR A 1 682 ? -14.114 11.090 41.352 1.00 31.56 682 TYR A C 1
ATOM 5580 O O . TYR A 1 682 ? -14.065 9.871 41.193 1.00 31.56 682 TYR A O 1
ATOM 5588 N N . THR A 1 683 ? -13.125 11.754 41.958 1.00 33.34 683 THR A N 1
ATOM 5589 C CA . THR A 1 683 ? -11.952 11.086 42.554 1.00 33.34 683 THR A CA 1
ATOM 5590 C C . THR A 1 683 ? -12.254 10.425 43.898 1.00 33.34 683 THR A C 1
ATOM 5592 O O . THR A 1 683 ? -11.606 9.434 44.227 1.00 33.34 683 THR A O 1
ATOM 5595 N N . GLN A 1 684 ? -13.241 10.902 44.664 1.00 33.59 684 GLN A N 1
ATOM 5596 C CA . GLN A 1 684 ? -13.724 10.233 45.882 1.00 33.59 684 GLN A CA 1
ATOM 5597 C C . GLN A 1 684 ? -14.683 9.074 45.590 1.00 33.59 684 GLN A C 1
ATOM 5599 O O . GLN A 1 684 ? -14.816 8.185 46.423 1.00 33.59 684 GLN A O 1
ATOM 5604 N N . LEU A 1 685 ? -15.241 8.979 44.376 1.00 31.81 685 LEU A N 1
ATOM 5605 C CA . LEU A 1 685 ? -15.854 7.752 43.845 1.00 31.81 685 LEU A CA 1
ATOM 5606 C C . LEU A 1 685 ? -14.808 6.666 43.496 1.00 31.81 685 LEU A C 1
ATOM 5608 O O . LEU A 1 685 ? -15.042 5.816 42.632 1.00 31.81 685 LEU A O 1
ATOM 5612 N N . LYS A 1 686 ? -13.669 6.651 44.203 1.00 31.02 686 LYS A N 1
ATOM 5613 C CA . LYS A 1 686 ? -12.866 5.447 44.422 1.00 31.02 686 LYS A CA 1
ATOM 5614 C C . LYS A 1 686 ? -13.765 4.420 45.113 1.00 31.02 686 LYS A C 1
ATOM 5616 O O . LYS A 1 686 ? -13.940 4.461 46.322 1.00 31.02 686 LYS A O 1
ATOM 5621 N N . LEU A 1 687 ? -14.382 3.585 44.276 1.00 30.81 687 LEU A N 1
ATOM 5622 C CA . LEU A 1 687 ? -15.024 2.297 44.547 1.00 30.81 687 LEU A CA 1
ATOM 5623 C C . LEU A 1 687 ? -15.330 2.043 46.028 1.00 30.81 687 LEU A C 1
ATOM 5625 O O . LEU A 1 687 ? -14.461 1.630 46.787 1.00 30.81 687 LEU A O 1
ATOM 5629 N N . ASP A 1 688 ? -16.594 2.233 46.400 1.00 32.41 688 ASP A N 1
ATOM 5630 C CA . ASP A 1 688 ? -17.139 1.855 47.701 1.00 32.41 688 ASP A CA 1
ATOM 5631 C C . ASP A 1 688 ? -17.006 0.328 47.899 1.00 32.41 688 ASP A C 1
ATOM 5633 O O . ASP A 1 688 ? -17.810 -0.486 47.418 1.00 32.41 688 ASP A O 1
ATOM 5637 N N . THR A 1 689 ? -15.907 -0.067 48.547 1.00 34.06 689 THR A N 1
ATOM 5638 C CA . THR A 1 689 ? -15.413 -1.447 48.689 1.00 34.06 689 THR A CA 1
ATOM 5639 C C . THR A 1 689 ? -16.356 -2.343 49.489 1.00 34.06 689 THR A C 1
ATOM 5641 O O . THR A 1 689 ? -16.303 -3.569 49.362 1.00 34.06 689 THR A O 1
ATOM 5644 N N . ASN A 1 690 ? -17.291 -1.766 50.246 1.00 36.41 690 ASN A N 1
ATOM 5645 C CA . ASN A 1 690 ? -18.270 -2.529 51.017 1.00 36.41 690 ASN A CA 1
ATOM 5646 C C . ASN A 1 690 ? -19.290 -3.266 50.136 1.00 36.41 690 ASN A C 1
ATOM 5648 O O . ASN A 1 690 ? -19.787 -4.321 50.528 1.00 36.41 690 ASN A O 1
ATOM 5652 N N . SER A 1 691 ? -19.552 -2.785 48.916 1.00 38.28 691 SER A N 1
ATOM 5653 C CA . SER A 1 691 ? -20.470 -3.451 47.979 1.00 38.28 691 SER A CA 1
ATOM 5654 C C . SER A 1 691 ? -19.869 -4.688 47.292 1.00 38.28 691 SER A C 1
ATOM 5656 O O . SER A 1 691 ? -20.601 -5.526 46.762 1.00 38.28 691 SER A O 1
ATOM 5658 N N . ILE A 1 692 ? -18.540 -4.838 47.328 1.00 33.84 692 ILE A N 1
ATOM 5659 C CA . ILE A 1 692 ? -17.812 -5.878 46.587 1.00 33.84 692 ILE A CA 1
ATOM 5660 C C . ILE A 1 692 ? -17.593 -7.150 47.426 1.00 33.84 692 ILE A C 1
ATOM 5662 O O . ILE A 1 692 ? -17.440 -8.233 46.858 1.00 33.84 692 ILE A O 1
ATOM 5666 N N . LYS A 1 693 ? -17.705 -7.076 48.761 1.00 35.16 693 LYS A N 1
ATOM 5667 C CA . LYS A 1 693 ? -17.583 -8.242 49.662 1.00 35.16 693 LYS A CA 1
ATOM 5668 C C . LYS A 1 693 ? -18.627 -9.350 49.441 1.00 35.16 693 LYS A C 1
ATOM 5670 O O . LYS A 1 693 ? -18.424 -10.452 49.926 1.00 35.16 693 LYS A O 1
ATOM 5675 N N . ASN A 1 694 ? -19.704 -9.104 48.689 1.00 36.38 694 ASN A N 1
ATOM 5676 C CA . ASN A 1 694 ? -20.808 -10.063 48.524 1.00 36.38 694 ASN A CA 1
ATOM 5677 C C . ASN A 1 694 ? -20.928 -10.685 47.118 1.00 36.38 694 ASN A C 1
ATOM 5679 O O . ASN A 1 694 ? -21.974 -11.234 46.763 1.00 36.38 694 ASN A O 1
ATOM 5683 N N . CYS A 1 695 ? -19.882 -10.637 46.288 1.00 32.38 695 CYS A N 1
ATOM 5684 C CA . CYS A 1 695 ? -19.904 -11.292 44.979 1.00 32.38 695 CYS A CA 1
ATOM 5685 C C . CYS A 1 695 ? -19.486 -12.773 45.095 1.00 32.38 695 CYS A C 1
ATOM 5687 O O . CYS A 1 695 ? -18.307 -13.096 45.008 1.00 32.38 695 CYS A O 1
ATOM 5689 N N . ASN A 1 696 ? -20.462 -13.685 45.220 1.00 42.19 696 ASN A N 1
ATOM 5690 C CA . ASN A 1 696 ? -20.288 -15.153 45.336 1.00 42.19 696 ASN A CA 1
ATOM 5691 C C . ASN A 1 696 ? -19.611 -15.861 44.140 1.00 42.19 696 ASN A C 1
ATOM 5693 O O . ASN A 1 696 ? -19.625 -17.091 44.039 1.00 42.19 696 ASN A O 1
ATOM 5697 N N . ASN A 1 697 ? -19.016 -15.122 43.210 1.00 43.97 697 ASN A N 1
ATOM 5698 C CA . ASN A 1 697 ? -18.181 -15.725 42.192 1.00 43.97 697 ASN A CA 1
ATOM 5699 C C . ASN A 1 697 ? -16.780 -15.905 42.794 1.00 43.97 697 ASN A C 1
ATOM 5701 O O . ASN A 1 697 ? -15.984 -14.972 42.775 1.00 43.97 697 ASN A O 1
ATOM 5705 N N . LYS A 1 698 ? -16.485 -17.099 43.338 1.00 45.78 698 LYS A N 1
ATOM 5706 C CA . LYS A 1 698 ? -15.183 -17.453 43.957 1.00 45.78 698 LYS A CA 1
ATOM 5707 C C . LYS A 1 698 ? -13.966 -17.056 43.105 1.00 45.78 698 LYS A C 1
ATOM 5709 O O . LYS A 1 698 ? -12.876 -16.874 43.638 1.00 45.78 698 LYS A O 1
ATOM 5714 N N . VAL A 1 699 ? -14.149 -16.945 41.788 1.00 41.84 699 VAL A N 1
ATOM 5715 C CA . VAL A 1 699 ? -13.142 -16.455 40.839 1.00 41.84 699 VAL A CA 1
ATOM 5716 C C . VAL A 1 699 ? -12.946 -14.939 40.969 1.00 41.84 699 VAL A C 1
ATOM 5718 O O . VAL A 1 699 ? -11.827 -14.499 41.200 1.00 41.84 699 VAL A O 1
ATOM 5721 N N . MET A 1 700 ? -14.027 -14.149 40.941 1.00 38.09 700 MET A N 1
ATOM 5722 C CA . MET A 1 700 ? -13.977 -12.694 41.157 1.00 38.09 700 MET A CA 1
ATOM 5723 C C . MET A 1 700 ? -13.447 -12.339 42.541 1.00 38.09 700 MET A C 1
ATOM 5725 O O . MET A 1 700 ? -12.674 -11.401 42.661 1.00 38.09 700 MET A O 1
ATOM 5729 N N . GLU A 1 701 ? -13.829 -13.084 43.578 1.00 46.06 701 GLU A N 1
ATOM 5730 C CA . GLU A 1 701 ? -13.344 -12.842 44.938 1.00 46.06 701 GLU A CA 1
ATOM 5731 C C . GLU A 1 701 ? -11.828 -13.076 45.037 1.00 46.06 701 GLU A C 1
ATOM 5733 O O . GLU A 1 701 ? -11.113 -12.247 45.592 1.00 46.06 701 GLU A O 1
ATOM 5738 N N . LYS A 1 702 ? -11.305 -14.143 44.411 1.00 49.88 702 LYS A N 1
ATOM 5739 C CA . LYS A 1 702 ? -9.854 -14.379 44.309 1.00 49.88 702 LYS A CA 1
ATOM 5740 C C . LYS A 1 702 ? -9.140 -13.316 43.474 1.00 49.88 702 LYS A C 1
ATOM 5742 O O . LYS A 1 702 ? -8.053 -12.896 43.862 1.00 49.88 702 LYS A O 1
ATOM 5747 N N . ALA A 1 703 ? -9.720 -12.896 42.350 1.00 46.78 703 ALA A N 1
ATOM 5748 C CA . ALA A 1 703 ? -9.135 -11.884 41.474 1.00 46.78 703 ALA A CA 1
ATOM 5749 C C . ALA A 1 703 ? -9.094 -10.508 42.151 1.00 46.78 703 ALA A C 1
ATOM 5751 O O . ALA A 1 703 ? -8.054 -9.860 42.165 1.00 46.78 703 ALA A O 1
ATOM 5752 N N . LEU A 1 704 ? -10.196 -10.095 42.780 1.00 48.62 704 LEU A N 1
ATOM 5753 C CA . LEU A 1 704 ? -10.302 -8.830 43.503 1.00 48.62 704 LEU A CA 1
ATOM 5754 C C . LEU A 1 704 ? -9.422 -8.817 44.746 1.00 48.62 704 LEU A C 1
ATOM 5756 O O . LEU A 1 704 ? -8.746 -7.824 44.971 1.00 48.62 704 LEU A O 1
ATOM 5760 N N . LYS A 1 705 ? -9.367 -9.918 45.508 1.00 57.12 705 LYS A N 1
ATOM 5761 C CA . LYS A 1 705 ? -8.462 -10.028 46.656 1.00 57.12 705 LYS A CA 1
ATOM 5762 C C . LYS A 1 705 ? -6.999 -9.926 46.222 1.00 57.12 705 LYS A C 1
ATOM 5764 O O . LYS A 1 705 ? -6.253 -9.188 46.841 1.00 57.12 705 LYS A O 1
ATOM 5769 N N . LYS A 1 706 ? -6.619 -10.547 45.097 1.00 53.38 706 LYS A N 1
ATOM 5770 C CA . LYS A 1 706 ? -5.277 -10.376 44.518 1.00 53.38 706 LYS A CA 1
ATOM 5771 C C . LYS A 1 706 ? -4.978 -8.941 44.094 1.00 53.38 706 LYS A C 1
ATOM 5773 O O . LYS A 1 706 ? -3.902 -8.452 44.397 1.00 53.38 706 LYS A O 1
ATOM 5778 N N . ILE A 1 707 ? -5.911 -8.271 43.416 1.00 50.75 707 ILE A N 1
ATOM 5779 C CA . ILE A 1 707 ? -5.741 -6.862 43.027 1.00 50.75 707 ILE A CA 1
ATOM 5780 C C . ILE A 1 707 ? -5.576 -5.984 44.277 1.00 50.75 707 ILE A C 1
ATOM 5782 O O . ILE A 1 707 ? -4.709 -5.118 44.305 1.00 50.75 707 ILE A O 1
ATOM 5786 N N . PHE A 1 708 ? -6.361 -6.248 45.325 1.00 50.91 708 PHE A N 1
ATOM 5787 C CA . PHE A 1 708 ? -6.342 -5.481 46.571 1.00 50.91 708 PHE A CA 1
ATOM 5788 C C . PHE A 1 708 ? -5.066 -5.705 47.394 1.00 50.91 708 PHE A C 1
ATOM 5790 O O . PHE A 1 708 ? -4.463 -4.740 47.856 1.00 50.91 708 PHE A O 1
ATOM 5797 N N . ASP A 1 709 ? -4.620 -6.959 47.533 1.00 57.62 709 ASP A N 1
ATOM 5798 C CA . ASP A 1 709 ? -3.369 -7.300 48.222 1.00 57.62 709 ASP A CA 1
ATOM 5799 C C . ASP A 1 709 ? -2.160 -6.657 47.499 1.00 57.62 709 ASP A C 1
ATOM 5801 O O . ASP A 1 709 ? -1.199 -6.236 48.139 1.00 57.62 709 ASP A O 1
ATOM 5805 N N . MET A 1 710 ? -2.235 -6.487 46.171 1.00 48.47 710 MET A N 1
ATOM 5806 C CA . MET A 1 710 ? -1.189 -5.839 45.366 1.00 48.47 710 MET A CA 1
ATOM 5807 C C . MET A 1 710 ? -1.207 -4.303 45.428 1.00 48.47 710 MET A C 1
ATOM 5809 O O . MET A 1 710 ? -0.138 -3.693 45.401 1.00 48.47 710 MET A O 1
ATOM 5813 N N . GLU A 1 711 ? -2.381 -3.665 45.532 1.00 45.31 711 GLU A N 1
ATOM 5814 C CA . GLU A 1 711 ? -2.486 -2.206 45.717 1.00 45.31 711 GLU A CA 1
ATOM 5815 C C . GLU A 1 711 ? -1.929 -1.754 47.074 1.00 45.31 711 GLU A C 1
ATOM 5817 O O . GLU A 1 711 ? -1.362 -0.667 47.169 1.00 45.31 711 GLU A O 1
ATOM 5822 N N . ILE A 1 712 ? -2.022 -2.598 48.107 1.00 51.97 712 ILE A N 1
ATOM 5823 C CA . ILE A 1 712 ? -1.397 -2.328 49.410 1.00 51.97 712 ILE A CA 1
ATOM 5824 C C . ILE A 1 712 ? 0.134 -2.457 49.325 1.00 51.97 712 ILE A C 1
ATOM 5826 O O . ILE A 1 712 ? 0.850 -1.723 50.005 1.00 51.97 712 ILE A O 1
ATOM 5830 N N . GLU A 1 713 ? 0.654 -3.333 48.461 1.00 47.59 713 GLU A N 1
ATOM 5831 C CA . GLU A 1 713 ? 2.098 -3.569 48.327 1.00 47.59 713 GLU A CA 1
ATOM 5832 C C . GLU A 1 713 ? 2.826 -2.649 47.326 1.00 47.59 713 GLU A C 1
ATOM 5834 O O . GLU A 1 713 ? 4.043 -2.767 47.190 1.00 47.59 713 GLU A O 1
ATOM 5839 N N . ASN A 1 714 ? 2.143 -1.718 46.640 1.00 39.31 714 ASN A N 1
ATOM 5840 C CA . ASN A 1 714 ? 2.758 -0.777 45.680 1.00 39.31 714 ASN A CA 1
ATOM 5841 C C . ASN A 1 714 ? 3.696 -1.445 44.640 1.00 39.31 714 ASN A C 1
ATOM 5843 O O . ASN A 1 714 ? 4.657 -0.834 44.166 1.00 39.31 714 ASN A O 1
ATOM 5847 N N . LYS A 1 715 ? 3.431 -2.698 44.249 1.00 39.66 715 LYS A N 1
ATOM 5848 C CA . LYS A 1 715 ? 4.186 -3.384 43.189 1.00 39.66 715 LYS A CA 1
ATOM 5849 C C . LYS A 1 715 ? 3.490 -3.216 41.843 1.00 39.66 715 LYS A C 1
ATOM 5851 O O . LYS A 1 715 ? 2.300 -3.493 41.700 1.00 39.66 715 LYS A O 1
ATOM 5856 N N . SER A 1 716 ? 4.245 -2.778 40.837 1.00 44.94 716 SER A N 1
ATOM 5857 C CA . SER A 1 716 ? 3.781 -2.724 39.452 1.00 44.94 716 SER A CA 1
ATOM 5858 C C . SER A 1 716 ? 3.471 -4.137 38.942 1.00 44.94 716 SER A C 1
ATOM 5860 O O . SER A 1 716 ? 4.290 -5.048 39.010 1.00 44.94 716 SER A O 1
ATOM 5862 N N . MET A 1 717 ? 2.244 -4.319 38.454 1.00 50.69 717 MET A N 1
ATOM 5863 C CA . MET A 1 717 ? 1.715 -5.610 38.012 1.00 50.69 717 MET A CA 1
ATOM 5864 C C . MET A 1 717 ? 2.344 -6.058 36.686 1.00 50.69 717 MET A C 1
ATOM 5866 O O . MET A 1 717 ? 2.364 -5.288 35.717 1.00 50.69 717 MET A O 1
ATOM 5870 N N . SER A 1 718 ? 2.789 -7.316 36.632 1.00 55.03 718 SER A N 1
ATOM 5871 C CA . SER A 1 718 ? 3.323 -7.933 35.414 1.00 55.03 718 SER A CA 1
ATOM 5872 C C . SER A 1 718 ? 2.234 -8.099 34.344 1.00 55.03 718 SER A C 1
ATOM 5874 O O . SER A 1 718 ? 1.043 -8.251 34.636 1.00 55.03 718 SER A O 1
ATOM 5876 N N . ASP A 1 719 ? 2.620 -8.061 33.069 1.00 64.12 719 ASP A N 1
ATOM 5877 C CA . ASP A 1 719 ? 1.667 -8.164 31.958 1.00 64.12 719 ASP A CA 1
ATOM 5878 C C . ASP A 1 719 ? 0.923 -9.508 31.904 1.00 64.12 719 ASP A C 1
ATOM 5880 O O . ASP A 1 719 ? -0.230 -9.557 31.460 1.00 64.12 719 ASP A O 1
ATOM 5884 N N . GLU A 1 720 ? 1.544 -10.587 32.388 1.00 68.81 720 GLU A N 1
ATOM 5885 C CA . GLU A 1 720 ? 0.915 -11.907 32.490 1.00 68.81 720 GLU A CA 1
ATOM 5886 C C . GLU A 1 720 ? -0.246 -11.915 33.492 1.00 68.81 720 GLU A C 1
ATOM 5888 O O . GLU A 1 720 ? -1.300 -12.506 33.233 1.00 68.81 720 GLU A O 1
ATOM 5893 N N . GLU A 1 721 ? -0.104 -11.207 34.614 1.00 65.06 721 GLU A N 1
ATOM 5894 C CA . GLU A 1 721 ? -1.149 -11.108 35.635 1.00 65.06 721 GLU A CA 1
ATOM 5895 C C . GLU A 1 721 ? -2.355 -10.305 35.136 1.00 65.06 721 GLU A C 1
ATOM 5897 O O . GLU A 1 721 ? -3.495 -10.745 35.319 1.00 65.06 721 GLU A O 1
ATOM 5902 N N . LYS A 1 722 ? -2.126 -9.202 34.403 1.00 62.00 722 LYS A N 1
ATOM 5903 C CA . LYS A 1 722 ? -3.196 -8.433 33.731 1.00 62.00 722 LYS A CA 1
ATOM 5904 C C . LYS A 1 722 ? -4.013 -9.303 32.784 1.00 62.00 722 LYS A C 1
ATOM 5906 O O . LYS A 1 722 ? -5.243 -9.236 32.788 1.00 62.00 722 LYS A O 1
ATOM 5911 N N . ILE A 1 723 ? -3.338 -10.128 31.980 1.00 69.12 723 ILE A N 1
ATOM 5912 C CA . ILE A 1 723 ? -3.989 -11.038 31.029 1.00 69.12 723 ILE A CA 1
ATOM 5913 C C . ILE A 1 723 ? -4.837 -12.075 31.774 1.00 69.12 723 ILE A C 1
ATOM 5915 O O . ILE A 1 723 ? -5.966 -12.356 31.363 1.00 69.12 723 ILE A O 1
ATOM 5919 N N . LYS A 1 724 ? -4.325 -12.620 32.882 1.00 68.88 724 LYS A N 1
ATOM 5920 C CA . LYS A 1 724 ? -5.041 -13.608 33.697 1.00 68.88 724 LYS A CA 1
ATOM 5921 C C . LYS A 1 724 ? -6.325 -13.031 34.296 1.00 68.88 724 LYS A C 1
ATOM 5923 O O . LYS A 1 724 ? -7.367 -13.670 34.200 1.00 68.88 724 LYS A O 1
ATOM 5928 N N . ILE A 1 725 ? -6.268 -11.802 34.812 1.00 63.34 725 ILE A N 1
ATOM 5929 C CA . ILE A 1 725 ? -7.427 -11.082 35.359 1.00 63.34 725 ILE A CA 1
ATOM 5930 C C . ILE A 1 725 ? -8.444 -10.747 34.254 1.00 63.34 725 ILE A C 1
ATOM 5932 O O . ILE A 1 725 ? -9.637 -11.005 34.407 1.00 63.34 725 ILE A O 1
ATOM 5936 N N . MET A 1 726 ? -7.993 -10.230 33.105 1.00 59.25 726 MET A N 1
ATOM 5937 C CA . MET A 1 726 ? -8.861 -9.927 31.954 1.00 59.25 726 MET A CA 1
ATOM 5938 C C . MET A 1 726 ? -9.633 -11.155 31.455 1.00 59.25 726 MET A C 1
ATOM 5940 O O . MET A 1 726 ? -10.815 -11.038 31.125 1.00 59.25 726 MET A O 1
ATOM 5944 N N . LYS A 1 727 ? -8.987 -12.330 31.432 1.00 64.06 727 LYS A N 1
ATOM 5945 C CA . LYS A 1 727 ? -9.608 -13.601 31.026 1.00 64.06 727 LYS A CA 1
ATOM 5946 C C . LYS A 1 727 ? -10.777 -14.001 31.925 1.00 64.06 727 LYS A C 1
ATOM 5948 O O . LYS A 1 727 ? -11.681 -14.693 31.469 1.00 64.06 727 LYS A O 1
ATOM 5953 N N . GLU A 1 728 ? -10.749 -13.587 33.189 1.00 58.94 728 GLU A N 1
ATOM 5954 C CA . GLU A 1 728 ? -11.765 -13.930 34.185 1.00 58.94 728 GLU A CA 1
ATOM 5955 C C . GLU A 1 728 ? -12.941 -12.934 34.214 1.00 58.94 728 GLU A C 1
ATOM 5957 O O . GLU A 1 728 ? -14.051 -13.327 34.576 1.00 58.94 728 GLU A O 1
ATOM 5962 N N . ILE A 1 729 ? -12.731 -11.670 33.816 1.00 49.91 729 ILE A N 1
ATOM 5963 C CA . ILE A 1 729 ? -13.738 -10.591 33.918 1.00 49.91 729 ILE A CA 1
ATOM 5964 C C . ILE A 1 729 ? -14.505 -10.363 32.604 1.00 49.91 729 ILE A C 1
ATOM 5966 O O . ILE A 1 729 ? -15.704 -10.073 32.628 1.00 49.91 729 ILE A O 1
ATOM 5970 N N . ALA A 1 730 ? -13.830 -10.443 31.455 1.00 45.78 730 ALA A N 1
ATOM 5971 C CA . ALA A 1 730 ? -14.425 -10.117 30.161 1.00 45.78 730 ALA A CA 1
ATOM 5972 C C . ALA A 1 730 ? -15.211 -11.299 29.563 1.00 45.78 730 ALA A C 1
ATOM 5974 O O . ALA A 1 730 ? -14.894 -12.466 29.787 1.00 45.78 730 ALA A O 1
ATOM 5975 N N . CYS A 1 731 ? -16.225 -11.003 28.740 1.00 45.88 731 CYS A N 1
ATOM 5976 C CA . CYS A 1 731 ? -16.847 -12.021 27.888 1.00 45.88 731 CYS A CA 1
ATOM 5977 C C . CYS A 1 731 ? -15.781 -12.624 26.956 1.00 45.88 731 CYS A C 1
ATOM 5979 O O . CYS A 1 731 ? -14.909 -11.903 26.473 1.00 45.88 731 CYS A O 1
ATOM 5981 N N . GLU A 1 732 ? -15.859 -13.922 26.654 1.00 52.06 732 GLU A N 1
ATOM 5982 C CA . GLU A 1 732 ? -14.833 -14.621 25.866 1.00 52.06 732 GLU A CA 1
ATOM 5983 C C . GLU A 1 732 ? -14.577 -13.969 24.494 1.00 52.06 732 GLU A C 1
ATOM 5985 O O . GLU A 1 732 ? -13.441 -13.947 24.017 1.00 52.06 732 GLU A O 1
ATOM 5990 N N . SER A 1 733 ? -15.610 -13.382 23.879 1.00 50.50 733 SER A N 1
ATOM 5991 C CA . SER A 1 733 ? -15.478 -12.604 22.641 1.00 50.50 733 SER A CA 1
ATOM 5992 C C . SER A 1 733 ? -14.582 -11.377 22.805 1.00 50.50 733 SER A C 1
ATOM 5994 O O . SER A 1 733 ? -13.770 -11.084 21.932 1.00 50.50 733 SER A O 1
ATOM 5996 N N . ASP A 1 734 ? -14.718 -10.677 23.928 1.00 44.94 734 ASP A N 1
ATOM 5997 C CA . ASP A 1 734 ? -14.032 -9.418 24.210 1.00 44.94 734 ASP A CA 1
ATOM 5998 C C . ASP A 1 734 ? -12.593 -9.686 24.659 1.00 44.94 734 ASP A C 1
ATOM 6000 O O . ASP A 1 734 ? -11.672 -9.005 24.214 1.00 44.94 734 ASP A O 1
ATOM 6004 N N . PHE A 1 735 ? -12.377 -10.752 25.440 1.00 61.22 735 PHE A N 1
ATOM 6005 C CA . PHE A 1 735 ? -11.035 -11.221 25.784 1.00 61.22 735 PHE A CA 1
ATOM 6006 C C . PHE A 1 735 ? -10.242 -11.653 24.542 1.00 61.22 735 PHE A C 1
ATOM 6008 O O . PHE A 1 735 ? -9.078 -11.288 24.401 1.00 61.22 735 PHE A O 1
ATOM 6015 N N . LYS A 1 736 ? -10.864 -12.387 23.605 1.00 64.81 736 LYS A N 1
ATOM 6016 C CA . LYS A 1 736 ? -10.214 -12.760 22.334 1.00 64.81 736 LYS A CA 1
ATOM 6017 C C . LYS A 1 736 ? -9.822 -11.530 21.517 1.00 64.81 736 LYS A C 1
ATOM 6019 O O . LYS A 1 736 ? -8.712 -11.488 20.996 1.00 64.81 736 LYS A O 1
ATOM 6024 N N . LEU A 1 737 ? -10.698 -10.527 21.445 1.00 55.78 737 LEU A N 1
ATOM 6025 C CA . LEU A 1 737 ? -10.422 -9.255 20.772 1.00 55.78 737 LEU A CA 1
ATOM 6026 C C . LEU A 1 737 ? -9.242 -8.508 21.413 1.00 55.78 737 LEU A C 1
ATOM 6028 O O . LEU A 1 737 ? -8.340 -8.090 20.695 1.00 55.78 737 LEU A O 1
ATOM 6032 N N . TYR A 1 738 ? -9.208 -8.418 22.747 1.00 60.22 738 TYR A N 1
ATOM 6033 C CA . TYR A 1 738 ? -8.110 -7.803 23.501 1.00 60.22 738 TYR A CA 1
ATOM 6034 C C . TYR A 1 738 ? -6.768 -8.523 23.299 1.00 60.22 738 TYR A C 1
ATOM 6036 O O . TYR A 1 738 ? -5.732 -7.893 23.103 1.00 60.22 738 TYR A O 1
ATOM 6044 N N . ILE A 1 739 ? -6.762 -9.859 23.320 1.00 67.88 739 ILE A N 1
ATOM 6045 C CA . ILE A 1 739 ? -5.535 -10.631 23.088 1.00 67.88 739 ILE A CA 1
ATOM 6046 C C . ILE A 1 739 ? -5.044 -10.466 21.652 1.00 67.88 739 ILE A C 1
ATOM 6048 O O . ILE A 1 739 ? -3.839 -10.351 21.437 1.00 67.88 739 ILE A O 1
ATOM 6052 N N . ASN A 1 740 ? -5.952 -10.430 20.677 1.00 65.75 740 ASN A N 1
ATOM 6053 C CA . ASN A 1 740 ? -5.583 -10.208 19.284 1.00 65.75 740 ASN A CA 1
ATOM 6054 C C . ASN A 1 740 ? -4.991 -8.804 19.082 1.00 65.75 740 ASN A C 1
ATOM 6056 O O . ASN A 1 740 ? -3.934 -8.693 18.467 1.00 65.75 740 ASN A O 1
ATOM 6060 N N . SER A 1 741 ? -5.586 -7.759 19.674 1.00 54.47 741 SER A N 1
ATOM 6061 C CA . SER A 1 741 ? -5.038 -6.398 19.587 1.00 54.47 741 SER A CA 1
ATOM 6062 C C . SER A 1 741 ? -3.689 -6.260 20.302 1.00 54.47 741 SER A C 1
ATOM 6064 O O . SER A 1 741 ? -2.779 -5.622 19.774 1.00 54.47 741 SER A O 1
ATOM 6066 N N . LYS A 1 742 ? -3.503 -6.908 21.463 1.00 58.81 742 LYS A N 1
ATOM 6067 C CA . LYS A 1 742 ? -2.215 -6.897 22.178 1.00 58.81 742 LYS A CA 1
ATOM 6068 C C . LYS A 1 742 ? -1.118 -7.639 21.409 1.00 58.81 742 LYS A C 1
ATOM 6070 O O . LYS A 1 742 ? 0.003 -7.149 21.349 1.00 58.81 742 LYS A O 1
ATOM 6075 N N . LYS A 1 743 ? -1.429 -8.782 20.782 1.00 58.06 743 LYS A N 1
ATOM 6076 C CA . LYS A 1 743 ? -0.476 -9.514 19.925 1.00 58.06 743 LYS A CA 1
ATOM 6077 C C . LYS A 1 743 ? -0.016 -8.674 18.734 1.00 58.06 743 LYS A C 1
ATOM 6079 O O . LYS A 1 743 ? 1.172 -8.662 18.433 1.00 58.06 743 LYS A O 1
ATOM 6084 N N . GLU A 1 744 ? -0.930 -7.946 18.095 1.00 53.25 744 GLU A N 1
ATOM 6085 C CA . GLU A 1 744 ? -0.581 -7.044 16.991 1.00 53.25 744 GLU A CA 1
ATOM 6086 C C . GLU A 1 744 ? 0.264 -5.841 17.438 1.00 53.25 744 GLU A C 1
ATOM 6088 O O . GLU A 1 744 ? 1.125 -5.400 16.675 1.00 53.25 744 GLU A O 1
ATOM 6093 N N . ASN A 1 745 ? 0.055 -5.332 18.660 1.00 45.38 745 ASN A N 1
ATOM 6094 C CA . ASN A 1 745 ? 0.861 -4.247 19.232 1.00 45.38 745 ASN A CA 1
ATOM 6095 C C . ASN A 1 745 ? 2.275 -4.718 19.625 1.00 45.38 745 ASN A C 1
ATOM 6097 O O . ASN A 1 745 ? 3.251 -4.098 19.206 1.00 45.38 745 ASN A O 1
ATOM 6101 N N . ASN A 1 746 ? 2.405 -5.841 20.347 1.00 47.50 746 ASN A N 1
ATOM 6102 C CA . ASN A 1 746 ? 3.709 -6.345 20.801 1.00 47.50 746 ASN A CA 1
ATOM 6103 C C . ASN A 1 746 ? 4.645 -6.679 19.626 1.00 47.50 746 ASN A C 1
ATOM 6105 O O . ASN A 1 746 ? 5.824 -6.350 19.675 1.00 47.50 746 ASN A O 1
ATOM 6109 N N . CYS A 1 747 ? 4.130 -7.252 18.530 1.00 44.31 747 CYS A N 1
ATOM 6110 C CA . CYS A 1 747 ? 4.948 -7.540 17.343 1.00 44.31 747 CYS A CA 1
ATOM 6111 C C . CYS A 1 747 ? 5.470 -6.284 16.613 1.00 44.31 747 CYS A C 1
ATOM 6113 O O . CYS A 1 747 ? 6.296 -6.408 15.707 1.00 44.31 747 CYS A O 1
ATOM 6115 N N . LYS A 1 748 ? 4.975 -5.083 16.946 1.00 41.75 748 LYS A N 1
ATOM 6116 C CA . LYS A 1 748 ? 5.390 -3.821 16.313 1.00 41.75 748 LYS A CA 1
ATOM 6117 C C . LYS A 1 748 ? 6.268 -2.953 17.215 1.00 41.75 748 LYS A C 1
ATOM 6119 O O . LYS A 1 748 ? 7.084 -2.215 16.676 1.00 41.75 748 LYS A O 1
ATOM 6124 N N . GLU A 1 749 ? 6.141 -3.061 18.538 1.00 38.19 749 GLU A N 1
ATOM 6125 C CA . GLU A 1 749 ? 6.922 -2.261 19.496 1.00 38.19 749 GLU A CA 1
ATOM 6126 C C . GLU A 1 749 ? 8.382 -2.723 19.656 1.00 38.19 749 GLU A C 1
ATOM 6128 O O . GLU A 1 749 ? 9.232 -1.904 19.986 1.00 38.19 749 GLU A O 1
ATOM 6133 N N . GLU A 1 750 ? 8.730 -3.977 19.339 1.00 33.47 750 GLU A N 1
ATOM 6134 C CA . GLU A 1 750 ? 10.113 -4.492 19.470 1.00 33.47 750 GLU A CA 1
ATOM 6135 C C . GLU A 1 750 ? 11.132 -3.903 18.464 1.00 33.47 750 GLU A C 1
ATOM 6137 O O . GLU A 1 750 ? 12.240 -4.416 18.331 1.00 33.47 750 GLU A O 1
ATOM 6142 N N . ARG A 1 751 ? 10.797 -2.829 17.735 1.00 33.72 751 ARG A N 1
ATOM 6143 C CA . ARG A 1 751 ? 11.690 -2.220 16.729 1.00 33.72 751 ARG A CA 1
ATOM 6144 C C . ARG A 1 751 ? 12.045 -0.745 16.936 1.00 33.72 751 ARG A C 1
ATOM 6146 O O . ARG A 1 751 ? 12.592 -0.156 16.009 1.00 33.72 751 ARG A O 1
ATOM 6153 N N . GLU A 1 752 ? 11.808 -0.144 18.103 1.00 33.50 752 GLU A N 1
ATOM 6154 C CA . GLU A 1 752 ? 12.198 1.261 18.340 1.00 33.50 752 GLU A CA 1
ATOM 6155 C C . GLU A 1 752 ? 12.975 1.466 19.661 1.00 33.50 752 GLU A C 1
ATOM 6157 O O . GLU A 1 752 ? 12.567 1.002 20.723 1.00 33.50 752 GLU A O 1
ATOM 6162 N N . ASP A 1 753 ? 14.118 2.159 19.555 1.00 32.28 753 ASP A N 1
ATOM 6163 C CA . ASP A 1 753 ? 15.180 2.324 20.562 1.00 32.28 753 ASP A CA 1
ATOM 6164 C C . ASP A 1 753 ? 14.733 2.865 21.943 1.00 32.28 753 ASP A C 1
ATOM 6166 O O . ASP A 1 753 ? 13.867 3.742 22.072 1.00 32.28 753 ASP A O 1
ATOM 6170 N N . GLU A 1 754 ? 15.424 2.392 22.992 1.00 34.75 754 GLU A N 1
ATOM 6171 C CA . GLU A 1 754 ? 15.101 2.555 24.423 1.00 34.75 754 GLU A CA 1
ATOM 6172 C C . GLU A 1 754 ? 15.053 4.003 24.953 1.00 34.75 754 GLU A C 1
ATOM 6174 O O . GLU A 1 754 ? 14.414 4.252 25.978 1.00 34.75 754 GLU A O 1
ATOM 6179 N N . ASN A 1 755 ? 15.641 4.984 24.262 1.00 39.50 755 ASN A N 1
ATOM 6180 C CA . ASN A 1 755 ? 15.716 6.373 24.747 1.00 39.50 755 ASN A CA 1
ATOM 6181 C C . ASN A 1 755 ? 14.467 7.237 24.461 1.00 39.50 755 ASN A C 1
ATOM 6183 O O . ASN A 1 755 ? 14.468 8.436 24.735 1.00 39.50 755 ASN A O 1
ATOM 6187 N N . SER A 1 756 ? 13.381 6.659 23.940 1.00 47.06 756 SER A N 1
ATOM 6188 C CA . SER A 1 756 ? 12.176 7.391 23.503 1.00 47.06 756 SER A CA 1
ATOM 6189 C C . SER A 1 756 ? 10.991 7.390 24.491 1.00 47.06 756 SER A C 1
ATOM 6191 O O . SER A 1 756 ? 9.901 7.853 24.150 1.00 47.06 756 SER A O 1
ATOM 6193 N N . LYS A 1 757 ? 11.168 6.900 25.728 1.00 54.16 757 LYS A N 1
ATOM 6194 C CA . LYS A 1 757 ? 10.058 6.660 26.682 1.00 54.16 757 LYS A CA 1
ATOM 6195 C C . LYS A 1 757 ? 9.526 7.888 27.445 1.00 54.16 757 LYS A C 1
ATOM 6197 O O . LYS A 1 757 ? 8.588 7.741 28.228 1.00 54.16 757 LYS A O 1
ATOM 6202 N N . THR A 1 758 ? 10.072 9.090 27.268 1.00 65.88 758 THR A N 1
ATOM 6203 C CA . THR A 1 758 ? 9.603 10.280 28.002 1.00 65.88 758 THR A CA 1
ATOM 6204 C C . THR A 1 758 ? 8.346 10.893 27.367 1.00 65.88 758 THR A C 1
ATOM 6206 O O . THR A 1 758 ? 8.326 11.294 26.205 1.00 65.88 758 THR A O 1
ATOM 6209 N N . THR A 1 759 ? 7.259 10.966 28.142 1.00 82.44 759 THR A N 1
ATOM 6210 C CA . THR A 1 759 ? 5.992 11.605 27.743 1.00 82.44 759 THR A CA 1
ATOM 6211 C C . THR A 1 759 ? 5.984 13.087 28.117 1.00 82.44 759 THR A C 1
ATOM 6213 O O . THR A 1 759 ? 6.193 13.406 29.287 1.00 82.44 759 THR A O 1
ATOM 6216 N N . SER A 1 760 ? 5.662 13.970 27.171 1.00 87.31 760 SER A N 1
ATOM 6217 C CA . SER A 1 760 ? 5.537 15.414 27.415 1.00 87.31 760 SER A CA 1
ATOM 6218 C C . SER A 1 760 ? 4.209 15.799 28.084 1.00 87.31 760 SER A C 1
ATOM 6220 O O . SER A 1 760 ? 3.174 15.153 27.892 1.00 87.31 760 SER A O 1
ATOM 6222 N N . THR A 1 761 ? 4.216 16.901 28.823 1.00 91.62 761 THR A N 1
ATOM 6223 C CA . THR A 1 761 ? 3.064 17.572 29.424 1.00 91.62 761 THR A CA 1
ATOM 6224 C C . THR A 1 761 ? 2.558 18.677 28.494 1.00 91.62 761 THR A C 1
ATOM 6226 O O . THR A 1 761 ? 3.297 19.564 28.078 1.00 91.62 761 THR A O 1
ATOM 6229 N N . LEU A 1 762 ? 1.275 18.626 28.140 1.00 93.81 762 LEU A N 1
ATOM 6230 C CA . LEU A 1 762 ? 0.606 19.592 27.273 1.00 93.81 762 LEU A CA 1
ATOM 6231 C C . LEU A 1 762 ? -0.056 20.699 28.102 1.00 93.81 762 LEU A C 1
ATOM 6233 O O . LEU A 1 762 ? -0.969 20.429 28.886 1.00 93.81 762 LEU A O 1
ATOM 6237 N N . HIS A 1 763 ? 0.322 21.947 27.839 1.00 93.50 763 HIS A N 1
ATOM 6238 C CA . HIS A 1 763 ? -0.351 23.147 28.334 1.00 93.50 763 HIS A CA 1
ATOM 6239 C C . HIS A 1 763 ? -1.290 23.680 27.249 1.00 93.50 763 HIS A C 1
ATOM 6241 O O . HIS A 1 763 ? -0.853 24.141 26.193 1.00 93.50 763 HIS A O 1
ATOM 6247 N N . TYR A 1 764 ? -2.596 23.600 27.497 1.00 92.12 764 TYR A N 1
ATOM 6248 C CA . TYR A 1 764 ? -3.640 24.039 26.572 1.00 92.12 764 TYR A CA 1
ATOM 6249 C C . TYR A 1 764 ? -4.619 24.963 27.299 1.00 92.12 764 TYR A C 1
ATOM 6251 O O . TYR A 1 764 ? -5.444 24.510 28.099 1.00 92.12 764 TYR A O 1
ATOM 6259 N N . ASN A 1 765 ? -4.552 26.267 27.004 1.00 85.50 765 ASN A N 1
ATOM 6260 C CA . ASN A 1 765 ? -5.294 27.300 27.735 1.00 85.50 765 ASN A CA 1
ATOM 6261 C C . ASN A 1 765 ? -4.984 27.230 29.250 1.00 85.50 765 ASN A C 1
ATOM 6263 O O . ASN A 1 765 ? -3.827 27.380 29.627 1.00 85.50 765 ASN A O 1
ATOM 6267 N N . ASN A 1 766 ? -5.982 26.960 30.100 1.00 85.62 766 ASN A N 1
ATOM 6268 C CA . ASN A 1 766 ? -5.813 26.817 31.553 1.00 85.62 766 ASN A CA 1
ATOM 6269 C C . ASN A 1 766 ? -5.683 25.345 31.996 1.00 85.62 766 ASN A C 1
ATOM 6271 O O . ASN A 1 766 ? -5.728 25.055 33.189 1.00 85.62 766 ASN A O 1
ATOM 6275 N N . PHE A 1 767 ? -5.579 24.405 31.053 1.00 91.00 767 PHE A N 1
ATOM 6276 C CA . PHE A 1 767 ? -5.505 22.976 31.340 1.00 91.00 767 PHE A CA 1
ATOM 6277 C C . PHE A 1 767 ? -4.087 22.453 31.130 1.00 91.00 767 PHE A C 1
ATOM 6279 O O . PHE A 1 767 ? -3.491 22.660 30.072 1.00 91.00 767 PHE A O 1
ATOM 6286 N N . VAL A 1 768 ? -3.593 21.709 32.116 1.00 91.44 768 VAL A N 1
ATOM 6287 C CA . VAL A 1 768 ? -2.325 20.976 32.053 1.00 91.44 768 VAL A CA 1
ATOM 6288 C C . VAL A 1 768 ? -2.655 19.489 31.978 1.00 91.44 768 VAL A C 1
ATOM 6290 O O . VAL A 1 768 ? -3.362 18.962 32.837 1.00 91.44 768 VAL A O 1
ATOM 6293 N N . MET A 1 769 ? -2.213 18.814 30.918 1.00 91.94 769 MET A N 1
ATOM 6294 C CA . MET A 1 769 ? -2.552 17.416 30.637 1.00 91.94 769 MET A CA 1
ATOM 6295 C C . MET A 1 769 ? -1.291 16.634 30.287 1.00 91.94 769 MET A C 1
ATOM 6297 O O . MET A 1 769 ? -0.597 16.980 29.338 1.00 91.94 769 MET A O 1
ATOM 6301 N N . LYS A 1 770 ? -1.012 15.542 31.000 1.00 89.31 770 LYS A N 1
ATOM 6302 C CA . LYS A 1 770 ? 0.109 14.658 30.661 1.00 89.31 770 LYS A CA 1
ATOM 6303 C C . LYS A 1 770 ? -0.208 13.858 29.392 1.00 89.31 770 LYS A C 1
ATOM 6305 O O . LYS A 1 770 ? -1.284 13.263 29.297 1.00 89.31 770 LYS A O 1
ATOM 6310 N N . GLY A 1 771 ? 0.708 13.853 28.425 1.00 88.44 771 GLY A N 1
ATOM 6311 C CA . GLY A 1 771 ? 0.625 12.990 27.250 1.00 88.44 771 GLY A CA 1
ATOM 6312 C C . GLY A 1 771 ? 0.667 11.518 27.658 1.00 88.44 771 GLY A C 1
ATOM 6313 O O . GLY A 1 771 ? 1.411 11.133 28.556 1.00 88.44 771 GLY A O 1
ATOM 6314 N N . LEU A 1 772 ? -0.155 10.696 27.013 1.00 85.44 772 LEU A N 1
ATOM 6315 C CA . LEU A 1 772 ? -0.187 9.247 27.222 1.00 85.44 772 LEU A CA 1
ATOM 6316 C C . LEU A 1 772 ? 0.870 8.525 26.379 1.00 85.44 772 LEU A C 1
ATOM 6318 O O . LEU A 1 772 ? 1.264 7.413 26.714 1.00 85.44 772 LEU A O 1
ATOM 6322 N N . PHE A 1 773 ? 1.317 9.161 25.294 1.00 87.06 773 PHE A N 1
ATOM 6323 C CA . PHE A 1 773 ? 2.265 8.607 24.333 1.00 87.06 773 PHE A CA 1
ATOM 6324 C C . PHE A 1 773 ? 3.398 9.599 24.047 1.00 87.06 773 PHE A C 1
ATOM 6326 O O . PHE A 1 773 ? 3.210 10.809 24.233 1.00 87.06 773 PHE A O 1
ATOM 6333 N N . PRO A 1 774 ? 4.558 9.114 23.565 1.00 83.19 774 PRO A N 1
ATOM 6334 C CA . PRO A 1 774 ? 5.650 9.974 23.137 1.00 83.19 774 PRO A CA 1
ATOM 6335 C C . PRO A 1 774 ? 5.204 10.997 22.090 1.00 83.19 774 PRO A C 1
ATOM 6337 O O . PRO A 1 774 ? 4.413 10.719 21.182 1.00 83.19 774 PRO A O 1
ATOM 6340 N N . SER A 1 775 ? 5.739 12.204 22.220 1.00 82.81 775 SER A N 1
ATOM 6341 C CA . SER A 1 775 ? 5.470 13.308 21.309 1.00 82.81 775 SER A CA 1
ATOM 6342 C C . SER A 1 775 ? 5.913 12.974 19.878 1.00 82.81 775 SER A C 1
ATOM 6344 O O . SER A 1 775 ? 7.001 12.443 19.654 1.00 82.81 775 SER A O 1
ATOM 6346 N N . LYS A 1 776 ? 5.075 13.308 18.886 1.00 84.06 776 LYS A N 1
ATOM 6347 C CA . LYS A 1 776 ? 5.419 13.258 17.448 1.00 84.06 776 LYS A CA 1
ATOM 6348 C C . LYS A 1 776 ? 5.602 14.658 16.848 1.00 84.06 776 LYS A C 1
ATOM 6350 O O . LYS A 1 776 ? 5.522 14.815 15.630 1.00 84.06 776 LYS A O 1
ATOM 6355 N N . TYR A 1 777 ? 5.783 15.673 17.695 1.00 87.62 777 TYR A N 1
ATOM 6356 C CA . TYR A 1 777 ? 6.122 17.023 17.251 1.00 87.62 777 TYR A CA 1
ATOM 6357 C C . TYR A 1 777 ? 7.513 17.053 16.580 1.00 87.62 777 TYR A C 1
ATOM 6359 O O . TYR A 1 777 ? 8.280 16.095 16.716 1.00 87.62 777 TYR A O 1
ATOM 6367 N N . PRO A 1 778 ? 7.844 18.129 15.843 1.00 84.25 778 PRO A N 1
ATOM 6368 C CA . PRO A 1 778 ? 9.184 18.353 15.298 1.00 84.25 778 PRO A CA 1
ATOM 6369 C C . PRO A 1 778 ? 10.289 18.279 16.366 1.00 84.25 778 PRO A C 1
ATOM 6371 O O . PRO A 1 778 ? 10.024 18.475 17.552 1.00 84.25 778 PRO A O 1
ATOM 6374 N N . HIS A 1 779 ? 11.520 17.955 15.956 1.00 79.31 779 HIS A N 1
ATOM 6375 C CA . HIS A 1 779 ? 12.634 17.603 16.854 1.00 79.31 779 HIS A CA 1
ATOM 6376 C C . HIS A 1 779 ? 12.966 18.659 17.923 1.00 79.31 779 HIS A C 1
ATOM 6378 O O . HIS A 1 779 ? 13.374 18.297 19.023 1.00 79.31 779 HIS A O 1
ATOM 6384 N N . ASP A 1 780 ? 12.742 19.936 17.632 1.00 81.38 780 ASP A N 1
ATOM 6385 C CA . ASP A 1 780 ? 12.913 21.077 18.537 1.00 81.38 780 ASP A CA 1
ATOM 6386 C C . ASP A 1 780 ? 11.933 21.073 19.728 1.00 81.38 780 ASP A C 1
ATOM 6388 O O . ASP A 1 780 ? 12.248 21.603 20.796 1.00 81.38 780 ASP A O 1
ATOM 6392 N N . ILE A 1 781 ? 10.776 20.418 19.581 1.00 86.06 781 ILE A N 1
ATOM 6393 C CA . ILE A 1 781 ? 9.713 20.338 20.598 1.00 86.06 781 ILE A CA 1
ATOM 6394 C C . ILE A 1 781 ? 9.536 18.902 21.115 1.00 86.06 781 ILE A C 1
ATOM 6396 O O . ILE A 1 781 ? 9.121 18.696 22.253 1.00 86.06 781 ILE A O 1
ATOM 6400 N N . LYS A 1 782 ? 9.864 17.891 20.299 1.00 81.94 782 LYS A N 1
ATOM 6401 C CA . LYS A 1 782 ? 9.606 16.466 20.563 1.00 81.94 782 LYS A CA 1
ATOM 6402 C C . LYS A 1 782 ? 10.084 16.009 21.942 1.00 81.94 782 LYS A C 1
ATOM 6404 O O . LYS A 1 782 ? 9.362 15.290 22.620 1.00 81.94 782 LYS A O 1
ATOM 6409 N N . CYS A 1 783 ? 11.282 16.432 22.339 1.00 82.25 783 CYS A N 1
ATOM 6410 C CA . CYS A 1 783 ? 11.935 16.000 23.576 1.00 82.25 783 CYS A CA 1
ATOM 6411 C C . CYS A 1 783 ? 11.720 16.965 24.754 1.00 82.25 783 CYS A C 1
ATOM 6413 O O . CYS A 1 783 ? 12.379 16.824 25.782 1.00 82.25 783 CYS A O 1
ATOM 6415 N N . LYS A 1 784 ? 10.853 17.975 24.611 1.00 84.38 784 LYS A N 1
ATOM 6416 C CA . LYS A 1 784 ? 10.568 18.932 25.684 1.00 84.38 784 LYS A CA 1
ATOM 6417 C C . LYS A 1 784 ? 9.591 18.324 26.688 1.00 84.38 784 LYS A C 1
ATOM 6419 O O . LYS A 1 784 ? 8.645 17.630 26.307 1.00 84.38 784 LYS A O 1
ATOM 6424 N N . GLU A 1 785 ? 9.839 18.588 27.968 1.00 87.44 785 GLU A N 1
ATOM 6425 C CA . GLU A 1 785 ? 8.965 18.140 29.054 1.00 87.44 785 GLU A CA 1
ATOM 6426 C C . GLU A 1 785 ? 7.616 18.855 28.995 1.00 87.44 785 GLU A C 1
ATOM 6428 O O . GLU A 1 785 ? 6.587 18.193 29.067 1.00 87.44 785 GLU A O 1
ATOM 6433 N N . ASP A 1 786 ? 7.612 20.166 28.760 1.00 91.56 786 ASP A N 1
ATOM 6434 C CA . ASP A 1 786 ? 6.406 20.972 28.594 1.00 91.56 786 ASP A CA 1
ATOM 6435 C C . ASP A 1 786 ? 6.235 21.435 27.142 1.00 91.56 786 ASP A C 1
ATOM 6437 O O . ASP A 1 786 ? 7.176 21.888 26.490 1.00 91.56 786 ASP A O 1
ATOM 6441 N N . ILE A 1 787 ? 5.009 21.327 26.629 1.00 93.62 787 ILE A N 1
ATOM 6442 C CA . ILE A 1 787 ? 4.617 21.802 25.299 1.00 93.62 787 ILE A CA 1
ATOM 6443 C C . ILE A 1 787 ? 3.414 22.730 25.456 1.00 93.62 787 ILE A C 1
ATOM 6445 O O . ILE A 1 787 ? 2.336 22.295 25.869 1.00 93.62 787 ILE A O 1
ATOM 6449 N N . TYR A 1 788 ? 3.566 23.998 25.082 1.00 94.56 788 TYR A N 1
ATOM 6450 C CA . TYR A 1 788 ? 2.501 24.998 25.118 1.00 94.56 788 TYR A CA 1
ATOM 6451 C C . TYR A 1 788 ? 1.819 25.091 23.757 1.00 94.56 788 TYR A C 1
ATOM 6453 O O . TYR A 1 788 ? 2.471 25.350 22.750 1.00 94.56 788 TYR A O 1
ATOM 6461 N N . VAL A 1 789 ? 0.502 24.890 23.691 1.00 94.94 789 VAL A N 1
ATOM 6462 C CA . VAL A 1 789 ? -0.234 24.919 22.417 1.00 94.94 789 VAL A CA 1
ATOM 6463 C C . VAL A 1 789 ? -1.283 26.020 22.413 1.00 94.94 789 VAL A C 1
ATOM 6465 O O . VAL A 1 789 ? -2.159 26.071 23.279 1.00 94.94 789 VAL A O 1
ATOM 6468 N N . CYS A 1 790 ? -1.240 26.880 21.390 1.00 94.50 790 CYS A N 1
ATOM 6469 C CA . CYS A 1 790 ? -2.249 27.919 21.193 1.00 94.50 790 CYS A CA 1
ATOM 6470 C C . CYS A 1 790 ? -3.656 27.317 21.081 1.00 94.50 790 CYS A C 1
ATOM 6472 O O . CYS A 1 790 ? -3.905 26.424 20.268 1.00 94.50 790 CYS A O 1
ATOM 6474 N N . ARG A 1 791 ? -4.611 27.875 21.833 1.00 92.00 791 ARG A N 1
ATOM 6475 C CA . ARG A 1 791 ? -5.991 27.371 21.894 1.00 92.00 791 ARG A CA 1
ATOM 6476 C C . ARG A 1 791 ? -6.747 27.406 20.558 1.00 92.00 791 ARG A C 1
ATOM 6478 O O . ARG A 1 791 ? -7.676 26.620 20.383 1.00 92.00 791 ARG A O 1
ATOM 6485 N N . PHE A 1 792 ? -6.352 28.295 19.640 1.00 94.38 792 PHE A N 1
ATOM 6486 C CA . PHE A 1 792 ? -7.030 28.516 18.359 1.00 94.38 792 PHE A CA 1
ATOM 6487 C C . PHE A 1 792 ? -6.257 27.936 17.174 1.00 94.38 792 PHE A C 1
ATOM 6489 O O . PHE A 1 792 ? -6.740 27.004 16.538 1.00 94.38 792 PHE A O 1
ATOM 6496 N N . CYS A 1 793 ? -5.060 28.457 16.877 1.00 94.12 793 CYS A N 1
ATOM 6497 C CA . CYS A 1 793 ? -4.274 28.067 15.696 1.00 94.12 793 CYS A CA 1
ATOM 6498 C C . CYS A 1 793 ? -3.470 26.763 15.882 1.00 94.12 793 CYS A C 1
ATOM 6500 O O . CYS A 1 793 ? -2.838 26.292 14.932 1.00 94.12 793 CYS A O 1
ATOM 6502 N N . LEU A 1 794 ? -3.483 26.204 17.100 1.00 95.25 794 LEU A N 1
ATOM 6503 C CA . LEU A 1 794 ? -2.794 24.975 17.500 1.00 95.25 794 LEU A CA 1
ATOM 6504 C C . LEU A 1 794 ? -1.268 25.000 17.304 1.00 95.25 794 LEU A C 1
ATOM 6506 O O . LEU A 1 794 ? -0.643 23.945 17.247 1.00 95.25 794 LEU A O 1
ATOM 6510 N N . THR A 1 795 ? -0.650 26.179 17.192 1.00 94.69 795 THR A N 1
ATOM 6511 C CA . THR A 1 795 ? 0.814 26.293 17.132 1.00 94.69 795 THR A CA 1
ATOM 6512 C C . THR A 1 795 ? 1.429 25.795 18.443 1.00 94.69 795 THR A C 1
ATOM 6514 O O . THR A 1 795 ? 1.049 26.313 19.499 1.00 94.69 795 THR A O 1
ATOM 6517 N N . PRO A 1 796 ? 2.343 24.810 18.391 1.00 93.56 796 PRO A N 1
ATOM 6518 C CA . PRO A 1 796 ? 3.106 24.361 19.546 1.00 93.56 796 PRO A CA 1
ATOM 6519 C C . PRO A 1 796 ? 4.321 25.259 19.781 1.00 93.56 796 PRO A C 1
ATOM 6521 O O . PRO A 1 796 ? 4.977 25.681 18.831 1.00 93.56 796 PRO A O 1
ATOM 6524 N N . LEU A 1 797 ? 4.624 25.535 21.043 1.00 92.88 797 LEU A N 1
ATOM 6525 C CA . LEU A 1 797 ? 5.738 26.363 21.485 1.00 92.88 797 LEU A CA 1
ATOM 6526 C C . LEU A 1 797 ? 6.417 25.674 22.683 1.00 92.88 797 LEU A C 1
ATOM 6528 O O . LEU A 1 797 ? 5.714 25.207 23.583 1.00 92.88 797 LEU A O 1
ATOM 6532 N N . PRO A 1 798 ? 7.757 25.569 22.697 1.00 89.38 798 PRO A N 1
ATOM 6533 C CA . PRO A 1 798 ? 8.486 24.897 23.774 1.00 89.38 798 PRO A CA 1
ATOM 6534 C C . PRO A 1 798 ? 8.644 25.773 25.026 1.00 89.38 798 PRO A C 1
ATOM 6536 O O . PRO A 1 798 ? 8.834 25.251 26.118 1.00 89.38 798 PRO A O 1
ATOM 6539 N N . GLU A 1 799 ? 8.567 27.096 24.872 1.00 89.81 799 GLU A N 1
ATOM 6540 C CA . GLU A 1 799 ? 8.803 28.077 25.934 1.00 89.81 799 GLU A CA 1
ATOM 6541 C C . GLU A 1 799 ? 7.511 28.807 26.311 1.00 89.81 799 GLU A C 1
ATOM 6543 O O . GLU A 1 799 ? 6.683 29.151 25.457 1.00 89.81 799 GLU A O 1
ATOM 6548 N N . LYS A 1 800 ? 7.346 29.071 27.609 1.00 91.50 800 LYS A N 1
ATOM 6549 C CA . LYS A 1 800 ? 6.147 29.706 28.163 1.00 91.50 800 LYS A CA 1
ATOM 6550 C C . LYS A 1 800 ? 6.031 31.166 27.732 1.00 91.50 800 LYS A C 1
ATOM 6552 O O . LYS A 1 800 ? 4.934 31.638 27.437 1.00 91.50 800 LYS A O 1
ATOM 6557 N N . GLU A 1 801 ? 7.148 31.878 27.688 1.00 92.62 801 GLU A N 1
ATOM 6558 C CA . GLU A 1 801 ? 7.245 33.290 27.322 1.00 92.62 801 GLU A CA 1
ATOM 6559 C C . GLU A 1 801 ? 6.813 33.486 25.866 1.00 92.62 801 GLU A C 1
ATOM 6561 O O . GLU A 1 801 ? 5.921 34.295 25.593 1.00 92.62 801 GLU A O 1
ATOM 6566 N N . ALA A 1 802 ? 7.337 32.651 24.961 1.00 92.25 802 ALA A N 1
ATOM 6567 C CA . ALA A 1 802 ? 6.939 32.619 23.556 1.00 92.25 802 ALA A CA 1
ATOM 6568 C C . ALA A 1 802 ? 5.439 32.317 23.393 1.00 92.25 802 ALA A C 1
ATOM 6570 O O . ALA A 1 802 ? 4.763 32.916 22.555 1.00 92.25 802 ALA A O 1
ATOM 6571 N N . TYR A 1 803 ? 4.881 31.421 24.217 1.00 93.56 803 TYR A N 1
ATOM 6572 C CA . TYR A 1 803 ? 3.442 31.151 24.234 1.00 93.56 803 TYR A CA 1
ATOM 6573 C C . TYR A 1 803 ? 2.606 32.352 24.688 1.00 93.56 803 TYR A C 1
ATOM 6575 O O . TYR A 1 803 ? 1.587 32.648 24.063 1.00 93.56 803 TYR A O 1
ATOM 6583 N N . ILE A 1 804 ? 3.022 33.064 25.738 1.00 92.62 804 ILE A N 1
ATOM 6584 C CA . ILE A 1 804 ? 2.319 34.259 26.231 1.00 92.62 804 ILE A CA 1
ATOM 6585 C C . ILE A 1 804 ? 2.332 35.368 25.174 1.00 92.62 804 ILE A C 1
ATOM 6587 O O . ILE A 1 804 ? 1.320 36.043 24.975 1.00 92.62 804 ILE A O 1
ATOM 6591 N N . GLU A 1 805 ? 3.458 35.562 24.490 1.00 93.44 805 GLU A N 1
ATOM 6592 C CA . GLU A 1 805 ? 3.564 36.514 23.385 1.00 93.44 805 GLU A CA 1
ATOM 6593 C C . GLU A 1 805 ? 2.675 36.100 22.206 1.00 93.44 805 GLU A C 1
ATOM 6595 O O . GLU A 1 805 ? 1.888 36.902 21.696 1.00 93.44 805 GLU A O 1
ATOM 6600 N N . HIS A 1 806 ? 2.697 34.817 21.840 1.00 94.12 806 HIS A N 1
ATOM 6601 C CA . HIS A 1 806 ? 1.840 34.279 20.793 1.00 94.12 806 HIS A CA 1
ATOM 6602 C C . HIS A 1 806 ? 0.343 34.425 21.113 1.00 94.12 806 HIS A C 1
ATOM 6604 O O . HIS A 1 806 ? -0.422 34.811 20.232 1.00 94.12 806 HIS A O 1
ATOM 6610 N N . ASP A 1 807 ? -0.108 34.143 22.342 1.00 89.62 807 ASP A N 1
ATOM 6611 C CA . ASP A 1 807 ? -1.527 34.260 22.729 1.00 89.62 807 ASP A CA 1
ATOM 6612 C C . ASP A 1 807 ? -2.033 35.710 22.615 1.00 89.62 807 ASP A C 1
ATOM 6614 O O . ASP A 1 807 ? -3.196 35.923 22.268 1.00 89.62 807 ASP A O 1
ATOM 6618 N N . LYS A 1 808 ? -1.153 36.707 22.806 1.00 90.25 808 LYS A N 1
ATOM 6619 C CA . LYS A 1 808 ? -1.464 38.130 22.578 1.00 90.25 808 LYS A CA 1
ATOM 6620 C C . LYS A 1 808 ? -1.560 38.487 21.090 1.00 90.25 808 LYS A C 1
ATOM 6622 O O . LYS A 1 808 ? -2.430 39.271 20.721 1.00 90.25 808 LYS A O 1
ATOM 6627 N N . LEU A 1 809 ? -0.684 37.930 20.250 1.00 92.00 809 LEU A N 1
ATOM 6628 C CA . LEU A 1 809 ? -0.580 38.258 18.817 1.00 92.00 809 LEU A CA 1
ATOM 6629 C C . LEU A 1 809 ? -1.479 37.401 17.909 1.00 92.00 809 LEU A C 1
ATOM 6631 O O . LEU A 1 809 ? -1.681 37.721 16.737 1.00 92.00 809 LEU A O 1
ATOM 6635 N N . CYS A 1 810 ? -2.001 36.279 18.404 1.00 92.25 810 CYS A N 1
ATOM 6636 C CA . CYS A 1 810 ? -2.739 35.327 17.585 1.00 92.25 810 CYS A CA 1
ATOM 6637 C C . CYS A 1 810 ? -4.118 35.865 17.162 1.00 92.25 810 CYS A C 1
ATOM 6639 O O . CYS A 1 810 ? -5.064 35.956 17.952 1.00 92.25 810 CYS A O 1
ATOM 6641 N N . ASN A 1 811 ? -4.255 36.129 15.860 1.00 91.94 811 ASN A N 1
ATOM 6642 C CA . ASN A 1 811 ? -5.496 36.609 15.240 1.00 91.94 811 ASN A CA 1
ATOM 6643 C C . ASN A 1 811 ? -6.544 35.507 15.007 1.00 91.94 811 ASN A C 1
ATOM 6645 O O . ASN A 1 811 ? -7.684 35.795 14.645 1.00 91.94 811 ASN A O 1
ATOM 6649 N N . TRP A 1 812 ? -6.186 34.238 15.211 1.00 92.25 812 TRP A N 1
ATOM 6650 C CA . TRP A 1 812 ? -7.107 33.122 15.017 1.00 92.25 812 TRP A CA 1
ATOM 6651 C C . TRP A 1 812 ? -8.121 33.055 16.157 1.00 92.25 812 TRP A C 1
ATOM 6653 O O . TRP A 1 812 ? -7.755 33.155 17.327 1.00 92.25 812 TRP A O 1
ATOM 6663 N N . LYS A 1 813 ? -9.395 32.839 15.814 1.00 93.44 813 LYS A N 1
ATOM 6664 C CA . LYS A 1 813 ? -10.489 32.653 16.786 1.00 93.44 813 LYS A CA 1
ATOM 6665 C C . LYS A 1 813 ? -11.322 31.402 16.531 1.00 93.44 813 LYS A C 1
ATOM 6667 O O . LYS A 1 813 ? -12.152 31.063 17.365 1.00 93.44 813 LYS A O 1
ATOM 6672 N N . HIS A 1 814 ? -11.102 30.708 15.418 1.00 94.56 814 HIS A N 1
ATOM 6673 C CA . HIS A 1 814 ? -11.771 29.459 15.062 1.00 94.56 814 HIS A CA 1
ATOM 6674 C C . HIS A 1 814 ? -10.865 28.588 14.178 1.00 94.56 814 HIS A C 1
ATOM 6676 O O . HIS A 1 814 ? -9.903 29.112 13.607 1.00 94.56 814 HIS A O 1
ATOM 6682 N N . PRO A 1 815 ? -11.140 27.277 14.051 1.00 96.06 815 PRO A N 1
ATOM 6683 C CA . PRO A 1 815 ? -10.449 26.423 13.090 1.00 96.06 815 PRO A CA 1
ATOM 6684 C C . PRO A 1 815 ? -10.617 26.933 11.648 1.00 96.06 815 PRO A C 1
ATOM 6686 O O . PRO A 1 815 ? -11.659 27.507 11.320 1.00 96.06 815 PRO A O 1
ATOM 6689 N N . PRO A 1 816 ? -9.628 26.730 10.764 1.00 91.94 816 PRO A N 1
ATOM 6690 C CA . PRO A 1 816 ? -9.754 27.126 9.367 1.00 91.94 816 PRO A CA 1
ATOM 6691 C C . PRO A 1 816 ? -10.736 26.210 8.649 1.00 91.94 816 PRO A C 1
ATOM 6693 O O . PRO A 1 816 ? -10.724 25.018 8.902 1.00 91.94 816 PRO A O 1
ATOM 6696 N N . GLY A 1 817 ? -11.498 26.723 7.689 1.00 92.12 817 GLY A N 1
ATOM 6697 C CA . GLY A 1 817 ? -12.436 25.915 6.909 1.00 92.12 817 GLY A CA 1
ATOM 6698 C C . GLY A 1 817 ? -13.874 26.371 7.097 1.00 92.12 817 GLY A C 1
ATOM 6699 O O . GLY A 1 817 ? -14.120 27.477 7.581 1.00 92.12 817 GLY A O 1
ATOM 6700 N N . ASN A 1 818 ? -14.813 25.530 6.678 1.00 93.75 818 ASN A N 1
ATOM 6701 C CA . ASN A 1 818 ? -16.225 25.888 6.641 1.00 93.75 818 ASN A CA 1
ATOM 6702 C C . ASN A 1 818 ? -16.909 25.467 7.936 1.00 93.75 818 ASN A C 1
ATOM 6704 O O . ASN A 1 818 ? -16.775 24.326 8.367 1.00 93.75 818 ASN A O 1
ATOM 6708 N N . GLU A 1 819 ? -17.674 26.366 8.544 1.00 96.62 819 GLU A N 1
ATOM 6709 C CA . GLU A 1 819 ? -18.576 25.990 9.628 1.00 96.62 819 GLU A CA 1
ATOM 6710 C C . GLU A 1 819 ? -19.780 25.246 9.043 1.00 96.62 819 GLU A C 1
ATOM 6712 O O . GLU A 1 819 ? -20.552 25.813 8.272 1.00 96.62 819 GLU A O 1
ATOM 6717 N N . ILE A 1 820 ? -19.931 23.971 9.400 1.00 96.19 820 ILE A N 1
ATOM 6718 C CA . ILE A 1 820 ? -20.977 23.095 8.853 1.00 96.19 820 ILE A CA 1
ATOM 6719 C C . ILE A 1 820 ? -22.100 22.821 9.854 1.00 96.19 820 ILE A C 1
ATOM 6721 O O . ILE A 1 820 ? -23.147 22.301 9.485 1.00 96.19 820 ILE A O 1
ATOM 6725 N N . TYR A 1 821 ? -21.896 23.126 11.134 1.00 97.31 821 TYR A N 1
ATOM 6726 C CA . TYR A 1 821 ? -22.890 22.917 12.183 1.00 97.31 821 TYR A CA 1
ATOM 6727 C C . TYR A 1 821 ? -22.701 23.955 13.279 1.00 97.31 821 TYR A C 1
ATOM 6729 O O . TYR A 1 821 ? -21.585 24.127 13.764 1.00 97.31 821 TYR A O 1
ATOM 6737 N N . ARG A 1 822 ? -23.791 24.583 13.721 1.00 96.19 822 ARG A N 1
ATOM 6738 C CA . ARG A 1 822 ? -23.806 25.489 14.873 1.00 96.19 822 ARG A CA 1
ATOM 6739 C C . ARG A 1 822 ? -25.049 25.227 15.712 1.00 96.19 822 ARG A C 1
ATOM 6741 O O . ARG A 1 822 ? -26.159 25.281 15.195 1.00 96.19 822 ARG A O 1
ATOM 6748 N N . ASP A 1 823 ? -24.855 24.972 17.002 1.00 92.88 823 ASP A N 1
ATOM 6749 C CA . ASP A 1 823 ? -25.929 24.850 17.989 1.00 92.88 823 ASP A CA 1
ATOM 6750 C C . ASP A 1 823 ? -25.707 25.869 19.109 1.00 92.88 823 ASP A C 1
ATOM 6752 O O . ASP A 1 823 ? -24.826 25.711 19.957 1.00 92.88 823 ASP A O 1
ATOM 6756 N N . GLU A 1 824 ? -26.505 26.935 19.089 1.00 89.50 824 GLU A N 1
ATOM 6757 C CA . GLU A 1 824 ? -26.424 28.038 20.051 1.00 89.50 824 GLU A CA 1
ATOM 6758 C C . GLU A 1 824 ? -26.975 27.656 21.431 1.00 89.50 824 GLU A C 1
ATOM 6760 O O . GLU A 1 824 ? -26.549 28.212 22.442 1.00 89.50 824 GLU A O 1
ATOM 6765 N N . GLU A 1 825 ? -27.874 26.669 21.509 1.00 83.88 825 GLU A N 1
ATOM 6766 C CA . GLU A 1 825 ? -28.440 26.218 22.785 1.00 83.88 825 GLU A CA 1
ATOM 6767 C C . GLU A 1 825 ? -27.423 25.425 23.606 1.00 83.88 825 GLU A C 1
ATOM 6769 O O . GLU A 1 825 ? -27.426 25.493 24.840 1.00 83.88 825 GLU A O 1
ATOM 6774 N N . GLU A 1 826 ? -26.579 24.659 22.914 1.00 85.25 826 GLU A N 1
ATOM 6775 C CA . GLU A 1 826 ? -25.494 23.855 23.480 1.00 85.25 826 GLU A CA 1
ATOM 6776 C C . GLU A 1 826 ? -24.137 24.580 23.432 1.00 85.25 826 GLU A C 1
ATOM 6778 O O . GLU A 1 826 ? -23.163 24.086 23.999 1.00 85.25 826 GLU A O 1
ATOM 6783 N N . MET A 1 827 ? -24.070 25.753 22.786 1.00 92.94 827 MET A N 1
ATOM 6784 C CA . MET A 1 827 ? -22.852 26.543 22.565 1.00 92.94 827 MET A CA 1
ATOM 6785 C C . MET A 1 827 ? -21.723 25.718 21.926 1.00 92.94 827 MET A C 1
ATOM 6787 O O . MET A 1 827 ? -20.582 25.723 22.397 1.00 92.94 827 MET A O 1
ATOM 6791 N N . ILE A 1 828 ? -22.034 25.002 20.842 1.00 95.81 828 ILE A N 1
ATOM 6792 C CA . ILE A 1 828 ? -21.070 24.187 20.086 1.00 95.81 828 ILE A CA 1
ATOM 6793 C C . ILE A 1 828 ? -21.128 24.463 18.583 1.00 95.81 828 ILE A C 1
ATOM 6795 O O . ILE A 1 828 ? -22.179 24.787 18.033 1.00 95.81 828 ILE A O 1
ATOM 6799 N N . SER A 1 829 ? -19.993 24.289 17.911 1.00 96.94 829 SER A N 1
ATOM 6800 C CA . SER A 1 829 ? -19.871 24.438 16.460 1.00 96.94 829 SER A CA 1
ATOM 6801 C C . SER A 1 829 ? -18.904 23.408 15.869 1.00 96.94 829 SER A C 1
ATOM 6803 O O . SER A 1 829 ? -17.964 22.987 16.551 1.00 96.94 829 SER A O 1
ATOM 6805 N N . ILE A 1 830 ? -19.140 22.972 14.627 1.00 98.12 830 ILE A N 1
ATOM 6806 C CA . ILE A 1 830 ? -18.298 22.007 13.910 1.00 98.12 830 ILE A CA 1
ATOM 6807 C C . ILE A 1 830 ? -17.790 22.618 12.608 1.00 98.12 830 ILE A C 1
ATOM 6809 O O . ILE A 1 830 ? -18.576 23.076 11.779 1.00 98.12 830 ILE A O 1
ATOM 6813 N N . PHE A 1 831 ? -16.474 22.555 12.419 1.00 97.88 831 PHE A N 1
ATOM 6814 C CA . PHE A 1 831 ? -15.781 23.052 11.236 1.00 97.88 831 PHE A CA 1
ATOM 6815 C C . PHE A 1 831 ? -15.246 21.897 10.391 1.00 97.88 831 PHE A C 1
ATOM 6817 O O . PHE A 1 831 ? -14.658 20.956 10.921 1.00 97.88 831 PHE A O 1
ATOM 6824 N N . GLU A 1 832 ? -15.425 21.988 9.080 1.00 97.12 832 GLU A N 1
ATOM 6825 C CA . GLU A 1 832 ? -14.851 21.090 8.085 1.00 97.12 832 GLU A CA 1
ATOM 6826 C C . GLU A 1 832 ? -13.562 21.697 7.517 1.00 97.12 832 GLU A C 1
ATOM 6828 O O . GLU A 1 832 ? -13.571 22.773 6.911 1.00 97.12 832 GLU A O 1
ATOM 6833 N N . VAL A 1 833 ? -12.449 20.989 7.709 1.00 95.38 833 VAL A N 1
ATOM 6834 C CA . VAL A 1 833 ? -11.104 21.411 7.312 1.00 95.38 833 VAL A CA 1
ATOM 6835 C C . VAL A 1 833 ? -10.523 20.407 6.330 1.00 95.38 833 VAL A C 1
ATOM 6837 O O . VAL A 1 833 ? -10.292 19.246 6.664 1.00 95.38 833 VAL A O 1
ATOM 6840 N N . ASP A 1 834 ? -10.236 20.876 5.126 1.00 92.75 834 ASP A N 1
ATOM 6841 C CA . ASP A 1 834 ? -9.561 20.095 4.095 1.00 92.75 834 ASP A CA 1
ATOM 6842 C C . ASP A 1 834 ? -8.044 20.105 4.342 1.00 92.75 834 ASP A C 1
ATOM 6844 O O . ASP A 1 834 ? -7.393 21.156 4.273 1.00 92.75 834 ASP A O 1
ATOM 6848 N N . GLY A 1 835 ? -7.474 18.932 4.637 1.00 89.62 835 GLY A N 1
ATOM 6849 C CA . GLY A 1 835 ? -6.048 18.764 4.908 1.00 89.62 835 GLY A CA 1
ATOM 6850 C C . GLY A 1 835 ? -5.148 19.081 3.712 1.00 89.62 835 GLY A C 1
ATOM 6851 O O . GLY A 1 835 ? -3.982 19.427 3.908 1.00 89.62 835 GLY A O 1
ATOM 6852 N N . LYS A 1 836 ? -5.677 19.052 2.480 1.00 86.94 836 LYS A N 1
ATOM 6853 C CA . LYS A 1 836 ? -4.972 19.506 1.276 1.00 86.94 836 LYS A CA 1
ATOM 6854 C C . LYS A 1 836 ? -4.898 21.030 1.207 1.00 86.94 836 LYS A C 1
ATOM 6856 O O . LYS A 1 836 ? -3.853 21.571 0.857 1.00 86.94 836 LYS A O 1
ATOM 6861 N N . LYS A 1 837 ? -5.984 21.726 1.560 1.00 90.50 837 LYS A N 1
ATOM 6862 C CA . LYS A 1 837 ? -6.057 23.203 1.540 1.00 90.50 837 LYS A CA 1
ATOM 6863 C C . LYS A 1 837 ? -5.380 23.853 2.747 1.00 90.50 837 LYS A C 1
ATOM 6865 O O . LYS A 1 837 ? -4.885 24.973 2.639 1.00 90.50 837 LYS A O 1
ATOM 6870 N N . ARG A 1 838 ? -5.398 23.197 3.912 1.00 92.06 838 ARG A N 1
ATOM 6871 C CA . ARG A 1 838 ? -4.874 23.728 5.185 1.00 92.06 838 ARG A CA 1
ATOM 6872 C C . ARG A 1 838 ? -3.939 22.723 5.878 1.00 92.06 838 ARG A C 1
ATOM 6874 O O . ARG A 1 838 ? -4.204 22.334 7.021 1.00 92.06 838 ARG A O 1
ATOM 6881 N N . PRO A 1 839 ? -2.832 22.322 5.223 1.00 90.25 839 PRO A N 1
ATOM 6882 C CA . PRO A 1 839 ? -1.949 21.278 5.735 1.00 90.25 839 PRO A CA 1
ATOM 6883 C C . PRO A 1 839 ? -1.299 21.652 7.068 1.00 90.25 839 PRO A C 1
ATOM 6885 O O . PRO A 1 839 ? -1.153 20.785 7.921 1.00 90.25 839 PRO A O 1
ATOM 6888 N N . ASP A 1 840 ? -0.971 22.926 7.299 1.00 90.44 840 ASP A N 1
ATOM 6889 C CA . ASP A 1 840 ? -0.295 23.355 8.532 1.00 90.44 840 ASP A CA 1
ATOM 6890 C C . ASP A 1 840 ? -1.167 23.152 9.772 1.00 90.44 840 ASP A C 1
ATOM 6892 O O . ASP A 1 840 ? -0.727 22.584 10.772 1.00 90.44 840 ASP A O 1
ATOM 6896 N N . TYR A 1 841 ? -2.432 23.573 9.697 1.00 94.62 841 TYR A N 1
ATOM 6897 C CA . TYR A 1 841 ? -3.381 23.397 10.791 1.00 94.62 841 TYR A CA 1
ATOM 6898 C C . TYR A 1 841 ? -3.699 21.915 11.012 1.00 94.62 841 TYR A C 1
ATOM 6900 O O . TYR A 1 841 ? -3.684 21.439 12.148 1.00 94.62 841 TYR A O 1
ATOM 6908 N N . ALA A 1 842 ? -3.924 21.168 9.925 1.00 93.19 842 ALA A N 1
ATOM 6909 C CA . ALA A 1 842 ? -4.149 19.728 9.982 1.00 93.19 842 ALA A CA 1
ATOM 6910 C C . ALA A 1 842 ? -2.954 18.992 10.611 1.00 93.19 842 ALA A C 1
ATOM 6912 O O . ALA A 1 842 ? -3.144 18.117 11.451 1.00 93.19 842 ALA A O 1
ATOM 6913 N N . ARG A 1 843 ? -1.719 19.390 10.282 1.00 92.31 843 ARG A N 1
ATOM 6914 C CA . ARG A 1 843 ? -0.483 18.831 10.845 1.00 92.31 843 ARG A CA 1
ATOM 6915 C C . ARG A 1 843 ? -0.347 19.116 12.340 1.00 92.31 843 ARG A C 1
ATOM 6917 O O . ARG A 1 843 ? -0.013 18.211 13.100 1.00 92.31 843 ARG A O 1
ATOM 6924 N N . ARG A 1 844 ? -0.674 20.332 12.779 1.00 93.88 844 ARG A N 1
ATOM 6925 C CA . ARG A 1 844 ? -0.668 20.722 14.201 1.00 93.88 844 ARG A CA 1
ATOM 6926 C C . ARG A 1 844 ? -1.717 19.976 15.017 1.00 93.88 844 ARG A C 1
ATOM 6928 O O . ARG A 1 844 ? -1.404 19.426 16.069 1.00 93.88 844 ARG A O 1
ATOM 6935 N N . LEU A 1 845 ? -2.937 19.863 14.491 1.00 94.31 845 LEU A N 1
ATOM 6936 C CA . LEU A 1 845 ? -3.960 18.976 15.046 1.00 94.31 845 LEU A CA 1
ATOM 6937 C C . LEU A 1 845 ? -3.470 17.518 15.050 1.00 94.31 845 LEU A C 1
ATOM 6939 O O . LEU A 1 845 ? -3.784 16.741 15.961 1.00 94.31 845 LEU A O 1
ATOM 6943 N N . CYS A 1 846 ? -2.668 17.147 14.044 1.00 92.00 846 CYS A N 1
ATOM 6944 C CA . CYS A 1 846 ? -2.053 15.839 13.955 1.00 92.00 846 CYS A CA 1
ATOM 6945 C C . CYS A 1 846 ? -1.140 15.533 15.151 1.00 92.00 846 CYS A C 1
ATOM 6947 O O . CYS A 1 846 ? -1.387 14.573 15.887 1.00 92.00 846 CYS A O 1
ATOM 6949 N N . TRP A 1 847 ? -0.170 16.406 15.393 1.00 90.62 847 TRP A N 1
ATOM 6950 C CA . TRP A 1 847 ? 0.756 16.317 16.519 1.00 90.62 847 TRP A CA 1
ATOM 6951 C C . TRP A 1 847 ? 0.069 16.405 17.884 1.00 90.62 847 TRP A C 1
ATOM 6953 O O . TRP A 1 847 ? 0.371 15.618 18.776 1.00 90.62 847 TRP A O 1
ATOM 6963 N N . LEU A 1 848 ? -0.917 17.294 18.048 1.00 92.25 848 LEU A N 1
ATOM 6964 C CA . LEU A 1 848 ? -1.642 17.406 19.315 1.00 92.25 848 LEU A CA 1
ATOM 6965 C C . LEU A 1 848 ? -2.334 16.093 19.684 1.00 92.25 848 LEU A C 1
ATOM 6967 O O . LEU A 1 848 ? -2.231 15.640 20.821 1.00 92.25 848 LEU A O 1
ATOM 6971 N N . ALA A 1 849 ? -3.019 15.447 18.736 1.00 91.44 849 ALA A N 1
ATOM 6972 C CA . ALA A 1 849 ? -3.718 14.209 19.069 1.00 91.44 849 ALA A CA 1
ATOM 6973 C C . ALA A 1 849 ? -2.791 12.998 19.231 1.00 91.44 849 ALA A C 1
ATOM 6975 O O . ALA A 1 849 ? -3.206 12.044 19.882 1.00 91.44 849 ALA A O 1
ATOM 6976 N N . SER A 1 850 ? -1.573 13.003 18.670 1.00 87.88 850 SER A N 1
ATOM 6977 C CA . SER A 1 850 ? -0.645 11.878 18.862 1.00 87.88 850 SER A CA 1
ATOM 6978 C C . SER A 1 850 ? -0.175 11.743 20.310 1.00 87.88 850 SER A C 1
ATOM 6980 O O . SER A 1 850 ? 0.256 10.669 20.695 1.00 87.88 850 SER A O 1
ATOM 6982 N N . LEU A 1 851 ? -0.309 12.795 21.128 1.00 89.25 851 LEU A N 1
ATOM 6983 C CA . LEU A 1 851 ? -0.074 12.714 22.573 1.00 89.25 851 LEU A CA 1
ATOM 6984 C C . LEU A 1 851 ? -1.108 11.835 23.296 1.00 89.25 851 LEU A C 1
ATOM 6986 O O . LEU A 1 851 ? -0.837 11.354 24.392 1.00 89.25 851 LEU A O 1
ATOM 6990 N N . PHE A 1 852 ? -2.293 11.633 22.711 1.00 88.31 852 PHE A N 1
ATOM 6991 C CA . PHE A 1 852 ? -3.422 10.940 23.349 1.00 88.31 852 PHE A CA 1
ATOM 6992 C C . PHE A 1 852 ? -3.918 9.715 22.568 1.00 88.31 852 PHE A C 1
ATOM 6994 O O . PHE A 1 852 ? -4.776 8.990 23.067 1.00 88.31 852 PHE A O 1
ATOM 7001 N N . ILE A 1 853 ? -3.411 9.482 21.353 1.00 82.25 853 ILE A N 1
ATOM 7002 C CA . ILE A 1 853 ? -3.791 8.364 20.481 1.00 82.25 853 ILE A CA 1
ATOM 7003 C C . ILE A 1 853 ? -2.512 7.671 19.981 1.00 82.25 853 ILE A C 1
ATOM 7005 O O . ILE A 1 853 ? -1.692 8.348 19.357 1.00 82.25 853 ILE A O 1
ATOM 7009 N N . PRO A 1 854 ? -2.357 6.346 20.181 1.00 69.25 854 PRO A N 1
ATOM 7010 C CA . PRO A 1 854 ? -1.137 5.624 19.802 1.00 69.25 854 PRO A CA 1
ATOM 7011 C C . PRO A 1 854 ? -0.994 5.516 18.278 1.00 69.25 854 PRO A C 1
ATOM 7013 O O . PRO A 1 854 ? 0.028 5.876 17.685 1.00 69.25 854 PRO A O 1
ATOM 7016 N N . HIS A 1 855 ? -2.078 5.074 17.639 1.00 64.06 855 HIS A N 1
ATOM 7017 C CA . HIS A 1 855 ? -2.168 4.796 16.212 1.00 64.06 855 HIS A CA 1
ATOM 7018 C C . HIS A 1 855 ? -2.856 5.963 15.521 1.00 64.06 855 HIS A C 1
ATOM 7020 O O . HIS A 1 855 ? -4.077 6.104 15.560 1.00 64.06 855 HIS A O 1
ATOM 7026 N N . LYS A 1 856 ? -2.052 6.848 14.936 1.00 60.94 856 LYS A N 1
ATOM 7027 C CA . LYS A 1 856 ? -2.539 8.006 14.195 1.00 60.94 856 LYS A CA 1
ATOM 7028 C C . LYS A 1 856 ? -1.894 8.056 12.822 1.00 60.94 856 LYS A C 1
ATOM 7030 O O . LYS A 1 856 ? -0.685 7.861 12.711 1.00 60.94 856 LYS A O 1
ATOM 7035 N N . VAL A 1 857 ? -2.701 8.408 11.821 1.00 55.81 857 VAL A N 1
ATOM 7036 C CA . VAL A 1 857 ? -2.256 8.835 10.492 1.00 55.81 857 VAL A CA 1
ATOM 7037 C C . VAL A 1 857 ? -1.061 9.783 10.627 1.00 55.81 857 VAL A C 1
ATOM 7039 O O . VAL A 1 857 ? -1.135 10.800 11.323 1.00 55.81 857 VAL A O 1
ATOM 7042 N N . SER A 1 858 ? 0.038 9.430 9.964 1.00 56.56 858 SER A N 1
ATOM 7043 C CA . SER A 1 858 ? 1.266 10.219 9.905 1.00 56.56 858 SER A CA 1
ATOM 7044 C C . SER A 1 858 ? 0.971 11.711 9.686 1.00 56.56 858 SER A C 1
ATOM 7046 O O . SER A 1 858 ? 0.196 12.086 8.805 1.00 56.56 858 SER A O 1
ATOM 7048 N N . ALA A 1 859 ? 1.626 12.585 10.459 1.00 58.44 859 ALA A N 1
ATOM 7049 C CA . ALA A 1 859 ? 1.540 14.038 10.284 1.00 58.44 859 ALA A CA 1
ATOM 7050 C C . ALA A 1 859 ? 2.024 14.503 8.888 1.00 58.44 859 ALA A C 1
ATOM 7052 O O . ALA A 1 859 ? 1.746 15.631 8.475 1.00 58.44 859 ALA A O 1
ATOM 7053 N N . TYR A 1 860 ? 2.701 13.618 8.149 1.00 63.28 860 TYR A N 1
ATOM 7054 C CA . TYR A 1 860 ? 3.137 13.810 6.768 1.00 63.28 860 TYR A CA 1
ATOM 7055 C C . TYR A 1 860 ? 2.089 13.388 5.729 1.00 63.28 860 TYR A C 1
ATOM 7057 O O . TYR A 1 860 ? 2.300 13.606 4.549 1.00 63.28 860 TYR A O 1
ATOM 7065 N N . SER A 1 861 ? 0.952 12.815 6.127 1.00 79.25 861 SER A N 1
ATOM 7066 C CA . SER A 1 861 ? -0.085 12.322 5.204 1.00 79.25 861 SER A CA 1
ATOM 7067 C C . SER A 1 861 ? -1.398 13.104 5.303 1.00 79.25 861 SER A C 1
ATOM 7069 O O . SER A 1 861 ? -2.423 12.661 4.793 1.00 79.25 861 SER A O 1
ATOM 7071 N N . VAL A 1 862 ? -1.385 14.284 5.934 1.00 84.25 862 VAL A N 1
ATOM 7072 C CA . VAL A 1 862 ? -2.591 15.102 6.182 1.00 84.25 862 VAL A CA 1
ATOM 7073 C C . VAL A 1 862 ? -3.353 15.489 4.913 1.00 84.25 862 VAL A C 1
ATOM 7075 O O . VAL A 1 862 ? -4.562 15.688 4.981 1.00 84.25 862 VAL A O 1
ATOM 7078 N N . TRP A 1 863 ? -2.682 15.537 3.757 1.00 85.44 863 TRP A N 1
ATOM 7079 C CA . TRP A 1 863 ? -3.274 15.908 2.467 1.00 85.44 863 TRP A CA 1
ATOM 7080 C C . TRP A 1 863 ? -4.371 14.952 1.969 1.00 85.44 863 TRP A C 1
ATOM 7082 O O . TRP A 1 863 ? -5.120 15.319 1.068 1.00 85.44 863 TRP A O 1
ATOM 7092 N N . PHE A 1 864 ? -4.483 13.746 2.536 1.00 86.50 864 PHE A N 1
ATOM 7093 C CA . PHE A 1 864 ? -5.495 12.755 2.148 1.00 86.50 864 PHE A CA 1
ATOM 7094 C C . PHE A 1 864 ? -6.773 12.798 3.002 1.00 86.50 864 PHE A C 1
ATOM 7096 O O . PHE A 1 864 ? -7.708 12.035 2.740 1.00 86.50 864 PHE A O 1
ATOM 7103 N N . PHE A 1 865 ? -6.827 13.673 4.012 1.00 90.38 865 PHE A N 1
ATOM 7104 C CA . PHE A 1 865 ? -7.863 13.652 5.042 1.00 90.38 865 PHE A CA 1
ATOM 7105 C C . PHE A 1 865 ? -8.681 14.940 5.087 1.00 90.38 865 PHE A C 1
ATOM 7107 O O . PHE A 1 865 ? -8.154 16.052 5.039 1.00 90.38 865 PHE A O 1
ATOM 7114 N N . GLN A 1 866 ? -9.982 14.756 5.284 1.00 92.38 866 GLN A N 1
ATOM 7115 C CA . GLN A 1 866 ? -10.905 15.775 5.754 1.00 92.38 866 GLN A CA 1
ATOM 7116 C C . GLN A 1 866 ? -10.984 15.698 7.281 1.00 92.38 866 GLN A C 1
ATOM 7118 O O . GLN A 1 866 ? -11.109 14.607 7.841 1.00 92.38 866 GLN A O 1
ATOM 7123 N N . PHE A 1 867 ? -10.938 16.835 7.967 1.00 95.88 867 PHE A N 1
ATOM 7124 C CA . PHE A 1 867 ? -11.035 16.918 9.422 1.00 95.88 867 PHE A CA 1
ATOM 7125 C C . PHE A 1 867 ? -12.325 17.629 9.825 1.00 95.88 867 PHE A C 1
ATOM 7127 O O . PHE A 1 867 ? -12.621 18.714 9.335 1.00 95.88 867 PHE A O 1
ATOM 7134 N N . TYR A 1 868 ? -13.068 17.039 10.757 1.00 97.62 868 TYR A N 1
ATOM 7135 C CA . TYR A 1 868 ? -14.297 17.601 11.312 1.00 97.62 868 TYR A CA 1
ATOM 7136 C C . TYR A 1 868 ? -14.062 17.957 12.771 1.00 97.62 868 TYR A C 1
ATOM 7138 O O . TYR A 1 868 ? -13.914 17.073 13.616 1.00 97.62 868 TYR A O 1
ATOM 7146 N N . ILE A 1 869 ? -13.985 19.251 13.059 1.00 97.81 869 ILE A N 1
ATOM 7147 C CA . ILE A 1 869 ? -13.483 19.787 14.321 1.00 97.81 869 ILE A CA 1
ATOM 7148 C C . ILE A 1 869 ? -14.637 20.348 15.133 1.00 97.81 869 ILE A C 1
ATOM 7150 O O . ILE A 1 869 ? -15.208 21.375 14.779 1.00 97.81 869 ILE A O 1
ATOM 7154 N N . LEU A 1 870 ? -14.951 19.689 16.243 1.00 97.94 870 LEU A N 1
ATOM 7155 C CA . LEU A 1 870 ? -15.940 20.139 17.209 1.00 97.94 870 LEU A CA 1
ATOM 7156 C C . LEU A 1 870 ? -15.307 21.135 18.180 1.00 97.94 870 LEU A C 1
ATOM 7158 O O . LEU A 1 870 ? -14.259 20.881 18.783 1.00 97.94 870 LEU A O 1
ATOM 7162 N N . THR A 1 871 ? -15.993 22.253 18.369 1.00 97.31 871 THR A N 1
ATOM 7163 C CA . THR A 1 871 ? -15.547 23.371 19.191 1.00 97.31 871 THR A CA 1
ATOM 7164 C C . THR A 1 871 ? -16.632 23.844 20.150 1.00 97.31 871 THR A C 1
ATOM 7166 O O . THR A 1 871 ? -17.826 23.709 19.878 1.00 97.31 871 THR A O 1
ATOM 7169 N N . LYS A 1 872 ? -16.206 24.408 21.283 1.00 94.19 872 LYS A N 1
ATOM 7170 C CA . LYS A 1 872 ? -17.060 25.133 22.224 1.00 94.19 872 LYS A CA 1
ATOM 7171 C C . LYS A 1 872 ? -17.078 26.603 21.835 1.00 94.19 872 LYS A C 1
ATOM 7173 O O . LYS A 1 872 ? -16.014 27.212 21.713 1.00 94.19 872 LYS A O 1
ATOM 7178 N N . ILE A 1 873 ? -18.268 27.174 21.705 1.00 92.94 873 ILE A N 1
ATOM 7179 C CA . ILE A 1 873 ? -18.461 28.602 21.468 1.00 92.94 873 ILE A CA 1
ATOM 7180 C C . ILE A 1 873 ? -18.251 29.326 22.800 1.00 92.94 873 ILE A C 1
ATOM 7182 O O . ILE A 1 873 ? -18.927 29.065 23.795 1.00 92.94 873 ILE A O 1
ATOM 7186 N N . THR A 1 874 ? -17.275 30.225 22.836 1.00 90.44 874 THR A N 1
ATOM 7187 C CA . THR A 1 874 ? -16.973 31.076 23.990 1.00 90.44 874 THR A CA 1
ATOM 7188 C C . THR A 1 874 ? -16.921 32.534 23.552 1.00 90.44 874 THR A C 1
ATOM 7190 O O . THR A 1 874 ? -16.784 32.828 22.367 1.00 90.44 874 THR A O 1
ATOM 7193 N N . LYS A 1 875 ? -16.952 33.470 24.508 1.00 86.31 875 LYS A N 1
ATOM 7194 C CA . LYS A 1 875 ? -16.783 34.904 24.209 1.00 86.31 875 LYS A CA 1
ATOM 7195 C C . LYS A 1 875 ? -15.453 35.219 23.510 1.00 86.31 875 LYS A C 1
ATOM 7197 O O . LYS A 1 875 ? -15.375 36.192 22.774 1.00 86.31 875 LYS A O 1
ATOM 7202 N N . ALA A 1 876 ? -14.420 34.409 23.752 1.00 85.75 876 ALA A N 1
ATOM 7203 C CA . ALA A 1 876 ? -13.097 34.585 23.161 1.00 85.75 876 ALA A CA 1
ATOM 7204 C C . ALA A 1 876 ? -12.961 33.948 21.767 1.00 85.75 876 ALA A C 1
ATOM 7206 O O . ALA A 1 876 ? -11.975 34.215 21.089 1.00 85.75 876 ALA A O 1
ATOM 7207 N N . GLY A 1 877 ? -13.901 33.095 21.349 1.00 91.38 877 GLY A N 1
ATOM 7208 C CA . GLY A 1 877 ? -13.831 32.325 20.107 1.00 91.38 877 GLY A CA 1
ATOM 7209 C C . GLY A 1 877 ? -14.212 30.856 20.301 1.00 91.38 877 GLY A C 1
ATOM 7210 O O . GLY A 1 877 ? -14.902 30.490 21.255 1.00 91.38 877 GLY A O 1
ATOM 7211 N N . PHE A 1 878 ? -13.739 30.006 19.398 1.00 95.00 878 PHE A N 1
ATOM 7212 C CA . PHE A 1 878 ? -14.107 28.601 19.274 1.00 95.00 878 PHE A CA 1
ATOM 7213 C C . PHE A 1 878 ? -12.965 27.708 19.774 1.00 95.00 878 PHE A C 1
ATOM 7215 O O . PHE A 1 878 ? -11.942 27.552 19.109 1.00 95.00 878 PHE A O 1
ATOM 7222 N N . SER A 1 879 ? -13.133 27.138 20.967 1.00 92.62 879 SER A N 1
ATOM 7223 C CA . SER A 1 879 ? -12.121 26.290 21.619 1.00 92.62 879 SER A CA 1
ATOM 7224 C C . SER A 1 879 ? -12.281 24.830 21.202 1.00 92.62 879 SER A C 1
ATOM 7226 O O . SER A 1 879 ? -13.404 24.332 21.182 1.00 92.62 879 SER A O 1
ATOM 7228 N N . LEU A 1 880 ? -11.188 24.116 20.929 1.00 95.81 880 LEU A N 1
ATOM 7229 C CA . LEU A 1 880 ? -11.221 22.707 20.518 1.00 95.81 880 LEU A CA 1
ATOM 7230 C C . LEU A 1 880 ? -11.823 21.818 21.619 1.00 95.81 880 LEU A C 1
ATOM 7232 O O . LEU A 1 880 ? -11.332 21.796 22.744 1.00 95.81 880 LEU A O 1
ATOM 7236 N N . ILE A 1 881 ? -12.855 21.046 21.273 1.00 95.44 881 ILE A N 1
ATOM 7237 C CA . ILE A 1 881 ? -13.406 19.966 22.110 1.00 95.44 881 ILE A CA 1
ATOM 7238 C C . ILE A 1 881 ? -12.859 18.619 21.637 1.00 95.44 881 ILE A C 1
ATOM 7240 O O . ILE A 1 881 ? -12.528 17.747 22.439 1.00 95.44 881 ILE A O 1
ATOM 7244 N N . GLY A 1 882 ? -12.799 18.424 20.324 1.00 95.56 882 GLY A N 1
ATOM 7245 C CA . GLY A 1 882 ? -12.425 17.164 19.705 1.00 95.56 882 GLY A CA 1
ATOM 7246 C C . GLY A 1 882 ? -12.538 17.242 18.192 1.00 95.56 882 GLY A C 1
ATOM 7247 O O . GLY A 1 882 ? -12.990 18.242 17.643 1.00 95.56 882 GLY A O 1
ATOM 7248 N N . TYR A 1 883 ? -12.131 16.187 17.507 1.00 96.56 883 TYR A N 1
ATOM 7249 C CA . TYR A 1 883 ? -12.271 16.094 16.061 1.00 96.56 883 TYR A CA 1
ATOM 7250 C C . TYR A 1 883 ? -12.330 14.633 15.627 1.00 96.56 883 TYR A C 1
ATOM 7252 O O . TYR A 1 883 ? -11.961 13.733 16.390 1.00 96.56 883 TYR A O 1
ATOM 7260 N N . PHE A 1 884 ? -12.730 14.406 14.382 1.00 95.25 884 PHE A N 1
ATOM 7261 C CA . PHE A 1 884 ? -12.366 13.184 13.680 1.00 95.25 884 PHE A CA 1
ATOM 7262 C C . PHE A 1 884 ? -11.806 13.475 12.287 1.00 95.25 884 PHE A C 1
ATOM 7264 O O . PHE A 1 884 ? -12.082 14.528 11.713 1.00 95.25 884 PHE A O 1
ATOM 7271 N N . SER A 1 885 ? -11.000 12.557 11.759 1.00 93.19 885 SER A N 1
ATOM 7272 C CA . SER A 1 885 ? -10.514 12.579 10.378 1.00 93.19 885 SER A CA 1
ATOM 7273 C C . SER A 1 885 ? -11.240 11.539 9.526 1.00 93.19 885 SER A C 1
ATOM 7275 O O . SER A 1 885 ? -11.638 10.486 10.025 1.00 93.19 885 SER A O 1
ATOM 7277 N N . LYS A 1 886 ? -11.411 11.830 8.237 1.00 90.38 886 LYS A N 1
ATOM 7278 C CA . LYS A 1 886 ? -11.995 10.942 7.226 1.00 90.38 886 LYS A CA 1
ATOM 7279 C C . LYS A 1 886 ? -11.138 10.992 5.965 1.00 90.38 886 LYS A C 1
ATOM 7281 O O . LYS A 1 886 ? -10.833 12.080 5.484 1.00 90.38 886 LYS A O 1
ATOM 7286 N N . GLU A 1 887 ? -10.766 9.840 5.422 1.00 86.88 887 GLU A N 1
ATOM 7287 C CA . GLU A 1 887 ? -10.068 9.763 4.133 1.00 86.88 887 GLU A CA 1
ATOM 7288 C C . GLU A 1 887 ? -10.962 10.246 2.984 1.00 86.88 887 GLU A C 1
ATOM 7290 O O . GLU A 1 887 ? -12.140 9.893 2.906 1.00 86.88 887 GLU A O 1
ATOM 7295 N N . MET A 1 888 ? -10.403 11.020 2.051 1.00 77.88 888 MET A N 1
ATOM 7296 C CA . MET A 1 888 ? -11.147 11.475 0.868 1.00 77.88 888 MET A CA 1
ATOM 7297 C C . MET A 1 888 ? -11.460 10.334 -0.117 1.00 77.88 888 MET A C 1
ATOM 7299 O O . MET A 1 888 ? -12.483 10.365 -0.802 1.00 77.88 888 MET A O 1
ATOM 7303 N N . LYS A 1 889 ? -10.591 9.318 -0.198 1.00 72.69 889 LYS A N 1
ATOM 7304 C CA . LYS A 1 889 ? -10.747 8.137 -1.067 1.00 72.69 889 LYS A CA 1
ATOM 7305 C C . LYS A 1 889 ? -10.473 6.850 -0.274 1.00 72.69 889 LYS A C 1
ATOM 7307 O O . LYS A 1 889 ? -9.415 6.256 -0.459 1.00 72.69 889 LYS A O 1
ATOM 7312 N N . PRO A 1 890 ? -11.393 6.432 0.612 1.00 62.41 890 PRO A N 1
ATOM 7313 C CA . PRO A 1 890 ? -11.159 5.290 1.486 1.00 62.41 890 PRO A CA 1
ATOM 7314 C C . PRO A 1 890 ? -11.142 3.978 0.697 1.00 62.41 890 PRO A C 1
ATOM 7316 O O . PRO A 1 890 ? -12.054 3.715 -0.089 1.00 62.41 890 PRO A O 1
ATOM 7319 N N . SER A 1 891 ? -10.157 3.119 0.964 1.00 59.16 891 SER A N 1
ATOM 7320 C CA . SER A 1 891 ? -10.062 1.777 0.364 1.00 59.16 891 SER A CA 1
ATOM 7321 C C . SER A 1 891 ? -11.191 0.839 0.823 1.00 59.16 891 SER A C 1
ATOM 7323 O O . SER A 1 891 ? -11.577 -0.063 0.087 1.00 59.16 891 SER A O 1
ATOM 7325 N N . GLY A 1 892 ? -11.728 1.056 2.033 1.00 62.75 892 GLY A N 1
ATOM 7326 C CA . GLY A 1 892 ? -12.682 0.159 2.708 1.00 62.75 892 GLY A CA 1
ATOM 7327 C C . GLY A 1 892 ? -14.046 0.768 3.054 1.00 62.75 892 GLY A C 1
ATOM 7328 O O . GLY A 1 892 ? -14.703 0.276 3.962 1.00 62.75 892 GLY A O 1
ATOM 7329 N N . ASN A 1 893 ? -14.477 1.852 2.389 1.00 78.31 893 ASN A N 1
ATOM 7330 C CA . ASN A 1 893 ? -15.690 2.609 2.768 1.00 78.31 893 ASN A CA 1
ATOM 7331 C C . ASN A 1 893 ? -15.702 3.061 4.251 1.00 78.31 893 ASN A C 1
ATOM 7333 O O . ASN A 1 893 ? -16.762 3.224 4.862 1.00 78.31 893 ASN A O 1
ATOM 7337 N N . ASN A 1 894 ? -14.521 3.313 4.824 1.00 85.69 894 ASN A N 1
ATOM 7338 C CA . ASN A 1 894 ? -14.404 3.848 6.175 1.00 85.69 894 ASN A CA 1
ATOM 7339 C C . ASN A 1 894 ? -14.979 5.271 6.227 1.00 85.69 894 ASN A C 1
ATOM 7341 O O . ASN A 1 894 ? -14.637 6.120 5.401 1.00 85.69 894 ASN A O 1
ATOM 7345 N N . ASN A 1 895 ? -15.853 5.549 7.196 1.00 89.19 895 ASN A N 1
ATOM 7346 C CA . ASN A 1 895 ? -16.427 6.887 7.379 1.00 89.19 895 ASN A CA 1
ATOM 7347 C C . ASN A 1 895 ? -15.671 7.744 8.403 1.00 89.19 895 ASN A C 1
ATOM 7349 O O . ASN A 1 895 ? -15.905 8.953 8.477 1.00 89.19 895 ASN A O 1
ATOM 7353 N N . LEU A 1 896 ? -14.774 7.125 9.171 1.00 91.38 896 LEU A N 1
ATOM 7354 C CA . LEU A 1 896 ? -13.971 7.756 10.206 1.00 91.38 896 LEU A CA 1
ATOM 7355 C C . LEU A 1 896 ? -12.656 6.985 10.375 1.00 91.38 896 LEU A C 1
ATOM 7357 O O . LEU A 1 896 ? -12.692 5.774 10.579 1.00 91.38 896 LEU A O 1
ATOM 7361 N N . SER A 1 897 ? -11.530 7.699 10.347 1.00 89.06 897 SER A N 1
ATOM 7362 C CA . SER A 1 897 ? -10.180 7.149 10.538 1.00 89.06 897 SER A CA 1
ATOM 7363 C C . SER A 1 897 ? -9.686 7.320 11.972 1.00 89.06 897 SER A C 1
ATOM 7365 O O . SER A 1 897 ? -9.497 6.354 12.702 1.00 89.06 897 SER A O 1
ATOM 7367 N N . CYS A 1 898 ? -9.532 8.562 12.439 1.00 89.75 898 CYS A N 1
ATOM 7368 C CA . CYS A 1 898 ? -9.133 8.849 13.819 1.00 89.75 898 CYS A CA 1
ATOM 7369 C C . CYS A 1 898 ? -10.174 9.733 14.498 1.00 89.75 898 CYS A C 1
ATOM 7371 O O . CYS A 1 898 ? -10.701 10.642 13.869 1.00 89.75 898 CYS A O 1
ATOM 7373 N N . ILE A 1 899 ? -10.427 9.520 15.792 1.00 92.44 899 ILE A N 1
ATOM 7374 C CA . ILE A 1 899 ? -11.302 10.365 16.616 1.00 92.44 899 ILE A CA 1
ATOM 7375 C C . ILE A 1 899 ? -10.607 10.716 17.930 1.00 92.44 899 ILE A C 1
ATOM 7377 O O . ILE A 1 899 ? -10.086 9.840 18.615 1.00 92.44 899 ILE A O 1
ATOM 7381 N N . LEU A 1 900 ? -10.631 11.996 18.303 1.00 92.56 900 LEU A N 1
ATOM 7382 C CA . LEU A 1 900 ? -10.201 12.472 19.615 1.00 92.56 900 LEU A CA 1
ATOM 7383 C C . LEU A 1 900 ? -11.305 13.319 20.240 1.00 92.56 900 LEU A C 1
ATOM 7385 O O . LEU A 1 900 ? -11.843 14.222 19.608 1.00 92.56 900 LEU A O 1
ATOM 7389 N N . THR A 1 901 ? -11.578 13.095 21.520 1.00 93.31 901 THR A N 1
ATOM 7390 C CA . THR A 1 901 ? -12.153 14.118 22.402 1.00 93.31 901 THR A CA 1
ATOM 7391 C C . THR A 1 901 ? -11.062 14.517 23.385 1.00 93.31 901 THR A C 1
ATOM 7393 O O . THR A 1 901 ? -10.413 13.637 23.943 1.00 93.31 901 THR A O 1
ATOM 7396 N N . MET A 1 902 ? -10.829 15.814 23.575 1.00 92.62 902 MET A N 1
ATOM 7397 C CA . MET A 1 902 ? -9.812 16.303 24.506 1.00 92.62 902 MET A CA 1
ATOM 7398 C C . MET A 1 902 ? -10.064 15.748 25.916 1.00 92.62 902 MET A C 1
ATOM 7400 O O . MET A 1 902 ? -11.226 15.724 26.331 1.00 92.62 902 MET A O 1
ATOM 7404 N N . PRO A 1 903 ? -9.024 15.353 26.678 1.00 90.31 903 PRO A N 1
ATOM 7405 C CA . PRO A 1 903 ? -9.183 14.750 28.006 1.00 90.31 903 PRO A CA 1
ATOM 7406 C C . PRO A 1 903 ? -10.090 15.545 28.956 1.00 90.31 903 PRO A C 1
ATOM 7408 O O . PRO A 1 903 ? -11.030 14.988 29.517 1.00 90.31 903 PRO A O 1
ATOM 7411 N N . HIS A 1 904 ? -9.901 16.866 29.047 1.00 86.44 904 HIS A N 1
ATOM 7412 C CA . HIS A 1 904 ? -10.714 17.759 29.889 1.00 86.44 904 HIS A CA 1
ATOM 7413 C C . HIS A 1 904 ? -12.169 17.937 29.403 1.00 86.44 904 HIS A C 1
ATOM 7415 O O . HIS A 1 904 ? -12.999 18.498 30.111 1.00 86.44 904 HIS A O 1
ATOM 7421 N N . CYS A 1 905 ? -12.491 17.465 28.195 1.00 88.94 905 CYS A N 1
ATOM 7422 C CA . CYS A 1 905 ? -13.823 17.515 27.593 1.00 88.94 905 CYS A CA 1
ATOM 7423 C C . CYS A 1 905 ? -14.512 16.136 27.541 1.00 88.94 905 CYS A C 1
ATOM 7425 O O . CYS A 1 905 ? -15.654 16.032 27.081 1.00 88.94 905 CYS A O 1
ATOM 7427 N N . MET A 1 906 ? -13.856 15.058 27.985 1.00 86.62 906 MET A N 1
ATOM 7428 C CA . MET A 1 906 ? -14.441 13.712 27.997 1.00 86.62 906 MET A CA 1
ATOM 7429 C C . MET A 1 906 ? -15.641 13.619 28.961 1.00 86.62 906 MET A C 1
ATOM 7431 O O . MET A 1 906 ? -15.906 14.522 29.746 1.00 86.62 906 MET A O 1
ATOM 7435 N N . GLY A 1 907 ? -16.442 12.552 28.859 1.00 80.19 907 GLY A N 1
ATOM 7436 C CA . GLY A 1 907 ? -17.606 12.320 29.736 1.00 80.19 907 GLY A CA 1
ATOM 7437 C C . GLY A 1 907 ? -18.894 13.078 29.370 1.00 80.19 907 GLY A C 1
ATOM 7438 O O . GLY A 1 907 ? -19.980 12.633 29.727 1.00 80.19 907 GLY A O 1
ATOM 7439 N N . HIS A 1 908 ? -18.816 14.137 28.561 1.00 82.38 908 HIS A N 1
ATOM 7440 C CA . HIS A 1 908 ? -19.965 14.979 28.180 1.00 82.38 908 HIS A CA 1
ATOM 7441 C C . HIS A 1 908 ? -20.744 14.485 26.941 1.00 82.38 908 HIS A C 1
ATOM 7443 O O . HIS A 1 908 ? -21.658 15.148 26.454 1.00 82.38 908 HIS A O 1
ATOM 7449 N N . GLY A 1 909 ? -20.374 13.326 26.385 1.00 85.81 909 GLY A N 1
ATOM 7450 C CA . GLY A 1 909 ? -21.023 12.745 25.202 1.00 85.81 909 GLY A CA 1
ATOM 7451 C C . GLY A 1 909 ? -20.552 13.299 23.849 1.00 85.81 909 GLY A C 1
ATOM 7452 O O . GLY A 1 909 ? -21.080 12.878 22.823 1.00 85.81 909 GLY A O 1
ATOM 7453 N N . TYR A 1 910 ? -19.541 14.174 23.810 1.00 92.00 910 TYR A N 1
ATOM 7454 C CA . TYR A 1 910 ? -19.008 14.743 22.561 1.00 92.00 910 TYR A CA 1
ATOM 7455 C C . TYR A 1 910 ? -18.460 13.698 21.582 1.00 92.00 910 TYR A C 1
ATOM 7457 O O . TYR A 1 910 ? -18.707 13.806 20.387 1.00 92.00 910 TYR A O 1
ATOM 7465 N N . GLY A 1 911 ? -17.809 12.638 22.070 1.00 91.50 911 GLY A N 1
ATOM 7466 C CA . GLY A 1 911 ? -17.389 11.528 21.208 1.00 91.50 911 GLY A CA 1
ATOM 7467 C C . GLY A 1 911 ? -18.572 10.847 20.507 1.00 91.50 911 GLY A C 1
ATOM 7468 O O . GLY A 1 911 ? -18.489 10.538 19.325 1.00 91.50 911 GLY A O 1
ATOM 7469 N N . GLN A 1 912 ? -19.712 10.693 21.194 1.00 90.88 912 GLN A N 1
ATOM 7470 C CA . GLN A 1 912 ? -20.925 10.140 20.577 1.00 90.88 912 GLN A CA 1
ATOM 7471 C C . GLN A 1 912 ? -21.530 11.099 19.548 1.00 90.88 912 GLN A C 1
ATOM 7473 O O . GLN A 1 912 ? -22.064 10.635 18.548 1.00 90.88 912 GLN A O 1
ATOM 7478 N N . LEU A 1 913 ? -21.431 12.412 19.777 1.00 93.56 913 LEU A N 1
ATOM 7479 C CA . LEU A 1 913 ? -21.876 13.429 18.824 1.00 93.56 913 LEU A CA 1
ATOM 7480 C C . LEU A 1 913 ? -21.026 13.417 17.543 1.00 93.56 913 LEU A C 1
ATOM 7482 O O . LEU A 1 913 ? -21.576 13.484 16.449 1.00 93.56 913 LEU A O 1
ATOM 7486 N N . LEU A 1 914 ? -19.701 13.285 17.670 1.00 96.38 914 LEU A N 1
ATOM 7487 C CA . LEU A 1 914 ? -18.784 13.154 16.532 1.00 96.38 914 LEU A CA 1
ATOM 7488 C C . LEU A 1 914 ? -19.054 11.873 15.725 1.00 96.38 914 LEU A C 1
ATOM 7490 O O . LEU A 1 914 ? -19.077 11.922 14.498 1.00 96.38 914 LEU A O 1
ATOM 7494 N N . ILE A 1 915 ? -19.320 10.750 16.402 1.00 95.69 915 ILE A N 1
ATOM 7495 C CA . ILE A 1 915 ? -19.748 9.501 15.749 1.00 95.69 915 ILE A CA 1
ATOM 7496 C C . ILE A 1 915 ? -21.104 9.691 15.045 1.00 95.69 915 ILE A C 1
ATOM 7498 O O . ILE A 1 915 ? -21.295 9.232 13.924 1.00 95.69 915 ILE A O 1
ATOM 7502 N N . ASP A 1 916 ? -22.058 10.392 15.663 1.00 95.50 916 ASP A N 1
ATOM 7503 C CA . ASP A 1 916 ? -23.356 10.657 15.031 1.00 95.50 916 ASP A CA 1
ATOM 7504 C C . ASP A 1 916 ? -23.221 11.538 13.781 1.00 95.50 916 ASP A C 1
ATOM 7506 O O . ASP A 1 916 ? -23.922 11.324 12.789 1.00 95.50 916 ASP A O 1
ATOM 7510 N N . LEU A 1 917 ? -22.288 12.496 13.800 1.00 96.38 917 LEU A N 1
ATOM 7511 C CA . LEU A 1 917 ? -21.938 13.291 12.629 1.00 96.38 917 LEU A CA 1
ATOM 7512 C C . LEU A 1 917 ? -21.350 12.417 11.516 1.00 96.38 917 LEU A C 1
ATOM 7514 O O . LEU A 1 917 ? -21.817 12.529 10.385 1.00 96.38 917 LEU A O 1
ATOM 7518 N N . SER A 1 918 ? -20.398 11.520 11.798 1.00 95.44 918 SER A N 1
ATOM 7519 C CA . SER A 1 918 ? -19.778 10.687 10.752 1.00 95.44 918 SER A CA 1
ATOM 7520 C C . SER A 1 918 ? -20.802 9.814 10.008 1.00 95.44 918 SER A C 1
ATOM 7522 O O . SER A 1 918 ? -20.801 9.757 8.771 1.00 95.44 918 SER A O 1
ATOM 7524 N N . TYR A 1 919 ? -21.758 9.216 10.727 1.00 95.19 919 TYR A N 1
ATOM 7525 C CA . TYR A 1 919 ? -22.871 8.491 10.105 1.00 95.19 919 TYR A CA 1
ATOM 7526 C C . TYR A 1 919 ? -23.868 9.420 9.406 1.00 95.19 919 TYR A C 1
ATOM 7528 O O . TYR A 1 919 ? -24.432 9.047 8.379 1.00 95.19 919 TYR A O 1
ATOM 7536 N N . SER A 1 920 ? -24.078 10.641 9.900 1.00 93.31 920 SER A N 1
ATOM 7537 C CA . SER A 1 920 ? -24.958 11.620 9.243 1.00 93.31 920 SER A CA 1
ATOM 7538 C C . SER A 1 920 ? -24.415 12.109 7.905 1.00 93.31 920 SER A C 1
ATOM 7540 O O . SER A 1 920 ? -25.164 12.159 6.927 1.00 93.31 920 SER A O 1
ATOM 7542 N N . LEU A 1 921 ? -23.103 12.314 7.806 1.00 92.62 921 LEU A N 1
ATOM 7543 C CA . LEU A 1 921 ? -22.424 12.563 6.534 1.00 92.62 921 LEU A CA 1
ATOM 7544 C C . LEU A 1 921 ? -22.550 11.357 5.590 1.00 92.62 921 LEU A C 1
ATOM 7546 O O . LEU A 1 921 ? -22.931 11.518 4.433 1.00 92.62 921 LEU A O 1
ATOM 7550 N N . SER A 1 922 ? -22.331 10.139 6.098 1.00 91.00 922 SER A N 1
ATOM 7551 C CA . SER A 1 922 ? -22.455 8.898 5.310 1.00 91.00 922 SER A CA 1
ATOM 7552 C C . SER A 1 922 ? -23.873 8.702 4.744 1.00 91.00 922 SER A C 1
ATOM 7554 O O . SER A 1 922 ? -24.040 8.359 3.572 1.00 91.00 922 SER A O 1
ATOM 7556 N N . LYS A 1 923 ? -24.913 9.008 5.539 1.00 90.44 923 LYS A N 1
ATOM 7557 C CA . LYS A 1 923 ? -26.321 9.011 5.095 1.00 90.44 923 LYS A CA 1
ATOM 7558 C C . LYS A 1 923 ? -26.549 10.007 3.954 1.00 90.44 923 LYS A C 1
ATOM 7560 O O . LYS A 1 923 ? -27.183 9.648 2.963 1.00 90.44 923 LYS A O 1
ATOM 7565 N N . ARG A 1 924 ? -26.016 11.232 4.057 1.00 89.94 924 ARG A N 1
ATOM 7566 C CA . ARG A 1 924 ? -26.116 12.257 2.997 1.00 89.94 924 ARG A CA 1
ATOM 7567 C C . ARG A 1 924 ? -25.360 11.859 1.723 1.00 89.94 924 ARG A C 1
ATOM 7569 O O . ARG A 1 924 ? -25.827 12.149 0.626 1.00 89.94 924 ARG A O 1
ATOM 7576 N N . GLU A 1 925 ? -24.250 11.138 1.857 1.00 87.31 925 GLU A N 1
ATOM 7577 C CA . GLU A 1 925 ? -23.492 10.553 0.741 1.00 87.31 925 GLU A CA 1
ATOM 7578 C C . GLU A 1 925 ? -24.156 9.308 0.127 1.00 87.31 925 GLU A C 1
ATOM 7580 O O . GLU A 1 925 ? -23.714 8.846 -0.924 1.00 87.31 925 GLU A O 1
ATOM 7585 N N . LYS A 1 926 ? -25.203 8.755 0.762 1.00 86.50 926 LYS A N 1
ATOM 7586 C CA . LYS A 1 926 ? -25.798 7.444 0.441 1.00 86.50 926 LYS A CA 1
ATOM 7587 C C . LYS A 1 926 ? -24.759 6.316 0.426 1.00 86.50 926 LYS A C 1
ATOM 7589 O O . LYS A 1 926 ? -24.767 5.456 -0.457 1.00 86.50 926 LYS A O 1
ATOM 7594 N N . LYS A 1 927 ? -23.861 6.323 1.411 1.00 85.75 927 LYS A N 1
ATOM 7595 C CA . LYS A 1 927 ? -22.834 5.295 1.612 1.00 85.75 927 LYS A CA 1
ATOM 7596 C C . LYS A 1 927 ? -23.055 4.599 2.942 1.00 85.75 927 LYS A C 1
ATOM 7598 O O . LYS A 1 927 ? -23.309 5.257 3.944 1.00 85.75 927 LYS A O 1
ATOM 7603 N N . ILE A 1 928 ? -22.947 3.275 2.943 1.00 88.69 928 ILE A N 1
ATOM 7604 C CA . ILE A 1 928 ? -22.876 2.487 4.175 1.00 88.69 928 ILE A CA 1
ATOM 7605 C C . ILE A 1 928 ? -21.401 2.421 4.554 1.00 88.69 928 ILE A C 1
ATOM 7607 O O . ILE A 1 928 ? -20.584 2.022 3.724 1.00 88.69 928 ILE A O 1
ATOM 7611 N N . GLY A 1 929 ? -21.073 2.834 5.774 1.00 87.25 929 GLY A N 1
ATOM 7612 C CA . GLY A 1 929 ? -19.698 2.894 6.249 1.00 87.25 929 GLY A CA 1
ATOM 7613 C C . GLY A 1 929 ? -19.530 2.290 7.635 1.00 87.25 929 GLY A C 1
ATOM 7614 O O . GLY A 1 929 ? -20.497 2.020 8.349 1.00 87.25 929 GLY A O 1
ATOM 7615 N N . SER A 1 930 ? -18.268 2.105 7.991 1.00 89.06 930 SER A N 1
ATOM 7616 C CA . SER A 1 930 ? -17.791 1.641 9.292 1.00 89.06 930 SER A CA 1
ATOM 7617 C C . SER A 1 930 ? -16.631 2.542 9.735 1.00 89.06 930 SER A C 1
ATOM 7619 O O . SER A 1 930 ? -15.997 3.166 8.877 1.00 89.06 930 SER A O 1
ATOM 7621 N N . PRO A 1 931 ? -16.312 2.641 11.036 1.00 90.06 931 PRO A N 1
ATOM 7622 C CA . PRO A 1 931 ? -15.005 3.140 11.443 1.00 90.06 931 PRO A CA 1
ATOM 7623 C C . PRO A 1 931 ? -13.863 2.275 10.897 1.00 90.06 931 PRO A C 1
ATOM 7625 O O . PRO A 1 931 ? -14.033 1.078 10.644 1.00 90.06 931 PRO A O 1
ATOM 7628 N N . GLU A 1 932 ? -12.690 2.889 10.774 1.00 84.06 932 GLU A N 1
ATOM 7629 C CA . GLU A 1 932 ? -11.427 2.191 10.558 1.00 84.06 932 GLU A CA 1
ATOM 7630 C C . GLU A 1 932 ? -11.104 1.270 11.748 1.00 84.06 932 GLU A C 1
ATOM 7632 O O . GLU A 1 932 ? -11.337 1.611 12.912 1.00 84.06 932 GLU A O 1
ATOM 7637 N N . HIS A 1 933 ? -10.587 0.082 11.441 1.00 79.12 933 HIS A N 1
ATOM 7638 C CA . HIS A 1 933 ? -10.210 -0.940 12.413 1.00 79.12 933 HIS A CA 1
ATOM 7639 C C . HIS A 1 933 ? -8.678 -1.089 12.464 1.00 79.12 933 HIS A C 1
ATOM 7641 O O . HIS A 1 933 ? -8.037 -0.950 11.422 1.00 79.12 933 HIS A O 1
ATOM 7647 N N . PRO A 1 934 ? -8.085 -1.436 13.624 1.00 81.56 934 PRO A N 1
ATOM 7648 C CA . PRO A 1 934 ? -8.740 -1.745 14.897 1.00 81.56 934 PRO A CA 1
ATOM 7649 C C . PRO A 1 934 ? -9.189 -0.494 15.671 1.00 81.56 934 PRO A C 1
ATOM 7651 O O . PRO A 1 934 ? -8.523 0.538 15.677 1.00 81.56 934 PRO A O 1
ATOM 7654 N N . LEU A 1 935 ? -10.317 -0.607 16.378 1.00 77.81 935 LEU A N 1
ATOM 7655 C CA . LEU A 1 935 ? -10.780 0.432 17.300 1.00 77.81 935 LEU A CA 1
ATOM 7656 C C . LEU A 1 935 ? -9.901 0.454 18.558 1.00 77.81 935 LEU A C 1
ATOM 7658 O O . LEU A 1 935 ? -9.589 -0.597 19.115 1.00 77.81 935 LEU A O 1
ATOM 7662 N N . SER A 1 936 ? -9.572 1.648 19.057 1.00 79.81 936 SER A N 1
ATOM 7663 C CA . SER A 1 936 ? -9.008 1.796 20.407 1.00 79.81 936 SER A CA 1
ATOM 7664 C C . SER A 1 936 ? -10.016 1.355 21.474 1.00 79.81 936 SER A C 1
ATOM 7666 O O . SER A 1 936 ? -11.221 1.399 21.225 1.00 79.81 936 SER A O 1
ATOM 7668 N N . ASP A 1 937 ? -9.565 1.008 22.683 1.00 77.69 937 ASP A N 1
ATOM 7669 C CA . ASP A 1 937 ? -10.452 0.593 23.787 1.00 77.69 937 ASP A CA 1
ATOM 7670 C C . ASP A 1 937 ? -11.577 1.613 24.038 1.00 77.69 937 ASP A C 1
ATOM 7672 O O . ASP A 1 937 ? -12.763 1.275 24.094 1.00 77.69 937 ASP A O 1
ATOM 7676 N N . GLN A 1 938 ? -11.213 2.898 24.089 1.00 77.62 938 GLN A N 1
ATOM 7677 C CA . GLN A 1 938 ? -12.164 3.997 24.244 1.00 77.62 938 GLN A CA 1
ATOM 7678 C C . GLN A 1 938 ? -13.091 4.141 23.026 1.00 77.62 938 GLN A C 1
ATOM 7680 O O . GLN A 1 938 ? -14.283 4.424 23.179 1.00 77.62 938 GLN A O 1
ATOM 7685 N N . GLY A 1 939 ? -12.559 3.932 21.817 1.00 85.62 939 GLY A N 1
ATOM 7686 C CA . GLY A 1 939 ? -13.332 3.915 20.578 1.00 85.62 939 GLY A CA 1
ATOM 7687 C C . GLY A 1 939 ? -14.371 2.795 20.574 1.00 85.62 939 GLY A C 1
ATOM 7688 O O . GLY A 1 939 ? -15.542 3.049 20.302 1.00 85.62 939 GLY A O 1
ATOM 7689 N N . LEU A 1 940 ? -13.981 1.581 20.962 1.00 83.00 940 LEU A N 1
ATOM 7690 C CA . LEU A 1 940 ? -14.846 0.407 21.028 1.00 83.00 940 LEU A CA 1
ATOM 7691 C C . LEU A 1 940 ? -16.006 0.622 22.009 1.00 83.00 940 LEU A C 1
ATOM 7693 O O . LEU A 1 940 ? -17.153 0.327 21.670 1.00 83.00 940 LEU A O 1
ATOM 7697 N N . ILE A 1 941 ? -15.747 1.215 23.180 1.00 82.44 941 ILE A N 1
ATOM 7698 C CA . ILE A 1 941 ? -16.794 1.587 24.147 1.00 82.44 941 ILE A CA 1
ATOM 7699 C C . ILE A 1 941 ? -17.758 2.623 23.543 1.00 82.44 941 ILE A C 1
ATOM 7701 O O . ILE A 1 941 ? -18.981 2.467 23.640 1.00 82.44 941 ILE A O 1
ATOM 7705 N N . ALA A 1 942 ? -17.232 3.672 22.903 1.00 86.69 942 ALA A N 1
ATOM 7706 C CA . ALA A 1 942 ? -18.040 4.740 22.317 1.00 86.69 942 ALA A CA 1
ATOM 7707 C C . ALA A 1 942 ? -18.926 4.239 21.160 1.00 86.69 942 ALA A C 1
ATOM 7709 O O . ALA A 1 942 ? -20.131 4.523 21.148 1.00 86.69 942 ALA A O 1
ATOM 7710 N N . TYR A 1 943 ? -18.358 3.456 20.238 1.00 92.00 943 TYR A N 1
ATOM 7711 C CA . TYR A 1 943 ? -19.068 2.868 19.101 1.00 92.00 943 TYR A CA 1
ATOM 7712 C C . TYR A 1 943 ? -20.090 1.823 19.537 1.00 92.00 943 TYR A C 1
ATOM 7714 O O . TYR A 1 943 ? -21.244 1.916 19.120 1.00 92.00 943 TYR A O 1
ATOM 7722 N N . ARG A 1 944 ? -19.745 0.900 20.449 1.00 89.12 944 ARG A N 1
ATOM 7723 C CA . ARG A 1 944 ? -20.718 -0.075 20.975 1.00 89.12 944 ARG A CA 1
ATOM 7724 C C . ARG A 1 944 ? -21.918 0.615 21.609 1.00 89.12 944 ARG A C 1
ATOM 7726 O O . ARG A 1 944 ? -23.051 0.225 21.336 1.00 89.12 944 ARG A O 1
ATOM 7733 N N . LYS A 1 945 ? -21.701 1.665 22.408 1.00 88.88 945 LYS A N 1
ATOM 7734 C CA . LYS A 1 945 ? -22.801 2.442 22.999 1.00 88.88 945 LYS A CA 1
ATOM 7735 C C . LYS A 1 945 ? -23.653 3.127 21.923 1.00 88.88 945 LYS A C 1
ATOM 7737 O O . LYS A 1 945 ? -24.879 3.126 22.021 1.00 88.88 945 LYS A O 1
ATOM 7742 N N . TYR A 1 946 ? -23.023 3.697 20.894 1.00 94.00 946 TYR A N 1
ATOM 7743 C CA . TYR A 1 946 ? -23.726 4.333 19.779 1.00 94.00 946 TYR A CA 1
ATOM 7744 C C . TYR A 1 946 ? -24.571 3.326 18.974 1.00 94.00 946 TYR A C 1
ATOM 7746 O O . TYR A 1 946 ? -25.781 3.515 18.835 1.00 94.00 946 TYR A O 1
ATOM 7754 N N . TRP A 1 947 ? -23.978 2.220 18.516 1.00 94.81 947 TRP A N 1
ATOM 7755 C CA . TRP A 1 947 ? -24.668 1.176 17.751 1.00 94.81 947 TRP A CA 1
ATOM 7756 C C . TRP A 1 947 ? -25.785 0.511 18.550 1.00 94.81 947 TRP A C 1
ATOM 7758 O O . TRP A 1 947 ? -26.884 0.316 18.028 1.00 94.81 947 TRP A O 1
ATOM 7768 N N . LYS A 1 948 ? -25.545 0.228 19.837 1.00 92.94 948 LYS A N 1
ATOM 7769 C CA . LYS A 1 948 ? -26.557 -0.305 20.756 1.00 92.94 948 LYS A CA 1
ATOM 7770 C C . LYS A 1 948 ? -27.756 0.633 20.858 1.00 92.94 948 LYS A C 1
ATOM 7772 O O . LYS A 1 948 ? -28.886 0.173 20.715 1.00 92.94 948 LYS A O 1
ATOM 7777 N N . SER A 1 949 ? -27.528 1.936 21.030 1.00 94.31 949 SER A N 1
ATOM 7778 C CA . SER A 1 949 ? -28.600 2.939 21.047 1.00 94.31 949 SER A CA 1
ATOM 7779 C C . SER A 1 949 ? -29.415 2.929 19.746 1.00 94.31 949 SER A C 1
ATOM 7781 O O . SER A 1 949 ? -30.642 2.828 19.801 1.00 94.31 949 SER A O 1
ATOM 7783 N N . ILE A 1 950 ? -28.759 2.966 18.579 1.00 94.56 950 ILE A N 1
ATOM 7784 C CA . ILE A 1 950 ? -29.436 2.951 17.269 1.00 94.56 950 ILE A CA 1
ATOM 7785 C C . ILE A 1 950 ? -30.280 1.682 17.091 1.00 94.56 950 ILE A C 1
ATOM 7787 O O . ILE A 1 950 ? -31.464 1.761 16.753 1.00 94.56 950 ILE A O 1
ATOM 7791 N N . LEU A 1 951 ? -29.694 0.517 17.366 1.00 94.06 951 LEU A N 1
ATOM 7792 C CA . LEU A 1 951 ? -30.350 -0.778 17.222 1.00 94.06 951 LEU A CA 1
ATOM 7793 C C . LEU A 1 951 ? -31.571 -0.911 18.142 1.00 94.06 951 LEU A C 1
ATOM 7795 O O . LEU A 1 951 ? -32.637 -1.343 17.700 1.00 94.06 951 LEU A O 1
ATOM 7799 N N . LEU A 1 952 ? -31.445 -0.516 19.413 1.00 93.69 952 LEU A N 1
ATOM 7800 C CA . LEU A 1 952 ? -32.542 -0.598 20.378 1.00 93.69 952 LEU A CA 1
ATOM 7801 C C . LEU A 1 952 ? -33.668 0.390 20.059 1.00 93.69 952 LEU A C 1
ATOM 7803 O O . LEU A 1 952 ? -34.836 0.003 20.129 1.00 93.69 952 LEU A O 1
ATOM 7807 N N . CYS A 1 953 ? -33.347 1.626 19.659 1.00 93.25 953 CYS A N 1
ATOM 7808 C CA . CYS A 1 953 ? -34.345 2.598 19.201 1.00 93.25 953 CYS A CA 1
ATOM 7809 C C . CYS A 1 953 ? -35.144 2.047 18.005 1.00 93.25 953 CYS A C 1
ATOM 7811 O O . CYS A 1 953 ? -36.377 2.060 18.028 1.00 93.25 953 CYS A O 1
ATOM 7813 N N . TYR A 1 954 ? -34.461 1.463 17.013 1.00 93.25 954 TYR A N 1
ATOM 7814 C CA . TYR A 1 954 ? -35.102 0.859 15.842 1.00 93.25 954 TYR A CA 1
ATOM 7815 C C . TYR A 1 954 ? -36.014 -0.322 16.201 1.00 93.25 954 TYR A C 1
ATOM 7817 O O . TYR A 1 954 ? -37.164 -0.384 15.762 1.00 93.25 954 TYR A O 1
ATOM 7825 N N . ILE A 1 955 ? -35.545 -1.252 17.042 1.00 91.94 955 ILE A N 1
ATOM 7826 C CA . ILE A 1 955 ? -36.351 -2.410 17.458 1.00 91.94 955 ILE A CA 1
ATOM 7827 C C . ILE A 1 955 ? -37.586 -1.961 18.246 1.00 91.94 955 ILE A C 1
ATOM 7829 O O . ILE A 1 955 ? -38.676 -2.493 18.034 1.00 91.94 955 ILE A O 1
ATOM 7833 N N . ARG A 1 956 ? -37.451 -0.965 19.129 1.00 92.19 956 ARG A N 1
ATOM 7834 C CA . ARG A 1 956 ? -38.587 -0.417 19.886 1.00 92.19 956 ARG A CA 1
ATOM 7835 C C . ARG A 1 956 ? -39.604 0.256 18.973 1.00 92.19 956 ARG A C 1
ATOM 7837 O O . ARG A 1 956 ? -40.802 0.061 19.174 1.00 92.19 956 ARG A O 1
ATOM 7844 N N . GLN A 1 957 ? -39.148 0.976 17.950 1.00 91.62 957 GLN A N 1
ATOM 7845 C CA . GLN A 1 957 ? -40.033 1.546 16.939 1.00 91.62 957 GLN A CA 1
ATOM 7846 C C . GLN A 1 957 ? -40.803 0.443 16.198 1.00 91.62 957 GLN A C 1
ATOM 7848 O O . GLN A 1 957 ? -42.031 0.483 16.149 1.00 91.62 957 GLN A O 1
ATOM 7853 N N . LYS A 1 958 ? -40.112 -0.598 15.715 1.00 91.38 958 LYS A N 1
ATOM 7854 C CA . LYS A 1 958 ? -40.754 -1.733 15.029 1.00 91.38 958 LYS A CA 1
ATOM 7855 C C . LYS A 1 958 ? -41.728 -2.501 15.922 1.00 91.38 958 LYS A C 1
ATOM 7857 O O . LYS A 1 958 ? -42.774 -2.945 15.451 1.00 91.38 958 LYS A O 1
ATOM 7862 N N . TYR A 1 959 ? -41.422 -2.618 17.212 1.00 89.44 959 TYR A N 1
ATOM 7863 C CA . TYR A 1 959 ? -42.328 -3.206 18.192 1.00 89.44 959 TYR A CA 1
ATOM 7864 C C . TYR A 1 959 ? -43.593 -2.362 18.398 1.00 89.44 959 TYR A C 1
ATOM 7866 O O . TYR A 1 959 ? -44.691 -2.918 18.419 1.00 89.44 959 TYR A O 1
ATOM 7874 N N . LYS A 1 960 ? -43.464 -1.029 18.502 1.00 88.06 960 LYS A N 1
ATOM 7875 C CA . LYS A 1 960 ? -44.614 -0.113 18.597 1.00 88.06 960 LYS A CA 1
ATOM 7876 C C . LYS A 1 960 ? -45.510 -0.209 17.359 1.00 88.06 960 LYS A C 1
ATOM 7878 O O . LYS A 1 960 ? -46.727 -0.283 17.494 1.00 88.06 960 LYS A O 1
ATOM 7883 N N . GLU A 1 961 ? -44.905 -0.274 16.174 1.00 88.56 961 GLU A N 1
ATOM 7884 C CA . GLU A 1 961 ? -45.589 -0.442 14.882 1.00 88.56 961 GLU A CA 1
ATOM 7885 C C . GLU A 1 961 ? -46.239 -1.831 14.711 1.00 88.56 961 GLU A C 1
ATOM 7887 O O . GLU A 1 961 ? -46.929 -2.059 13.720 1.00 88.56 961 GLU A O 1
ATOM 7892 N N . LYS A 1 962 ? -46.029 -2.770 15.651 1.00 87.19 962 LYS A N 1
ATOM 7893 C CA . LYS A 1 962 ? -46.437 -4.184 15.543 1.00 87.19 962 LYS A CA 1
ATOM 7894 C C . LYS A 1 962 ? -45.980 -4.815 14.220 1.00 87.19 962 LYS A C 1
ATOM 7896 O O . LYS A 1 962 ? -46.707 -5.597 13.607 1.00 87.19 962 LYS A O 1
ATOM 7901 N N . ALA A 1 963 ? -44.772 -4.463 13.775 1.00 83.69 963 ALA A N 1
ATOM 7902 C CA . ALA A 1 963 ? -44.235 -4.925 12.503 1.00 83.69 963 ALA A CA 1
ATOM 7903 C C . ALA A 1 963 ? -44.114 -6.466 12.483 1.00 83.69 963 ALA A C 1
ATOM 7905 O O . ALA A 1 963 ? -43.631 -7.053 13.456 1.00 83.69 963 ALA A O 1
ATOM 7906 N N . PRO A 1 964 ? -44.495 -7.141 11.379 1.00 79.25 964 PRO A N 1
ATOM 7907 C CA . PRO A 1 964 ? -44.467 -8.605 11.295 1.00 79.25 964 PRO A CA 1
ATOM 7908 C C . PRO A 1 964 ? -43.042 -9.177 11.260 1.00 79.25 964 PRO A C 1
ATOM 7910 O O . PRO A 1 964 ? -42.829 -10.343 11.586 1.00 79.25 964 PRO A O 1
ATOM 7913 N N . SER A 1 965 ? -42.059 -8.368 10.857 1.00 80.06 965 SER A N 1
ATOM 7914 C CA . SER A 1 965 ? -40.651 -8.751 10.760 1.00 80.06 965 SER A CA 1
ATOM 7915 C C . SER A 1 965 ? -39.736 -7.540 10.920 1.00 80.06 965 SER A C 1
ATOM 7917 O O . SER A 1 965 ? -40.103 -6.427 10.546 1.00 80.06 965 SER A O 1
ATOM 7919 N N . ILE A 1 966 ? -38.518 -7.773 11.407 1.00 83.62 966 ILE A N 1
ATOM 7920 C CA . ILE A 1 966 ? -37.454 -6.768 11.521 1.00 83.62 966 ILE A CA 1
ATOM 7921 C C . ILE A 1 966 ? -36.346 -7.129 10.526 1.00 83.62 966 ILE A C 1
ATOM 7923 O O . ILE A 1 966 ? -35.911 -8.278 10.483 1.00 83.62 966 ILE A O 1
ATOM 7927 N N . SER A 1 967 ? -35.886 -6.153 9.740 1.00 86.00 967 SER A N 1
ATOM 7928 C CA . SER A 1 967 ? -34.790 -6.319 8.781 1.00 86.00 967 SER A CA 1
ATOM 7929 C C . SER A 1 967 ? -33.594 -5.472 9.208 1.00 86.00 967 SER A C 1
ATOM 7931 O O . SER A 1 967 ? -33.663 -4.247 9.190 1.00 86.00 967 SER A O 1
ATOM 7933 N N . LEU A 1 968 ? -32.477 -6.112 9.567 1.00 88.06 968 LEU A N 1
ATOM 7934 C CA . LEU A 1 968 ? -31.234 -5.384 9.862 1.00 88.06 968 LEU A CA 1
ATOM 7935 C C . LEU A 1 968 ? -30.640 -4.725 8.613 1.00 88.06 968 LEU A C 1
ATOM 7937 O O . LEU A 1 968 ? -29.980 -3.700 8.729 1.00 88.06 968 LEU A O 1
ATOM 7941 N N . LYS A 1 969 ? -30.927 -5.263 7.421 1.00 88.25 969 LYS A N 1
ATOM 7942 C CA . LYS A 1 969 ? -30.543 -4.631 6.153 1.00 88.25 969 LYS A CA 1
ATOM 7943 C C . LYS A 1 969 ? -31.255 -3.291 5.960 1.00 88.25 969 LYS A C 1
ATOM 7945 O O . LYS A 1 969 ? -30.632 -2.326 5.542 1.00 88.25 969 LYS A O 1
ATOM 7950 N N . GLU A 1 970 ? -32.535 -3.225 6.321 1.00 90.19 970 GLU A N 1
ATOM 7951 C CA . GLU A 1 970 ? -33.287 -1.967 6.297 1.00 90.19 970 GLU A CA 1
ATOM 7952 C C . GLU A 1 970 ? -32.695 -0.956 7.284 1.00 90.19 970 GLU A C 1
ATOM 7954 O O . GLU A 1 970 ? -32.469 0.194 6.924 1.00 90.19 970 GLU A O 1
ATOM 7959 N N . LEU A 1 971 ? -32.367 -1.393 8.507 1.00 92.12 971 LEU A N 1
ATOM 7960 C CA . LEU A 1 971 ? -31.686 -0.532 9.476 1.00 92.12 971 LEU A CA 1
ATOM 7961 C C . LEU A 1 971 ? -30.329 -0.042 8.955 1.00 92.12 971 LEU A C 1
ATOM 7963 O O . LEU A 1 971 ? -30.024 1.131 9.121 1.00 92.12 971 LEU A O 1
ATOM 7967 N N . SER A 1 972 ? -29.533 -0.909 8.328 1.00 93.56 972 SER A N 1
ATOM 7968 C CA . SER A 1 972 ? -28.237 -0.551 7.738 1.00 93.56 972 SER A CA 1
ATOM 7969 C C . SER A 1 972 ? -28.379 0.546 6.678 1.00 93.56 972 SER A C 1
ATOM 7971 O O . SER A 1 972 ? -27.655 1.537 6.722 1.00 93.56 972 SER A O 1
ATOM 7973 N N . HIS A 1 973 ? -29.377 0.443 5.794 1.00 90.31 973 HIS A N 1
ATOM 7974 C CA . HIS A 1 973 ? -29.670 1.496 4.820 1.00 90.31 973 HIS A CA 1
ATOM 7975 C C . HIS A 1 973 ? -30.172 2.787 5.491 1.00 90.31 973 HIS A C 1
ATOM 7977 O O . HIS A 1 973 ? -29.804 3.879 5.084 1.00 90.31 973 HIS A O 1
ATOM 7983 N N . GLN A 1 974 ? -30.993 2.706 6.539 1.00 90.50 974 GLN A N 1
ATOM 7984 C CA . GLN A 1 974 ? -31.507 3.905 7.215 1.00 90.50 974 GLN A CA 1
ATOM 7985 C C . GLN A 1 974 ? -30.445 4.629 8.055 1.00 90.50 974 GLN A C 1
ATOM 7987 O O . GLN A 1 974 ? -30.467 5.854 8.167 1.00 90.50 974 GLN A O 1
ATOM 7992 N N . SER A 1 975 ? -29.534 3.878 8.673 1.00 92.31 975 SER A N 1
ATOM 7993 C CA . SER A 1 975 ? -28.527 4.406 9.596 1.00 92.31 975 SER A CA 1
ATOM 7994 C C . SER A 1 975 ? -27.166 4.658 8.950 1.00 92.31 975 SER A C 1
ATOM 7996 O O . SER A 1 975 ? -26.345 5.330 9.567 1.00 92.31 975 SER A O 1
ATOM 7998 N N . ALA A 1 976 ? -26.936 4.146 7.734 1.00 93.12 976 ALA A N 1
ATOM 7999 C CA . ALA A 1 976 ? -25.630 4.075 7.074 1.00 93.12 976 ALA A CA 1
ATOM 8000 C C . ALA A 1 976 ? -24.566 3.270 7.851 1.00 93.12 976 ALA A C 1
ATOM 8002 O O . ALA A 1 976 ? -23.375 3.404 7.574 1.00 93.12 976 ALA A O 1
ATOM 8003 N N . ILE A 1 977 ? -24.983 2.431 8.806 1.00 93.81 977 ILE A N 1
ATOM 8004 C CA . ILE A 1 977 ? -24.092 1.560 9.584 1.00 93.81 977 ILE A CA 1
ATOM 8005 C C . ILE A 1 977 ? -23.906 0.240 8.844 1.00 93.81 977 ILE A C 1
ATOM 8007 O O . ILE A 1 977 ? -24.881 -0.350 8.359 1.00 93.81 977 ILE A O 1
ATOM 8011 N N . PHE A 1 978 ? -22.669 -0.245 8.783 1.00 91.69 978 PHE A N 1
ATOM 8012 C CA . PHE A 1 978 ? -22.354 -1.538 8.194 1.00 91.69 978 PHE A CA 1
ATOM 8013 C C . PHE A 1 978 ? -23.100 -2.684 8.896 1.00 91.69 978 PHE A C 1
ATOM 8015 O O . PHE A 1 978 ? -23.322 -2.679 10.109 1.00 91.69 978 PHE A O 1
ATOM 8022 N N . ILE A 1 979 ? -23.565 -3.667 8.121 1.00 90.38 979 ILE A N 1
ATOM 8023 C CA . ILE A 1 979 ? -24.463 -4.699 8.655 1.00 90.38 979 ILE A CA 1
ATOM 8024 C C . ILE A 1 979 ? -23.774 -5.573 9.709 1.00 90.38 979 ILE A C 1
ATOM 8026 O O . ILE A 1 979 ? -24.428 -5.977 10.672 1.00 90.38 979 ILE A O 1
ATOM 8030 N N . ASP A 1 980 ? -22.469 -5.802 9.573 1.00 88.38 980 ASP A N 1
ATOM 8031 C CA . ASP A 1 980 ? -21.701 -6.623 10.508 1.00 88.38 980 ASP A CA 1
ATOM 8032 C C . ASP A 1 980 ? -21.582 -5.964 11.885 1.00 88.38 980 ASP A C 1
ATOM 8034 O O . ASP A 1 980 ? -21.716 -6.656 12.894 1.00 88.38 980 ASP A O 1
ATOM 8038 N N . ASP A 1 981 ? -21.478 -4.633 11.958 1.00 91.25 981 ASP A N 1
ATOM 8039 C CA . ASP A 1 981 ? -21.487 -3.893 13.228 1.00 91.25 981 ASP A CA 1
ATOM 8040 C C . ASP A 1 981 ? -22.831 -4.042 13.949 1.00 91.25 981 ASP A C 1
ATOM 8042 O O . ASP A 1 981 ? -22.895 -4.253 15.166 1.00 91.25 981 ASP A O 1
ATOM 8046 N N . LEU A 1 982 ? -23.934 -3.995 13.193 1.00 91.44 982 LEU A N 1
ATOM 8047 C CA . LEU A 1 982 ? -25.281 -4.206 13.726 1.00 91.44 982 LEU A CA 1
ATOM 8048 C C . LEU A 1 982 ? -25.475 -5.650 14.203 1.00 91.44 982 LEU A C 1
ATOM 8050 O O . LEU A 1 982 ? -26.040 -5.866 15.277 1.00 91.44 982 LEU A O 1
ATOM 8054 N N . VAL A 1 983 ? -25.010 -6.636 13.430 1.00 90.00 983 VAL A N 1
ATOM 8055 C CA . VAL A 1 983 ? -25.092 -8.062 13.780 1.00 90.00 983 VAL A CA 1
ATOM 8056 C C . VAL A 1 983 ? -24.228 -8.366 15.001 1.00 90.00 983 VAL A C 1
ATOM 8058 O O . VAL A 1 983 ? -24.720 -8.985 15.942 1.00 90.00 983 VAL A O 1
AT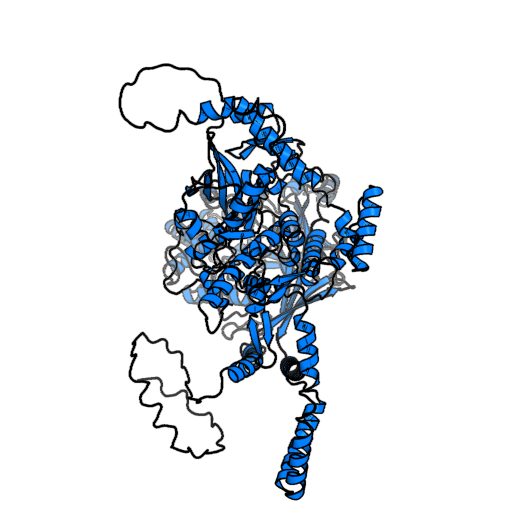OM 8061 N N . SER A 1 984 ? -22.987 -7.882 15.032 1.00 87.56 984 SER A N 1
ATOM 8062 C CA . SER A 1 984 ? -22.065 -8.009 16.164 1.00 87.56 984 SER A CA 1
ATOM 8063 C C . SER A 1 984 ? -22.658 -7.392 17.432 1.00 87.56 984 SER A C 1
ATOM 8065 O O . SER A 1 984 ? -22.736 -8.046 18.476 1.00 87.56 984 SER A O 1
ATOM 8067 N N . THR A 1 985 ? -23.214 -6.180 17.326 1.00 89.94 985 THR A N 1
ATOM 8068 C CA . THR A 1 985 ? -23.910 -5.521 18.440 1.00 89.94 985 THR A CA 1
ATOM 8069 C C . THR A 1 985 ? -25.094 -6.363 18.915 1.00 89.94 985 THR A C 1
ATOM 8071 O O . THR A 1 985 ? -25.243 -6.616 20.109 1.00 89.94 985 THR A O 1
ATOM 8074 N N . ALA A 1 986 ? -25.921 -6.865 18.002 1.00 88.44 986 ALA A N 1
ATOM 8075 C CA . ALA A 1 986 ? -27.088 -7.670 18.340 1.00 88.44 986 ALA A CA 1
ATOM 8076 C C . ALA A 1 986 ? -26.732 -9.036 18.966 1.00 88.44 986 ALA A C 1
ATOM 8078 O O . ALA A 1 986 ? -27.434 -9.509 19.865 1.00 88.44 986 ALA A O 1
ATOM 8079 N N . LEU A 1 987 ? -25.630 -9.655 18.536 1.00 86.19 987 LEU A N 1
ATOM 8080 C CA . LEU A 1 987 ? -25.074 -10.857 19.158 1.00 86.19 987 LEU A CA 1
ATOM 8081 C C . LEU A 1 987 ? -24.552 -10.557 20.567 1.00 86.19 987 LEU A C 1
ATOM 8083 O O . LEU A 1 987 ? -24.865 -11.307 21.489 1.00 86.19 987 LEU A O 1
ATOM 8087 N N . SER A 1 988 ? -23.858 -9.429 20.764 1.00 83.38 988 SER A N 1
ATOM 8088 C CA . SER A 1 988 ? -23.344 -9.011 22.081 1.00 83.38 988 SER A CA 1
ATOM 8089 C C . SER A 1 988 ? -24.458 -8.771 23.112 1.00 83.38 988 SER A C 1
ATOM 8091 O O . SER A 1 988 ? -24.278 -8.997 24.304 1.00 83.38 988 SER A O 1
ATOM 8093 N N . LEU A 1 989 ? -25.648 -8.369 22.650 1.00 83.00 989 LEU A N 1
ATOM 8094 C CA . LEU A 1 989 ? -26.845 -8.196 23.480 1.00 83.00 989 LEU A CA 1
ATOM 8095 C C . LEU A 1 989 ? -27.611 -9.506 23.721 1.00 83.00 989 LEU A C 1
ATOM 8097 O O . LEU A 1 989 ? -28.606 -9.516 24.453 1.00 83.00 989 LEU A O 1
ATOM 8101 N N . GLY A 1 990 ? -27.206 -10.595 23.062 1.00 80.81 990 GLY A N 1
ATOM 8102 C CA . GLY A 1 990 ? -27.902 -11.877 23.084 1.00 80.81 990 GLY A CA 1
ATOM 8103 C C . GLY A 1 990 ? -29.312 -11.819 22.491 1.00 80.81 990 GLY A C 1
ATOM 8104 O O . GLY A 1 990 ? -30.138 -12.665 22.824 1.00 80.81 990 GLY A O 1
ATOM 8105 N N . ILE A 1 991 ? -29.627 -10.813 21.663 1.00 82.31 991 ILE A N 1
ATOM 8106 C CA . ILE A 1 991 ? -30.973 -10.643 21.091 1.00 82.31 991 ILE A CA 1
ATOM 8107 C C . ILE A 1 991 ? -31.149 -11.398 19.775 1.00 82.31 991 ILE A C 1
ATOM 8109 O O . ILE A 1 991 ? -32.285 -11.604 19.361 1.00 82.31 991 ILE A O 1
ATOM 8113 N N . ILE A 1 992 ? -30.067 -11.820 19.116 1.00 83.31 992 ILE A N 1
ATOM 8114 C CA . ILE A 1 992 ? -30.133 -12.711 17.954 1.00 83.31 992 ILE A CA 1
ATOM 8115 C C . ILE A 1 992 ? -29.947 -14.151 18.419 1.00 83.31 992 ILE A C 1
ATOM 8117 O O . ILE A 1 992 ? -28.924 -14.505 18.997 1.00 83.31 992 ILE A O 1
ATOM 8121 N N . GLY A 1 993 ? -30.932 -14.991 18.117 1.00 75.56 993 GLY A N 1
ATOM 8122 C CA . GLY A 1 993 ? -30.847 -16.438 18.256 1.00 75.56 993 GLY A CA 1
ATOM 8123 C C . GLY A 1 993 ? -30.911 -17.105 16.890 1.00 75.56 993 GLY A C 1
ATOM 8124 O O . GLY A 1 993 ? -31.693 -16.707 16.026 1.00 75.56 993 GLY A O 1
ATOM 8125 N N . TYR A 1 994 ? -30.113 -18.145 16.683 1.00 75.50 994 TYR A N 1
ATOM 8126 C CA . TYR A 1 994 ? -30.237 -18.975 15.493 1.00 75.50 994 TYR A CA 1
ATOM 8127 C C . TYR A 1 994 ? -31.296 -20.051 15.735 1.00 75.50 994 TYR A C 1
ATOM 8129 O O . TYR A 1 994 ? -31.101 -20.965 16.542 1.00 75.50 994 TYR A O 1
ATOM 8137 N N . ASN A 1 995 ? -32.435 -19.954 15.051 1.00 67.50 995 ASN A N 1
ATOM 8138 C CA . ASN A 1 995 ? -33.415 -21.027 15.093 1.00 67.50 995 ASN A CA 1
ATOM 8139 C C . ASN A 1 995 ? -32.971 -22.133 14.142 1.00 67.50 995 ASN A C 1
ATOM 8141 O O . ASN A 1 995 ? -33.088 -21.993 12.929 1.00 67.50 995 ASN A O 1
ATOM 8145 N N . LYS A 1 996 ? -32.507 -23.250 14.704 1.00 70.75 996 LYS A N 1
ATOM 8146 C CA . LYS A 1 996 ? -32.073 -24.427 13.942 1.00 70.75 996 LYS A CA 1
ATOM 8147 C C . LYS A 1 996 ? -33.175 -25.038 13.071 1.00 70.75 996 LYS A C 1
ATOM 8149 O O . LYS A 1 996 ? -32.874 -25.547 11.999 1.00 70.75 996 LYS A O 1
ATOM 8154 N N . PHE A 1 997 ? -34.436 -24.998 13.511 1.00 60.03 997 PHE A N 1
ATOM 8155 C CA . PHE A 1 997 ? -35.544 -25.624 12.779 1.00 60.03 997 PHE A CA 1
ATOM 8156 C C . PHE A 1 997 ? -35.895 -24.865 11.509 1.00 60.03 997 PHE A C 1
ATOM 8158 O O . PHE A 1 997 ? -36.264 -25.468 10.505 1.00 60.03 997 PHE A O 1
ATOM 8165 N N . SER A 1 998 ? -35.786 -23.544 11.572 1.00 66.44 998 SER A N 1
ATOM 8166 C CA . SER A 1 998 ? -36.077 -22.677 10.451 1.00 66.44 998 SER A CA 1
ATOM 8167 C C . SER A 1 998 ? -34.770 -22.288 9.713 1.00 66.44 998 SER A C 1
ATOM 8169 O O . SER A 1 998 ? -34.783 -21.968 8.544 1.00 66.44 998 SER A O 1
ATOM 8171 N N . GLU A 1 999 ? -33.576 -22.395 10.284 1.00 67.38 999 GLU A N 1
ATOM 8172 C CA . GLU A 1 999 ? -32.351 -21.848 9.651 1.00 67.38 999 GLU A CA 1
ATOM 8173 C C . GLU A 1 999 ? -32.484 -20.346 9.365 1.00 67.38 999 GLU A C 1
ATOM 8175 O O . GLU A 1 999 ? -32.063 -19.794 8.346 1.00 67.38 999 GLU A O 1
ATOM 8180 N N . SER A 1 1000 ? -33.128 -19.660 10.300 1.00 68.88 1000 SER A N 1
ATOM 8181 C CA . SER A 1 1000 ? -33.224 -18.214 10.301 1.00 68.88 1000 SER A CA 1
ATOM 8182 C C . SER A 1 1000 ? -32.777 -17.675 11.632 1.00 68.88 1000 SER A C 1
ATOM 8184 O O . SER A 1 1000 ? -33.115 -18.211 12.690 1.00 68.88 1000 SER A O 1
ATOM 8186 N N . TYR A 1 1001 ? -32.105 -16.542 11.561 1.00 76.25 1001 TYR A N 1
ATOM 8187 C CA . TYR A 1 1001 ? -31.891 -15.704 12.717 1.00 76.25 1001 TYR A CA 1
ATOM 8188 C C . TYR A 1 1001 ? -33.232 -15.123 13.162 1.00 76.25 1001 TYR A C 1
ATOM 8190 O O . TYR A 1 1001 ? -33.978 -14.550 12.366 1.00 76.25 1001 TYR A O 1
ATOM 8198 N N . LEU A 1 1002 ? -33.556 -15.332 14.431 1.00 75.62 1002 LEU A N 1
ATOM 8199 C CA . LEU A 1 1002 ? -34.683 -14.716 15.105 1.00 75.62 1002 LEU A CA 1
ATOM 8200 C C . LEU A 1 1002 ? -34.148 -13.610 16.003 1.00 75.62 1002 LEU A C 1
ATOM 8202 O O . LEU A 1 1002 ? -33.202 -13.821 16.760 1.00 75.62 1002 LEU A O 1
ATOM 8206 N N . ILE A 1 1003 ? -34.788 -12.448 15.942 1.00 80.75 1003 ILE A N 1
ATOM 8207 C CA . ILE A 1 1003 ? -34.540 -11.368 16.890 1.00 80.75 1003 ILE A CA 1
ATOM 8208 C C . ILE A 1 1003 ? -35.538 -11.530 18.033 1.00 80.75 1003 ILE A C 1
ATOM 8210 O O . ILE A 1 1003 ? -36.751 -11.421 17.842 1.00 80.75 1003 ILE A O 1
ATOM 8214 N N . ASN A 1 1004 ? -35.031 -11.780 19.235 1.00 80.94 1004 ASN A N 1
ATOM 8215 C CA . ASN A 1 1004 ? -35.814 -11.784 20.456 1.00 80.94 1004 ASN A CA 1
ATOM 8216 C C . ASN A 1 1004 ? -36.193 -10.344 20.826 1.00 80.94 1004 ASN A C 1
ATOM 8218 O O . ASN A 1 1004 ? -35.536 -9.688 21.636 1.00 80.94 1004 ASN A O 1
ATOM 8222 N N . MET A 1 1005 ? -37.290 -9.859 20.238 1.00 82.00 1005 MET A N 1
ATOM 8223 C CA . MET A 1 1005 ? -37.821 -8.522 20.515 1.00 82.00 1005 MET A CA 1
ATOM 8224 C C . MET A 1 1005 ? -38.062 -8.298 22.007 1.00 82.00 1005 MET A C 1
ATOM 8226 O O . MET A 1 1005 ? -37.799 -7.210 22.504 1.00 82.00 1005 MET A O 1
ATOM 8230 N N . SER A 1 1006 ? -38.527 -9.319 22.737 1.00 79.94 1006 SER A N 1
ATOM 8231 C CA . SER A 1 1006 ? -38.806 -9.166 24.166 1.00 79.94 1006 SER A CA 1
ATOM 8232 C C . SER A 1 1006 ? -37.543 -8.815 24.955 1.00 79.94 1006 SER A C 1
ATOM 8234 O O . SER A 1 1006 ? -37.546 -7.836 25.691 1.00 79.94 1006 SER A O 1
ATOM 8236 N N . GLN A 1 1007 ? -36.440 -9.520 24.702 1.00 83.50 1007 GLN A N 1
ATOM 8237 C CA . GLN A 1 1007 ? -35.150 -9.254 25.338 1.00 83.50 1007 GLN A CA 1
ATOM 8238 C C . GLN A 1 1007 ? -34.543 -7.916 24.908 1.00 83.50 1007 GLN A C 1
ATOM 8240 O O . GLN A 1 1007 ? -33.897 -7.256 25.719 1.00 83.50 1007 GLN A O 1
ATOM 8245 N N . ALA A 1 1008 ? -34.764 -7.501 23.658 1.00 86.31 1008 ALA A N 1
ATOM 8246 C CA . ALA A 1 1008 ? -34.332 -6.195 23.172 1.00 86.31 1008 ALA A CA 1
ATOM 8247 C C . ALA A 1 1008 ? -35.094 -5.044 23.854 1.00 86.31 1008 ALA A C 1
ATOM 8249 O O . ALA A 1 1008 ? -34.498 -4.044 24.233 1.00 86.31 1008 ALA A O 1
ATOM 8250 N N . ILE A 1 1009 ? -36.406 -5.181 24.057 1.00 88.62 1009 ILE A N 1
ATOM 8251 C CA . ILE A 1 1009 ? -37.237 -4.142 24.688 1.00 88.62 1009 ILE A CA 1
ATOM 8252 C C . ILE A 1 1009 ? -37.022 -4.088 26.201 1.00 88.62 1009 ILE A C 1
ATOM 8254 O O . ILE A 1 1009 ? -37.163 -3.016 26.788 1.00 88.62 1009 ILE A O 1
ATOM 8258 N N . ASP A 1 1010 ? -36.681 -5.224 26.810 1.00 88.25 1010 ASP A N 1
ATOM 8259 C CA . ASP A 1 1010 ? -36.362 -5.339 28.232 1.00 88.25 1010 ASP A CA 1
ATOM 8260 C C . ASP A 1 1010 ? -35.004 -4.680 28.580 1.00 88.25 1010 ASP A C 1
ATOM 8262 O O . ASP A 1 1010 ? -34.734 -4.468 29.763 1.00 88.25 1010 ASP A O 1
ATOM 8266 N N . GLN A 1 1011 ? -34.176 -4.314 27.584 1.00 89.38 1011 GLN A N 1
ATOM 8267 C CA . GLN A 1 1011 ? -32.906 -3.605 27.797 1.00 89.38 1011 GLN A CA 1
ATOM 8268 C C . GLN A 1 1011 ? -33.099 -2.267 28.540 1.00 89.38 1011 GLN A C 1
ATOM 8270 O O . GLN A 1 1011 ? -34.122 -1.598 28.358 1.00 89.38 1011 GLN A O 1
ATOM 8275 N N . PRO A 1 1012 ? -32.110 -1.832 29.347 1.00 87.56 1012 PRO A N 1
ATOM 8276 C CA . PRO A 1 1012 ? -32.207 -0.596 30.119 1.00 87.56 1012 PRO A CA 1
ATOM 8277 C C . PRO A 1 1012 ? -32.449 0.625 29.227 1.00 87.56 1012 PRO A C 1
ATOM 8279 O O . PRO A 1 1012 ? -31.736 0.829 28.247 1.00 87.56 1012 PRO A O 1
ATOM 8282 N N . LEU A 1 1013 ? -33.388 1.504 29.599 1.00 87.06 1013 LEU A N 1
ATOM 8283 C CA . LEU A 1 1013 ? -33.646 2.722 28.819 1.00 87.06 1013 LEU A CA 1
ATOM 8284 C C . LEU A 1 1013 ? -32.414 3.628 28.706 1.00 87.06 1013 LEU A C 1
ATOM 8286 O O . LEU A 1 1013 ? -32.218 4.277 27.683 1.00 87.06 1013 LEU A O 1
ATOM 8290 N N . LYS A 1 1014 ? -31.548 3.642 29.723 1.00 84.94 1014 LYS A N 1
ATOM 8291 C CA . LYS A 1 1014 ? -30.305 4.424 29.709 1.00 84.94 1014 LYS A CA 1
ATOM 8292 C C . LYS A 1 1014 ? -29.369 4.065 28.556 1.00 84.94 1014 LYS A C 1
ATOM 8294 O O . LYS A 1 1014 ? -28.607 4.924 28.133 1.00 84.94 1014 LYS A O 1
ATOM 8299 N N . GLU A 1 1015 ? -29.461 2.849 28.025 1.00 87.56 1015 GLU A N 1
ATOM 8300 C CA . GLU A 1 1015 ? -28.672 2.399 26.871 1.00 87.56 1015 GLU A CA 1
ATOM 8301 C C . GLU A 1 1015 ? -29.122 3.042 25.557 1.00 87.56 1015 GLU A C 1
ATOM 8303 O O . GLU A 1 1015 ? -28.359 3.100 24.598 1.00 87.56 1015 GLU A O 1
ATOM 8308 N N . LEU A 1 1016 ? -30.348 3.570 25.501 1.00 90.06 1016 LEU A N 1
ATOM 8309 C CA . LEU A 1 1016 ? -30.801 4.347 24.352 1.00 90.06 1016 LEU A CA 1
ATOM 8310 C C . LEU A 1 1016 ? -30.139 5.727 24.350 1.00 90.06 1016 LEU A C 1
ATOM 8312 O O . LEU A 1 1016 ? -30.004 6.321 23.288 1.00 90.06 1016 LEU A O 1
ATOM 8316 N N . ARG A 1 1017 ? -29.719 6.260 25.502 1.00 88.06 1017 ARG A N 1
ATOM 8317 C CA . ARG A 1 1017 ? -29.281 7.654 25.609 1.00 88.06 1017 ARG A CA 1
ATOM 8318 C C . ARG A 1 1017 ? -27.956 7.918 24.918 1.00 88.06 1017 ARG A C 1
ATOM 8320 O O . ARG A 1 1017 ? -26.931 7.293 25.203 1.00 88.06 1017 ARG A O 1
ATOM 8327 N N . ARG A 1 1018 ? -27.972 8.955 24.093 1.00 89.81 1018 ARG A N 1
ATOM 8328 C CA . ARG A 1 1018 ? -26.801 9.548 23.454 1.00 89.81 1018 ARG A CA 1
ATOM 8329 C C . ARG A 1 1018 ? -27.111 10.995 23.099 1.00 89.81 1018 ARG A C 1
ATOM 8331 O O . ARG A 1 1018 ? -28.278 11.350 22.947 1.00 89.81 1018 ARG A O 1
ATOM 8338 N N . LYS A 1 1019 ? -26.064 11.799 22.934 1.00 86.06 1019 LYS A N 1
ATOM 8339 C CA . LYS A 1 1019 ? -26.193 13.104 22.284 1.00 86.06 1019 LYS A CA 1
ATOM 8340 C C . LYS A 1 1019 ? -26.518 12.860 20.805 1.00 86.06 1019 LYS A C 1
ATOM 8342 O O . LYS A 1 1019 ? -25.922 11.965 20.197 1.00 86.06 1019 LYS A O 1
ATOM 8347 N N . VAL A 1 1020 ? -27.507 13.570 20.273 1.00 90.12 1020 VAL A N 1
ATOM 8348 C CA . VAL A 1 1020 ? -27.958 13.437 18.881 1.00 90.12 1020 VAL A CA 1
ATOM 8349 C C . VAL A 1 1020 ? -27.614 14.715 18.137 1.00 90.12 1020 VAL A C 1
ATOM 8351 O O . VAL A 1 1020 ? -27.784 15.809 18.671 1.00 90.12 1020 VAL A O 1
ATOM 8354 N N . LEU A 1 1021 ? -27.116 14.579 16.914 1.00 92.31 1021 LEU A N 1
ATOM 8355 C CA . LEU A 1 1021 ? -26.915 15.711 16.024 1.00 92.31 1021 LEU A CA 1
ATOM 8356 C C . LEU A 1 1021 ? -28.276 16.232 15.533 1.00 92.31 1021 LEU A C 1
ATOM 8358 O O . LEU A 1 1021 ? -29.073 15.479 14.968 1.00 92.31 1021 LEU A O 1
ATOM 8362 N N . LYS A 1 1022 ? -28.540 17.533 15.695 1.00 90.81 1022 LYS A N 1
ATOM 8363 C CA . LYS A 1 1022 ? -29.748 18.166 15.151 1.00 90.81 1022 LYS A CA 1
ATOM 8364 C C . LYS A 1 1022 ? -29.595 18.344 13.638 1.00 90.81 1022 LYS A C 1
ATOM 8366 O O . LYS A 1 1022 ? -29.027 19.330 13.182 1.00 90.81 1022 LYS A O 1
ATOM 8371 N N . GLU A 1 1023 ? -30.139 17.417 12.851 1.00 87.88 1023 GLU A N 1
ATOM 8372 C CA . GLU A 1 1023 ? -29.981 17.377 11.381 1.00 87.88 1023 GLU A CA 1
ATOM 8373 C C . GLU A 1 1023 ? -30.324 18.708 10.677 1.00 87.88 1023 GLU A C 1
ATOM 8375 O O . GLU A 1 1023 ? -29.693 19.064 9.685 1.00 87.88 1023 GLU A O 1
ATOM 8380 N N . LYS A 1 1024 ? -31.283 19.473 11.221 1.00 89.44 1024 LYS A N 1
ATOM 8381 C CA . LYS A 1 1024 ? -31.702 20.791 10.705 1.00 89.44 1024 LYS A CA 1
ATOM 8382 C C . LYS A 1 1024 ? -30.610 21.866 10.779 1.00 89.44 1024 LYS A C 1
ATOM 8384 O O . LYS A 1 1024 ? -30.677 22.829 10.028 1.00 89.44 1024 LYS A O 1
ATOM 8389 N N . LEU A 1 1025 ? -29.645 21.716 11.687 1.00 92.81 1025 LEU A N 1
ATOM 8390 C CA . LEU A 1 1025 ? -28.539 22.658 11.890 1.00 92.81 1025 LEU A CA 1
ATOM 8391 C C . LEU A 1 1025 ? -27.281 22.269 11.095 1.00 92.81 1025 LEU A C 1
ATOM 8393 O O . LEU A 1 1025 ? -26.322 23.033 11.066 1.00 92.81 1025 LEU A O 1
ATOM 8397 N N . LEU A 1 1026 ? -27.262 21.085 10.465 1.00 94.50 1026 LEU A N 1
ATOM 8398 C CA . LEU A 1 1026 ? -26.132 20.613 9.664 1.00 94.50 1026 LEU A CA 1
ATOM 8399 C C . LEU A 1 1026 ? -26.234 21.169 8.233 1.00 94.50 1026 LEU A C 1
ATOM 8401 O O . LEU A 1 1026 ? -26.992 20.659 7.400 1.00 94.50 1026 LEU A O 1
ATOM 8405 N N . ILE A 1 1027 ? -25.435 22.191 7.946 1.00 92.12 1027 ILE A N 1
ATOM 8406 C CA . ILE A 1 1027 ? -25.278 22.858 6.650 1.00 92.12 1027 ILE A CA 1
ATOM 8407 C C . ILE A 1 1027 ? -24.089 22.211 5.927 1.00 92.12 1027 ILE A C 1
ATOM 8409 O O . ILE A 1 1027 ? -22.947 22.639 6.054 1.00 92.12 1027 ILE A O 1
ATOM 8413 N N . TRP A 1 1028 ? -24.351 21.126 5.198 1.00 92.69 1028 TRP A N 1
ATOM 8414 C CA . TRP A 1 1028 ? -23.318 20.365 4.487 1.00 92.69 1028 TRP A CA 1
ATOM 8415 C C . TRP A 1 1028 ? -23.916 19.577 3.319 1.00 92.69 1028 TRP A C 1
ATOM 8417 O O . TRP A 1 1028 ? -25.003 19.005 3.445 1.00 92.69 1028 TRP A O 1
ATOM 8427 N N . SER A 1 1029 ? -23.201 19.486 2.202 1.00 84.19 1029 SER A N 1
ATOM 8428 C CA . SER A 1 1029 ? -23.591 18.683 1.038 1.00 84.19 1029 SER A CA 1
ATOM 8429 C C . SER A 1 1029 ? -22.391 17.916 0.483 1.00 84.19 1029 SER A C 1
ATOM 8431 O O . SER A 1 1029 ? -21.300 18.482 0.458 1.00 84.19 1029 SER A O 1
ATOM 8433 N N . PRO A 1 1030 ? -22.572 16.677 -0.011 1.00 82.69 1030 PRO A N 1
ATOM 8434 C CA . PRO A 1 1030 ? -21.470 15.903 -0.574 1.00 82.69 1030 PRO A CA 1
ATOM 8435 C C . PRO A 1 1030 ? -20.929 16.559 -1.852 1.00 82.69 1030 PRO A C 1
ATOM 8437 O O . PRO A 1 1030 ? -21.713 17.033 -2.675 1.00 82.69 1030 PRO A O 1
ATOM 8440 N N . GLU A 1 1031 ? -19.605 16.541 -2.047 1.00 71.31 1031 GLU A N 1
ATOM 8441 C CA . GLU A 1 1031 ? -18.955 17.109 -3.245 1.00 71.31 1031 GLU A CA 1
ATOM 8442 C C . GLU A 1 1031 ? -19.450 16.451 -4.544 1.00 71.31 1031 GLU A C 1
ATOM 8444 O O . GLU A 1 1031 ? -19.686 17.127 -5.543 1.00 71.31 1031 GLU A O 1
ATOM 8449 N N . ASN A 1 1032 ? -19.671 15.133 -4.516 1.00 66.06 1032 ASN A N 1
ATOM 8450 C CA . ASN A 1 1032 ? -20.210 14.377 -5.643 1.00 66.06 1032 ASN A CA 1
ATOM 8451 C C . ASN A 1 1032 ? -21.683 14.036 -5.397 1.00 66.06 1032 ASN A C 1
ATOM 8453 O O . ASN A 1 1032 ? -22.018 13.373 -4.411 1.00 66.06 1032 ASN A O 1
ATOM 8457 N N . LYS A 1 1033 ? -22.570 14.445 -6.316 1.00 55.16 1033 LYS A N 1
ATOM 8458 C CA . LYS A 1 1033 ? -23.986 14.052 -6.270 1.00 55.16 1033 LYS A CA 1
ATOM 8459 C C . LYS A 1 1033 ? -24.095 12.526 -6.421 1.00 55.16 1033 LYS A C 1
ATOM 8461 O O . LYS A 1 1033 ? -23.587 11.990 -7.406 1.00 55.16 1033 LYS A O 1
ATOM 8466 N N . PRO A 1 1034 ? -24.754 11.816 -5.489 1.00 53.94 1034 PRO A N 1
ATOM 8467 C CA . PRO A 1 1034 ? -24.912 10.371 -5.589 1.00 53.94 1034 PRO A CA 1
ATOM 8468 C C . PRO A 1 1034 ? -25.758 10.003 -6.817 1.00 53.94 1034 PRO A C 1
ATOM 8470 O O . PRO A 1 1034 ? -26.769 10.654 -7.094 1.00 53.94 1034 PRO A O 1
ATOM 8473 N N . THR A 1 1035 ? -25.353 8.955 -7.540 1.00 52.97 1035 THR A N 1
ATOM 8474 C CA . THR A 1 1035 ? -26.078 8.411 -8.699 1.00 52.97 1035 THR A CA 1
ATOM 8475 C C . THR A 1 1035 ? -27.508 7.996 -8.320 1.00 52.97 1035 THR A C 1
ATOM 8477 O O . THR A 1 1035 ? -27.790 7.655 -7.166 1.00 52.97 1035 THR A O 1
ATOM 8480 N N . ALA A 1 1036 ? -28.439 8.065 -9.283 1.00 48.81 1036 ALA A N 1
ATOM 8481 C CA . ALA A 1 1036 ? -29.858 7.740 -9.071 1.00 48.81 1036 ALA A CA 1
ATOM 8482 C C . ALA A 1 1036 ? -30.066 6.282 -8.614 1.00 48.81 1036 ALA A C 1
ATOM 8484 O O . ALA A 1 1036 ? -30.978 5.987 -7.836 1.00 48.81 1036 ALA A O 1
ATOM 8485 N N . ASP A 1 1037 ? -29.158 5.403 -9.029 1.00 47.44 1037 ASP A N 1
ATOM 8486 C CA . ASP A 1 1037 ? -29.214 3.966 -8.808 1.00 47.44 1037 ASP A CA 1
ATOM 8487 C C . ASP A 1 1037 ? -28.587 3.640 -7.442 1.00 47.44 1037 ASP A C 1
ATOM 8489 O O . ASP A 1 1037 ? -27.422 3.275 -7.339 1.00 47.44 1037 ASP A O 1
ATOM 8493 N N . GLY A 1 1038 ? -29.376 3.902 -6.395 1.00 48.59 1038 GLY A N 1
ATOM 8494 C CA . GLY A 1 1038 ? -29.272 3.448 -5.001 1.00 48.59 1038 GLY A CA 1
ATOM 8495 C C . GLY A 1 1038 ? -27.926 2.935 -4.470 1.00 48.59 1038 GLY A C 1
ATOM 8496 O O . GLY A 1 1038 ? -27.477 1.871 -4.860 1.00 48.59 1038 GLY A O 1
ATOM 8497 N N . TRP A 1 1039 ? -27.406 3.624 -3.444 1.00 46.50 1039 TRP A N 1
ATOM 8498 C CA . TRP A 1 1039 ? -26.330 3.194 -2.532 1.00 46.50 1039 TRP A CA 1
ATOM 8499 C C . TRP A 1 1039 ? -25.106 2.590 -3.232 1.00 46.50 1039 TRP A C 1
ATOM 8501 O O . TRP A 1 1039 ? -25.070 1.395 -3.508 1.00 46.50 1039 TRP A O 1
ATOM 8511 N N . SER A 1 1040 ? -24.066 3.400 -3.468 1.00 43.53 1040 SER A N 1
ATOM 8512 C CA . SER A 1 1040 ? -22.822 2.921 -4.081 1.00 43.53 1040 SER A CA 1
ATOM 8513 C C . SER A 1 1040 ? -22.221 1.797 -3.235 1.00 43.53 1040 SER A C 1
ATOM 8515 O O . SER A 1 1040 ? -21.736 2.028 -2.123 1.00 43.53 1040 SER A O 1
ATOM 8517 N N . ARG A 1 1041 ? -22.284 0.578 -3.758 1.00 47.50 1041 ARG A N 1
ATOM 8518 C CA . ARG A 1 1041 ? -21.878 -0.641 -3.078 1.00 47.50 1041 ARG A CA 1
ATOM 8519 C C . ARG A 1 1041 ? -20.647 -1.151 -3.828 1.00 47.50 1041 ARG A C 1
ATOM 8521 O O . ARG A 1 1041 ? -20.746 -1.589 -4.970 1.00 47.50 1041 ARG A O 1
ATOM 8528 N N . TYR A 1 1042 ? -19.476 -1.058 -3.194 1.00 35.75 1042 TYR A N 1
ATOM 8529 C CA . TYR A 1 1042 ? -18.486 -2.121 -3.360 1.00 35.75 1042 TYR A CA 1
ATOM 8530 C C . TYR A 1 1042 ? -19.166 -3.349 -2.757 1.00 35.75 1042 TYR A C 1
ATOM 8532 O O . TYR A 1 1042 ? -19.217 -3.522 -1.544 1.00 35.75 1042 TYR A O 1
ATOM 8540 N N . ASP A 1 1043 ? -19.891 -4.048 -3.622 1.00 30.38 1043 ASP A N 1
ATOM 8541 C CA . ASP A 1 1043 ? -20.867 -5.071 -3.296 1.00 30.38 1043 ASP A CA 1
ATOM 8542 C C . ASP A 1 1043 ? -20.226 -6.433 -3.524 1.00 30.38 1043 ASP A C 1
ATOM 8544 O O . ASP A 1 1043 ? -20.301 -6.970 -4.627 1.00 30.38 1043 ASP A O 1
ATOM 8548 N N . CYS A 1 1044 ? -19.527 -6.952 -2.517 1.00 30.70 1044 CYS A N 1
ATOM 8549 C CA . CYS A 1 1044 ? -19.062 -8.336 -2.452 1.00 30.70 1044 CYS A CA 1
ATOM 8550 C C . CYS A 1 1044 ? -19.222 -8.831 -1.018 1.00 30.70 1044 CYS A C 1
ATOM 8552 O O . CYS A 1 1044 ? -18.633 -8.191 -0.118 1.00 30.70 1044 CYS A O 1
#

InterPro domains:
  IPR001841 Zinc finger, RING-type [PS50089] (575-618)
  IPR001873 Epithelial sodium channel [PF00858] (72-478)
  IPR001873 Epithelial sodium channel [PR01078] (88-104)
  IPR001873 Epithelial sodium channel [PR01078] (225-243)
  IPR001873 Epithelial sodium channel [PR01078] (424-444)
  IPR001873 Epithelial sodium channel [PR01078] (444-458)
  IPR001873 Epithelial sodium channel [PR01078] (458-474)
  IPR001965 Zinc finger, PHD-type [SM00249] (520-573)
  IPR001965 Zinc finger, PHD-type [SM00249] (574-618)
  IPR002717 Histone acetyltransferase domain, MYST-type [PF01853] (815-996)
  IPR002717 Histone acetyltransferase domain, MYST-type [PS51726] (754-1030)
  IPR011011 Zinc finger, FYVE/PHD-type [SSF57903] (509-573)
  IPR013083 Zinc finger, RING/FYVE/PHD-type [G3DSA:3.30.40.10] (484-574)
  IPR016181 Acyl-CoA N-acyltransferase [SSF55729] (759-1007)
  IPR019787 Zinc finger, PHD-finger [PS50016] (518-575)
  IPR036388 Winged helix-like DNA-binding domain superfamily [G3DSA:1.10.10.10] (935-1018)
  IPR040706 MYST, zinc finger domain [PF17772] (757-810)
  IPR050603 MYST family histone acetyltransferases [PTHR10615] (521-1031)

Secondary structure (DSSP, 8-state):
----SS-----PPP-------GGGGGGTTTS---------------------S--HHHHHHHHHHHHHHHHHHH--EEEEEEEEE-TT-BPPPEEEEEES--S-HHHHHHHHTTT---HHHHHHHHGGGS-HHHHHHH--HHHHHHHHHHHHHHHHHH-----HHHHHHHHSPPHHHHEEEEEETTEEE-GGGTEEEEEETTEEEEEE-GGGSS-GGGGS-B-SSGGGSEEEEEE--GGGPPPPPHHHHHHTTTSGGG--SEEEEEE-SS-S---SS-EEEE-TT-EEEEEEEEEEEEPPBGGGTS-BBSS--TT---SSPP-HHHHHHHHHHHHHHHHHSSB-GGG-TTS-SPBPPHHHHHHHHHTSTTEETTEE-----TT-PPBSEEEEEEEEEEEE-SPPHHHHHHHHTT-TT--HHHHHHHEEEEEEEESSSEEEEEEEEESS-HHHHHHHHHHHHHHHH---HHHHHHHHHHHHHHHHHHH-HHHHHHHHHHHHHHTTTTTHHHHHHHHHHTTS-TTT----TTS-EEE-TTT--EEETTTTT--HHHHHHHHHTTTT-----TTT-B-TTT-PBP-STT-EE-TTT--EE-HHHHHTT----TT---HHHHHHHHHHHTTS--S--SSSHHHHHTTTTSS----------------SSHHHHHHHHHHHHHHHHHHH-S--GGGTTT---HHHHHHHHHHHHHHHTTPPPPHHHHHHHHHHHS-HHHHHHHHHHHHHHHHHHTTS-GGG-PPPEEEETTEEEE-SS---S-HHHHT-SEEEE-TTT--EESSHHHHHHHHHH----S-SSEEEEEETTTTEEEEEEETTT-HHHHHHHHHHHHTT-SS---TT-GGGEEEEEEEEEETTEEEEEEEEEEESS-TT-EEES-EEE-GGGTTSSHHHHHHHHHHHHHHHHT--BEE-SSPPHHHHHHHHHHHHHHHHHHHHHHHHTT-S---HHHHHHHH-B-HHHHHHHHHHTT-EEEETTTTEEEE-HHHHHTS-GGGG------GGGB----SSPPPSSSS-----